Protein AF-A0A832SKD5-F1 (afdb_monomer_lite)

Foldseek 3Di:
DDPVVLLLVLLPDPDVVSLLVSLVCLQVCLLVDPCNVSSLVSLLVQCVDPDPNSVVSSLVSLLNCLLVRPQNQVSLVSLLCQLVDDDDVSNVSSLVSLLSCQLVHPPNPVSLVSLLCQCPDPDLSSVLSSLQSCLRCLVVRPPLASSLVSLLVQCPDPDLSSVLSSLLSLLSCLLPHPDNPSSLVSLLVQCPDPDLSSNLSSLLSLLSNQVRDPDNAVSLVSLLVQCPDPDPSSVLSSLQSCLSCLVVHPDNVSSVVSLLVQCVDPDPSSVLSSLLSLLSCLVVHPCLASSLVSLLVQCVDPDPSSVLSSLLSLLSCLVRHPDNQVSLVSLLVQCPDPDPSSVLSSLSSLLRCLLPRPCNVSSLVSLLVQCVDPDPSSVLSSLVSLLNCLLSRPDNAVSVVSLLVQCPDPDVSSVLSSLLSLLSCCVVHPDLASSLVSLLVQCVDPDLSSVLSSLQSCLRCLLPRPQNQSNLVSLLVQCVDPDPSSVLSSLLSLLVSLLVHPPNPVSLVSLLVQCPDPDPSSNLSSLLSLLVSQVPDPPLPVSLVSLLVQCPDPDLSSVLSSLLSLLSCLVPHPDNPVSLVSLVVQCPDPDLSSVLSSLQSQLLVLLVQLLVDPDPVSVLVSLVSSLVSLVSSPVSDPPQGLSQLVNLLSVLLSCLQPVVDQLVVSLVVSLVSQLVSLVPAPLNVVSNVLSVQSSVVSNVSNVVNPDDSNVVSVSSVVVSVSSSLSSVSSVPPPDDDPPSVVVVVQVDDPPDVLVVVLLVLLLVLLVVLLVLCVPHPLNVVSVVLNVLSVPDDDDHLVVLLVSLLVSLVSNVVPAQLAPVCVVLVVLSVVLVPDPDSSSSSVSSSVSSNCSSVRDDDVLLAQAAEEEEEADPLLLLLQVVLFAPKDQFQADDDDDPLRGWMWGWFAAPVRDIHIYIYDYQHFFAQSLLVNLLSSCSRRVNHQEYEYAFAFAFQADQDQVPLLLGAWAQAKEKEAQQEEAEQVQWDDDPPDTDRPDRQQGFDPLLNVLVVVCVVCVVVVHNQLVVQLVVSCVVVVHDADDPVPGWDADLVGRVHTDDHHDDPSDDPPHHHYHYHYEYEARDQAARSVVSVVCCVPRVHGTYGGHVSSSSVSCVVSNHGYMYMHFHQHNSHPPGDCNRRSSRSNSSSSVVSSSVNSRD

Sequence (1156 aa):
MIDQEEIHKQCFSDDPKKRVKAVEQLKDNFSLHSNKEKAWNDLIKLANSEDWHVNNNATYALISVFSQVPDKQQAWNDLVKLATGKDSPVRFRAASILSSVFPHVPDQQKAEDDLHKMTIDKDSFIRRMAASVLGSSFTQVPDKRQAWNDLHRMITDEEKDVRRMAASALGSVFSQVPDKQQTWDDLIKLTTDKDNSVRSRAVSALGSAFPHTLDKQKAWDDLHRLTTSNDSSVRSGVAHVLGSAFSHVPDKQQAWSDLHRLATDNVNSVRSKAAHTLGSAFSHVPGKQKAWNDLHRLTTDEDRFVRCNAAFALGSSFSHVPDKQKAWNEIHKLTTDEDSFVRSGATFALHFAFSQIPDKQQAWDDLIKLTTDENSNVKSRATAALSSVFSDAPDKQKAWNDLHRITTNENSSIRSSVVSALGPVFSHVPDKQKAWNDLHRLTTDEDSFVRSNAAFAFFFAFSQVPDKQQAWNDLVRLTTDENSNVKYTAVDVLGSAFSQVPDKQQAWSNLIKLSTDEDNWMRHSAVFALGSAFSQVPDKQQAWSDIRGLTINEDSVVRRITASALGSAFSHVPDKQKAWNDLHRLSIDKDEDVRIYANHSLGKVSIFKASQAEKEEDYKRELEIAIEFFKKAAQESELSNPSQFCLPFYRSFHTIVFKKQEAKEEVDKYLAEAKKAVGGSKSKELLFEAVNNLANALKEVQDLENRDLEEKKGELNYYRQYCDRAAELMRDTEGTAPFATIAMKKGLPILDRNLKELLEEIQKKAKIACQVSQGTSTQEIACSISKEVQTWEIGSQEEMAFCVERFIFTLESKIPRLPENENIFKIINESKDQKDINKLLENASELIEIIPEITIDPERMKPTIGIITALPKEYAAVNILLENKKDKYKISGYGAGRRYCLGEILSEEGNKHNLVLATSGMGNNIAATRAALLLEHFPNVKSIIMVGIAGGVPNPYKENVDDHVRLGDIVVSNENGVIQYDLIKQEIQEITCRNPPRPPSSSLIEAVRYLEAEEILGNRPWEKYIAQSLSQLKIDRPSEDKDILHNSDNQDEIISHPEDPKRVNGQPRVFTGPIASANILQKDPNARDKLRDKFKVKAIEMEASGIADATWNHEVGYLVVRGICDYCDSHKNDEWQQYAAVVAAAYTRALIESIP

pLDDT: mean 85.23, std 10.8, range [36.22, 98.62]

Structure (mmCIF, N/CA/C/O backbone):
data_AF-A0A832SKD5-F1
#
_entry.id   AF-A0A832SKD5-F1
#
loop_
_atom_site.group_PDB
_atom_site.id
_atom_site.type_symbol
_atom_site.label_atom_id
_atom_site.label_alt_id
_atom_site.label_comp_id
_atom_site.label_asym_id
_atom_site.label_entity_id
_atom_site.label_seq_id
_atom_site.pdbx_PDB_ins_code
_atom_site.Cartn_x
_atom_site.Cartn_y
_atom_site.Cartn_z
_atom_site.occupancy
_atom_site.B_iso_or_equiv
_atom_site.auth_seq_id
_atom_site.auth_comp_id
_atom_site.auth_asym_id
_atom_site.auth_atom_id
_atom_site.pdbx_PDB_model_num
ATOM 1 N N . MET A 1 1 ? 0.543 7.833 53.316 1.00 54.47 1 MET A N 1
ATOM 2 C CA . MET A 1 1 ? 1.521 8.838 53.792 1.00 54.47 1 MET A CA 1
ATOM 3 C C . MET A 1 1 ? 2.910 8.293 53.556 1.00 54.47 1 MET A C 1
ATOM 5 O O . MET A 1 1 ? 3.192 7.187 53.994 1.00 54.47 1 MET A O 1
ATOM 9 N N . ILE A 1 2 ? 3.735 9.033 52.825 1.00 70.06 2 ILE A N 1
ATOM 10 C CA . ILE A 1 2 ? 5.108 8.637 52.520 1.00 70.06 2 ILE A CA 1
ATOM 11 C C . ILE A 1 2 ? 5.989 9.107 53.667 1.00 70.06 2 ILE A C 1
ATOM 13 O O . ILE A 1 2 ? 5.984 10.294 53.996 1.00 70.06 2 ILE A O 1
ATOM 17 N N . ASP A 1 3 ? 6.720 8.182 54.279 1.00 81.19 3 ASP A N 1
ATOM 18 C CA . ASP A 1 3 ? 7.678 8.503 55.332 1.00 81.19 3 ASP A CA 1
ATOM 19 C C . ASP A 1 3 ? 8.960 9.075 54.708 1.00 81.19 3 ASP A C 1
ATOM 21 O O . ASP A 1 3 ? 9.934 8.375 54.435 1.00 81.19 3 ASP A O 1
ATOM 25 N N . GLN A 1 4 ? 8.925 10.375 54.409 1.00 82.00 4 GLN A N 1
ATOM 26 C CA . GLN A 1 4 ? 10.030 11.093 53.768 1.00 82.00 4 GLN A CA 1
ATOM 27 C C . GLN A 1 4 ? 11.295 11.121 54.639 1.00 82.00 4 GLN A C 1
ATOM 29 O O . GLN A 1 4 ? 12.404 11.248 54.118 1.00 82.00 4 GLN A O 1
ATOM 34 N N . GLU A 1 5 ? 11.151 11.022 55.963 1.00 82.94 5 GLU A N 1
ATOM 35 C CA . GLU A 1 5 ? 12.290 11.004 56.876 1.00 82.94 5 GLU A CA 1
ATOM 36 C C . GLU A 1 5 ? 12.999 9.648 56.835 1.00 82.94 5 GLU A C 1
ATOM 38 O O . GLU A 1 5 ? 14.230 9.596 56.846 1.00 82.94 5 GLU A O 1
ATOM 43 N N . GLU A 1 6 ? 12.234 8.563 56.708 1.00 85.56 6 GLU A N 1
ATOM 44 C CA . GLU A 1 6 ? 12.772 7.225 56.484 1.00 85.56 6 GLU A CA 1
ATOM 45 C C . GLU A 1 6 ? 13.441 7.094 55.108 1.00 85.56 6 GLU A C 1
ATOM 47 O O . GLU A 1 6 ? 14.556 6.583 55.029 1.00 85.56 6 GLU A O 1
ATOM 52 N N . ILE A 1 7 ? 12.844 7.630 54.034 1.00 85.69 7 ILE A N 1
ATOM 53 C CA . ILE A 1 7 ? 13.483 7.659 52.702 1.00 85.69 7 ILE A CA 1
ATOM 54 C C . ILE A 1 7 ? 14.819 8.405 52.772 1.00 85.69 7 ILE A C 1
ATOM 56 O O . ILE A 1 7 ? 15.843 7.895 52.315 1.00 85.69 7 ILE A O 1
ATOM 60 N N . HIS A 1 8 ? 14.836 9.583 53.406 1.00 87.62 8 HIS A N 1
ATOM 61 C CA . HIS A 1 8 ? 16.060 10.355 53.607 1.00 87.62 8 HIS A CA 1
ATOM 62 C C . HIS A 1 8 ? 17.116 9.547 54.372 1.00 87.62 8 HIS A C 1
ATOM 64 O O . HIS A 1 8 ? 18.257 9.471 53.929 1.00 87.62 8 HIS A O 1
ATOM 70 N N . LYS A 1 9 ? 16.752 8.879 55.476 1.00 86.31 9 LYS A N 1
ATOM 71 C CA . LYS A 1 9 ? 17.673 8.010 56.233 1.00 86.31 9 LYS A CA 1
ATOM 72 C C . LYS A 1 9 ? 18.208 6.858 55.379 1.00 86.31 9 LYS A C 1
ATOM 74 O O . LYS A 1 9 ? 19.403 6.567 55.436 1.00 86.31 9 LYS A O 1
ATOM 79 N N . GLN A 1 10 ? 17.367 6.244 54.547 1.00 87.94 10 GLN A N 1
ATOM 80 C CA . GLN A 1 10 ? 17.775 5.162 53.648 1.00 87.94 10 GLN A CA 1
ATOM 81 C C . GLN A 1 10 ? 18.766 5.623 52.573 1.00 87.94 10 GLN A C 1
ATOM 83 O O . GLN A 1 10 ? 19.640 4.839 52.205 1.00 87.94 10 GLN A O 1
ATOM 88 N N . CYS A 1 11 ? 18.714 6.888 52.137 1.00 87.44 11 CYS A N 1
ATOM 89 C CA . CYS A 1 11 ? 19.695 7.462 51.205 1.00 87.44 11 CYS A CA 1
ATOM 90 C C . CYS A 1 11 ? 21.129 7.449 51.765 1.00 87.44 11 CYS A C 1
ATOM 92 O O . CYS A 1 11 ? 22.089 7.341 51.003 1.00 87.44 11 CYS A O 1
ATOM 94 N N . PHE A 1 12 ? 21.280 7.518 53.092 1.00 87.44 12 PHE A N 1
ATOM 95 C CA . PHE A 1 12 ? 22.574 7.502 53.788 1.00 87.44 12 PHE A CA 1
ATOM 96 C C . PHE A 1 12 ? 22.895 6.152 54.434 1.00 87.44 12 PHE A C 1
ATOM 98 O O . PHE A 1 12 ? 23.813 6.066 55.244 1.00 87.44 12 PHE A O 1
ATOM 105 N N . SER A 1 13 ? 22.151 5.095 54.102 1.00 87.56 13 SER A N 1
ATOM 106 C CA . SER A 1 13 ? 22.434 3.765 54.633 1.00 87.56 13 SER A CA 1
ATOM 107 C C . SER A 1 13 ? 23.741 3.203 54.066 1.00 87.56 13 SER A C 1
ATOM 109 O O . SER A 1 13 ? 24.021 3.347 52.874 1.00 87.56 13 SER A O 1
ATOM 111 N N . ASP A 1 14 ? 24.490 2.481 54.901 1.00 84.56 14 ASP A N 1
ATOM 112 C CA . ASP A 1 14 ? 25.654 1.699 54.467 1.00 84.56 14 ASP A CA 1
ATOM 113 C C . ASP A 1 14 ? 25.268 0.514 53.557 1.00 84.56 14 ASP A C 1
ATOM 115 O O . ASP A 1 14 ? 26.127 -0.041 52.878 1.00 84.56 14 ASP A O 1
ATOM 119 N N . ASP A 1 15 ? 23.982 0.129 53.512 1.00 87.69 15 ASP A N 1
ATOM 120 C CA . ASP A 1 15 ? 23.461 -0.939 52.651 1.00 87.69 15 ASP A CA 1
ATOM 121 C C . ASP A 1 15 ? 23.059 -0.397 51.261 1.00 87.69 15 ASP A C 1
ATOM 123 O O . ASP A 1 15 ? 22.071 0.344 51.138 1.00 87.69 15 ASP A O 1
ATOM 127 N N . PRO A 1 16 ? 23.751 -0.799 50.176 1.00 85.25 16 PRO A N 1
ATOM 128 C CA . PRO A 1 16 ? 23.416 -0.375 48.822 1.00 85.25 16 PRO A CA 1
ATOM 129 C C . PRO A 1 16 ? 21.999 -0.740 48.376 1.00 85.25 16 PRO A C 1
ATOM 131 O O . PRO A 1 16 ? 21.391 0.023 47.628 1.00 85.25 16 PRO A O 1
ATOM 134 N N . LYS A 1 17 ? 21.423 -1.852 48.854 1.00 85.62 17 LYS A N 1
ATOM 135 C CA . LYS A 1 17 ? 20.053 -2.249 48.484 1.00 85.62 17 LYS A CA 1
ATOM 136 C C . LYS A 1 17 ? 19.020 -1.281 49.047 1.00 85.62 17 LYS A C 1
ATOM 138 O O . LYS A 1 17 ? 18.051 -0.953 48.364 1.00 85.62 17 LYS A O 1
ATOM 143 N N . LYS A 1 18 ? 19.245 -0.782 50.267 1.00 87.94 18 LYS A N 1
ATOM 144 C CA . LYS A 1 18 ? 18.399 0.258 50.869 1.00 87.94 18 LYS A CA 1
ATOM 145 C C . LYS A 1 18 ? 18.522 1.574 50.115 1.00 87.94 18 LYS A C 1
ATOM 147 O O . LYS A 1 18 ? 17.508 2.212 49.866 1.00 87.94 18 LYS A O 1
ATOM 152 N N . ARG A 1 19 ? 19.729 1.934 49.673 1.00 91.19 19 ARG A N 1
ATOM 153 C CA . ARG A 1 19 ? 19.941 3.124 48.836 1.00 91.19 19 ARG A CA 1
ATOM 154 C C . ARG A 1 19 ? 19.287 3.005 47.455 1.00 91.19 19 ARG A C 1
ATOM 156 O O . ARG A 1 19 ? 18.679 3.968 47.010 1.00 91.19 19 ARG A O 1
ATOM 163 N N . VAL A 1 20 ? 19.335 1.840 46.797 1.00 88.62 20 VAL A N 1
ATOM 164 C CA . VAL A 1 20 ? 18.604 1.596 45.533 1.00 88.62 20 VAL A CA 1
ATOM 165 C C . VAL A 1 20 ? 17.095 1.731 45.737 1.00 88.62 20 VAL A C 1
ATOM 167 O O . VAL A 1 20 ? 16.432 2.422 44.968 1.00 88.62 20 VAL A O 1
ATOM 170 N N . LYS A 1 21 ? 16.559 1.136 46.805 1.00 88.06 21 LYS A N 1
ATOM 171 C CA . LYS A 1 21 ? 15.143 1.273 47.154 1.00 88.06 21 LYS A CA 1
ATOM 172 C C . LYS A 1 21 ? 14.768 2.732 47.434 1.00 88.06 21 LYS A C 1
ATOM 174 O O . LYS A 1 21 ? 13.724 3.188 46.981 1.00 88.06 21 LYS A O 1
ATOM 179 N N . ALA A 1 22 ? 15.634 3.479 48.120 1.00 89.44 22 ALA A N 1
ATOM 180 C CA . ALA A 1 22 ? 15.438 4.904 48.362 1.00 89.44 22 ALA A CA 1
ATOM 181 C C . ALA A 1 22 ? 15.420 5.708 47.054 1.00 89.44 22 ALA A C 1
ATOM 183 O O . ALA A 1 22 ? 14.595 6.600 46.909 1.00 89.44 22 ALA A O 1
ATOM 184 N N . VAL A 1 23 ? 16.268 5.368 46.076 1.00 89.44 23 VAL A N 1
ATOM 185 C CA . VAL A 1 23 ? 16.238 5.974 44.735 1.00 89.44 23 VAL A CA 1
ATOM 186 C C . VAL A 1 23 ? 14.900 5.735 44.033 1.00 89.44 23 VAL A C 1
ATOM 188 O O . VAL A 1 23 ? 14.327 6.679 43.495 1.00 89.44 23 VAL A O 1
ATOM 191 N N . GLU A 1 24 ? 14.400 4.496 44.025 1.00 88.19 24 GLU A N 1
ATOM 192 C CA . GLU A 1 24 ? 13.101 4.156 43.423 1.00 88.19 24 GLU A CA 1
ATOM 193 C C . GLU A 1 24 ? 11.970 4.916 44.118 1.00 88.19 24 GLU A C 1
ATOM 195 O O . GLU A 1 24 ? 11.144 5.548 43.469 1.00 88.19 24 GLU A O 1
ATOM 200 N N . GLN A 1 25 ? 12.004 4.974 45.450 1.00 88.38 25 GLN A N 1
ATOM 201 C CA . GLN A 1 25 ? 11.024 5.716 46.236 1.00 88.38 25 GLN A CA 1
ATOM 202 C C . GLN A 1 25 ? 11.096 7.230 46.007 1.00 88.38 25 GLN A C 1
ATOM 204 O O . GLN A 1 25 ? 10.048 7.868 45.919 1.00 88.38 25 GLN A O 1
ATOM 209 N N . LEU A 1 26 ? 12.295 7.809 45.888 1.00 89.12 26 LEU A N 1
ATOM 210 C CA . LEU A 1 26 ? 12.489 9.221 45.551 1.00 89.12 26 LEU A CA 1
ATOM 211 C C . LEU A 1 26 ? 11.986 9.528 44.142 1.00 89.12 26 LEU A C 1
ATOM 213 O O . LEU A 1 26 ? 11.385 10.575 43.941 1.00 89.12 26 LEU A O 1
ATOM 217 N N . LYS A 1 27 ? 12.204 8.621 43.186 1.00 88.62 27 LYS A N 1
ATOM 218 C CA . LYS A 1 27 ? 11.744 8.748 41.801 1.00 88.62 27 LYS A CA 1
ATOM 219 C C . LYS A 1 27 ? 10.221 8.682 41.700 1.00 88.62 27 LYS A C 1
ATOM 221 O O . LYS A 1 27 ? 9.602 9.613 41.192 1.00 88.62 27 LYS A O 1
ATOM 226 N N . ASP A 1 28 ? 9.633 7.592 42.184 1.00 86.94 28 ASP A N 1
ATOM 227 C CA . ASP A 1 28 ? 8.217 7.276 41.983 1.00 86.94 28 ASP A CA 1
ATOM 228 C C . ASP A 1 28 ? 7.310 8.220 42.778 1.00 86.94 28 ASP A C 1
ATOM 230 O O . ASP A 1 28 ? 6.175 8.480 42.387 1.00 86.94 28 ASP A O 1
ATOM 234 N N . ASN A 1 29 ? 7.836 8.794 43.863 1.00 86.56 29 ASN A N 1
ATOM 235 C CA . ASN A 1 29 ? 7.082 9.674 44.745 1.00 86.56 29 ASN A CA 1
ATOM 236 C C . ASN A 1 29 ? 7.563 11.129 44.747 1.00 86.56 29 ASN A C 1
ATOM 238 O O . ASN A 1 29 ? 7.199 11.885 45.652 1.00 86.56 29 ASN A O 1
ATOM 242 N N . PHE A 1 30 ? 8.397 11.548 43.793 1.00 86.69 30 PHE A N 1
ATOM 243 C CA . PHE A 1 30 ? 9.018 12.879 43.815 1.00 86.69 30 PHE A CA 1
ATOM 244 C C . PHE A 1 30 ? 7.992 14.023 43.886 1.00 86.69 30 PHE A C 1
ATOM 246 O O . PHE A 1 30 ? 8.177 14.994 44.623 1.00 86.69 30 PHE A O 1
ATOM 253 N N . SER A 1 31 ? 6.868 13.889 43.174 1.00 81.56 31 SER A N 1
ATOM 254 C CA . SER A 1 31 ? 5.768 14.863 43.159 1.00 81.56 31 SER A CA 1
ATOM 255 C C . SER A 1 31 ? 5.114 15.045 44.531 1.00 81.56 31 SER A C 1
ATOM 257 O O . SER A 1 31 ? 4.712 16.163 44.859 1.00 81.56 31 SER A O 1
ATOM 259 N N . LEU A 1 32 ? 5.074 13.971 45.327 1.00 81.62 32 LEU A N 1
ATOM 260 C CA . LEU A 1 32 ? 4.440 13.871 46.644 1.00 81.62 32 LEU A CA 1
ATOM 261 C C . LEU A 1 32 ? 5.373 14.274 47.802 1.00 81.62 32 LEU A C 1
ATOM 263 O O . LEU A 1 32 ? 4.939 14.319 48.956 1.00 81.62 32 LEU A O 1
ATOM 267 N N . HIS A 1 33 ? 6.651 14.563 47.530 1.00 79.06 33 HIS A N 1
ATOM 268 C CA . HIS A 1 33 ? 7.573 15.069 48.547 1.00 79.06 33 HIS A CA 1
ATOM 269 C C . HIS A 1 33 ? 7.241 16.525 48.887 1.00 79.06 33 HIS A C 1
ATOM 271 O O . HIS A 1 33 ? 7.184 17.390 48.012 1.00 79.06 33 HIS A O 1
ATOM 277 N N . SER A 1 34 ? 7.072 16.815 50.179 1.00 81.75 34 SER A N 1
ATOM 278 C CA . SER A 1 34 ? 6.775 18.173 50.656 1.00 81.75 34 SER A CA 1
ATOM 279 C C . SER A 1 34 ? 7.993 19.090 50.538 1.00 81.75 34 SER A C 1
ATOM 281 O O . SER A 1 34 ? 7.838 20.296 50.368 1.00 81.75 34 SER A O 1
ATOM 283 N N . ASN A 1 35 ? 9.205 18.521 50.559 1.00 85.38 35 ASN A N 1
ATOM 284 C CA . ASN A 1 35 ? 10.453 19.226 50.284 1.00 85.38 35 ASN A CA 1
ATOM 285 C C . ASN A 1 35 ? 11.178 18.616 49.068 1.00 85.38 35 ASN A C 1
ATOM 287 O O . ASN A 1 35 ? 12.057 17.761 49.201 1.00 85.38 35 ASN A O 1
ATOM 291 N N . LYS A 1 36 ? 10.798 19.077 47.871 1.00 87.06 36 LYS A N 1
ATOM 292 C CA . LYS A 1 36 ? 11.350 18.611 46.585 1.00 87.06 36 LYS A CA 1
ATOM 293 C C . LYS A 1 36 ? 12.825 18.966 46.398 1.00 87.06 36 LYS A C 1
ATOM 295 O O . LYS A 1 36 ? 13.556 18.206 45.776 1.00 87.06 36 LYS A O 1
ATOM 300 N N . GLU A 1 37 ? 13.285 20.076 46.974 1.00 85.00 37 GLU A N 1
ATOM 301 C CA . GLU A 1 37 ? 14.706 20.448 46.955 1.00 85.00 37 GLU A CA 1
ATOM 302 C C . GLU A 1 37 ? 15.552 19.467 47.768 1.00 85.00 37 GLU A C 1
ATOM 304 O O . GLU A 1 37 ? 16.637 19.072 47.345 1.00 85.00 37 GLU A O 1
ATOM 309 N N . LYS A 1 38 ? 15.051 19.021 48.924 1.00 86.69 38 LYS A N 1
ATOM 310 C CA . LYS A 1 38 ? 15.720 17.997 49.731 1.00 86.69 38 LYS A CA 1
ATOM 311 C C . LYS A 1 38 ? 15.784 16.661 48.987 1.00 86.69 38 LYS A C 1
ATOM 313 O O . LYS A 1 38 ? 16.862 16.086 48.900 1.00 86.69 38 LYS A O 1
ATOM 318 N N . ALA A 1 39 ? 14.675 16.232 48.382 1.00 88.44 39 ALA A N 1
ATOM 319 C CA . ALA A 1 39 ? 14.625 15.018 47.564 1.00 88.44 39 ALA A CA 1
ATOM 320 C C . ALA A 1 39 ? 15.581 15.083 46.356 1.00 88.44 39 ALA A C 1
ATOM 322 O O . ALA A 1 39 ? 16.294 14.120 46.074 1.00 88.44 39 ALA A O 1
ATOM 323 N N . TRP A 1 40 ? 15.653 16.233 45.675 1.00 91.12 40 TRP A N 1
ATOM 324 C CA . TRP A 1 40 ? 16.618 16.479 44.598 1.00 91.12 40 TRP A CA 1
ATOM 325 C C . TRP A 1 40 ? 18.063 16.369 45.092 1.00 91.12 40 TRP A C 1
ATOM 327 O O . TRP A 1 40 ? 18.871 15.653 44.506 1.00 91.12 40 TRP A O 1
ATOM 337 N N . ASN A 1 41 ? 18.387 17.026 46.206 1.00 88.56 41 ASN A N 1
ATOM 338 C CA . ASN A 1 41 ? 19.723 16.987 46.793 1.00 88.56 41 ASN A CA 1
ATOM 339 C C . ASN A 1 41 ? 20.127 15.577 47.243 1.00 88.56 41 ASN A C 1
ATOM 341 O O . ASN A 1 41 ? 21.290 15.198 47.100 1.00 88.56 41 ASN A O 1
ATOM 345 N N . ASP A 1 42 ? 19.188 14.786 47.759 1.00 90.06 42 ASP A N 1
ATOM 346 C CA . ASP A 1 42 ? 19.436 13.389 48.114 1.00 90.06 42 ASP A CA 1
ATOM 347 C C . ASP A 1 42 ? 19.711 12.540 46.862 1.00 90.06 42 ASP A C 1
ATOM 349 O O . ASP A 1 42 ? 20.677 11.774 46.852 1.00 90.06 42 ASP A O 1
ATOM 353 N N . LEU A 1 43 ? 18.965 12.745 45.767 1.00 89.94 43 LEU A N 1
ATOM 354 C CA . LEU A 1 43 ? 19.258 12.116 44.473 1.00 89.94 43 LEU A CA 1
ATOM 355 C C . LEU A 1 43 ? 20.630 12.530 43.918 1.00 89.94 43 LEU A C 1
ATOM 357 O O . LEU A 1 43 ? 21.363 11.671 43.436 1.00 89.94 43 LEU A O 1
ATOM 361 N N . ILE A 1 44 ? 21.022 13.805 44.024 1.00 87.19 44 ILE A N 1
ATOM 362 C CA . ILE A 1 44 ? 22.355 14.283 43.609 1.00 87.19 44 ILE A CA 1
ATOM 363 C C . ILE A 1 44 ? 23.468 13.619 44.433 1.00 87.19 44 ILE A C 1
ATOM 365 O O . ILE A 1 44 ? 24.518 13.260 43.895 1.00 87.19 44 ILE A O 1
ATOM 369 N N . LYS A 1 45 ? 23.256 13.413 45.737 1.00 86.75 45 LYS A N 1
ATOM 370 C CA . LYS A 1 45 ? 24.212 12.688 46.589 1.00 86.75 45 LYS A CA 1
ATOM 371 C C . LYS A 1 45 ? 24.284 11.206 46.232 1.00 86.75 45 LYS A C 1
ATOM 373 O O . LYS A 1 45 ? 25.380 10.664 46.137 1.00 86.75 45 LYS A O 1
ATOM 378 N N . LEU A 1 46 ? 23.145 10.562 45.983 1.00 87.81 46 LEU A N 1
ATOM 379 C CA . LEU A 1 46 ? 23.078 9.160 45.556 1.00 87.81 46 LEU A CA 1
ATOM 380 C C . LEU A 1 46 ? 23.701 8.948 44.170 1.00 87.81 46 LEU A C 1
ATOM 382 O O . LEU A 1 46 ? 24.367 7.940 43.942 1.00 87.81 46 LEU A O 1
ATOM 386 N N . ALA A 1 47 ? 23.578 9.930 43.277 1.00 83.69 47 ALA A N 1
ATOM 387 C CA . ALA A 1 47 ? 24.264 9.958 41.989 1.00 83.69 47 ALA A CA 1
ATOM 388 C C . ALA A 1 47 ? 25.790 10.154 42.111 1.00 83.69 47 ALA A C 1
ATOM 390 O O . ALA A 1 47 ? 26.500 9.949 41.134 1.00 83.69 47 ALA A O 1
ATOM 391 N N . ASN A 1 48 ? 26.308 10.498 43.296 1.00 79.56 48 ASN A N 1
ATOM 392 C CA . ASN A 1 48 ? 27.738 10.485 43.634 1.00 79.56 48 ASN A CA 1
ATOM 393 C C . ASN A 1 48 ? 28.140 9.261 44.482 1.00 79.56 48 ASN A C 1
ATOM 395 O O . ASN A 1 48 ? 29.228 9.241 45.054 1.00 79.56 48 ASN A O 1
ATOM 399 N N . SER A 1 49 ? 27.273 8.252 44.617 1.00 81.81 49 SER A N 1
ATOM 400 C CA . SER A 1 49 ? 27.608 7.032 45.357 1.00 81.81 49 SER A CA 1
ATOM 401 C C . SER A 1 49 ? 28.670 6.210 44.620 1.00 81.81 49 SER A C 1
ATOM 403 O O . SER A 1 49 ? 28.593 6.075 43.399 1.00 81.81 49 SER A O 1
ATOM 405 N N . GLU A 1 50 ? 29.598 5.606 45.373 1.00 78.12 50 GLU A N 1
ATOM 406 C CA . GLU A 1 50 ? 30.583 4.638 44.862 1.00 78.12 50 GLU A CA 1
ATOM 407 C C . GLU A 1 50 ? 29.929 3.323 44.387 1.00 78.12 50 GLU A C 1
ATOM 409 O O . GLU A 1 50 ? 30.514 2.587 43.593 1.00 78.12 50 GLU A O 1
ATOM 414 N N . ASP A 1 51 ? 28.706 3.015 44.846 1.00 83.25 51 ASP A N 1
ATOM 415 C CA . ASP A 1 51 ? 27.976 1.822 44.410 1.00 83.25 51 ASP A CA 1
ATOM 416 C C . ASP A 1 51 ? 27.340 2.035 43.032 1.00 83.25 51 ASP A C 1
ATOM 418 O O . ASP A 1 51 ? 26.474 2.895 42.845 1.00 83.25 51 ASP A O 1
ATOM 422 N N . TRP A 1 52 ? 27.735 1.202 42.069 1.00 79.38 52 TRP A N 1
ATOM 423 C CA . TRP A 1 52 ? 27.303 1.325 40.679 1.00 79.38 52 TRP A CA 1
ATOM 424 C C . TRP A 1 52 ? 25.779 1.245 40.494 1.00 79.38 52 TRP A C 1
ATOM 426 O O . TRP A 1 52 ? 25.238 1.975 39.659 1.00 79.38 52 TRP A O 1
ATOM 436 N N . HIS A 1 53 ? 25.077 0.388 41.246 1.00 79.25 53 HIS A N 1
ATOM 437 C CA . HIS A 1 53 ? 23.630 0.197 41.103 1.00 79.25 53 HIS A CA 1
ATOM 438 C C . HIS A 1 53 ? 22.856 1.392 41.657 1.00 79.25 53 HIS A C 1
ATOM 440 O O . HIS A 1 53 ? 21.947 1.898 40.993 1.00 79.25 53 HIS A O 1
ATOM 446 N N . VAL A 1 54 ? 23.252 1.877 42.838 1.00 84.19 54 VAL A N 1
ATOM 447 C CA . VAL A 1 54 ? 22.682 3.084 43.460 1.00 84.19 54 VAL A CA 1
ATOM 448 C C . VAL A 1 54 ? 22.875 4.283 42.539 1.00 84.19 54 VAL A C 1
ATOM 450 O O . VAL A 1 54 ? 21.919 4.977 42.195 1.00 84.19 54 VAL A O 1
ATOM 453 N N . ASN A 1 55 ? 24.110 4.470 42.083 1.00 81.88 55 ASN A N 1
ATOM 454 C CA . ASN A 1 55 ? 24.507 5.551 41.200 1.00 81.88 55 ASN A CA 1
ATOM 455 C C . ASN A 1 55 ? 23.724 5.553 39.874 1.00 81.88 55 ASN A C 1
ATOM 457 O O . ASN A 1 55 ? 23.193 6.582 39.443 1.00 81.88 55 ASN A O 1
ATOM 461 N N . ASN A 1 56 ? 23.622 4.381 39.233 1.00 78.12 56 ASN A N 1
ATOM 462 C CA . ASN A 1 56 ? 22.906 4.206 37.971 1.00 78.12 56 ASN A CA 1
ATOM 463 C C . ASN A 1 56 ? 21.434 4.572 38.096 1.00 78.12 56 ASN A C 1
ATOM 465 O O . ASN A 1 56 ? 20.926 5.370 37.309 1.00 78.12 56 ASN A O 1
ATOM 469 N N . ASN A 1 57 ? 20.763 4.018 39.100 1.00 81.69 57 ASN A N 1
ATOM 470 C CA . ASN A 1 57 ? 19.342 4.253 39.286 1.00 81.69 57 ASN A CA 1
ATOM 471 C C . ASN A 1 57 ? 19.079 5.719 39.659 1.00 81.69 57 ASN A C 1
ATOM 473 O O . ASN A 1 57 ? 18.132 6.311 39.142 1.00 81.69 57 ASN A O 1
ATOM 477 N N . ALA A 1 58 ? 19.938 6.328 40.492 1.00 86.38 58 ALA A N 1
ATOM 478 C CA . ALA A 1 58 ? 19.800 7.726 40.903 1.00 86.38 58 ALA A CA 1
ATOM 479 C C . ALA A 1 58 ? 19.905 8.669 39.702 1.00 86.38 58 ALA A C 1
ATOM 481 O O . ALA A 1 58 ? 19.134 9.616 39.571 1.00 86.38 58 ALA A O 1
ATOM 482 N N . THR A 1 59 ? 20.806 8.361 38.772 1.00 78.75 59 THR A N 1
ATOM 483 C CA . THR A 1 59 ? 20.970 9.143 37.550 1.00 78.75 59 THR A CA 1
ATOM 484 C C . THR A 1 59 ? 19.729 9.086 36.646 1.00 78.75 59 THR A C 1
ATOM 486 O O . THR A 1 59 ? 19.279 10.119 36.151 1.00 78.75 59 THR A O 1
ATOM 489 N N . TYR A 1 60 ? 19.126 7.908 36.452 1.00 79.12 60 TYR A N 1
ATOM 490 C CA . TYR A 1 60 ? 17.866 7.801 35.702 1.00 79.12 60 TYR A CA 1
ATOM 491 C C . TYR A 1 60 ? 16.712 8.519 36.405 1.00 79.12 60 TYR A C 1
ATOM 493 O O . TYR A 1 60 ? 15.885 9.157 35.747 1.00 79.12 60 TYR A O 1
ATOM 501 N N . ALA A 1 61 ? 16.673 8.450 37.738 1.00 86.12 61 ALA A N 1
ATOM 502 C CA . ALA A 1 61 ? 15.695 9.173 38.534 1.00 86.12 61 ALA A CA 1
ATOM 503 C C . ALA A 1 61 ? 15.807 10.691 38.313 1.00 86.12 61 ALA A C 1
ATOM 505 O O . ALA A 1 61 ? 14.792 11.316 38.010 1.00 86.12 61 ALA A O 1
ATOM 506 N N . LEU A 1 62 ? 17.021 11.263 38.349 1.00 86.88 62 LEU A N 1
ATOM 507 C CA . LEU A 1 62 ? 17.271 12.697 38.128 1.00 86.88 62 LEU A CA 1
ATOM 508 C C . LEU A 1 62 ? 16.666 13.218 36.811 1.00 86.88 62 LEU A C 1
ATOM 510 O O . LEU A 1 62 ? 16.055 14.285 36.815 1.00 86.88 62 LEU A O 1
ATOM 514 N N . ILE A 1 63 ? 16.758 12.461 35.708 1.00 80.62 63 ILE A N 1
ATOM 515 C CA . ILE A 1 63 ? 16.116 12.828 34.428 1.00 80.62 63 ILE A CA 1
ATOM 516 C C . ILE A 1 63 ? 14.595 12.888 34.590 1.00 80.62 63 ILE A C 1
ATOM 518 O O . ILE A 1 63 ? 13.962 13.875 34.220 1.00 80.62 63 ILE A O 1
ATOM 522 N N . SER A 1 64 ? 14.004 11.827 35.148 1.00 81.25 64 SER A N 1
ATOM 523 C CA . SER A 1 64 ? 12.546 11.688 35.244 1.00 81.25 64 SER A CA 1
ATOM 524 C C . SER A 1 64 ? 11.886 12.722 36.159 1.00 81.25 64 SER A C 1
ATOM 526 O O . SER A 1 64 ? 10.730 13.085 35.943 1.00 81.25 64 SER A O 1
ATOM 528 N N . VAL A 1 65 ? 12.623 13.226 37.152 1.00 88.12 65 VAL A N 1
ATOM 529 C CA . VAL A 1 65 ? 12.096 14.177 38.136 1.00 88.12 65 VAL A CA 1
ATOM 530 C C . VAL A 1 65 ? 12.454 15.633 37.832 1.00 88.12 65 VAL A C 1
ATOM 532 O O . VAL A 1 65 ? 11.849 16.524 38.422 1.00 88.12 65 VAL A O 1
ATOM 535 N N . PHE A 1 66 ? 13.375 15.909 36.895 1.00 85.62 66 PHE A N 1
ATOM 536 C CA . PHE A 1 66 ? 13.850 17.270 36.586 1.00 85.62 66 PHE A CA 1
ATOM 537 C C . PHE A 1 66 ? 12.710 18.258 36.294 1.00 85.62 66 PHE A C 1
ATOM 539 O O . PHE A 1 66 ? 12.713 19.393 36.770 1.00 85.62 66 PHE A O 1
ATOM 546 N N . SER A 1 67 ? 11.691 17.826 35.543 1.00 81.75 67 SER A N 1
ATOM 547 C CA . SER A 1 67 ? 10.532 18.662 35.195 1.00 81.75 67 SER A CA 1
ATOM 548 C C . SER A 1 67 ? 9.726 19.126 36.415 1.00 81.75 67 SER A C 1
ATOM 550 O O . SER A 1 67 ? 9.052 20.156 36.334 1.00 81.75 67 SER A O 1
ATOM 552 N N . GLN A 1 68 ? 9.830 18.392 37.527 1.00 84.69 68 GLN A N 1
ATOM 553 C CA . GLN A 1 68 ? 9.112 18.592 38.784 1.00 84.69 68 GLN A CA 1
ATOM 554 C C . GLN A 1 68 ? 9.921 19.397 39.816 1.00 84.69 68 GLN A C 1
ATOM 556 O O . GLN A 1 68 ? 9.393 19.713 40.885 1.00 84.69 68 GLN A O 1
ATOM 561 N N . VAL A 1 69 ? 11.187 19.725 39.523 1.00 85.06 69 VAL A N 1
ATOM 562 C CA . VAL A 1 69 ? 12.040 20.525 40.412 1.00 85.06 69 VAL A CA 1
ATOM 563 C C . VAL A 1 69 ? 11.599 21.996 40.368 1.00 85.06 69 VAL A C 1
ATOM 565 O O . VAL A 1 69 ? 11.478 22.548 39.270 1.00 85.06 69 VAL A O 1
ATOM 568 N N . PRO A 1 70 ? 11.365 22.648 41.527 1.00 81.06 70 PRO A N 1
ATOM 569 C CA . PRO A 1 70 ? 10.958 24.054 41.576 1.00 81.06 70 PRO A CA 1
ATOM 570 C C . PRO A 1 70 ? 12.010 25.010 40.995 1.00 81.06 70 PRO A C 1
ATOM 572 O O . PRO A 1 70 ? 11.682 25.835 40.144 1.00 81.06 70 PRO A O 1
ATOM 575 N N . ASP A 1 71 ? 13.276 24.866 41.404 1.00 86.88 71 ASP A N 1
ATOM 576 C CA . ASP A 1 71 ? 14.396 25.664 40.896 1.00 86.88 71 ASP A CA 1
ATOM 577 C C . ASP A 1 71 ? 15.208 24.883 39.851 1.00 86.88 71 ASP A C 1
ATOM 579 O O . ASP A 1 71 ? 16.213 24.224 40.132 1.00 86.88 71 ASP A O 1
ATOM 583 N N . LYS A 1 72 ? 14.749 24.967 38.602 1.00 87.38 72 LYS A N 1
ATOM 584 C CA . LYS A 1 72 ? 15.393 24.313 37.453 1.00 87.38 72 LYS A CA 1
ATOM 585 C C . LYS A 1 72 ? 16.762 24.905 37.120 1.00 87.38 72 LYS A C 1
ATOM 587 O O . LYS A 1 72 ? 17.590 24.210 36.534 1.00 87.38 72 LYS A O 1
ATOM 592 N N . GLN A 1 73 ? 17.014 26.162 37.490 1.00 86.06 73 GLN A N 1
ATOM 593 C CA . GLN A 1 73 ? 18.310 26.791 37.253 1.00 86.06 73 GLN A CA 1
ATOM 594 C C . GLN A 1 73 ? 19.352 26.253 38.228 1.00 86.06 73 GLN A C 1
ATOM 596 O O . GLN A 1 73 ? 20.488 25.975 37.839 1.00 86.06 73 GLN A O 1
ATOM 601 N N . GLN A 1 74 ? 18.974 26.081 39.493 1.00 85.94 74 GLN A N 1
ATOM 602 C CA . GLN A 1 74 ? 19.847 25.461 40.476 1.00 85.94 74 GLN A CA 1
ATOM 603 C C . GLN A 1 74 ? 20.078 23.981 40.158 1.00 85.94 74 GLN A C 1
ATOM 605 O O . GLN A 1 74 ? 21.225 23.536 40.182 1.00 85.94 74 GLN A O 1
ATOM 610 N N . ALA A 1 75 ? 19.036 23.262 39.728 1.00 87.94 75 ALA A N 1
ATOM 611 C CA . ALA A 1 75 ? 19.158 21.888 39.243 1.00 87.94 75 ALA A CA 1
ATOM 612 C C . ALA A 1 75 ? 20.146 21.763 38.068 1.00 87.94 75 ALA A C 1
ATOM 614 O O . ALA A 1 75 ? 20.978 20.857 38.060 1.00 87.94 75 ALA A O 1
ATOM 615 N N . TRP A 1 76 ? 20.108 22.697 37.107 1.00 88.94 76 TRP A N 1
ATOM 616 C CA . TRP A 1 76 ? 21.109 22.783 36.039 1.00 88.94 76 TRP A CA 1
ATOM 617 C C . TRP A 1 76 ? 22.527 22.963 36.595 1.00 88.94 76 TRP A C 1
ATOM 619 O O . TRP A 1 76 ? 23.421 22.193 36.249 1.00 88.94 76 TRP A O 1
ATOM 629 N N . ASN A 1 77 ? 22.735 23.922 37.505 1.00 87.56 77 ASN A N 1
ATOM 630 C CA . ASN A 1 77 ? 24.054 24.172 38.101 1.00 87.56 77 ASN A CA 1
ATOM 631 C C . ASN A 1 77 ? 24.597 22.928 38.832 1.00 87.56 77 ASN A C 1
ATOM 633 O O . ASN A 1 77 ? 25.799 22.654 38.786 1.00 87.56 77 ASN A O 1
ATOM 637 N N . ASP A 1 78 ? 23.731 22.173 39.511 1.00 87.12 78 ASP A N 1
ATOM 638 C CA . ASP A 1 78 ? 24.112 20.946 40.217 1.00 87.12 78 ASP A CA 1
ATOM 639 C C . ASP A 1 78 ? 24.498 19.828 39.243 1.00 87.12 78 ASP A C 1
ATOM 641 O O . ASP A 1 78 ? 25.493 19.137 39.463 1.00 87.12 78 ASP A O 1
ATOM 645 N N . LEU A 1 79 ? 23.783 19.699 38.123 1.00 87.19 79 LEU A N 1
ATOM 646 C CA . LEU A 1 79 ? 24.124 18.757 37.056 1.00 87.19 79 LEU A CA 1
ATOM 647 C C . LEU A 1 79 ? 25.429 19.131 36.342 1.00 87.19 79 LEU A C 1
ATOM 649 O O . LEU A 1 79 ? 26.225 18.242 36.041 1.00 87.19 79 LEU A O 1
ATOM 653 N N . VAL A 1 80 ? 25.698 20.422 36.122 1.00 85.06 80 VAL A N 1
ATOM 654 C CA . VAL A 1 80 ? 26.981 20.896 35.573 1.00 85.06 80 VAL A CA 1
ATOM 655 C C . VAL A 1 80 ? 28.128 20.562 36.529 1.00 85.06 80 VAL A C 1
ATOM 657 O O . VAL A 1 80 ? 29.157 20.041 36.096 1.00 85.06 80 VAL A O 1
ATOM 660 N N . LYS A 1 81 ? 27.956 20.771 37.841 1.00 85.00 81 LYS A N 1
ATOM 661 C CA . LYS A 1 81 ? 28.943 20.352 38.856 1.00 85.00 81 LYS A CA 1
ATOM 662 C C . LYS A 1 81 ? 29.157 18.839 38.860 1.00 85.00 81 LYS A C 1
ATOM 664 O O . LYS A 1 81 ? 30.289 18.384 38.984 1.00 85.00 81 LYS A O 1
ATOM 669 N N . LEU A 1 82 ? 28.086 18.064 38.699 1.00 83.06 82 LEU A N 1
ATOM 670 C CA . LEU A 1 82 ? 28.149 16.605 38.638 1.00 83.06 82 LEU A CA 1
ATOM 671 C C . LEU A 1 82 ? 28.903 16.129 37.383 1.00 83.06 82 LEU A C 1
ATOM 673 O O . LEU A 1 82 ? 29.776 15.267 37.464 1.00 83.06 82 LEU A O 1
ATOM 677 N N . ALA A 1 83 ? 28.634 16.750 36.231 1.00 79.00 83 ALA A N 1
ATOM 678 C CA . ALA A 1 83 ? 29.309 16.475 34.962 1.00 79.00 83 ALA A CA 1
ATOM 679 C C . ALA A 1 83 ? 30.791 16.908 34.949 1.00 79.00 83 ALA A C 1
ATOM 681 O O . ALA A 1 83 ? 31.608 16.311 34.241 1.00 79.00 83 ALA A O 1
ATOM 682 N N . THR A 1 84 ? 31.150 17.913 35.754 1.00 77.06 84 THR A N 1
ATOM 683 C CA . THR A 1 84 ? 32.524 18.427 35.907 1.00 77.06 84 THR A CA 1
ATOM 684 C C . THR A 1 84 ? 33.263 17.869 37.132 1.00 77.06 84 THR A C 1
ATOM 686 O O . THR A 1 84 ? 34.390 18.273 37.416 1.00 77.06 84 THR A O 1
ATOM 689 N N . GLY A 1 85 ? 32.656 16.917 37.851 1.00 75.31 85 GLY A N 1
ATOM 690 C CA . GLY A 1 85 ? 33.228 16.279 39.037 1.00 75.31 85 GLY A CA 1
ATOM 691 C C . GLY A 1 85 ? 34.429 15.366 38.749 1.00 75.31 85 GLY A C 1
ATOM 692 O O . GLY A 1 85 ? 34.898 15.245 37.620 1.00 75.31 85 GLY A O 1
ATOM 693 N N . LYS A 1 86 ? 34.943 14.695 39.791 1.00 67.00 86 LYS A N 1
ATOM 694 C CA . LYS A 1 86 ? 36.138 13.829 39.696 1.00 67.00 86 LYS A CA 1
ATOM 695 C C . LYS A 1 86 ? 35.847 12.387 39.246 1.00 67.00 86 LYS A C 1
ATOM 697 O O . LYS A 1 86 ? 36.766 11.726 38.772 1.00 67.00 86 LYS A O 1
ATOM 702 N N . ASP A 1 87 ? 34.611 11.900 39.380 1.00 68.50 87 ASP A N 1
ATOM 703 C CA . ASP A 1 87 ? 34.265 10.484 39.170 1.00 68.50 87 ASP A CA 1
ATOM 704 C C . ASP A 1 87 ? 33.758 10.173 37.743 1.00 68.50 87 ASP A C 1
ATOM 706 O O . ASP A 1 87 ? 32.776 10.739 37.270 1.00 68.50 87 ASP A O 1
ATOM 710 N N . SER A 1 88 ? 34.425 9.263 37.028 1.00 64.75 88 SER A N 1
ATOM 711 C CA . SER A 1 88 ? 34.269 9.049 35.576 1.00 64.75 88 SER A CA 1
ATOM 712 C C . SER A 1 88 ? 32.886 8.523 35.125 1.00 64.75 88 SER A C 1
ATOM 714 O O . SER A 1 88 ? 32.308 9.102 34.197 1.00 64.75 88 SER A O 1
ATOM 716 N N . PRO A 1 89 ? 32.284 7.485 35.749 1.00 64.06 89 PRO A N 1
ATOM 717 C CA . PRO A 1 89 ? 30.976 6.960 35.337 1.00 64.06 89 PRO A CA 1
ATOM 718 C C . PRO A 1 89 ? 29.830 7.945 35.601 1.00 64.06 89 PRO A C 1
ATOM 720 O O . PRO A 1 89 ? 28.888 8.031 34.809 1.00 64.06 89 PRO A O 1
ATOM 723 N N . VAL A 1 90 ? 29.944 8.719 36.682 1.00 70.38 90 VAL A N 1
ATOM 724 C CA . VAL A 1 90 ? 28.976 9.746 37.092 1.00 70.38 90 VAL A CA 1
ATOM 725 C C . VAL A 1 90 ? 28.915 10.867 36.068 1.00 70.38 90 VAL A C 1
ATOM 727 O O . VAL A 1 90 ? 27.836 11.252 35.615 1.00 70.38 90 VAL A O 1
ATOM 730 N N . ARG A 1 91 ? 30.083 11.331 35.616 1.00 73.94 91 ARG A N 1
ATOM 731 C CA . ARG A 1 91 ? 30.185 12.412 34.631 1.00 73.94 91 ARG A CA 1
ATOM 732 C C . ARG A 1 91 ? 29.548 12.050 33.295 1.00 73.94 91 ARG A C 1
ATOM 734 O O . ARG A 1 91 ? 28.894 12.895 32.691 1.00 73.94 91 ARG A O 1
ATOM 741 N N . PHE A 1 92 ? 29.712 10.804 32.837 1.00 67.38 92 PHE A N 1
ATOM 742 C CA . PHE A 1 92 ? 29.138 10.345 31.563 1.00 67.38 92 PHE A CA 1
ATOM 743 C C . PHE A 1 92 ? 27.625 10.447 31.564 1.00 67.38 92 PHE A C 1
ATOM 745 O O . PHE A 1 92 ? 27.012 10.946 30.621 1.00 67.38 92 PHE A O 1
ATOM 752 N N . ARG A 1 93 ? 27.023 9.981 32.652 1.00 71.31 93 ARG A N 1
ATOM 753 C CA . ARG A 1 93 ? 25.579 9.947 32.759 1.00 71.31 93 ARG A CA 1
ATOM 754 C C . ARG A 1 93 ? 25.025 11.335 33.036 1.00 71.31 93 ARG A C 1
ATOM 756 O O . ARG A 1 93 ? 24.115 11.729 32.320 1.00 71.31 93 ARG A O 1
ATOM 763 N N . ALA A 1 94 ? 25.629 12.116 33.934 1.00 74.75 94 ALA A N 1
ATOM 764 C CA . ALA A 1 94 ? 25.263 13.517 34.161 1.00 74.75 94 ALA A CA 1
ATOM 765 C C . ALA A 1 94 ? 25.270 14.339 32.859 1.00 74.75 94 ALA A C 1
ATOM 767 O O . ALA A 1 94 ? 24.333 15.086 32.593 1.00 74.75 94 ALA A O 1
ATOM 768 N N . ALA A 1 95 ? 26.258 14.130 31.987 1.00 70.06 95 ALA A N 1
ATOM 769 C CA . ALA A 1 95 ? 26.300 14.768 30.674 1.00 70.06 95 ALA A CA 1
ATOM 770 C C . ALA A 1 95 ? 25.150 14.353 29.737 1.00 70.06 95 ALA A C 1
ATOM 772 O O . ALA A 1 95 ? 24.620 15.193 29.011 1.00 70.06 95 ALA A O 1
ATOM 773 N N . SER A 1 96 ? 24.721 13.085 29.766 1.00 68.75 96 SER A N 1
ATOM 774 C CA . SER A 1 96 ? 23.527 12.649 29.022 1.00 68.75 96 SER A CA 1
ATOM 775 C C . SER A 1 96 ? 22.236 13.298 29.544 1.00 68.75 96 SER A C 1
ATOM 777 O O . SER A 1 96 ? 21.335 13.587 28.755 1.00 68.75 96 SER A O 1
ATOM 779 N N . ILE A 1 97 ? 22.177 13.615 30.848 1.00 80.75 97 ILE A N 1
ATOM 780 C CA . ILE A 1 97 ? 21.079 14.392 31.441 1.00 80.75 97 ILE A CA 1
ATOM 781 C C . ILE A 1 97 ? 21.096 15.816 30.895 1.00 80.75 97 ILE A C 1
ATOM 783 O O . ILE A 1 97 ? 20.054 16.276 30.439 1.00 80.75 97 ILE A O 1
ATOM 787 N N . LEU A 1 98 ? 22.261 16.487 30.897 1.00 84.56 98 LEU A N 1
ATOM 788 C CA . LEU A 1 98 ? 22.406 17.882 30.447 1.00 84.56 98 LEU A CA 1
ATOM 789 C C . LEU A 1 98 ? 21.780 18.107 29.064 1.00 84.56 98 LEU A C 1
ATOM 791 O O . LEU A 1 98 ? 21.019 19.052 28.894 1.00 84.56 98 LEU A O 1
ATOM 795 N N . SER A 1 99 ? 22.015 17.195 28.117 1.00 77.00 99 SER A N 1
ATOM 796 C CA . SER A 1 99 ? 21.395 17.209 26.782 1.00 77.00 99 SER A CA 1
ATOM 797 C C . SER A 1 99 ? 19.858 17.220 26.818 1.00 77.00 99 SER A C 1
ATOM 799 O O . SER A 1 99 ? 19.222 17.979 26.093 1.00 77.00 99 SER A O 1
ATOM 801 N N . SER A 1 100 ? 19.252 16.410 27.688 1.00 79.50 100 SER A N 1
ATOM 802 C CA . SER A 1 100 ? 17.792 16.275 27.777 1.00 79.50 100 SER A CA 1
ATOM 803 C C . SER A 1 100 ? 17.136 17.420 28.550 1.00 79.50 100 SER A C 1
ATOM 805 O O . SER A 1 100 ? 15.980 17.751 28.301 1.00 79.50 100 SER A O 1
ATOM 807 N N . VAL A 1 101 ? 17.852 18.017 29.507 1.00 86.12 101 VAL A N 1
ATOM 808 C CA . VAL A 1 101 ? 17.299 19.060 30.382 1.00 86.12 101 VAL A CA 1
ATOM 809 C C . VAL A 1 101 ? 17.581 20.476 29.894 1.00 86.12 101 VAL A C 1
ATOM 811 O O . VAL A 1 101 ? 16.849 21.380 30.290 1.00 86.12 101 VAL A O 1
ATOM 814 N N . PHE A 1 102 ? 18.582 20.676 29.025 1.00 84.94 102 PHE A N 1
ATOM 815 C CA . PHE A 1 102 ? 18.945 21.986 28.471 1.00 84.94 102 PHE A CA 1
ATOM 816 C C . PHE A 1 102 ? 17.727 22.774 27.952 1.00 84.94 102 PHE A C 1
ATOM 818 O O . PHE A 1 102 ? 17.554 23.909 28.393 1.00 84.94 102 PHE A O 1
ATOM 825 N N . PRO A 1 103 ? 16.791 22.199 27.160 1.00 81.31 103 PRO A N 1
ATOM 826 C CA . PRO A 1 103 ? 15.605 22.925 26.678 1.00 81.31 103 PRO A CA 1
ATOM 827 C C . PRO A 1 103 ? 14.638 23.398 27.774 1.00 81.31 103 PRO A C 1
ATOM 829 O O . PRO A 1 103 ? 13.730 24.184 27.512 1.00 81.31 103 PRO A O 1
ATOM 832 N N . HIS A 1 104 ? 14.777 22.880 28.993 1.00 82.75 104 HIS A N 1
ATOM 833 C CA . HIS A 1 104 ? 13.885 23.135 30.121 1.00 82.75 104 HIS A CA 1
ATOM 834 C C . HIS A 1 104 ? 14.489 24.090 31.160 1.00 82.75 104 HIS A C 1
ATOM 836 O O . HIS A 1 104 ? 13.843 24.363 32.178 1.00 82.75 104 HIS A O 1
ATOM 842 N N . VAL A 1 105 ? 15.704 24.593 30.918 1.00 84.44 105 VAL A N 1
ATOM 843 C CA . VAL A 1 105 ? 16.377 25.566 31.783 1.00 84.44 105 VAL A CA 1
ATOM 844 C C . VAL A 1 105 ? 15.803 26.970 31.536 1.00 84.44 105 VAL A C 1
ATOM 846 O O . VAL A 1 105 ? 15.706 27.381 30.379 1.00 84.44 105 VAL A O 1
ATOM 849 N N . PRO A 1 106 ? 15.414 27.722 32.585 1.00 83.38 106 PRO A N 1
ATOM 850 C CA . PRO A 1 106 ? 14.868 29.070 32.424 1.00 83.38 106 PRO A CA 1
ATOM 851 C C . PRO A 1 106 ? 15.861 30.079 31.824 1.00 83.38 106 PRO A C 1
ATOM 853 O O . PRO A 1 106 ? 15.475 30.853 30.952 1.00 83.38 106 PRO A O 1
ATOM 856 N N . ASP A 1 107 ? 17.126 30.068 32.265 1.00 87.31 107 ASP A N 1
ATOM 857 C CA . ASP A 1 107 ? 18.184 30.950 31.755 1.00 87.31 107 ASP A CA 1
ATOM 858 C C . ASP A 1 107 ? 19.065 30.205 30.741 1.00 87.31 107 ASP A C 1
ATOM 860 O O . ASP A 1 107 ? 20.088 29.597 31.075 1.00 87.31 107 ASP A O 1
ATOM 864 N N . GLN A 1 108 ? 18.626 30.234 29.482 1.00 84.50 108 GLN A N 1
ATOM 865 C CA . GLN A 1 108 ? 19.319 29.595 28.361 1.00 84.50 108 GLN A CA 1
ATOM 866 C C . GLN A 1 108 ? 20.696 30.216 28.088 1.00 84.50 108 GLN A C 1
ATOM 868 O O . GLN A 1 108 ? 21.610 29.495 27.699 1.00 84.50 108 GLN A O 1
ATOM 873 N N . GLN A 1 109 ? 20.870 31.521 28.334 1.00 85.50 109 GLN A N 1
ATOM 874 C CA . GLN A 1 109 ? 22.139 32.208 28.080 1.00 85.50 109 GLN A CA 1
ATOM 875 C C . GLN A 1 109 ? 23.213 31.755 29.069 1.00 85.50 109 GLN A C 1
ATOM 877 O O . GLN A 1 109 ? 24.331 31.430 28.681 1.00 85.50 109 GLN A O 1
ATOM 882 N N . LYS A 1 110 ? 22.861 31.663 30.353 1.00 87.25 110 LYS A N 1
ATOM 883 C CA . LYS A 1 110 ? 23.779 31.147 31.369 1.00 87.25 110 LYS A CA 1
ATOM 884 C C . LYS A 1 110 ? 24.109 29.669 31.148 1.00 87.25 110 LYS A C 1
ATOM 886 O O . LYS A 1 110 ? 25.253 29.262 31.344 1.00 87.25 110 LYS A O 1
ATOM 891 N N . ALA A 1 111 ? 23.120 28.864 30.753 1.00 87.81 111 ALA A N 1
ATOM 892 C CA . ALA A 1 111 ? 23.344 27.457 30.427 1.00 87.81 111 ALA A CA 1
ATOM 893 C C . ALA A 1 111 ? 24.305 27.296 29.237 1.00 87.81 111 ALA A C 1
ATOM 895 O O . ALA A 1 111 ? 25.191 26.443 29.272 1.00 87.81 111 ALA A O 1
ATOM 896 N N . GLU A 1 112 ? 24.171 28.146 28.219 1.00 87.62 112 GLU A N 1
ATOM 897 C CA . GLU A 1 112 ? 25.098 28.238 27.092 1.00 87.62 112 GLU A CA 1
ATOM 898 C C . GLU A 1 112 ? 26.513 28.662 27.534 1.00 87.62 112 GLU A C 1
ATOM 900 O O . GLU A 1 112 ? 27.483 27.988 27.181 1.00 87.62 112 GLU A O 1
ATOM 905 N N . ASP A 1 113 ? 26.652 29.684 28.386 1.00 88.44 113 ASP A N 1
ATOM 906 C CA . ASP A 1 113 ? 27.951 30.124 28.921 1.00 88.44 113 ASP A CA 1
ATOM 907 C C . ASP A 1 113 ? 28.690 29.006 29.677 1.00 88.44 113 ASP A C 1
ATOM 909 O O . ASP A 1 113 ? 29.922 28.898 29.623 1.00 88.44 113 ASP A O 1
ATOM 913 N N . ASP A 1 114 ? 27.953 28.166 30.405 1.00 89.25 114 ASP A N 1
ATOM 914 C CA . ASP A 1 114 ? 28.520 27.011 31.095 1.00 89.25 114 ASP A CA 1
ATOM 915 C C . ASP A 1 114 ? 28.997 25.940 30.103 1.00 89.25 114 ASP A C 1
ATOM 917 O O . ASP A 1 114 ? 30.094 25.398 30.274 1.00 89.25 114 ASP A O 1
ATOM 921 N N . LEU A 1 115 ? 28.251 25.691 29.020 1.00 89.75 115 LEU A N 1
ATOM 922 C CA . LEU A 1 115 ? 28.697 24.802 27.943 1.00 89.75 115 LEU A CA 1
ATOM 923 C C . LEU A 1 115 ? 29.952 25.343 27.249 1.00 89.75 115 LEU A C 1
ATOM 925 O O . LEU A 1 115 ? 30.892 24.575 27.034 1.00 89.75 115 LEU A O 1
ATOM 929 N N . HIS A 1 116 ? 30.033 26.648 26.980 1.00 90.94 116 HIS A N 1
ATOM 930 C CA . HIS A 1 116 ? 31.230 27.271 26.408 1.00 90.94 116 HIS A CA 1
ATOM 931 C C . HIS A 1 116 ? 32.466 27.031 27.281 1.00 90.94 116 HIS A C 1
ATOM 933 O O . HIS A 1 116 ? 33.508 26.615 26.774 1.00 90.94 116 HIS A O 1
ATOM 939 N N . LYS A 1 117 ? 32.357 27.188 28.606 1.00 90.12 117 LYS A N 1
ATOM 940 C CA . LYS A 1 117 ? 33.466 26.879 29.530 1.00 90.12 117 LYS A CA 1
ATOM 941 C C . LYS A 1 117 ? 33.871 25.407 29.467 1.00 90.12 117 LYS A C 1
ATOM 943 O O . LYS A 1 117 ? 35.062 25.105 29.462 1.00 90.12 117 LYS A O 1
ATOM 948 N N . MET A 1 118 ? 32.903 24.494 29.369 1.00 90.06 118 MET A N 1
ATOM 949 C CA . MET A 1 118 ? 33.176 23.058 29.260 1.00 90.06 118 MET A CA 1
ATOM 950 C C . MET A 1 118 ? 33.930 22.695 27.968 1.00 90.06 118 MET A C 1
ATOM 952 O O . MET A 1 118 ? 34.746 21.776 27.970 1.00 90.06 118 MET A O 1
ATOM 956 N N . THR A 1 119 ? 33.724 23.417 26.863 1.00 91.62 119 THR A N 1
ATOM 957 C CA . THR A 1 119 ? 34.417 23.129 25.587 1.00 91.62 119 THR A CA 1
ATOM 958 C C . THR A 1 119 ? 35.924 23.424 25.611 1.00 91.62 119 THR A C 1
ATOM 960 O O . THR A 1 119 ? 36.650 22.939 24.742 1.00 91.62 119 THR A O 1
ATOM 963 N N . ILE A 1 120 ? 36.409 24.199 26.588 1.00 91.94 120 ILE A N 1
ATOM 964 C CA . ILE A 1 120 ? 37.831 24.542 26.785 1.00 91.94 120 ILE A CA 1
ATOM 965 C C . ILE A 1 120 ? 38.404 23.979 28.092 1.00 91.94 120 ILE A C 1
ATOM 967 O O . ILE A 1 120 ? 39.490 24.378 28.518 1.00 91.94 120 ILE A O 1
ATOM 971 N N . ASP A 1 121 ? 37.680 23.068 28.744 1.00 90.56 121 ASP A N 1
ATOM 972 C CA . ASP A 1 121 ? 38.120 22.463 29.997 1.00 90.56 121 ASP A CA 1
ATOM 973 C C . ASP A 1 121 ? 39.432 21.682 29.811 1.00 90.56 121 ASP A C 1
ATOM 975 O O . ASP A 1 121 ? 39.703 21.134 28.740 1.00 90.56 121 ASP A O 1
ATOM 979 N N . LYS A 1 122 ? 40.262 21.605 30.856 1.00 86.94 122 LYS A N 1
ATOM 980 C CA . LYS A 1 122 ? 41.523 20.847 30.812 1.00 86.94 122 LYS A CA 1
ATOM 981 C C . LYS A 1 122 ? 41.282 19.349 30.640 1.00 86.94 122 LYS A C 1
ATOM 983 O O . LYS A 1 122 ? 42.113 18.668 30.045 1.00 86.94 122 LYS A O 1
ATOM 988 N N . ASP A 1 123 ? 40.159 18.840 31.136 1.00 85.62 123 ASP A N 1
ATOM 989 C CA . ASP A 1 123 ? 39.791 17.440 31.018 1.00 85.62 123 ASP A CA 1
ATOM 990 C C . ASP A 1 123 ? 39.053 17.167 29.700 1.00 85.62 123 ASP A C 1
ATOM 992 O O . ASP A 1 123 ? 37.956 17.668 29.429 1.00 85.62 123 ASP A O 1
ATOM 996 N N . SER A 1 124 ? 39.651 16.307 28.883 1.00 88.38 124 SER A N 1
ATOM 997 C CA . SER A 1 124 ? 39.119 15.915 27.583 1.00 88.38 124 SER A CA 1
ATOM 998 C C . SER A 1 124 ? 37.771 15.210 27.654 1.00 88.38 124 SER A C 1
ATOM 1000 O O . SER A 1 124 ? 36.987 15.274 26.706 1.00 88.38 124 SER A O 1
ATOM 1002 N N . PHE A 1 125 ? 37.449 14.579 28.780 1.00 84.56 125 PHE A N 1
ATOM 1003 C CA . PHE A 1 125 ? 36.138 13.999 28.997 1.00 84.56 125 PHE A CA 1
ATOM 1004 C C . PHE A 1 125 ? 35.053 15.081 29.022 1.00 84.56 125 PHE A C 1
ATOM 1006 O O . PHE A 1 125 ? 34.036 14.924 28.345 1.00 84.56 125 PHE A O 1
ATOM 1013 N N . ILE A 1 126 ? 35.269 16.185 29.754 1.00 85.31 126 ILE A N 1
ATOM 1014 C CA . ILE A 1 126 ? 34.319 17.311 29.810 1.00 85.31 126 ILE A CA 1
ATOM 1015 C C . ILE A 1 126 ? 34.170 17.930 28.426 1.00 85.31 126 ILE A C 1
ATOM 1017 O O . ILE A 1 126 ? 33.039 18.105 27.970 1.00 85.31 126 ILE A O 1
ATOM 1021 N N . ARG A 1 127 ? 35.282 18.157 27.715 1.00 92.25 127 ARG A N 1
ATOM 1022 C CA . ARG A 1 127 ? 35.239 18.663 26.336 1.00 92.25 127 ARG A CA 1
ATOM 1023 C C . ARG A 1 127 ? 34.402 17.749 25.441 1.00 92.25 127 ARG A C 1
ATOM 1025 O O . ARG A 1 127 ? 33.462 18.199 24.796 1.00 92.25 127 ARG A O 1
ATOM 1032 N N . ARG A 1 128 ? 34.648 16.435 25.459 1.00 89.38 128 ARG A N 1
ATOM 1033 C CA . ARG A 1 128 ? 33.865 15.447 24.693 1.00 89.38 128 ARG A CA 1
ATOM 1034 C C . ARG A 1 128 ? 32.369 15.520 25.002 1.00 89.38 128 ARG A C 1
ATOM 1036 O O . ARG A 1 128 ? 31.553 15.421 24.090 1.00 89.38 128 ARG A O 1
ATOM 1043 N N . MET A 1 129 ? 32.005 15.665 26.274 1.00 86.38 129 MET A N 1
ATOM 1044 C CA . MET A 1 129 ? 30.607 15.792 26.687 1.00 86.38 129 MET A CA 1
ATOM 1045 C C . MET A 1 129 ? 29.982 17.096 26.199 1.00 86.38 129 MET A C 1
ATOM 1047 O O . MET A 1 129 ? 28.869 17.059 25.680 1.00 86.38 129 MET A O 1
ATOM 1051 N N . ALA A 1 130 ? 30.709 18.211 26.269 1.00 89.62 130 ALA A N 1
ATOM 1052 C CA . ALA A 1 130 ? 30.247 19.493 25.749 1.00 89.62 130 ALA A CA 1
ATOM 1053 C C . ALA A 1 130 ? 29.892 19.406 24.255 1.00 89.62 130 ALA A C 1
ATOM 1055 O O . ALA A 1 130 ? 28.805 19.826 23.868 1.00 89.62 130 ALA A O 1
ATOM 1056 N N . ALA A 1 131 ? 30.728 18.755 23.432 1.00 91.81 131 ALA A N 1
ATOM 1057 C CA . ALA A 1 131 ? 30.405 18.515 22.018 1.00 91.81 131 ALA A CA 1
ATOM 1058 C C . ALA A 1 131 ? 29.112 17.704 21.833 1.00 91.81 131 ALA A C 1
ATOM 1060 O O . ALA A 1 131 ? 28.315 18.011 20.950 1.00 91.81 131 ALA A O 1
ATOM 1061 N N . SER A 1 132 ? 28.884 16.683 22.666 1.00 88.06 132 SER A N 1
ATOM 1062 C CA . SER A 1 132 ? 27.658 15.876 22.611 1.00 88.06 132 SER A CA 1
ATOM 1063 C C . SER A 1 132 ? 26.416 16.700 22.960 1.00 88.06 132 SER A C 1
ATOM 1065 O O . SER A 1 132 ? 25.401 16.605 22.270 1.00 88.06 132 SER A O 1
ATOM 1067 N N . VAL A 1 133 ? 26.486 17.510 24.023 1.00 87.88 133 VAL A N 1
ATOM 1068 C CA . VAL A 1 133 ? 25.367 18.357 24.458 1.00 87.88 133 VAL A CA 1
ATOM 1069 C C . VAL A 1 133 ? 25.067 19.412 23.397 1.00 87.88 133 VAL A C 1
ATOM 1071 O O . VAL A 1 133 ? 23.926 19.484 22.941 1.00 87.88 133 VAL A O 1
ATOM 1074 N N . LEU A 1 134 ? 26.088 20.126 22.907 1.00 90.50 134 LEU A N 1
ATOM 1075 C CA . LEU A 1 134 ? 25.944 21.095 21.817 1.00 90.50 134 LEU A CA 1
ATOM 1076 C C . LEU A 1 134 ? 25.337 20.457 20.563 1.00 90.50 134 LEU A C 1
ATOM 1078 O O . LEU A 1 134 ? 24.414 21.022 19.992 1.00 90.50 134 LEU A O 1
ATOM 1082 N N . GLY A 1 135 ? 25.776 19.256 20.170 1.00 89.31 135 GLY A N 1
ATOM 1083 C CA . GLY A 1 135 ? 25.230 18.545 19.008 1.00 89.31 135 GLY A CA 1
ATOM 1084 C C . GLY A 1 135 ? 23.744 18.183 19.126 1.00 89.31 135 GLY A C 1
ATOM 1085 O O . GLY A 1 135 ? 23.024 18.189 18.130 1.00 89.31 135 GLY A O 1
ATOM 1086 N N . SER A 1 136 ? 23.279 17.879 20.340 1.00 86.06 136 SER A N 1
ATOM 1087 C CA . SER A 1 136 ? 21.881 17.509 20.619 1.00 86.06 136 SER A CA 1
ATOM 1088 C C . SER A 1 136 ? 20.949 18.698 20.871 1.00 86.06 136 SER A C 1
ATOM 1090 O O . SER A 1 136 ? 19.761 18.606 20.579 1.00 86.06 136 SER A O 1
ATOM 1092 N N . SER A 1 137 ? 21.483 19.803 21.402 1.00 87.25 137 SER A N 1
ATOM 1093 C CA . SER A 1 137 ? 20.703 20.966 21.853 1.00 87.25 137 SER A CA 1
ATOM 1094 C C . SER A 1 137 ? 20.859 22.190 20.944 1.00 87.25 137 SER A C 1
ATOM 1096 O O . SER A 1 137 ? 20.311 23.248 21.234 1.00 87.25 137 SER A O 1
ATOM 1098 N N . PHE A 1 138 ? 21.593 22.069 19.831 1.00 89.88 138 PHE A N 1
ATOM 1099 C CA . PHE A 1 138 ? 21.967 23.174 18.934 1.00 89.88 138 PHE A CA 1
ATOM 1100 C C . PHE A 1 138 ? 20.790 24.038 18.464 1.00 89.88 138 PHE A C 1
ATOM 1102 O O . PHE A 1 138 ? 20.919 25.247 18.284 1.00 89.88 138 PHE A O 1
ATOM 1109 N N . THR A 1 139 ? 19.621 23.423 18.272 1.00 85.25 139 THR A N 1
ATOM 1110 C CA . THR A 1 139 ? 18.369 24.103 17.915 1.00 85.25 139 THR A CA 1
ATOM 1111 C C . THR A 1 139 ? 17.934 25.138 18.948 1.00 85.25 139 THR A C 1
ATOM 1113 O O . THR A 1 139 ? 17.373 26.162 18.560 1.00 85.25 139 THR A O 1
ATOM 1116 N N . GLN A 1 140 ? 18.162 24.849 20.232 1.00 85.88 140 GLN A N 1
ATOM 1117 C CA . GLN A 1 140 ? 17.712 25.632 21.382 1.00 85.88 140 GLN A CA 1
ATOM 1118 C C . GLN A 1 140 ? 18.778 26.610 21.890 1.00 85.88 140 GLN A C 1
ATOM 1120 O O . GLN A 1 140 ? 18.449 27.478 22.691 1.00 85.88 140 GLN A O 1
ATOM 1125 N N . VAL A 1 141 ? 20.029 26.481 21.436 1.00 87.00 141 VAL A N 1
ATOM 1126 C CA . VAL A 1 141 ? 21.114 27.376 21.846 1.00 87.00 141 VAL A CA 1
ATOM 1127 C C . VAL A 1 141 ? 20.858 28.806 21.328 1.00 87.00 141 VAL A C 1
ATOM 1129 O O . VAL A 1 141 ? 20.616 28.963 20.122 1.00 87.00 141 VAL A O 1
ATOM 1132 N N . PRO A 1 142 ? 20.913 29.837 22.198 1.00 86.19 142 PRO A N 1
ATOM 1133 C CA . PRO A 1 142 ? 20.749 31.237 21.804 1.00 86.19 142 PRO A CA 1
ATOM 1134 C C . PRO A 1 142 ? 21.782 31.727 20.773 1.00 86.19 142 PRO A C 1
ATOM 1136 O O . PRO A 1 142 ? 21.374 32.227 19.719 1.00 86.19 142 PRO A O 1
ATOM 1139 N N . ASP A 1 143 ? 23.092 31.551 21.009 1.00 90.81 143 ASP A N 1
ATOM 1140 C CA . ASP A 1 143 ? 24.156 31.932 20.065 1.00 90.81 143 ASP A CA 1
ATOM 1141 C C . ASP A 1 143 ? 24.706 30.731 19.272 1.00 90.81 143 ASP A C 1
ATOM 1143 O O . ASP A 1 143 ? 25.783 30.167 19.497 1.00 90.81 143 ASP A O 1
ATOM 1147 N N . LYS A 1 144 ? 23.981 30.388 18.204 1.00 92.25 144 LYS A N 1
ATOM 1148 C CA . LYS A 1 144 ? 24.386 29.334 17.256 1.00 92.25 144 LYS A CA 1
ATOM 1149 C C . LYS A 1 144 ? 25.752 29.574 16.612 1.00 92.25 144 LYS A C 1
ATOM 1151 O O . LYS A 1 144 ? 26.379 28.614 16.161 1.00 92.25 144 LYS A O 1
ATOM 1156 N N . ARG A 1 145 ? 26.213 30.828 16.514 1.00 93.31 145 ARG A N 1
ATOM 1157 C CA . ARG A 1 145 ? 27.524 31.139 15.933 1.00 93.31 145 ARG A CA 1
ATOM 1158 C C . ARG A 1 145 ? 28.632 30.795 16.905 1.00 93.31 145 ARG A C 1
ATOM 1160 O O . ARG A 1 145 ? 29.606 30.170 16.489 1.00 93.31 145 ARG A O 1
ATOM 1167 N N . GLN A 1 146 ? 28.463 31.125 18.177 1.00 92.38 146 GLN A N 1
ATOM 1168 C CA . GLN A 1 146 ? 29.436 30.761 19.191 1.00 92.38 146 GLN A CA 1
ATOM 1169 C C . GLN A 1 146 ? 29.468 29.247 19.445 1.00 92.38 146 GLN A C 1
ATOM 1171 O O . GLN A 1 146 ? 30.550 28.658 19.463 1.00 92.38 146 GLN A O 1
ATOM 1176 N N . ALA A 1 147 ? 28.310 28.584 19.521 1.00 93.12 147 ALA A N 1
ATOM 1177 C CA . ALA A 1 147 ? 28.242 27.123 19.621 1.00 93.12 147 ALA A CA 1
ATOM 1178 C C . ALA A 1 147 ? 28.922 26.407 18.440 1.00 93.12 147 ALA A C 1
ATOM 1180 O O . ALA A 1 147 ? 29.620 25.407 18.621 1.00 93.12 147 ALA A O 1
ATOM 1181 N N . TRP A 1 148 ? 28.752 26.932 17.222 1.00 96.00 148 TRP A N 1
ATOM 1182 C CA . TRP A 1 148 ? 29.459 26.435 16.044 1.00 96.00 148 TRP A CA 1
ATOM 1183 C C . TRP A 1 148 ? 30.975 26.671 16.126 1.00 96.00 148 TRP A C 1
ATOM 1185 O O . TRP A 1 148 ? 31.734 25.737 15.871 1.00 96.00 148 TRP A O 1
ATOM 1195 N N . ASN A 1 149 ? 31.426 27.864 16.536 1.00 94.94 149 ASN A N 1
ATOM 1196 C CA . ASN A 1 149 ? 32.852 28.176 16.719 1.00 94.94 149 ASN A CA 1
ATOM 1197 C C . ASN A 1 149 ? 33.534 27.213 17.706 1.00 94.94 149 ASN A C 1
ATOM 1199 O O . ASN A 1 149 ? 34.682 26.811 17.498 1.00 94.94 149 ASN A O 1
ATOM 1203 N N . ASP A 1 150 ? 32.837 26.829 18.776 1.00 95.31 150 ASP A N 1
ATOM 1204 C CA . ASP A 1 150 ? 33.355 25.867 19.745 1.00 95.31 150 ASP A CA 1
ATOM 1205 C C . ASP A 1 150 ? 33.501 24.470 19.145 1.00 95.31 150 ASP A C 1
ATOM 1207 O O . ASP A 1 150 ? 34.573 23.871 19.251 1.00 95.31 150 ASP A O 1
ATOM 1211 N N . LEU A 1 151 ? 32.470 23.969 18.455 1.00 95.94 151 LEU A N 1
ATOM 1212 C CA . LEU A 1 151 ? 32.549 22.683 17.757 1.00 95.94 151 LEU A CA 1
ATOM 1213 C C . LEU A 1 151 ? 33.654 22.685 16.690 1.00 95.94 151 LEU A C 1
ATOM 1215 O O . LEU A 1 151 ? 34.413 21.718 16.608 1.00 95.94 151 LEU A O 1
ATOM 1219 N N . HIS A 1 152 ? 33.788 23.779 15.933 1.00 95.00 152 HIS A N 1
ATOM 1220 C CA . HIS A 1 152 ? 34.859 23.994 14.960 1.00 95.00 152 HIS A CA 1
ATOM 1221 C C . HIS A 1 152 ? 36.241 23.911 15.619 1.00 95.00 152 HIS A C 1
ATOM 1223 O O . HIS A 1 152 ? 37.102 23.177 15.150 1.00 95.00 152 HIS A O 1
ATOM 1229 N N . ARG A 1 153 ? 36.469 24.577 16.758 1.00 95.81 153 ARG A N 1
ATOM 1230 C CA . ARG A 1 153 ? 37.749 24.487 17.486 1.00 95.81 153 ARG A CA 1
ATOM 1231 C C . ARG A 1 153 ? 38.058 23.047 17.915 1.00 95.81 153 ARG A C 1
ATOM 1233 O O . ARG A 1 153 ? 39.189 22.576 17.765 1.00 95.81 153 ARG A O 1
ATOM 1240 N N . MET A 1 154 ? 37.052 22.333 18.415 1.00 96.19 154 MET A N 1
ATOM 1241 C CA . MET A 1 154 ? 37.191 20.985 18.979 1.00 96.19 154 MET A CA 1
ATOM 1242 C C . MET A 1 154 ? 37.544 19.901 17.951 1.00 96.19 154 MET A C 1
ATOM 1244 O O . MET A 1 154 ? 38.021 18.833 18.336 1.00 96.19 154 MET A O 1
ATOM 1248 N N . ILE A 1 155 ? 37.399 20.151 16.646 1.00 95.06 155 ILE A N 1
ATOM 1249 C CA . ILE A 1 155 ? 37.897 19.218 15.618 1.00 95.06 155 ILE A CA 1
ATOM 1250 C C . ILE A 1 155 ? 39.430 19.137 15.600 1.00 95.06 155 ILE A C 1
ATOM 1252 O O . ILE A 1 155 ? 39.986 18.204 15.035 1.00 95.06 155 ILE A O 1
ATOM 1256 N N . THR A 1 156 ? 40.125 20.117 16.184 1.00 94.00 156 THR A N 1
ATOM 1257 C CA . THR A 1 156 ? 41.595 20.151 16.269 1.00 94.00 156 THR A CA 1
ATOM 1258 C C . THR A 1 156 ? 42.127 19.761 17.646 1.00 94.00 156 THR A C 1
ATOM 1260 O O . THR A 1 156 ? 43.321 19.893 17.901 1.00 94.00 156 THR A O 1
ATOM 1263 N N . ASP A 1 157 ? 41.255 19.253 18.521 1.00 96.75 157 ASP A N 1
ATOM 1264 C CA . ASP A 1 157 ? 41.606 18.846 19.880 1.00 96.75 157 ASP A CA 1
ATOM 1265 C C . ASP A 1 157 ? 42.709 17.776 19.900 1.00 96.75 157 ASP A C 1
ATOM 1267 O O . ASP A 1 157 ? 42.785 16.923 19.012 1.00 96.75 157 ASP A O 1
ATOM 1271 N N . GLU A 1 158 ? 43.556 17.777 20.927 1.00 93.62 158 GLU A N 1
ATOM 1272 C CA . GLU A 1 158 ? 44.621 16.780 21.085 1.00 93.62 158 GLU A CA 1
ATOM 1273 C C . GLU A 1 158 ? 44.057 15.353 21.248 1.00 93.62 158 GLU A C 1
ATOM 1275 O O . GLU A 1 158 ? 44.618 14.384 20.707 1.00 93.62 158 GLU A O 1
ATOM 1280 N N . GLU A 1 159 ? 42.883 15.235 21.881 1.00 95.69 159 GLU A N 1
ATOM 1281 C CA . GLU A 1 159 ? 42.240 13.972 22.222 1.00 95.69 159 GLU A CA 1
ATOM 1282 C C . GLU A 1 159 ? 41.283 13.468 21.142 1.00 95.69 159 GLU A C 1
ATOM 1284 O O . GLU A 1 159 ? 40.346 14.138 20.698 1.00 95.69 159 GLU A O 1
ATOM 1289 N N . LYS A 1 160 ? 41.488 12.211 20.736 1.00 94.38 160 LYS A N 1
ATOM 1290 C CA . LYS A 1 160 ? 40.742 11.583 19.633 1.00 94.38 160 LYS A CA 1
ATOM 1291 C C . LYS A 1 160 ? 39.239 11.496 19.885 1.00 94.38 160 LYS A C 1
ATOM 1293 O O . LYS A 1 160 ? 38.445 11.671 18.966 1.00 94.38 160 LYS A O 1
ATOM 1298 N N . ASP A 1 161 ? 38.841 11.245 21.127 1.00 91.94 161 ASP A N 1
ATOM 1299 C CA . ASP A 1 161 ? 37.438 11.071 21.482 1.00 91.94 161 ASP A CA 1
ATOM 1300 C C . ASP A 1 161 ? 36.665 12.394 21.402 1.00 91.94 161 ASP A C 1
ATOM 1302 O O . ASP A 1 161 ? 35.482 12.384 21.049 1.00 91.94 161 ASP A O 1
ATOM 1306 N N . VAL A 1 162 ? 37.336 13.518 21.689 1.00 94.75 162 VAL A N 1
ATOM 1307 C CA . VAL A 1 162 ? 36.783 14.869 21.541 1.00 94.75 162 VAL A CA 1
ATOM 1308 C C . VAL A 1 162 ? 36.584 15.172 20.062 1.00 94.75 162 VAL A C 1
ATOM 1310 O O . VAL A 1 162 ? 35.460 15.470 19.660 1.00 94.75 162 VAL A O 1
ATOM 1313 N N . ARG A 1 163 ? 37.624 14.978 19.234 1.00 97.44 163 ARG A N 1
ATOM 1314 C CA . ARG A 1 163 ? 37.535 15.173 17.775 1.00 97.44 163 ARG A CA 1
ATOM 1315 C C . ARG A 1 163 ? 36.431 14.323 17.146 1.00 97.44 163 ARG A C 1
ATOM 1317 O O . ARG A 1 163 ? 35.637 14.821 16.351 1.00 97.44 163 ARG A O 1
ATOM 1324 N N . ARG A 1 164 ? 36.327 13.047 17.539 1.00 95.62 164 ARG A N 1
ATOM 1325 C CA . ARG A 1 164 ? 35.276 12.129 17.067 1.00 95.62 164 ARG A CA 1
ATOM 1326 C C . ARG A 1 164 ? 33.877 12.633 17.423 1.00 95.62 164 ARG A C 1
ATOM 1328 O O . ARG A 1 164 ? 32.979 12.568 16.586 1.00 95.62 164 ARG A O 1
ATOM 1335 N N . MET A 1 165 ? 33.673 13.098 18.657 1.00 94.12 165 MET A N 1
ATOM 1336 C CA . MET A 1 165 ? 32.368 13.602 19.089 1.00 94.12 165 MET A CA 1
ATOM 1337 C C . MET A 1 165 ? 32.019 14.924 18.402 1.00 94.12 165 MET A C 1
ATOM 1339 O O . MET A 1 165 ? 30.896 15.069 17.929 1.00 94.12 165 MET A O 1
ATOM 1343 N N . ALA A 1 166 ? 32.985 15.837 18.266 1.00 96.19 166 ALA A N 1
ATOM 1344 C CA . ALA A 1 166 ? 32.815 17.089 17.533 1.00 96.19 166 ALA A CA 1
ATOM 1345 C C . ALA A 1 166 ? 32.412 16.836 16.070 1.00 96.19 166 ALA A C 1
ATOM 1347 O O . ALA A 1 166 ? 31.449 17.430 15.596 1.00 96.19 166 ALA A O 1
ATOM 1348 N N . ALA A 1 167 ? 33.050 15.876 15.388 1.00 96.38 167 ALA A N 1
ATOM 1349 C CA . ALA A 1 167 ? 32.660 15.461 14.038 1.00 96.38 167 ALA A CA 1
ATOM 1350 C C . ALA A 1 167 ? 31.205 14.967 13.973 1.00 96.38 167 ALA A C 1
ATOM 1352 O O . ALA A 1 167 ? 30.453 15.330 13.072 1.00 96.38 167 ALA A O 1
ATOM 1353 N N . SER A 1 168 ? 30.795 14.149 14.951 1.00 94.56 168 SER A N 1
ATOM 1354 C CA . SER A 1 168 ? 29.421 13.647 15.041 1.00 94.56 168 SER A CA 1
ATOM 1355 C C . SER A 1 168 ? 28.412 14.775 15.258 1.00 94.56 168 SER A C 1
ATOM 1357 O O . SER A 1 168 ? 27.360 14.765 14.624 1.00 94.56 168 SER A O 1
ATOM 1359 N N . ALA A 1 169 ? 28.736 15.723 16.141 1.00 94.62 169 ALA A N 1
ATOM 1360 C CA . ALA A 1 169 ? 27.903 16.877 16.446 1.00 94.62 169 ALA A CA 1
ATOM 1361 C C . ALA A 1 169 ? 27.765 17.797 15.228 1.00 94.62 169 ALA A C 1
ATOM 1363 O O . ALA A 1 169 ? 26.650 18.125 14.845 1.00 94.62 169 ALA A O 1
ATOM 1364 N N . LEU A 1 170 ? 28.870 18.140 14.554 1.00 95.94 170 LEU A N 1
ATOM 1365 C CA . LEU A 1 170 ? 28.845 18.941 13.324 1.00 95.94 170 LEU A CA 1
ATOM 1366 C C . LEU A 1 170 ? 27.996 18.286 12.228 1.00 95.94 170 LEU A C 1
ATOM 1368 O O . LEU A 1 170 ? 27.225 18.974 11.565 1.00 95.94 170 LEU A O 1
ATOM 1372 N N . GLY A 1 171 ? 28.077 16.959 12.080 1.00 93.12 171 GLY A N 1
ATOM 1373 C CA . GLY A 1 171 ? 27.217 16.211 11.162 1.00 93.12 171 GLY A CA 1
ATOM 1374 C C . GLY A 1 171 ? 25.727 16.299 11.507 1.00 93.12 171 GLY A C 1
ATOM 1375 O O . GLY A 1 171 ? 24.911 16.481 10.606 1.00 93.12 171 GLY A O 1
ATOM 1376 N N . SER A 1 172 ? 25.353 16.197 12.790 1.00 91.06 172 SER A N 1
ATOM 1377 C CA . SER A 1 172 ? 23.944 16.258 13.214 1.00 91.06 172 SER A CA 1
ATOM 1378 C C . SER A 1 172 ? 23.348 17.663 13.130 1.00 91.06 172 SER A C 1
ATOM 1380 O O . SER A 1 172 ? 22.155 17.805 12.872 1.00 91.06 172 SER A O 1
ATOM 1382 N N . VAL A 1 173 ? 24.164 18.703 13.321 1.00 93.62 173 VAL A N 1
ATOM 1383 C CA . VAL A 1 173 ? 23.709 20.106 13.334 1.00 93.62 173 VAL A CA 1
ATOM 1384 C C . VAL A 1 173 ? 23.937 20.831 12.006 1.00 93.62 173 VAL A C 1
ATOM 1386 O O . VAL A 1 173 ? 23.584 22.002 11.881 1.00 93.62 173 VAL A O 1
ATOM 1389 N N . PHE A 1 174 ? 24.483 20.152 10.991 1.00 94.88 174 PHE A N 1
ATOM 1390 C CA . PHE A 1 174 ? 24.927 20.745 9.723 1.00 94.88 174 PHE A CA 1
ATOM 1391 C C . PHE A 1 174 ? 23.863 21.599 9.013 1.00 94.88 174 PHE A C 1
ATOM 1393 O O . PHE A 1 174 ? 24.169 22.616 8.394 1.00 94.88 174 PHE A O 1
ATOM 1400 N N . SER A 1 175 ? 22.583 21.231 9.085 1.00 91.50 175 SER A N 1
ATOM 1401 C CA . SER A 1 175 ? 21.515 22.015 8.448 1.00 91.50 175 SER A CA 1
ATOM 1402 C C . SER A 1 175 ? 21.336 23.410 9.066 1.00 91.50 175 SER A C 1
ATOM 1404 O O . SER A 1 175 ? 20.821 24.305 8.389 1.00 91.50 175 SER A O 1
ATOM 1406 N N . GLN A 1 176 ? 21.804 23.599 10.303 1.00 91.88 176 GLN A N 1
ATOM 1407 C CA . GLN A 1 176 ? 21.575 24.767 11.154 1.00 91.88 176 GLN A CA 1
ATOM 1408 C C . GLN A 1 176 ? 22.835 25.588 11.438 1.00 91.88 176 GLN A C 1
ATOM 1410 O O . GLN A 1 176 ? 22.722 26.658 12.040 1.00 91.88 176 GLN A O 1
ATOM 1415 N N . VAL A 1 177 ? 24.021 25.108 11.047 1.00 93.75 177 VAL A N 1
ATOM 1416 C CA . VAL A 1 177 ? 25.259 25.860 11.278 1.00 93.75 177 VAL A CA 1
ATOM 1417 C C . VAL A 1 177 ? 25.258 27.171 10.482 1.00 93.75 177 VAL A C 1
ATOM 1419 O O . VAL A 1 177 ? 24.750 27.203 9.355 1.00 93.75 177 VAL A O 1
ATOM 1422 N N . PRO A 1 178 ? 25.851 28.249 11.027 1.00 91.75 178 PRO A N 1
ATOM 1423 C CA . PRO A 1 178 ? 25.974 29.516 10.312 1.00 91.75 178 PRO A CA 1
ATOM 1424 C C . PRO A 1 178 ? 26.852 29.421 9.059 1.00 91.75 178 PRO A C 1
ATOM 1426 O O . PRO A 1 178 ? 26.546 30.071 8.063 1.00 91.75 178 PRO A O 1
ATOM 1429 N N . ASP A 1 179 ? 27.922 28.619 9.101 1.00 93.12 179 ASP A N 1
ATOM 1430 C CA . ASP A 1 179 ? 28.848 28.426 7.981 1.00 93.12 179 ASP A CA 1
ATOM 1431 C C . ASP A 1 179 ? 28.933 26.946 7.584 1.00 93.12 179 ASP A C 1
ATOM 1433 O O . ASP A 1 179 ? 29.688 26.138 8.135 1.00 93.12 179 ASP A O 1
ATOM 1437 N N . LYS A 1 180 ? 28.106 26.584 6.602 1.00 94.31 180 LYS A N 1
ATOM 1438 C CA . LYS A 1 180 ? 28.026 25.220 6.064 1.00 94.31 180 LYS A CA 1
ATOM 1439 C C . LYS A 1 180 ? 29.260 24.839 5.256 1.00 94.31 180 LYS A C 1
ATOM 1441 O O . LYS A 1 180 ? 29.610 23.662 5.228 1.00 94.31 180 LYS A O 1
ATOM 1446 N N . GLN A 1 181 ? 29.904 25.806 4.601 1.00 92.50 181 GLN A N 1
ATOM 1447 C CA . GLN A 1 181 ? 31.062 25.533 3.756 1.00 92.50 181 GLN A CA 1
ATOM 1448 C C . GLN A 1 181 ? 32.274 25.200 4.622 1.00 92.50 181 GLN A C 1
ATOM 1450 O O . GLN A 1 181 ? 32.889 24.156 4.422 1.00 92.50 181 GLN A O 1
ATOM 1455 N N . GLN A 1 182 ? 32.547 26.019 5.637 1.00 94.06 182 GLN A N 1
ATOM 1456 C CA . GLN A 1 182 ? 33.632 25.746 6.573 1.00 94.06 182 GLN A CA 1
ATOM 1457 C C . GLN A 1 182 ? 33.396 24.432 7.330 1.00 94.06 182 GLN A C 1
ATOM 1459 O O . GLN A 1 182 ? 34.307 23.617 7.432 1.00 94.06 182 GLN A O 1
ATOM 1464 N N . THR A 1 183 ? 32.161 24.169 7.775 1.00 95.62 183 THR A N 1
ATOM 1465 C CA . THR A 1 183 ? 31.818 22.901 8.449 1.00 95.62 183 THR A CA 1
ATOM 1466 C C . THR A 1 183 ? 32.041 21.682 7.550 1.00 95.62 183 THR A C 1
ATOM 1468 O O . THR A 1 183 ? 32.463 20.626 8.021 1.00 95.62 183 THR A O 1
ATOM 1471 N N . TRP A 1 184 ? 31.759 21.801 6.251 1.00 95.38 184 TRP A N 1
ATOM 1472 C CA . TRP A 1 184 ? 32.048 20.741 5.287 1.00 95.38 184 TRP A CA 1
ATOM 1473 C C . TRP A 1 184 ? 33.556 20.500 5.165 1.00 95.38 184 TRP A C 1
ATOM 1475 O O . TRP A 1 184 ? 34.014 19.365 5.299 1.00 95.38 184 TRP A O 1
ATOM 1485 N N . ASP A 1 185 ? 34.330 21.572 4.987 1.00 94.06 185 ASP A N 1
ATOM 1486 C CA . ASP A 1 185 ? 35.787 21.511 4.840 1.00 94.06 185 ASP A CA 1
ATOM 1487 C C . ASP A 1 185 ? 36.465 20.937 6.107 1.00 94.06 185 ASP A C 1
ATOM 1489 O O . ASP A 1 185 ? 37.415 20.151 6.020 1.00 94.06 185 ASP A O 1
ATOM 1493 N N . ASP A 1 186 ? 35.921 21.239 7.287 1.00 95.06 186 ASP A N 1
ATOM 1494 C CA . ASP A 1 186 ? 36.326 20.668 8.574 1.00 95.06 186 ASP A CA 1
ATOM 1495 C C . ASP A 1 186 ? 36.130 19.148 8.633 1.00 95.06 186 ASP A C 1
ATOM 1497 O O . ASP A 1 186 ? 37.037 18.404 9.023 1.00 95.06 186 ASP A O 1
ATOM 1501 N N . LEU A 1 187 ? 34.953 18.666 8.220 1.00 96.19 187 LEU A N 1
ATOM 1502 C CA . LEU A 1 187 ? 34.654 17.236 8.174 1.00 96.19 187 LEU A CA 1
ATOM 1503 C C . LEU A 1 187 ? 35.547 16.514 7.155 1.00 96.19 187 LEU A C 1
ATOM 1505 O O . LEU A 1 187 ? 36.038 15.422 7.450 1.00 96.19 187 LEU A O 1
ATOM 1509 N N . ILE A 1 188 ? 35.829 17.134 6.003 1.00 95.19 188 ILE A N 1
ATOM 1510 C CA . ILE A 1 188 ? 36.778 16.611 5.011 1.00 95.19 188 ILE A CA 1
ATOM 1511 C C . ILE A 1 188 ? 38.181 16.492 5.604 1.00 95.19 188 ILE A C 1
ATOM 1513 O O . ILE A 1 188 ? 38.809 15.439 5.477 1.00 95.19 188 ILE A O 1
ATOM 1517 N N . LYS A 1 189 ? 38.668 17.508 6.321 1.00 94.50 189 LYS A N 1
ATOM 1518 C CA . LYS A 1 189 ? 39.981 17.466 6.985 1.00 94.50 189 LYS A CA 1
ATOM 1519 C C . LYS A 1 189 ? 40.095 16.286 7.958 1.00 94.50 189 LYS A C 1
ATOM 1521 O O . LYS A 1 189 ? 41.112 15.586 7.964 1.00 94.50 189 LYS A O 1
ATOM 1526 N N . LEU A 1 190 ? 39.037 16.003 8.721 1.00 95.75 190 LEU A N 1
ATOM 1527 C CA . LEU A 1 190 ? 39.000 14.887 9.675 1.00 95.75 190 LEU A CA 1
ATOM 1528 C C . LEU A 1 190 ? 39.031 13.496 9.022 1.00 95.75 190 LEU A C 1
ATOM 1530 O O . LEU A 1 190 ? 39.362 12.515 9.690 1.00 95.75 190 LEU A O 1
ATOM 1534 N N . THR A 1 191 ? 38.768 13.375 7.719 1.00 94.31 191 THR A N 1
ATOM 1535 C CA . THR A 1 191 ? 38.933 12.094 7.002 1.00 94.31 191 THR A CA 1
ATOM 1536 C C . THR A 1 191 ? 40.395 11.654 6.888 1.00 94.31 191 THR A C 1
ATOM 1538 O O . THR A 1 191 ? 40.665 10.482 6.630 1.00 94.31 191 THR A O 1
ATOM 1541 N N . THR A 1 192 ? 41.339 12.563 7.151 1.00 93.19 192 THR A N 1
ATOM 1542 C CA . THR A 1 192 ? 42.785 12.289 7.230 1.00 93.19 192 THR A CA 1
ATOM 1543 C C . THR A 1 192 ? 43.331 12.278 8.661 1.00 93.19 192 THR A C 1
ATOM 1545 O O . THR A 1 192 ? 44.545 12.292 8.857 1.00 93.19 192 THR A O 1
ATOM 1548 N N . ASP A 1 193 ? 42.458 12.239 9.677 1.00 95.38 193 ASP A N 1
ATOM 1549 C CA . ASP A 1 193 ? 42.876 12.195 11.082 1.00 95.38 193 ASP A CA 1
ATOM 1550 C C . ASP A 1 193 ? 43.788 10.993 11.373 1.00 95.38 193 ASP A C 1
ATOM 1552 O O . ASP A 1 193 ? 43.661 9.943 10.745 1.00 95.38 193 ASP A O 1
ATOM 1556 N N . LYS A 1 194 ? 44.674 11.112 12.369 1.00 91.94 194 LYS A N 1
ATOM 1557 C CA . LYS A 1 194 ? 45.549 10.016 12.817 1.00 91.94 194 LYS A CA 1
ATOM 1558 C C . LYS A 1 194 ? 44.770 8.799 13.340 1.00 91.94 194 LYS A C 1
ATOM 1560 O O . LYS A 1 194 ? 45.221 7.668 13.161 1.00 91.94 194 LYS A O 1
ATOM 1565 N N . ASP A 1 195 ? 43.595 8.996 13.940 1.00 93.12 195 ASP A N 1
ATOM 1566 C CA . ASP A 1 195 ? 42.783 7.929 14.537 1.00 93.12 195 ASP A CA 1
ATOM 1567 C C . ASP A 1 195 ? 41.676 7.420 13.595 1.00 93.12 195 ASP A C 1
ATOM 1569 O O . ASP A 1 195 ? 40.914 8.189 13.008 1.00 93.12 195 ASP A O 1
ATOM 1573 N N . ASN A 1 196 ? 41.557 6.094 13.470 1.00 89.00 196 ASN A N 1
ATOM 1574 C CA . ASN A 1 196 ? 40.605 5.452 12.555 1.00 89.00 196 ASN A CA 1
ATOM 1575 C C . ASN A 1 196 ? 39.132 5.712 12.914 1.00 89.00 196 ASN A C 1
ATOM 1577 O O . ASN A 1 196 ? 38.283 5.794 12.024 1.00 89.00 196 ASN A O 1
ATOM 1581 N N . SER A 1 197 ? 38.821 5.875 14.200 1.00 88.44 197 SER A N 1
ATOM 1582 C CA . SER A 1 197 ? 37.460 6.080 14.679 1.00 88.44 197 SER A CA 1
ATOM 1583 C C . SER A 1 197 ? 36.988 7.507 14.413 1.00 88.44 197 SER A C 1
ATOM 1585 O O . SER A 1 197 ? 35.808 7.713 14.121 1.00 88.44 197 SER A O 1
ATOM 1587 N N . VAL A 1 198 ? 37.915 8.475 14.434 1.00 93.75 198 VAL A N 1
ATOM 1588 C CA . VAL A 1 198 ? 37.666 9.859 14.008 1.00 93.75 198 VAL A CA 1
ATOM 1589 C C . VAL A 1 198 ? 37.400 9.894 12.506 1.00 93.75 198 VAL A C 1
ATOM 1591 O O . VAL A 1 198 ? 36.358 10.407 12.103 1.00 93.75 198 VAL A O 1
ATOM 1594 N N . ARG A 1 199 ? 38.264 9.263 11.693 1.00 94.25 199 ARG A N 1
ATOM 1595 C CA . ARG A 1 199 ? 38.081 9.179 10.231 1.00 94.25 199 ARG A CA 1
ATOM 1596 C C . ARG A 1 199 ? 36.720 8.591 9.854 1.00 94.25 199 ARG A C 1
ATOM 1598 O O . ARG A 1 199 ? 35.974 9.189 9.085 1.00 94.25 199 ARG A O 1
ATOM 1605 N N . SER A 1 200 ? 36.369 7.444 10.437 1.00 88.62 200 SER A N 1
ATOM 1606 C CA . SER A 1 200 ? 35.088 6.767 10.190 1.00 88.62 200 SER A CA 1
ATOM 1607 C C . SER A 1 200 ? 33.886 7.636 10.583 1.00 88.62 200 SER A C 1
ATOM 1609 O O . SER A 1 200 ? 32.927 7.766 9.817 1.00 88.62 200 SER A O 1
ATOM 1611 N N . ARG A 1 201 ? 33.947 8.301 11.747 1.00 92.88 201 ARG A N 1
ATOM 1612 C CA . ARG A 1 201 ? 32.872 9.193 12.196 1.00 92.88 201 ARG A CA 1
ATOM 1613 C C . ARG A 1 201 ? 32.738 10.434 11.315 1.00 92.88 201 ARG A C 1
ATOM 1615 O O . ARG A 1 201 ? 31.610 10.825 11.035 1.00 92.88 201 ARG A O 1
ATOM 1622 N N . ALA A 1 202 ? 33.847 11.013 10.863 1.00 95.12 202 ALA A N 1
ATOM 1623 C CA . ALA A 1 202 ? 33.845 12.146 9.943 1.00 95.12 202 ALA A CA 1
ATOM 1624 C C . ALA A 1 202 ? 33.166 11.786 8.616 1.00 95.12 202 ALA A C 1
ATOM 1626 O O . ALA A 1 202 ? 32.295 12.517 8.158 1.00 95.12 202 ALA A O 1
ATOM 1627 N N . VAL A 1 203 ? 33.467 10.611 8.052 1.00 94.38 203 VAL A N 1
ATOM 1628 C CA . VAL A 1 203 ? 32.796 10.130 6.835 1.00 94.38 203 VAL A CA 1
ATOM 1629 C C . VAL A 1 203 ? 31.295 9.926 7.052 1.00 94.38 203 VAL A C 1
ATOM 1631 O O . VAL A 1 203 ? 30.495 10.357 6.227 1.00 94.38 203 VAL A O 1
ATOM 1634 N N . SER A 1 204 ? 30.891 9.339 8.182 1.00 91.00 204 SER A N 1
ATOM 1635 C CA . SER A 1 204 ? 29.468 9.222 8.529 1.00 91.00 204 SER A CA 1
ATOM 1636 C C . SER A 1 204 ? 28.784 10.590 8.642 1.00 91.00 204 SER A C 1
ATOM 1638 O O . SER A 1 204 ? 27.658 10.742 8.175 1.00 91.00 204 SER A O 1
ATOM 1640 N N . ALA A 1 205 ? 29.455 11.576 9.242 1.00 93.25 205 ALA A N 1
ATOM 1641 C CA . ALA A 1 205 ? 28.953 12.940 9.371 1.00 93.25 205 ALA A CA 1
ATOM 1642 C C . ALA A 1 205 ? 28.823 13.641 8.009 1.00 93.25 205 ALA A C 1
ATOM 1644 O O . ALA A 1 205 ? 27.818 14.308 7.779 1.00 93.25 205 ALA A O 1
ATOM 1645 N N . LEU A 1 206 ? 29.771 13.430 7.085 1.00 94.00 206 LEU A N 1
ATOM 1646 C CA . LEU A 1 206 ? 29.671 13.906 5.698 1.00 94.00 206 LEU A CA 1
ATOM 1647 C C . LEU A 1 206 ? 28.432 13.338 4.999 1.00 94.00 206 LEU A C 1
ATOM 1649 O O . LEU A 1 206 ? 27.732 14.075 4.312 1.00 94.00 206 LEU A O 1
ATOM 1653 N N . GLY A 1 207 ? 28.119 12.057 5.217 1.00 89.25 207 GLY A N 1
ATOM 1654 C CA . GLY A 1 207 ? 26.903 11.429 4.694 1.00 89.25 207 GLY A CA 1
ATOM 1655 C C . GLY A 1 207 ? 25.617 12.118 5.159 1.00 89.25 207 GLY A C 1
ATOM 1656 O O . GLY A 1 207 ? 24.748 12.403 4.338 1.00 89.25 207 GLY A O 1
ATOM 1657 N N . SER A 1 208 ? 25.511 12.430 6.455 1.00 88.12 208 SER A N 1
ATOM 1658 C CA . SER A 1 208 ? 24.366 13.164 7.021 1.00 88.12 208 SER A CA 1
ATOM 1659 C C . SER A 1 208 ? 24.320 14.633 6.588 1.00 88.12 208 SER A C 1
ATOM 1661 O O . SER A 1 208 ? 23.241 15.201 6.439 1.00 88.12 208 SER A O 1
ATOM 1663 N N . ALA A 1 209 ? 25.481 15.253 6.369 1.00 91.44 209 ALA A N 1
ATOM 1664 C CA . ALA A 1 209 ? 25.603 16.633 5.913 1.00 91.44 209 ALA A CA 1
ATOM 1665 C C . ALA A 1 209 ? 25.290 16.799 4.416 1.00 91.44 209 ALA A C 1
ATOM 1667 O O . ALA A 1 209 ? 24.781 17.846 4.011 1.00 91.44 209 ALA A O 1
ATOM 1668 N N . PHE A 1 210 ? 25.559 15.776 3.595 1.00 91.44 210 PHE A N 1
ATOM 1669 C CA . PHE A 1 210 ? 25.470 15.837 2.133 1.00 91.44 210 PHE A CA 1
ATOM 1670 C C . PHE A 1 210 ? 24.121 16.364 1.614 1.00 91.44 210 PHE A C 1
ATOM 1672 O O . PHE A 1 210 ? 24.137 17.243 0.753 1.00 91.44 210 PHE A O 1
ATOM 1679 N N . PRO A 1 211 ? 22.941 15.953 2.130 1.00 88.94 211 PRO A N 1
ATOM 1680 C CA . PRO A 1 211 ? 21.651 16.507 1.704 1.00 88.94 211 PRO A CA 1
ATOM 1681 C C . PRO A 1 211 ? 21.492 18.014 1.957 1.00 88.94 211 PRO A C 1
ATOM 1683 O O . PRO A 1 211 ? 20.721 18.669 1.258 1.00 88.94 211 PRO A O 1
ATOM 1686 N N . HIS A 1 212 ? 22.270 18.597 2.866 1.00 90.12 212 HIS A N 1
ATOM 1687 C CA . HIS A 1 212 ? 22.142 19.986 3.310 1.00 90.12 212 HIS A CA 1
ATOM 1688 C C . HIS A 1 212 ? 23.237 20.929 2.779 1.00 90.12 212 HIS A C 1
ATOM 1690 O O . HIS A 1 212 ? 23.240 22.111 3.138 1.00 90.12 212 HIS A O 1
ATOM 1696 N N . THR A 1 213 ? 24.154 20.438 1.938 1.00 88.00 213 THR A N 1
ATOM 1697 C CA . THR A 1 213 ? 25.187 21.254 1.277 1.00 88.00 213 THR A CA 1
ATOM 1698 C C . THR A 1 213 ? 24.598 22.187 0.215 1.00 88.00 213 THR A C 1
ATOM 1700 O O . THR A 1 213 ? 23.613 21.847 -0.444 1.00 88.00 213 THR A O 1
ATOM 1703 N N . LEU A 1 214 ? 25.207 23.370 0.053 1.00 83.38 214 LEU A N 1
ATOM 1704 C CA . LEU A 1 214 ? 24.814 24.360 -0.961 1.00 83.38 214 LEU A CA 1
ATOM 1705 C C . LEU A 1 214 ? 25.350 23.989 -2.352 1.00 83.38 214 LEU A C 1
ATOM 1707 O O . LEU A 1 214 ? 24.605 24.028 -3.325 1.00 83.38 214 LEU A O 1
ATOM 1711 N N . ASP A 1 215 ? 26.621 23.587 -2.432 1.00 87.94 215 ASP A N 1
ATOM 1712 C CA . ASP A 1 215 ? 27.259 23.116 -3.662 1.00 87.94 215 ASP A CA 1
ATOM 1713 C C . ASP A 1 215 ? 27.334 21.584 -3.664 1.00 87.94 215 ASP A C 1
ATOM 1715 O O . ASP A 1 215 ? 28.209 20.964 -3.051 1.00 87.94 215 ASP A O 1
ATOM 1719 N N . LYS A 1 216 ? 26.366 20.965 -4.344 1.00 88.00 216 LYS A N 1
ATOM 1720 C CA . LYS A 1 216 ? 26.265 19.506 -4.466 1.00 88.00 216 LYS A CA 1
ATOM 1721 C C . LYS A 1 216 ? 27.386 18.906 -5.300 1.00 88.00 216 LYS A C 1
ATOM 1723 O O . LYS A 1 216 ? 27.759 17.766 -5.040 1.00 88.00 216 LYS A O 1
ATOM 1728 N N . GLN A 1 217 ? 27.902 19.646 -6.282 1.00 89.31 217 GLN A N 1
ATOM 1729 C CA . GLN A 1 217 ? 28.951 19.146 -7.163 1.00 89.31 217 GLN A CA 1
ATOM 1730 C C . GLN A 1 217 ? 30.276 19.097 -6.416 1.00 89.31 217 GLN A C 1
ATOM 1732 O O . GLN A 1 217 ? 30.895 18.043 -6.362 1.00 89.31 217 GLN A O 1
ATOM 1737 N N . LYS A 1 218 ? 30.655 20.184 -5.737 1.00 89.31 218 LYS A N 1
ATOM 1738 C CA . LYS A 1 218 ? 31.875 20.206 -4.925 1.00 89.31 218 LYS A CA 1
ATOM 1739 C C . LYS A 1 218 ? 31.840 19.153 -3.812 1.00 89.31 218 LYS A C 1
ATOM 1741 O O . LYS A 1 218 ? 32.800 18.411 -3.626 1.00 89.31 218 LYS A O 1
ATOM 1746 N N . ALA A 1 219 ? 30.715 19.052 -3.097 1.00 91.12 219 ALA A N 1
ATOM 1747 C CA . ALA A 1 219 ? 30.531 18.033 -2.063 1.00 91.12 219 ALA A CA 1
ATOM 1748 C C . ALA A 1 219 ? 30.637 16.606 -2.630 1.00 91.12 219 ALA A C 1
ATOM 1750 O O . ALA A 1 219 ? 31.165 15.705 -1.975 1.00 91.12 219 ALA A O 1
ATOM 1751 N N . TRP A 1 220 ? 30.140 16.394 -3.852 1.00 91.62 220 TRP A N 1
ATOM 1752 C CA . TRP A 1 220 ? 30.284 15.128 -4.558 1.00 91.62 220 TRP A CA 1
ATOM 1753 C C . TRP A 1 220 ? 31.737 14.847 -4.948 1.00 91.62 220 TRP A C 1
ATOM 1755 O O . TRP A 1 220 ? 32.227 13.760 -4.651 1.00 91.62 220 TRP A O 1
ATOM 1765 N N . ASP A 1 221 ? 32.444 15.818 -5.523 1.00 90.62 221 ASP A N 1
ATOM 1766 C CA . ASP A 1 221 ? 33.851 15.683 -5.915 1.00 90.62 221 ASP A CA 1
ATOM 1767 C C . ASP A 1 221 ? 34.733 15.299 -4.711 1.00 90.62 221 ASP A C 1
ATOM 1769 O O . ASP A 1 221 ? 35.634 14.461 -4.816 1.00 90.62 221 ASP A O 1
ATOM 1773 N N . ASP A 1 222 ? 34.437 15.856 -3.536 1.00 92.62 222 ASP A N 1
ATOM 1774 C CA . ASP A 1 222 ? 35.100 15.496 -2.286 1.00 92.62 222 ASP A CA 1
ATOM 1775 C C . ASP A 1 222 ? 34.809 14.053 -1.847 1.00 92.62 222 ASP A C 1
ATOM 1777 O O . ASP A 1 222 ? 35.745 13.308 -1.544 1.00 92.62 222 ASP A O 1
ATOM 1781 N N . LEU A 1 223 ? 33.541 13.619 -1.841 1.00 92.75 223 LEU A N 1
ATOM 1782 C CA . LEU A 1 223 ? 33.196 12.228 -1.515 1.00 92.75 223 LEU A CA 1
ATOM 1783 C C . LEU A 1 223 ? 33.801 11.243 -2.521 1.00 92.75 223 LEU A C 1
ATOM 1785 O O . LEU A 1 223 ? 34.350 10.220 -2.106 1.00 92.75 223 LEU A O 1
ATOM 1789 N N . HIS A 1 224 ? 33.764 11.574 -3.815 1.00 92.50 224 HIS A N 1
ATOM 1790 C CA . HIS A 1 224 ? 34.387 10.811 -4.891 1.00 92.50 224 HIS A CA 1
ATOM 1791 C C . HIS A 1 224 ? 35.872 10.573 -4.600 1.00 92.50 224 HIS A C 1
ATOM 1793 O O . HIS A 1 224 ? 36.321 9.429 -4.604 1.00 92.50 224 HIS A O 1
ATOM 1799 N N . ARG A 1 225 ? 36.636 11.605 -4.226 1.00 93.56 225 ARG A N 1
ATOM 1800 C CA . ARG A 1 225 ? 38.063 11.457 -3.871 1.00 93.56 225 ARG A CA 1
ATOM 1801 C C . ARG A 1 225 ? 38.301 10.479 -2.716 1.00 93.56 225 ARG A C 1
ATOM 1803 O O . ARG A 1 225 ? 39.292 9.742 -2.717 1.00 93.56 225 ARG A O 1
ATOM 1810 N N . LEU A 1 226 ? 37.402 10.436 -1.731 1.00 94.44 226 LEU A N 1
ATOM 1811 C CA . LEU A 1 226 ? 37.538 9.553 -0.568 1.00 94.44 226 LEU A CA 1
ATOM 1812 C C . LEU A 1 226 ? 37.297 8.073 -0.902 1.00 94.44 226 LEU A C 1
ATOM 1814 O O . LEU A 1 226 ? 37.823 7.198 -0.210 1.00 94.44 226 LEU A O 1
ATOM 1818 N N . THR A 1 227 ? 36.575 7.769 -1.985 1.00 92.25 227 THR A N 1
ATOM 1819 C CA . THR A 1 227 ? 36.370 6.386 -2.456 1.00 92.25 227 THR A CA 1
ATOM 1820 C C . THR A 1 227 ? 37.686 5.701 -2.862 1.00 92.25 227 THR A C 1
ATOM 1822 O O . THR A 1 227 ? 37.758 4.473 -2.895 1.00 92.25 227 THR A O 1
ATOM 1825 N N . THR A 1 228 ? 38.734 6.472 -3.173 1.00 92.19 228 THR A N 1
ATOM 1826 C CA . THR A 1 228 ? 40.088 5.995 -3.517 1.00 92.19 228 THR A CA 1
ATOM 1827 C C . THR A 1 228 ? 41.100 6.175 -2.383 1.00 92.19 228 THR A C 1
ATOM 1829 O O . THR A 1 228 ? 42.302 6.070 -2.611 1.00 92.19 228 THR A O 1
ATOM 1832 N N . SER A 1 229 ? 40.649 6.460 -1.157 1.00 92.75 229 SER A N 1
ATOM 1833 C CA . SER A 1 229 ? 41.548 6.649 -0.012 1.00 92.75 229 SER A CA 1
ATOM 1834 C C . SER A 1 229 ? 42.432 5.420 0.237 1.00 92.75 229 SER A C 1
ATOM 1836 O O . SER A 1 229 ? 41.965 4.281 0.178 1.00 92.75 229 SER A O 1
ATOM 1838 N N . ASN A 1 230 ? 43.699 5.637 0.602 1.00 88.81 230 ASN A N 1
ATOM 1839 C CA . ASN A 1 230 ? 44.595 4.555 1.034 1.00 88.81 230 ASN A CA 1
ATOM 1840 C C . ASN A 1 230 ? 44.094 3.868 2.318 1.00 88.81 230 ASN A C 1
ATOM 1842 O O . ASN A 1 230 ? 44.426 2.712 2.577 1.00 88.81 230 ASN A O 1
ATOM 1846 N N . ASP A 1 231 ? 43.260 4.554 3.101 1.00 90.38 231 ASP A N 1
ATOM 1847 C CA . ASP A 1 231 ? 42.686 4.031 4.332 1.00 90.38 231 ASP A CA 1
ATOM 1848 C C . ASP A 1 231 ? 41.397 3.234 4.077 1.00 90.38 231 ASP A C 1
ATOM 1850 O O . ASP A 1 231 ? 40.389 3.769 3.610 1.00 90.38 231 ASP A O 1
ATOM 1854 N N . SER A 1 232 ? 41.403 1.948 4.433 1.00 90.50 232 SER A N 1
ATOM 1855 C CA . SER A 1 232 ? 40.253 1.060 4.231 1.00 90.50 232 SER A CA 1
ATOM 1856 C C . SER A 1 232 ? 39.039 1.410 5.097 1.00 90.50 232 SER A C 1
ATOM 1858 O O . SER A 1 232 ? 37.912 1.144 4.686 1.00 90.50 232 SER A O 1
ATOM 1860 N N . SER A 1 233 ? 39.228 2.044 6.261 1.00 87.38 233 SER A N 1
ATOM 1861 C CA . SER A 1 233 ? 38.116 2.501 7.109 1.00 87.38 233 SER A CA 1
ATOM 1862 C C . SER A 1 233 ? 37.405 3.694 6.476 1.00 87.38 233 SER A C 1
ATOM 1864 O O . SER A 1 233 ? 36.177 3.756 6.507 1.00 87.38 233 SER A O 1
ATOM 1866 N N . VAL A 1 234 ? 38.159 4.604 5.847 1.00 92.31 234 VAL A N 1
ATOM 1867 C CA . VAL A 1 234 ? 37.596 5.703 5.047 1.00 92.31 234 VAL A CA 1
ATOM 1868 C C . VAL A 1 234 ? 36.842 5.141 3.848 1.00 92.31 234 VAL A C 1
ATOM 1870 O O . VAL A 1 234 ? 35.666 5.458 3.693 1.00 92.31 234 VAL A O 1
ATOM 1873 N N . ARG A 1 235 ? 37.450 4.243 3.056 1.00 94.50 235 ARG A N 1
ATOM 1874 C CA . ARG A 1 235 ? 36.761 3.620 1.908 1.00 94.50 235 ARG A CA 1
ATOM 1875 C C . ARG A 1 235 ? 35.486 2.885 2.324 1.00 94.50 235 ARG A C 1
ATOM 1877 O O . ARG A 1 235 ? 34.451 3.053 1.687 1.00 94.50 235 ARG A O 1
ATOM 1884 N N . SER A 1 236 ? 35.530 2.124 3.420 1.00 91.06 236 SER A N 1
ATOM 1885 C CA . SER A 1 236 ? 34.362 1.420 3.963 1.00 91.06 236 SER A CA 1
ATOM 1886 C C . SER A 1 236 ? 33.272 2.386 4.431 1.00 91.06 236 SER A C 1
ATOM 1888 O O . SER A 1 236 ? 32.090 2.119 4.208 1.00 91.06 236 SER A O 1
ATOM 1890 N N . GLY A 1 237 ? 33.653 3.497 5.067 1.00 89.88 237 GLY A N 1
ATOM 1891 C CA . GLY A 1 237 ? 32.723 4.545 5.474 1.00 89.88 237 GLY A CA 1
ATOM 1892 C C . GLY A 1 237 ? 32.055 5.198 4.268 1.00 89.88 237 GLY A C 1
ATOM 1893 O O . GLY A 1 237 ? 30.836 5.348 4.257 1.00 89.88 237 GLY A O 1
ATOM 1894 N N . VAL A 1 238 ? 32.836 5.521 3.230 1.00 92.25 238 VAL A N 1
ATOM 1895 C CA . VAL A 1 238 ? 32.332 6.158 2.007 1.00 92.25 238 VAL A CA 1
ATOM 1896 C C . VAL A 1 238 ? 31.377 5.215 1.286 1.00 92.25 238 VAL A C 1
ATOM 1898 O O . VAL A 1 238 ? 30.273 5.621 0.943 1.00 92.25 238 VAL A O 1
ATOM 1901 N N . ALA A 1 239 ? 31.740 3.933 1.157 1.00 92.38 239 ALA A N 1
ATOM 1902 C CA . ALA A 1 239 ? 30.870 2.902 0.595 1.00 92.38 239 ALA A CA 1
ATOM 1903 C C . ALA A 1 239 ? 29.497 2.861 1.282 1.00 92.38 239 ALA A C 1
ATOM 1905 O O . ALA A 1 239 ? 28.485 2.699 0.609 1.00 92.38 239 ALA A O 1
ATOM 1906 N N . HIS A 1 240 ? 29.447 3.038 2.606 1.00 89.00 240 HIS A N 1
ATOM 1907 C CA . HIS A 1 240 ? 28.195 3.077 3.358 1.00 89.00 240 HIS A CA 1
ATOM 1908 C C . HIS A 1 240 ? 27.386 4.357 3.098 1.00 89.00 240 HIS A C 1
ATOM 1910 O O . HIS A 1 240 ? 26.198 4.272 2.791 1.00 89.00 240 HIS A O 1
ATOM 1916 N N . VAL A 1 241 ? 28.013 5.538 3.187 1.00 88.88 241 VAL A N 1
ATOM 1917 C CA . VAL A 1 241 ? 27.295 6.818 3.025 1.00 88.88 241 VAL A CA 1
ATOM 1918 C C . VAL A 1 241 ? 26.884 7.105 1.585 1.00 88.88 241 VAL A C 1
ATOM 1920 O O . VAL A 1 241 ? 25.933 7.853 1.371 1.00 88.88 241 VAL A O 1
ATOM 1923 N N . LEU A 1 242 ? 27.527 6.471 0.597 1.00 87.19 242 LEU A N 1
ATOM 1924 C CA . LEU A 1 242 ? 27.061 6.509 -0.789 1.00 87.19 242 LEU A CA 1
ATOM 1925 C C . LEU A 1 242 ? 25.609 6.038 -0.905 1.00 87.19 242 LEU A C 1
ATOM 1927 O O . LEU A 1 242 ? 24.898 6.576 -1.738 1.00 87.19 242 LEU A O 1
ATOM 1931 N N . GLY A 1 243 ? 25.136 5.118 -0.055 1.00 79.19 243 GLY A N 1
ATOM 1932 C CA . GLY A 1 243 ? 23.746 4.654 -0.084 1.00 79.19 243 GLY A CA 1
ATOM 1933 C C . GLY A 1 243 ? 22.725 5.732 0.276 1.00 79.19 243 GLY A C 1
ATOM 1934 O O . GLY A 1 243 ? 21.717 5.864 -0.410 1.00 79.19 243 GLY A O 1
ATOM 1935 N N . SER A 1 244 ? 22.986 6.535 1.312 1.00 75.62 244 SER A N 1
ATOM 1936 C CA . SER A 1 244 ? 22.101 7.643 1.702 1.00 75.62 244 SER A CA 1
ATOM 1937 C C . SER A 1 244 ? 22.309 8.900 0.850 1.00 75.62 244 SER A C 1
ATOM 1939 O O . SER A 1 244 ? 21.382 9.692 0.676 1.00 75.62 244 SER A O 1
ATOM 1941 N N . ALA A 1 245 ? 23.509 9.090 0.293 1.00 81.69 245 ALA A N 1
ATOM 1942 C CA . ALA A 1 245 ? 23.822 10.218 -0.578 1.00 81.69 245 ALA A CA 1
ATOM 1943 C C . ALA A 1 245 ? 23.360 10.008 -2.031 1.00 81.69 245 ALA A C 1
ATOM 1945 O O . ALA A 1 245 ? 23.096 11.002 -2.704 1.00 81.69 245 ALA A O 1
ATOM 1946 N N . PHE A 1 246 ? 23.223 8.760 -2.510 1.00 83.62 246 PHE A N 1
ATOM 1947 C CA . PHE A 1 246 ? 23.070 8.414 -3.935 1.00 83.62 246 PHE A CA 1
ATOM 1948 C C . PHE A 1 246 ? 21.981 9.210 -4.663 1.00 83.62 246 PHE A C 1
ATOM 1950 O O . PHE A 1 246 ? 22.188 9.679 -5.783 1.00 83.62 246 PHE A O 1
ATOM 1957 N N . SER A 1 247 ? 20.817 9.387 -4.032 1.00 79.56 247 SER A N 1
ATOM 1958 C CA . SER A 1 247 ? 19.683 10.111 -4.621 1.00 79.56 247 SER A CA 1
ATOM 1959 C C . SER A 1 247 ? 19.970 11.599 -4.855 1.00 79.56 247 SER A C 1
ATOM 1961 O O . SER A 1 247 ? 19.387 12.194 -5.760 1.00 79.56 247 SER A O 1
ATOM 1963 N N . HIS A 1 248 ? 20.893 12.175 -4.083 1.00 81.94 248 HIS A N 1
ATOM 1964 C CA . HIS A 1 248 ? 21.281 13.583 -4.108 1.00 81.94 248 HIS A CA 1
ATOM 1965 C C . HIS A 1 248 ? 22.553 13.846 -4.929 1.00 81.94 248 HIS A C 1
ATOM 1967 O O . HIS A 1 248 ? 22.952 15.005 -5.057 1.00 81.94 248 HIS A O 1
ATOM 1973 N N . VAL A 1 249 ? 23.221 12.804 -5.439 1.00 83.56 249 VAL A N 1
ATOM 1974 C CA . VAL A 1 249 ? 24.462 12.955 -6.208 1.00 83.56 249 VAL A CA 1
ATOM 1975 C C . VAL A 1 249 ? 24.163 13.529 -7.603 1.00 83.56 249 VAL A C 1
ATOM 1977 O O . VAL A 1 249 ? 23.310 12.971 -8.303 1.00 83.56 249 VAL A O 1
ATOM 1980 N N . PRO A 1 250 ? 24.870 14.593 -8.044 1.00 83.81 250 PRO A N 1
ATOM 1981 C CA . PRO A 1 250 ? 24.725 15.143 -9.394 1.00 83.81 250 PRO A CA 1
ATOM 1982 C C . PRO A 1 250 ? 25.121 14.154 -10.502 1.00 83.81 250 PRO A C 1
ATOM 1984 O O . PRO A 1 250 ? 24.353 13.946 -11.440 1.00 83.81 250 PRO A O 1
ATOM 1987 N N . ASP A 1 251 ? 26.281 13.496 -10.370 1.00 85.25 251 ASP A N 1
ATOM 1988 C CA . ASP A 1 251 ? 26.770 12.485 -11.316 1.00 85.25 251 ASP A CA 1
ATOM 1989 C C . ASP A 1 251 ? 26.569 11.055 -10.783 1.00 85.25 251 ASP A C 1
ATOM 1991 O O . ASP A 1 251 ? 27.444 10.425 -10.177 1.00 85.25 251 ASP A O 1
ATOM 1995 N N . LYS A 1 252 ? 25.378 10.511 -11.042 1.00 85.50 252 LYS A N 1
ATOM 1996 C CA . LYS A 1 252 ? 25.017 9.136 -10.659 1.00 85.50 252 LYS A CA 1
ATOM 1997 C C . LYS A 1 252 ? 25.850 8.070 -11.380 1.00 85.50 252 LYS A C 1
ATOM 1999 O O . LYS A 1 252 ? 25.954 6.955 -10.874 1.00 85.50 252 LYS A O 1
ATOM 2004 N N . GLN A 1 253 ? 26.432 8.375 -12.544 1.00 84.44 253 GLN A N 1
ATOM 2005 C CA . GLN A 1 253 ? 27.275 7.430 -13.288 1.00 84.44 253 GLN A CA 1
ATOM 2006 C C . GLN A 1 253 ? 28.653 7.290 -12.641 1.00 84.44 253 GLN A C 1
ATOM 2008 O O . GLN A 1 253 ? 29.181 6.178 -12.532 1.00 84.44 253 GLN A O 1
ATOM 2013 N N . GLN A 1 254 ? 29.222 8.398 -12.168 1.00 87.00 254 GLN A N 1
ATOM 2014 C CA . GLN A 1 254 ? 30.468 8.386 -11.412 1.00 87.00 254 GLN A CA 1
ATOM 2015 C C . GLN A 1 254 ? 30.281 7.703 -10.054 1.00 87.00 254 GLN A C 1
ATOM 2017 O O . GLN A 1 254 ? 31.045 6.796 -9.729 1.00 87.00 254 GLN A O 1
ATOM 2022 N N . ALA A 1 255 ? 29.210 8.030 -9.319 1.00 87.88 255 ALA A N 1
ATOM 2023 C CA . ALA A 1 255 ? 28.895 7.372 -8.046 1.00 87.88 255 ALA A CA 1
ATOM 2024 C C . ALA A 1 255 ? 28.704 5.864 -8.192 1.00 87.88 255 ALA A C 1
ATOM 2026 O O . ALA A 1 255 ? 29.170 5.073 -7.369 1.00 87.88 255 ALA A O 1
ATOM 2027 N N . TRP A 1 256 ? 28.049 5.461 -9.280 1.00 86.62 256 TRP A N 1
ATOM 2028 C CA . TRP A 1 256 ? 27.927 4.065 -9.656 1.00 86.62 256 TRP A CA 1
ATOM 2029 C C . TRP A 1 256 ? 29.293 3.418 -9.929 1.00 86.62 256 TRP A C 1
ATOM 2031 O O . TRP A 1 256 ? 29.582 2.334 -9.424 1.00 86.62 256 TRP A O 1
ATOM 2041 N N . SER A 1 257 ? 30.149 4.081 -10.705 1.00 87.94 257 SER A N 1
ATOM 2042 C CA . SER A 1 257 ? 31.486 3.574 -11.034 1.00 87.94 257 SER A CA 1
ATOM 2043 C C . SER A 1 257 ? 32.363 3.401 -9.792 1.00 87.94 257 SER A C 1
ATOM 2045 O O . SER A 1 257 ? 33.102 2.419 -9.694 1.00 87.94 257 SER A O 1
ATOM 2047 N N . ASP A 1 258 ? 32.236 4.296 -8.814 1.00 90.69 258 ASP A N 1
ATOM 2048 C CA . ASP A 1 258 ? 32.910 4.161 -7.526 1.00 90.69 258 ASP A CA 1
ATOM 2049 C C . ASP A 1 258 ? 32.369 3.001 -6.702 1.00 90.69 258 ASP A C 1
ATOM 2051 O O . ASP A 1 258 ? 33.155 2.224 -6.159 1.00 90.69 258 ASP A O 1
ATOM 2055 N N . LEU A 1 259 ? 31.045 2.842 -6.629 1.00 90.69 259 LEU A N 1
ATOM 2056 C CA . LEU A 1 259 ? 30.429 1.735 -5.903 1.00 90.69 259 LEU A CA 1
ATOM 2057 C C . LEU A 1 259 ? 30.816 0.378 -6.509 1.00 90.69 259 LEU A C 1
ATOM 2059 O O . LEU A 1 259 ? 31.159 -0.541 -5.768 1.00 90.69 259 LEU A O 1
ATOM 2063 N N . HIS A 1 260 ? 30.847 0.278 -7.840 1.00 90.44 260 HIS A N 1
ATOM 2064 C CA . HIS A 1 260 ? 31.351 -0.892 -8.563 1.00 90.44 260 HIS A CA 1
ATOM 2065 C C . HIS A 1 260 ? 32.795 -1.225 -8.162 1.00 90.44 260 HIS A C 1
ATOM 2067 O O . HIS A 1 260 ? 33.110 -2.365 -7.822 1.00 90.44 260 HIS A O 1
ATOM 2073 N N . ARG A 1 261 ? 33.678 -0.220 -8.127 1.00 92.44 261 ARG A N 1
ATOM 2074 C CA . ARG A 1 261 ? 35.070 -0.410 -7.701 1.00 92.44 261 ARG A CA 1
ATOM 2075 C C . ARG A 1 261 ? 35.166 -0.841 -6.234 1.00 92.44 261 ARG A C 1
ATOM 2077 O O . ARG A 1 261 ? 35.917 -1.765 -5.926 1.00 92.44 261 ARG A O 1
ATOM 2084 N N . LEU A 1 262 ? 34.390 -0.228 -5.339 1.00 94.38 262 LEU A N 1
ATOM 2085 C CA . LEU A 1 262 ? 34.340 -0.581 -3.912 1.00 94.38 262 LEU A CA 1
ATOM 2086 C C . LEU A 1 262 ? 33.781 -1.998 -3.681 1.00 94.38 262 LEU A C 1
ATOM 2088 O O . LEU A 1 262 ? 34.223 -2.697 -2.772 1.00 94.38 262 LEU A O 1
ATOM 2092 N N . ALA A 1 263 ? 32.871 -2.472 -4.534 1.00 92.38 263 ALA A N 1
ATOM 2093 C CA . ALA A 1 263 ? 32.389 -3.853 -4.520 1.00 92.38 263 ALA A CA 1
ATOM 2094 C C . ALA A 1 263 ? 33.477 -4.875 -4.908 1.00 92.38 263 ALA A C 1
ATOM 2096 O O . ALA A 1 263 ? 33.325 -6.070 -4.647 1.00 92.38 263 ALA A O 1
ATOM 2097 N N . THR A 1 264 ? 34.566 -4.438 -5.544 1.00 92.94 264 THR A N 1
ATOM 2098 C CA . THR A 1 264 ? 35.739 -5.262 -5.896 1.00 92.94 264 THR A CA 1
ATOM 2099 C C . THR A 1 264 ? 36.952 -5.005 -4.993 1.00 92.94 264 THR A C 1
ATOM 2101 O O . THR A 1 264 ? 38.051 -5.457 -5.302 1.00 92.94 264 THR A O 1
ATOM 2104 N N . ASP A 1 265 ? 36.781 -4.271 -3.888 1.00 95.75 265 ASP A N 1
ATOM 2105 C CA . ASP A 1 265 ? 37.879 -3.906 -2.987 1.00 95.75 265 ASP A CA 1
ATOM 2106 C C . ASP A 1 265 ? 38.538 -5.142 -2.348 1.00 95.75 265 ASP A C 1
ATOM 2108 O O . ASP A 1 265 ? 37.892 -6.156 -2.066 1.00 95.75 265 ASP A O 1
ATOM 2112 N N . ASN A 1 266 ? 39.840 -5.059 -2.075 1.00 93.00 266 ASN A N 1
ATOM 2113 C CA . ASN A 1 266 ? 40.577 -6.156 -1.452 1.00 93.00 266 ASN A CA 1
ATOM 2114 C C . ASN A 1 266 ? 40.190 -6.374 0.022 1.00 93.00 266 ASN A C 1
ATOM 2116 O O . ASN A 1 266 ? 40.433 -7.452 0.559 1.00 93.00 266 ASN A O 1
ATOM 2120 N N . VAL A 1 267 ? 39.563 -5.390 0.672 1.00 94.75 267 VAL A N 1
ATOM 2121 C CA . VAL A 1 267 ? 39.120 -5.485 2.065 1.00 94.75 267 VAL A CA 1
ATOM 2122 C C . VAL A 1 267 ? 37.647 -5.902 2.149 1.00 94.75 267 VAL A C 1
ATOM 2124 O O . VAL A 1 267 ? 36.759 -5.225 1.628 1.00 94.75 267 VAL A O 1
ATOM 2127 N N . ASN A 1 268 ? 37.371 -6.983 2.886 1.00 93.44 268 ASN A N 1
ATOM 2128 C CA . ASN A 1 268 ? 36.021 -7.531 3.070 1.00 93.44 268 ASN A CA 1
ATOM 2129 C C . ASN A 1 268 ? 35.012 -6.521 3.653 1.00 93.44 268 ASN A C 1
ATOM 2131 O O . ASN A 1 268 ? 33.868 -6.474 3.210 1.00 93.44 268 ASN A O 1
ATOM 2135 N N . SER A 1 269 ? 35.421 -5.664 4.594 1.00 90.94 269 SER A N 1
ATOM 2136 C CA . SER A 1 269 ? 34.548 -4.658 5.209 1.00 90.94 269 SER A CA 1
ATOM 2137 C C . SER A 1 269 ? 34.069 -3.614 4.199 1.00 90.94 269 SER A C 1
ATOM 2139 O O . SER A 1 269 ? 32.907 -3.206 4.242 1.00 90.94 269 SER A O 1
ATOM 2141 N N . VAL A 1 270 ? 34.927 -3.238 3.244 1.00 94.44 270 VAL A N 1
ATOM 2142 C CA . VAL A 1 270 ? 34.579 -2.335 2.141 1.00 94.44 270 VAL A CA 1
ATOM 2143 C C . VAL A 1 270 ? 33.590 -3.022 1.202 1.00 94.44 270 VAL A C 1
ATOM 2145 O O . VAL A 1 270 ? 32.518 -2.466 0.957 1.00 94.44 270 VAL A O 1
ATOM 2148 N N . ARG A 1 271 ? 33.883 -4.259 0.764 1.00 96.44 271 ARG A N 1
ATOM 2149 C CA . ARG A 1 271 ? 32.972 -5.044 -0.090 1.00 96.44 271 ARG A CA 1
ATOM 2150 C C . ARG A 1 271 ? 31.612 -5.267 0.564 1.00 96.44 271 ARG A C 1
ATOM 2152 O O . ARG A 1 271 ? 30.588 -5.141 -0.094 1.00 96.44 271 ARG A O 1
ATOM 2159 N N . SER A 1 272 ? 31.584 -5.542 1.866 1.00 93.50 272 SER A N 1
ATOM 2160 C CA . SER A 1 272 ? 30.356 -5.800 2.623 1.00 93.50 272 SER A CA 1
ATOM 2161 C C . SER A 1 272 ? 29.471 -4.552 2.713 1.00 93.50 272 SER A C 1
ATOM 2163 O O . SER A 1 272 ? 28.259 -4.633 2.508 1.00 93.50 272 SER A O 1
ATOM 2165 N N . LYS A 1 273 ? 30.066 -3.372 2.950 1.00 93.38 273 LYS A N 1
ATOM 2166 C CA . LYS A 1 273 ? 29.329 -2.099 2.908 1.00 93.38 273 LYS A CA 1
ATOM 2167 C C . LYS A 1 273 ? 28.879 -1.741 1.497 1.00 93.38 273 LYS A C 1
ATOM 2169 O O . LYS A 1 273 ? 27.747 -1.300 1.345 1.00 93.38 273 LYS A O 1
ATOM 2174 N N . ALA A 1 274 ? 29.705 -1.993 0.482 1.00 93.56 274 ALA A N 1
ATOM 2175 C CA . ALA A 1 274 ? 29.305 -1.828 -0.911 1.00 93.56 274 ALA A CA 1
ATOM 2176 C C . ALA A 1 274 ? 28.122 -2.747 -1.273 1.00 93.56 274 ALA A C 1
ATOM 2178 O O . ALA A 1 274 ? 27.162 -2.266 -1.860 1.00 93.56 274 ALA A O 1
ATOM 2179 N N . ALA A 1 275 ? 28.131 -4.018 -0.849 1.00 93.75 275 ALA A N 1
ATOM 2180 C CA . ALA A 1 275 ? 27.028 -4.967 -1.043 1.00 93.75 275 ALA A CA 1
ATOM 2181 C C . ALA A 1 275 ? 25.713 -4.452 -0.445 1.00 93.75 275 ALA A C 1
ATOM 2183 O O . ALA A 1 275 ? 24.686 -4.440 -1.115 1.00 93.75 275 ALA A O 1
ATOM 2184 N N . HIS A 1 276 ? 25.756 -3.964 0.796 1.00 90.88 276 HIS A N 1
ATOM 2185 C CA . HIS A 1 276 ? 24.590 -3.372 1.447 1.00 90.88 276 HIS A CA 1
ATOM 2186 C C . HIS A 1 276 ? 24.077 -2.136 0.689 1.00 90.88 276 HIS A C 1
ATOM 2188 O O . HIS A 1 276 ? 22.884 -2.019 0.412 1.00 90.88 276 HIS A O 1
ATOM 2194 N N . THR A 1 277 ? 24.989 -1.237 0.314 1.00 91.06 277 THR A N 1
ATOM 2195 C CA . THR A 1 277 ? 24.678 -0.011 -0.429 1.00 91.06 277 THR A CA 1
ATOM 2196 C C . THR A 1 277 ? 24.124 -0.292 -1.824 1.00 91.06 277 THR A C 1
ATOM 2198 O O . THR A 1 277 ? 23.253 0.440 -2.286 1.00 91.06 277 THR A O 1
ATOM 2201 N N . LEU A 1 278 ? 24.565 -1.365 -2.488 1.00 89.38 278 LEU A N 1
ATOM 2202 C CA . LEU A 1 278 ? 24.005 -1.790 -3.771 1.00 89.38 278 LEU A CA 1
ATOM 2203 C C . LEU A 1 278 ? 22.500 -2.034 -3.674 1.00 89.38 278 LEU A C 1
ATOM 2205 O O . LEU A 1 278 ? 21.795 -1.672 -4.606 1.00 89.38 278 LEU A O 1
ATOM 2209 N N . GLY A 1 279 ? 22.004 -2.574 -2.556 1.00 85.44 279 GLY A N 1
ATOM 2210 C CA . GLY A 1 279 ? 20.575 -2.808 -2.347 1.00 85.44 279 GLY A CA 1
ATOM 2211 C C . GLY A 1 279 ? 19.745 -1.521 -2.336 1.00 85.44 279 GLY A C 1
ATOM 2212 O O . GLY A 1 279 ? 18.741 -1.435 -3.037 1.00 85.44 279 GLY A O 1
ATOM 2213 N N . SER A 1 280 ? 20.172 -0.501 -1.582 1.00 83.62 280 SER A N 1
ATOM 2214 C CA . SER A 1 280 ? 19.443 0.775 -1.483 1.00 83.62 280 SER A CA 1
ATOM 2215 C C . SER A 1 280 ? 19.654 1.694 -2.688 1.00 83.62 280 SER A C 1
ATOM 2217 O O . SER A 1 280 ? 18.743 2.427 -3.065 1.00 83.62 280 SER A O 1
ATOM 2219 N N . ALA A 1 281 ? 20.826 1.643 -3.325 1.00 84.50 281 ALA A N 1
ATOM 2220 C CA . ALA A 1 281 ? 21.127 2.441 -4.510 1.00 84.50 281 ALA A CA 1
ATOM 2221 C C . ALA A 1 281 ? 20.563 1.833 -5.806 1.00 84.50 281 ALA A C 1
ATOM 2223 O O . ALA A 1 281 ? 20.455 2.551 -6.799 1.00 84.50 281 ALA A O 1
ATOM 2224 N N . PHE A 1 282 ? 20.194 0.542 -5.817 1.00 86.00 282 PHE A N 1
ATOM 2225 C CA . PHE A 1 282 ? 19.865 -0.220 -7.031 1.00 86.00 282 PHE A CA 1
ATOM 2226 C C . PHE A 1 282 ? 18.827 0.465 -7.928 1.00 86.00 282 PHE A C 1
ATOM 2228 O O . PHE A 1 282 ? 18.985 0.511 -9.149 1.00 86.00 282 PHE A O 1
ATOM 2235 N N . SER A 1 283 ? 17.773 1.023 -7.324 1.00 81.06 283 SER A N 1
ATOM 2236 C CA . SER A 1 283 ? 16.676 1.707 -8.025 1.00 81.06 283 SER A CA 1
ATOM 2237 C C . SER A 1 283 ? 17.136 2.954 -8.790 1.00 81.06 283 SER A C 1
ATOM 2239 O O . SER A 1 283 ? 16.511 3.348 -9.774 1.00 81.06 283 SER A O 1
ATOM 2241 N N . HIS A 1 284 ? 18.249 3.556 -8.370 1.00 80.31 284 HIS A N 1
ATOM 2242 C CA . HIS A 1 284 ? 18.807 4.783 -8.925 1.00 80.31 284 HIS A CA 1
ATOM 2243 C C . HIS A 1 284 ? 19.948 4.536 -9.922 1.00 80.31 284 HIS A C 1
ATOM 2245 O O . HIS A 1 284 ? 20.434 5.496 -10.527 1.00 80.31 284 HIS A O 1
ATOM 2251 N N . VAL A 1 285 ? 20.385 3.283 -10.109 1.00 74.44 285 VAL A N 1
ATOM 2252 C CA . VAL A 1 285 ? 21.508 2.958 -10.995 1.00 74.44 285 VAL A CA 1
ATOM 2253 C C . VAL A 1 285 ? 21.056 2.946 -12.465 1.00 74.44 285 VAL A C 1
ATOM 2255 O O . VAL A 1 285 ? 20.195 2.146 -12.840 1.00 74.44 285 VAL A O 1
ATOM 2258 N N . PRO A 1 286 ? 21.669 3.760 -13.345 1.00 68.19 286 PRO A N 1
ATOM 2259 C CA . PRO A 1 286 ? 21.333 3.789 -14.773 1.00 68.19 286 PRO A CA 1
ATOM 2260 C C . PRO A 1 286 ? 21.721 2.496 -15.521 1.00 68.19 286 PRO A C 1
ATOM 2262 O O . PRO A 1 286 ? 21.082 2.133 -16.504 1.00 68.19 286 PRO A O 1
ATOM 2265 N N . GLY A 1 287 ? 22.743 1.770 -15.049 1.00 71.62 287 GLY A N 1
ATOM 2266 C CA . GLY A 1 287 ? 23.216 0.493 -15.601 1.00 71.62 287 GLY A CA 1
ATOM 2267 C C . GLY A 1 287 ? 22.854 -0.726 -14.744 1.00 71.62 287 GLY A C 1
ATOM 2268 O O . GLY A 1 287 ? 23.753 -1.390 -14.227 1.00 71.62 287 GLY A O 1
ATOM 2269 N N . LYS A 1 288 ? 21.558 -1.045 -14.615 1.00 80.94 288 LYS A N 1
ATOM 2270 C CA . LYS A 1 288 ? 21.038 -2.131 -13.749 1.00 80.94 288 LYS A CA 1
ATOM 2271 C C . LYS A 1 288 ? 21.719 -3.492 -13.949 1.00 80.94 288 LYS A C 1
ATOM 2273 O O . LYS A 1 288 ? 21.899 -4.228 -12.987 1.00 80.94 288 LYS A O 1
ATOM 2278 N N . GLN A 1 289 ? 22.154 -3.816 -15.171 1.00 84.06 289 GLN A N 1
ATOM 2279 C CA . GLN A 1 289 ? 22.870 -5.068 -15.454 1.00 84.06 289 GLN A CA 1
ATOM 2280 C C . GLN A 1 289 ? 24.230 -5.145 -14.752 1.00 84.06 289 GLN A C 1
ATOM 2282 O O . GLN A 1 289 ? 24.620 -6.203 -14.273 1.00 84.06 289 GLN A O 1
ATOM 2287 N N . LYS A 1 290 ? 24.968 -4.032 -14.692 1.00 82.00 290 LYS A N 1
ATOM 2288 C CA . LYS A 1 290 ? 26.284 -4.006 -14.050 1.00 82.00 290 LYS A CA 1
ATOM 2289 C C . LYS A 1 290 ? 26.137 -4.111 -12.528 1.00 82.00 290 LYS A C 1
ATOM 2291 O O . LYS A 1 290 ? 26.865 -4.881 -11.917 1.00 82.00 290 LYS A O 1
ATOM 2296 N N . ALA A 1 291 ? 25.137 -3.433 -11.957 1.00 85.38 291 ALA A N 1
ATOM 2297 C CA . ALA A 1 291 ? 24.785 -3.557 -10.540 1.00 85.38 291 ALA A CA 1
ATOM 2298 C C . ALA A 1 291 ? 24.336 -4.962 -10.158 1.00 85.38 291 ALA A C 1
ATOM 2300 O O . ALA A 1 291 ? 24.769 -5.495 -9.140 1.00 85.38 291 ALA A O 1
ATOM 2301 N N . TRP A 1 292 ? 23.535 -5.587 -11.017 1.00 89.12 292 TRP A N 1
ATOM 2302 C CA . TRP A 1 292 ? 23.196 -6.993 -10.885 1.00 89.12 292 TRP A CA 1
ATOM 2303 C C . TRP A 1 292 ? 24.439 -7.890 -10.917 1.00 89.12 292 TRP A C 1
ATOM 2305 O O . TRP A 1 292 ? 24.585 -8.737 -10.046 1.00 89.12 292 TRP A O 1
ATOM 2315 N N . ASN A 1 293 ? 25.360 -7.692 -11.866 1.00 88.88 293 ASN A N 1
ATOM 2316 C CA . ASN A 1 293 ? 26.581 -8.497 -11.954 1.00 88.88 293 ASN A CA 1
ATOM 2317 C C . ASN A 1 293 ? 27.460 -8.362 -10.699 1.00 88.88 293 ASN A C 1
ATOM 2319 O O . ASN A 1 293 ? 28.020 -9.357 -10.242 1.00 88.88 293 ASN A O 1
ATOM 2323 N N . ASP A 1 294 ? 27.573 -7.157 -10.132 1.00 89.62 294 ASP A N 1
ATOM 2324 C CA . ASP A 1 294 ? 28.282 -6.954 -8.867 1.00 89.62 294 ASP A CA 1
ATOM 2325 C C . ASP A 1 294 ? 27.593 -7.677 -7.718 1.00 89.62 294 ASP A C 1
ATOM 2327 O O . ASP A 1 294 ? 28.244 -8.421 -6.990 1.00 89.62 294 ASP A O 1
ATOM 2331 N N . LEU A 1 295 ? 26.278 -7.504 -7.579 1.00 91.31 295 LEU A N 1
ATOM 2332 C CA . LEU A 1 295 ? 25.515 -8.136 -6.512 1.00 91.31 295 LEU A CA 1
ATOM 2333 C C . LEU A 1 295 ? 25.573 -9.667 -6.611 1.00 91.31 295 LEU A C 1
ATOM 2335 O O . LEU A 1 295 ? 25.868 -10.324 -5.619 1.00 91.31 295 LEU A O 1
ATOM 2339 N N . HIS A 1 296 ? 25.400 -10.216 -7.814 1.00 91.56 296 HIS A N 1
ATOM 2340 C CA . HIS A 1 296 ? 25.540 -11.641 -8.120 1.00 91.56 296 HIS A CA 1
ATOM 2341 C C . HIS A 1 296 ? 26.946 -12.177 -7.828 1.00 91.56 296 HIS A C 1
ATOM 2343 O O . HIS A 1 296 ? 27.093 -13.290 -7.347 1.00 91.56 296 HIS A O 1
ATOM 2349 N N . ARG A 1 297 ? 28.008 -11.405 -8.071 1.00 93.88 297 ARG A N 1
ATOM 2350 C CA . ARG A 1 297 ? 29.357 -11.822 -7.665 1.00 93.88 297 ARG A CA 1
ATOM 2351 C C . ARG A 1 297 ? 29.471 -11.896 -6.138 1.00 93.88 297 ARG A C 1
ATOM 2353 O O . ARG A 1 297 ? 30.054 -12.843 -5.613 1.00 93.88 297 ARG A O 1
ATOM 2360 N N . LEU A 1 298 ? 28.904 -10.916 -5.432 1.00 94.94 298 LEU A N 1
ATOM 2361 C CA . LEU A 1 298 ? 28.978 -10.806 -3.970 1.00 94.94 298 LEU A CA 1
ATOM 2362 C C . LEU A 1 298 ? 28.160 -11.882 -3.233 1.00 94.94 298 LEU A C 1
ATOM 2364 O O . LEU A 1 298 ? 28.492 -12.190 -2.090 1.00 94.94 298 LEU A O 1
ATOM 2368 N N . THR A 1 299 ? 27.150 -12.504 -3.859 1.00 93.25 299 THR A N 1
ATOM 2369 C CA . THR A 1 299 ? 26.450 -13.674 -3.276 1.00 93.25 299 THR A CA 1
ATOM 2370 C C . THR A 1 299 ? 27.363 -14.886 -3.126 1.00 93.25 299 THR A C 1
ATOM 2372 O O . THR A 1 299 ? 27.093 -15.764 -2.315 1.00 93.25 299 THR A O 1
ATOM 2375 N N . THR A 1 300 ? 28.463 -14.927 -3.879 1.00 93.19 300 THR A N 1
ATOM 2376 C CA . THR A 1 300 ? 29.461 -16.004 -3.854 1.00 93.19 300 THR A CA 1
ATOM 2377 C C . THR A 1 300 ? 30.797 -15.587 -3.234 1.00 93.19 300 THR A C 1
ATOM 2379 O O . THR A 1 300 ? 31.790 -16.289 -3.404 1.00 93.19 300 THR A O 1
ATOM 2382 N N . ASP A 1 301 ? 30.846 -14.450 -2.531 1.00 96.25 301 ASP A N 1
ATOM 2383 C CA . ASP A 1 301 ? 32.072 -13.961 -1.883 1.00 96.25 301 ASP A CA 1
ATOM 2384 C C . ASP A 1 301 ? 32.572 -14.939 -0.802 1.00 96.25 301 ASP A C 1
ATOM 2386 O O . ASP A 1 301 ? 31.787 -15.616 -0.133 1.00 96.25 301 ASP A O 1
ATOM 2390 N N . GLU A 1 302 ? 33.889 -14.996 -0.604 1.00 93.56 302 GLU A N 1
ATOM 2391 C CA . GLU A 1 302 ? 34.516 -15.826 0.433 1.00 93.56 302 GLU A CA 1
ATOM 2392 C C . GLU A 1 302 ? 34.080 -15.407 1.848 1.00 93.56 302 GLU A C 1
ATOM 2394 O O . GLU A 1 302 ? 33.950 -16.246 2.742 1.00 93.56 302 GLU A O 1
ATOM 2399 N N . ASP A 1 303 ? 33.800 -14.116 2.051 1.00 95.81 303 ASP A N 1
ATOM 2400 C CA . ASP A 1 303 ? 33.453 -13.566 3.353 1.00 95.81 303 ASP A CA 1
ATOM 2401 C C . ASP A 1 303 ? 31.942 -13.646 3.623 1.00 95.81 303 ASP A C 1
ATOM 2403 O O . ASP A 1 303 ? 31.104 -13.106 2.893 1.00 95.81 303 ASP A O 1
ATOM 2407 N N . ARG A 1 304 ? 31.584 -14.270 4.749 1.00 93.81 304 ARG A N 1
ATOM 2408 C CA . ARG A 1 304 ? 30.189 -14.443 5.179 1.00 93.81 304 ARG A CA 1
ATOM 2409 C C . ARG A 1 304 ? 29.410 -13.133 5.338 1.00 93.81 304 ARG A C 1
ATOM 2411 O O . ARG A 1 304 ? 28.208 -13.106 5.086 1.00 93.81 304 ARG A O 1
ATOM 2418 N N . PHE A 1 305 ? 30.050 -12.037 5.763 1.00 91.75 305 PHE A N 1
ATOM 2419 C CA . PHE A 1 305 ? 29.368 -10.755 5.959 1.00 91.75 305 PHE A CA 1
ATOM 2420 C C . PHE A 1 305 ? 29.112 -10.061 4.625 1.00 91.75 305 PHE A C 1
ATOM 2422 O O . PHE A 1 305 ? 28.166 -9.278 4.514 1.00 91.75 305 PHE A O 1
ATOM 2429 N N . VAL A 1 306 ? 29.936 -10.329 3.610 1.00 95.56 306 VAL A N 1
ATOM 2430 C CA . VAL A 1 306 ? 29.676 -9.891 2.237 1.00 95.56 306 VAL A CA 1
ATOM 2431 C C . VAL A 1 306 ? 28.485 -10.660 1.664 1.00 95.56 306 VAL A C 1
ATOM 2433 O O . VAL A 1 306 ? 27.519 -10.014 1.256 1.00 95.56 306 VAL A O 1
ATOM 2436 N N . ARG A 1 307 ? 28.485 -12.002 1.740 1.00 96.75 307 ARG A N 1
ATOM 2437 C CA . ARG A 1 307 ? 27.355 -12.832 1.270 1.00 96.75 307 ARG A CA 1
ATOM 2438 C C . ARG A 1 307 ? 26.041 -12.482 1.964 1.00 96.75 307 ARG A C 1
ATOM 2440 O O . ARG A 1 307 ? 25.013 -12.335 1.312 1.00 96.75 307 ARG A O 1
ATOM 2447 N N . CYS A 1 308 ? 26.076 -12.281 3.281 1.00 93.00 308 CYS A N 1
ATOM 2448 C CA . CYS A 1 308 ? 24.910 -11.884 4.067 1.00 93.00 308 CYS A CA 1
ATOM 2449 C C . CYS A 1 308 ? 24.328 -10.546 3.582 1.00 93.00 308 CYS A C 1
ATOM 2451 O O . CYS A 1 308 ? 23.145 -10.475 3.253 1.00 93.00 308 CYS A O 1
ATOM 2453 N N . ASN A 1 309 ? 25.152 -9.496 3.459 1.00 93.62 309 ASN A N 1
ATOM 2454 C CA . ASN A 1 309 ? 24.680 -8.200 2.961 1.00 93.62 309 ASN A CA 1
ATOM 2455 C C . ASN A 1 309 ? 24.240 -8.251 1.491 1.00 93.62 309 ASN A C 1
ATOM 2457 O O . ASN A 1 309 ? 23.301 -7.545 1.132 1.00 93.62 309 ASN A O 1
ATOM 2461 N N . ALA A 1 310 ? 24.856 -9.101 0.665 1.00 95.12 310 ALA A N 1
ATOM 2462 C CA . ALA A 1 310 ? 24.394 -9.358 -0.695 1.00 95.12 310 ALA A CA 1
ATOM 2463 C C . ALA A 1 310 ? 22.999 -10.006 -0.704 1.00 95.12 310 ALA A C 1
ATOM 2465 O O . ALA A 1 310 ? 22.136 -9.563 -1.454 1.00 95.12 310 ALA A O 1
ATOM 2466 N N . ALA A 1 311 ? 22.730 -10.976 0.179 1.00 94.88 311 ALA A N 1
ATOM 2467 C CA . ALA A 1 311 ? 21.403 -11.577 0.335 1.00 94.88 311 ALA A CA 1
ATOM 2468 C C . ALA A 1 311 ? 20.344 -10.531 0.733 1.00 94.88 311 ALA A C 1
ATOM 2470 O O . ALA A 1 311 ? 19.293 -10.435 0.102 1.00 94.88 311 ALA A O 1
ATOM 2471 N N . PHE A 1 312 ? 20.645 -9.683 1.723 1.00 92.00 312 PHE A N 1
ATOM 2472 C CA . PHE A 1 312 ? 19.767 -8.569 2.104 1.00 92.00 312 PHE A CA 1
ATOM 2473 C C . PHE A 1 312 ? 19.498 -7.617 0.934 1.00 92.00 312 PHE A C 1
ATOM 2475 O O . PHE A 1 312 ? 18.349 -7.251 0.683 1.00 92.00 312 PHE A O 1
ATOM 2482 N N . ALA A 1 313 ? 20.553 -7.233 0.212 1.00 92.69 313 ALA A N 1
ATOM 2483 C CA . ALA A 1 313 ? 20.456 -6.348 -0.938 1.00 92.69 313 ALA A CA 1
ATOM 2484 C C . ALA A 1 313 ? 19.662 -6.974 -2.092 1.00 92.69 313 ALA A C 1
ATOM 2486 O O . ALA A 1 313 ? 18.910 -6.260 -2.749 1.00 92.69 313 ALA A O 1
ATOM 2487 N N . LEU A 1 314 ? 19.758 -8.289 -2.317 1.00 92.88 314 LEU A N 1
ATOM 2488 C CA . LEU A 1 314 ? 18.919 -8.999 -3.288 1.00 92.88 314 LEU A CA 1
ATOM 2489 C C . LEU A 1 314 ? 17.438 -8.893 -2.944 1.00 92.88 314 LEU A C 1
ATOM 2491 O O . LEU A 1 314 ? 16.636 -8.629 -3.831 1.00 92.88 314 LEU A O 1
ATOM 2495 N N . GLY A 1 315 ? 17.087 -9.053 -1.667 1.00 90.38 315 GLY A N 1
ATOM 2496 C CA . GLY A 1 315 ? 15.715 -8.897 -1.193 1.00 90.38 315 GLY A CA 1
ATOM 2497 C C . GLY A 1 315 ? 15.146 -7.507 -1.457 1.00 90.38 315 GLY A C 1
ATOM 2498 O O . GLY A 1 315 ? 14.086 -7.371 -2.061 1.00 90.38 315 GLY A O 1
ATOM 2499 N N . SER A 1 316 ? 15.866 -6.465 -1.033 1.00 88.50 316 SER A N 1
ATOM 2500 C CA . SER A 1 316 ? 15.397 -5.078 -1.152 1.00 88.50 316 SER A CA 1
ATOM 2501 C C . SER A 1 316 ? 15.419 -4.539 -2.584 1.00 88.50 316 SER A C 1
ATOM 2503 O O . SER A 1 316 ? 14.620 -3.667 -2.917 1.00 88.50 316 SER A O 1
ATOM 2505 N N . SER A 1 317 ? 16.302 -5.059 -3.441 1.00 90.25 317 SER A N 1
ATOM 2506 C CA . SER A 1 317 ? 16.418 -4.637 -4.841 1.00 90.25 317 SER A CA 1
ATOM 2507 C C . SER A 1 317 ? 15.690 -5.542 -5.836 1.00 90.25 317 SER A C 1
ATOM 2509 O O . SER A 1 317 ? 15.685 -5.223 -7.025 1.00 90.25 317 SER A O 1
ATOM 2511 N N . PHE A 1 318 ? 15.051 -6.631 -5.386 1.00 91.88 318 PHE A N 1
ATOM 2512 C CA . PHE A 1 318 ? 14.498 -7.686 -6.248 1.00 91.88 318 PHE A CA 1
ATOM 2513 C C . PHE A 1 318 ? 13.582 -7.158 -7.362 1.00 91.88 318 PHE A C 1
ATOM 2515 O O . PHE A 1 318 ? 13.651 -7.608 -8.506 1.00 91.88 318 PHE A O 1
ATOM 2522 N N . SER A 1 319 ? 12.760 -6.151 -7.054 1.00 87.62 319 SER A N 1
ATOM 2523 C CA . SER A 1 319 ? 11.852 -5.501 -8.010 1.00 87.62 319 SER A CA 1
ATOM 2524 C C . SER A 1 319 ? 12.563 -4.781 -9.157 1.00 87.62 319 SER A C 1
ATOM 2526 O O . SER A 1 319 ? 11.974 -4.568 -10.218 1.00 87.62 319 SER A O 1
ATOM 2528 N N . HIS A 1 320 ? 13.822 -4.402 -8.956 1.00 87.38 320 HIS A N 1
ATOM 2529 C CA . HIS A 1 320 ? 14.625 -3.625 -9.888 1.00 87.38 320 HIS A CA 1
ATOM 2530 C C . HIS A 1 320 ? 15.688 -4.455 -10.612 1.00 87.38 320 HIS A C 1
ATOM 2532 O O . HIS A 1 320 ? 16.285 -3.939 -11.563 1.00 87.38 320 HIS A O 1
ATOM 2538 N N . VAL A 1 321 ? 15.924 -5.706 -10.201 1.00 87.44 321 VAL A N 1
ATOM 2539 C CA . VAL A 1 321 ? 16.892 -6.592 -10.855 1.00 87.44 321 VAL A CA 1
ATOM 2540 C C . VAL A 1 321 ? 16.424 -6.924 -12.284 1.00 87.44 321 VAL A C 1
ATOM 2542 O O . VAL A 1 321 ? 15.259 -7.277 -12.467 1.00 87.44 321 VAL A O 1
ATOM 2545 N N . PRO A 1 322 ? 17.299 -6.827 -13.309 1.00 84.88 322 PRO A N 1
ATOM 2546 C CA . PRO A 1 322 ? 16.930 -7.121 -14.699 1.00 84.88 322 PRO A CA 1
ATOM 2547 C C . PRO A 1 322 ? 16.465 -8.562 -14.932 1.00 84.88 322 PRO A C 1
ATOM 2549 O O . PRO A 1 322 ? 15.572 -8.795 -15.738 1.00 84.88 322 PRO A O 1
ATOM 2552 N N . ASP A 1 323 ? 17.073 -9.515 -14.225 1.00 87.50 323 ASP A N 1
ATOM 2553 C CA . ASP A 1 323 ? 16.803 -10.945 -14.348 1.00 87.50 323 ASP A CA 1
ATOM 2554 C C . ASP A 1 323 ? 16.287 -11.497 -13.013 1.00 87.50 323 ASP A C 1
ATOM 2556 O O . ASP A 1 323 ? 17.056 -11.905 -12.136 1.00 87.50 323 ASP A O 1
ATOM 2560 N N . LYS A 1 324 ? 14.959 -11.480 -12.852 1.00 89.56 324 LYS A N 1
ATOM 2561 C CA . LYS A 1 324 ? 14.286 -11.984 -11.646 1.00 89.56 324 LYS A CA 1
ATOM 2562 C C . LYS A 1 324 ? 14.479 -13.485 -11.453 1.00 89.56 324 LYS A C 1
ATOM 2564 O O . LYS A 1 324 ? 14.513 -13.933 -10.312 1.00 89.56 324 LYS A O 1
ATOM 2569 N N . GLN A 1 325 ? 14.629 -14.253 -12.535 1.00 91.50 325 GLN A N 1
ATOM 2570 C CA . GLN A 1 325 ? 14.850 -15.695 -12.446 1.00 91.50 325 GLN A CA 1
ATOM 2571 C C . GLN A 1 325 ? 16.236 -15.986 -11.876 1.00 91.50 325 GLN A C 1
ATOM 2573 O O . GLN A 1 325 ? 16.379 -16.807 -10.975 1.00 91.50 325 GLN A O 1
ATOM 2578 N N . LYS A 1 326 ? 17.265 -15.282 -12.351 1.00 89.62 326 LYS A N 1
ATOM 2579 C CA . LYS A 1 326 ? 18.621 -15.450 -11.831 1.00 89.62 326 LYS A CA 1
ATOM 2580 C C . LYS A 1 326 ? 18.756 -14.905 -10.407 1.00 89.62 326 LYS A C 1
ATOM 2582 O O . LYS A 1 326 ? 19.390 -15.553 -9.583 1.00 89.62 326 LYS A O 1
ATOM 2587 N N . ALA A 1 327 ? 18.109 -13.781 -10.086 1.00 91.75 327 ALA A N 1
ATOM 2588 C CA . ALA A 1 327 ? 18.011 -13.277 -8.711 1.00 91.75 327 ALA A CA 1
ATOM 2589 C C . ALA A 1 327 ? 17.350 -14.284 -7.768 1.00 91.75 327 ALA A C 1
ATOM 2591 O O . ALA A 1 327 ? 17.852 -14.531 -6.674 1.00 91.75 327 ALA A O 1
ATOM 2592 N N . TRP A 1 328 ? 16.253 -14.895 -8.217 1.00 94.44 328 TRP A N 1
ATOM 2593 C CA . TRP A 1 328 ? 15.582 -15.969 -7.501 1.00 94.44 328 TRP A CA 1
ATOM 2594 C C . TRP A 1 328 ? 16.514 -17.165 -7.274 1.00 94.44 328 TRP A C 1
ATOM 2596 O O . TRP A 1 328 ? 16.674 -17.589 -6.134 1.00 94.44 328 TRP A O 1
ATOM 2606 N N . ASN A 1 329 ? 17.198 -17.646 -8.315 1.00 93.62 329 ASN A N 1
ATOM 2607 C CA . ASN A 1 329 ? 18.136 -18.766 -8.200 1.00 93.62 329 ASN A CA 1
ATOM 2608 C C . ASN A 1 329 ? 19.255 -18.488 -7.174 1.00 93.62 329 ASN A C 1
ATOM 2610 O O . ASN A 1 329 ? 19.655 -19.392 -6.440 1.00 93.62 329 ASN A O 1
ATOM 2614 N N . GLU A 1 330 ? 19.743 -17.245 -7.089 1.00 94.12 330 GLU A N 1
ATOM 2615 C CA . GLU A 1 330 ? 20.722 -16.847 -6.071 1.00 94.12 330 GLU A CA 1
ATOM 2616 C C . GLU A 1 330 ? 20.131 -16.851 -4.658 1.00 94.12 330 GLU A C 1
ATOM 2618 O O . GLU A 1 330 ? 20.750 -17.401 -3.748 1.00 94.12 330 GLU A O 1
ATOM 2623 N N . ILE A 1 331 ? 18.929 -16.293 -4.459 1.00 95.38 331 ILE A N 1
ATOM 2624 C CA . ILE A 1 331 ? 18.244 -16.342 -3.156 1.00 95.38 331 ILE A CA 1
ATOM 2625 C C . ILE A 1 331 ? 18.030 -17.797 -2.732 1.00 95.38 331 ILE A C 1
ATOM 2627 O O . ILE A 1 331 ? 18.410 -18.154 -1.618 1.00 95.38 331 ILE A O 1
ATOM 2631 N N . HIS A 1 332 ? 17.496 -18.633 -3.629 1.00 95.81 332 HIS A N 1
ATOM 2632 C CA . HIS A 1 332 ? 17.280 -20.063 -3.413 1.00 95.81 332 HIS A CA 1
ATOM 2633 C C . HIS A 1 332 ? 18.569 -20.759 -2.962 1.00 95.81 332 HIS A C 1
ATOM 2635 O O . HIS A 1 332 ? 18.591 -21.423 -1.927 1.00 95.81 332 HIS A O 1
ATOM 2641 N N . LYS A 1 333 ? 19.686 -20.537 -3.665 1.00 95.25 333 LYS A N 1
ATOM 2642 C CA . LYS A 1 333 ? 20.993 -21.098 -3.294 1.00 95.25 333 LYS A CA 1
ATOM 2643 C C . LYS A 1 333 ? 21.428 -20.666 -1.889 1.00 95.25 333 LYS A C 1
ATOM 2645 O O . LYS A 1 333 ? 21.858 -21.506 -1.094 1.00 95.25 333 LYS A O 1
ATOM 2650 N N . LEU A 1 334 ? 21.277 -19.381 -1.560 1.00 95.94 334 LEU A N 1
ATOM 2651 C CA . LEU A 1 334 ? 21.667 -18.813 -0.264 1.00 95.94 334 LEU A CA 1
ATOM 2652 C C . LEU A 1 334 ? 20.829 -19.343 0.913 1.00 95.94 334 LEU A C 1
ATOM 2654 O O . LEU A 1 334 ? 21.295 -19.289 2.051 1.00 95.94 334 LEU A O 1
ATOM 2658 N N . THR A 1 335 ? 19.641 -19.915 0.674 1.00 95.12 335 THR A N 1
ATOM 2659 C CA . THR A 1 335 ? 18.868 -20.613 1.727 1.00 95.12 335 THR A CA 1
ATOM 2660 C C . THR A 1 335 ? 19.600 -21.833 2.290 1.00 95.12 335 THR A C 1
ATOM 2662 O O . THR A 1 335 ? 19.306 -22.276 3.396 1.00 95.12 335 THR A O 1
ATOM 2665 N N . THR A 1 336 ? 20.585 -22.359 1.558 1.00 94.81 336 THR A N 1
ATOM 2666 C CA . THR A 1 336 ? 21.381 -23.533 1.943 1.00 94.81 336 THR A CA 1
ATOM 2667 C C . THR A 1 336 ? 22.848 -23.209 2.241 1.00 94.81 336 THR A C 1
ATOM 2669 O O . THR A 1 336 ? 23.663 -24.124 2.318 1.00 94.81 336 THR A O 1
ATOM 2672 N N . ASP A 1 337 ? 23.198 -21.927 2.415 1.00 96.62 337 ASP A N 1
ATOM 2673 C CA . ASP A 1 337 ? 24.568 -21.503 2.753 1.00 96.62 337 ASP A CA 1
ATOM 2674 C C . ASP A 1 337 ? 25.048 -22.132 4.073 1.00 96.62 337 ASP A C 1
ATOM 2676 O O . ASP A 1 337 ? 24.250 -22.373 4.980 1.00 96.62 337 ASP A O 1
ATOM 2680 N N . GLU A 1 338 ? 26.351 -22.375 4.212 1.00 93.25 338 GLU A N 1
ATOM 2681 C CA . GLU A 1 338 ? 26.948 -22.944 5.428 1.00 93.25 338 GLU A CA 1
ATOM 2682 C C . GLU A 1 338 ? 26.781 -22.028 6.654 1.00 93.25 338 GLU A C 1
ATOM 2684 O O . GLU A 1 338 ? 26.569 -22.508 7.772 1.00 93.25 338 GLU A O 1
ATOM 2689 N N . ASP A 1 339 ? 26.810 -20.704 6.457 1.00 95.25 339 ASP A N 1
ATOM 2690 C CA . ASP A 1 339 ? 26.772 -19.735 7.546 1.00 95.25 339 ASP A CA 1
ATOM 2691 C C . ASP A 1 339 ? 25.337 -19.270 7.838 1.00 95.25 339 ASP A C 1
ATOM 2693 O O . ASP A 1 339 ? 24.587 -18.793 6.981 1.00 95.25 339 ASP A O 1
ATOM 2697 N N . SER A 1 340 ? 24.958 -19.370 9.111 1.00 92.19 340 SER A N 1
ATOM 2698 C CA . SER A 1 340 ? 23.614 -19.016 9.571 1.00 92.19 340 SER A CA 1
ATOM 2699 C C . SER A 1 340 ? 23.231 -17.546 9.348 1.00 92.19 340 SER A C 1
ATOM 2701 O O . SER A 1 340 ? 22.050 -17.259 9.152 1.00 92.19 340 SER A O 1
ATOM 2703 N N . PHE A 1 341 ? 24.185 -16.603 9.337 1.00 90.25 341 PHE A N 1
ATOM 2704 C CA . PHE A 1 341 ? 23.889 -15.199 9.037 1.00 90.25 341 PHE A CA 1
ATOM 2705 C C . PHE A 1 341 ? 23.476 -15.025 7.576 1.00 90.25 341 PHE A C 1
ATOM 2707 O O . PHE A 1 341 ? 22.578 -14.232 7.293 1.00 90.25 341 PHE A O 1
ATOM 2714 N N . VAL A 1 342 ? 24.080 -15.786 6.661 1.00 94.94 342 VAL A N 1
ATOM 2715 C CA . VAL A 1 342 ? 23.744 -15.746 5.234 1.00 94.94 342 VAL A CA 1
ATOM 2716 C C . VAL A 1 342 ? 22.358 -16.336 4.997 1.00 94.94 342 VAL A C 1
ATOM 2718 O O . VAL A 1 342 ? 21.521 -15.665 4.393 1.00 94.94 342 VAL A O 1
ATOM 2721 N N . ARG A 1 343 ? 22.054 -17.512 5.568 1.00 96.38 343 ARG A N 1
ATOM 2722 C CA . ARG A 1 343 ? 20.700 -18.101 5.507 1.00 96.38 343 ARG A CA 1
ATOM 2723 C C . ARG A 1 343 ? 19.641 -17.175 6.108 1.00 96.38 343 ARG A C 1
ATOM 2725 O O . ARG A 1 343 ? 18.532 -17.048 5.588 1.00 96.38 343 ARG A O 1
ATOM 2732 N N . SER A 1 344 ? 19.999 -16.452 7.169 1.00 90.56 344 SER A N 1
ATOM 2733 C CA . SER A 1 344 ? 19.147 -15.424 7.769 1.00 90.56 344 SER A CA 1
ATOM 2734 C C . SER A 1 344 ? 18.890 -14.237 6.827 1.00 90.56 344 SER A C 1
ATOM 2736 O O . SER A 1 344 ? 17.767 -13.733 6.771 1.00 90.56 344 SER A O 1
ATOM 2738 N N . GLY A 1 345 ? 19.904 -13.804 6.070 1.00 91.62 345 GLY A N 1
ATOM 2739 C CA . GLY A 1 345 ? 19.766 -12.803 5.009 1.00 91.62 345 GLY A CA 1
ATOM 2740 C C . GLY A 1 345 ? 18.927 -13.304 3.828 1.00 91.62 345 GLY A C 1
ATOM 2741 O O . GLY A 1 345 ? 18.085 -12.567 3.326 1.00 91.62 345 GLY A O 1
ATOM 2742 N N . ALA A 1 346 ? 19.073 -14.573 3.435 1.00 95.50 346 ALA A N 1
ATOM 2743 C CA . ALA A 1 346 ? 18.245 -15.201 2.402 1.00 95.50 346 ALA A CA 1
ATOM 2744 C C . ALA A 1 346 ? 16.772 -15.297 2.828 1.00 95.50 346 ALA A C 1
ATOM 2746 O O . ALA A 1 346 ? 15.881 -15.009 2.039 1.00 95.50 346 ALA A O 1
ATOM 2747 N N . THR A 1 347 ? 16.511 -15.608 4.101 1.00 94.06 347 THR A N 1
ATOM 2748 C CA . THR A 1 347 ? 15.155 -15.611 4.677 1.00 94.06 347 THR A CA 1
ATOM 2749 C C . THR A 1 347 ? 14.508 -14.225 4.600 1.00 94.06 347 THR A C 1
ATOM 2751 O O . THR A 1 347 ? 13.338 -14.097 4.245 1.00 94.06 347 THR A O 1
ATOM 2754 N N . PHE A 1 348 ? 15.278 -13.171 4.894 1.00 91.06 348 PHE A N 1
ATOM 2755 C CA . PHE A 1 348 ? 14.830 -11.793 4.695 1.00 91.06 348 PHE A CA 1
ATOM 2756 C C . PHE A 1 348 ? 14.544 -11.524 3.213 1.00 91.06 348 PHE A C 1
ATOM 2758 O O . PHE A 1 348 ? 13.502 -10.969 2.880 1.00 91.06 348 PHE A O 1
ATOM 2765 N N . ALA A 1 349 ? 15.426 -11.964 2.314 1.00 94.00 349 ALA A N 1
ATOM 2766 C CA . ALA A 1 349 ? 15.230 -11.791 0.882 1.00 94.00 349 ALA A CA 1
ATOM 2767 C C . ALA A 1 349 ? 13.950 -12.469 0.377 1.00 94.00 349 ALA A C 1
ATOM 2769 O O . ALA A 1 349 ? 13.174 -11.830 -0.328 1.00 94.00 349 ALA A O 1
ATOM 2770 N N . LEU A 1 350 ? 13.688 -13.709 0.805 1.00 94.88 350 LEU A N 1
ATOM 2771 C CA . LEU A 1 350 ? 12.448 -14.435 0.526 1.00 94.88 350 LEU A CA 1
ATOM 2772 C C . LEU A 1 350 ? 11.223 -13.657 0.997 1.00 94.88 350 LEU A C 1
ATOM 2774 O O . LEU A 1 350 ? 10.290 -13.496 0.224 1.00 94.88 350 LEU A O 1
ATOM 2778 N N . HIS A 1 351 ? 11.241 -13.135 2.225 1.00 90.69 351 HIS A N 1
ATOM 2779 C CA . HIS A 1 351 ? 10.124 -12.370 2.782 1.00 90.69 351 HIS A CA 1
ATOM 2780 C C . HIS A 1 351 ? 9.773 -11.128 1.943 1.00 90.69 351 HIS A C 1
ATOM 2782 O O . HIS A 1 351 ? 8.607 -10.934 1.614 1.00 90.69 351 HIS A O 1
ATOM 2788 N N . PHE A 1 352 ? 10.761 -10.310 1.556 1.00 89.44 352 PHE A N 1
ATOM 2789 C CA . PHE A 1 352 ? 10.510 -9.071 0.798 1.00 89.44 352 PHE A CA 1
ATOM 2790 C C . PHE A 1 352 ? 10.277 -9.297 -0.701 1.00 89.44 352 PHE A C 1
ATOM 2792 O O . PHE A 1 352 ? 9.566 -8.519 -1.337 1.00 89.44 352 PHE A O 1
ATOM 2799 N N . ALA A 1 353 ? 10.867 -10.345 -1.278 1.00 92.88 353 ALA A N 1
ATOM 2800 C CA . ALA A 1 353 ? 10.740 -10.644 -2.700 1.00 92.88 353 ALA A CA 1
ATOM 2801 C C . ALA A 1 353 ? 9.543 -11.550 -3.032 1.00 92.88 353 ALA A C 1
ATOM 2803 O O . ALA A 1 353 ? 9.190 -11.636 -4.207 1.00 92.88 353 ALA A O 1
ATOM 2804 N N . PHE A 1 354 ? 8.917 -12.204 -2.040 1.00 93.69 354 PHE A N 1
ATOM 2805 C CA . PHE A 1 354 ? 7.995 -13.337 -2.224 1.00 93.69 354 PHE A CA 1
ATOM 2806 C C . PHE A 1 354 ? 6.958 -13.140 -3.334 1.00 93.69 354 PHE A C 1
ATOM 2808 O O . PHE A 1 354 ? 6.823 -13.969 -4.234 1.00 93.69 354 PHE A O 1
ATOM 2815 N N . SER A 1 355 ? 6.258 -12.004 -3.321 1.00 89.12 355 SER A N 1
ATOM 2816 C CA . SER A 1 355 ? 5.186 -11.699 -4.275 1.00 89.12 355 SER A CA 1
ATOM 2817 C C . SER A 1 355 ? 5.664 -11.564 -5.728 1.00 89.12 355 SER A C 1
ATOM 2819 O O . SER A 1 355 ? 4.858 -11.716 -6.649 1.00 89.12 355 SER A O 1
ATOM 2821 N N . GLN A 1 356 ? 6.962 -11.327 -5.939 1.00 90.25 356 GLN A N 1
ATOM 2822 C CA . GLN A 1 356 ? 7.606 -11.100 -7.233 1.00 90.25 356 GLN A CA 1
ATOM 2823 C C . GLN A 1 356 ? 8.482 -12.269 -7.698 1.00 90.25 356 GLN A C 1
ATOM 2825 O O . GLN A 1 356 ? 8.973 -12.228 -8.830 1.00 90.25 356 GLN A O 1
ATOM 2830 N N . ILE A 1 357 ? 8.709 -13.273 -6.846 1.00 92.12 357 ILE A N 1
ATOM 2831 C CA . ILE A 1 357 ? 9.490 -14.460 -7.197 1.00 92.12 357 ILE A CA 1
ATOM 2832 C C . ILE A 1 357 ? 8.744 -15.246 -8.293 1.00 92.12 357 ILE A C 1
ATOM 2834 O O . ILE A 1 357 ? 7.547 -15.501 -8.132 1.00 92.12 357 ILE A O 1
ATOM 2838 N N . PRO A 1 358 ? 9.419 -15.642 -9.393 1.00 88.69 358 PRO A N 1
ATOM 2839 C CA . PRO A 1 358 ? 8.797 -16.429 -10.460 1.00 88.69 358 PRO A CA 1
ATOM 2840 C C . PRO A 1 358 ? 8.241 -17.776 -9.978 1.00 88.69 358 PRO A C 1
ATOM 2842 O O . PRO A 1 358 ? 7.115 -18.131 -10.316 1.00 88.69 358 PRO A O 1
ATOM 2845 N N . ASP A 1 359 ? 9.001 -18.499 -9.149 1.00 91.88 359 ASP A N 1
ATOM 2846 C CA . ASP A 1 359 ? 8.595 -19.778 -8.559 1.00 91.88 359 ASP A CA 1
ATOM 2847 C C . ASP A 1 359 ? 8.219 -19.615 -7.079 1.00 91.88 359 ASP A C 1
ATOM 2849 O O . ASP A 1 359 ? 8.981 -19.921 -6.157 1.00 91.88 359 ASP A O 1
ATOM 2853 N N . LYS A 1 360 ? 7.015 -19.086 -6.842 1.00 92.44 360 LYS A N 1
ATOM 2854 C CA . LYS A 1 360 ? 6.488 -18.887 -5.482 1.00 92.44 360 LYS A CA 1
ATOM 2855 C C . LYS A 1 360 ? 6.317 -20.196 -4.719 1.00 92.44 360 LYS A C 1
ATOM 2857 O O . LYS A 1 360 ? 6.324 -20.184 -3.491 1.00 92.44 360 LYS A O 1
ATOM 2862 N N . GLN A 1 361 ? 6.135 -21.313 -5.425 1.00 90.94 361 GLN A N 1
ATOM 2863 C CA . GLN A 1 361 ? 5.937 -22.599 -4.776 1.00 90.94 361 GLN A CA 1
ATOM 2864 C C . GLN A 1 361 ? 7.250 -23.116 -4.197 1.00 90.94 361 GLN A C 1
ATOM 2866 O O . GLN A 1 361 ? 7.265 -23.553 -3.048 1.00 90.94 361 GLN A O 1
ATOM 2871 N N . GLN A 1 362 ? 8.351 -22.999 -4.939 1.00 93.25 362 GLN A N 1
ATOM 2872 C CA . GLN A 1 362 ? 9.668 -23.333 -4.413 1.00 93.25 362 GLN A CA 1
ATOM 2873 C C . GLN A 1 362 ? 10.107 -22.351 -3.316 1.00 93.25 362 GLN A C 1
ATOM 2875 O O . GLN A 1 362 ? 10.654 -22.783 -2.308 1.00 93.25 362 GLN A O 1
ATOM 2880 N N . ALA A 1 363 ? 9.804 -21.052 -3.439 1.00 94.12 363 ALA A N 1
ATOM 2881 C CA . ALA A 1 363 ? 10.058 -20.079 -2.367 1.00 94.12 363 ALA A CA 1
ATOM 2882 C C . ALA A 1 363 ? 9.298 -20.402 -1.072 1.00 94.12 363 ALA A C 1
ATOM 2884 O O . ALA A 1 363 ? 9.844 -20.258 0.024 1.00 94.12 363 ALA A O 1
ATOM 2885 N N . TRP A 1 364 ? 8.049 -20.859 -1.193 1.00 92.44 364 TRP A N 1
ATOM 2886 C CA . TRP A 1 364 ? 7.273 -21.372 -0.067 1.00 92.44 364 TRP A CA 1
ATOM 2887 C C . TRP A 1 364 ? 7.947 -22.597 0.561 1.00 92.44 364 TRP A C 1
ATOM 2889 O O . TRP A 1 364 ? 8.158 -22.637 1.773 1.00 92.44 364 TRP A O 1
ATOM 2899 N N . ASP A 1 365 ? 8.334 -23.571 -0.263 1.00 90.50 365 ASP A N 1
ATOM 2900 C CA . ASP A 1 365 ? 8.949 -24.819 0.193 1.00 90.50 365 ASP A CA 1
ATOM 2901 C C . ASP A 1 365 ? 10.324 -24.567 0.859 1.00 90.50 365 ASP A C 1
ATOM 2903 O O . ASP A 1 365 ? 10.655 -25.200 1.867 1.00 90.50 365 ASP A O 1
ATOM 2907 N N . ASP A 1 366 ? 11.092 -23.585 0.378 1.00 94.00 366 ASP A N 1
ATOM 2908 C CA . ASP A 1 366 ? 12.345 -23.135 0.995 1.00 94.00 366 ASP A CA 1
ATOM 2909 C C . ASP A 1 366 ? 12.119 -22.496 2.370 1.00 94.00 366 ASP A C 1
ATOM 2911 O O . ASP A 1 366 ? 12.837 -22.808 3.324 1.00 94.00 366 ASP A O 1
ATOM 2915 N N . LEU A 1 367 ? 11.108 -21.628 2.506 1.00 91.88 367 LEU A N 1
ATOM 2916 C CA . LEU A 1 367 ? 10.735 -21.055 3.802 1.00 91.88 367 LEU A CA 1
ATOM 2917 C C . LEU A 1 367 ? 10.323 -22.151 4.791 1.00 91.88 367 LEU A C 1
ATOM 2919 O O . LEU A 1 367 ? 10.768 -22.128 5.939 1.00 91.88 367 LEU A O 1
ATOM 2923 N N . ILE A 1 368 ? 9.539 -23.138 4.343 1.00 87.94 368 ILE A N 1
ATOM 2924 C CA . ILE A 1 368 ? 9.173 -24.311 5.148 1.00 87.94 368 ILE A CA 1
ATOM 2925 C C . ILE A 1 368 ? 10.425 -25.066 5.597 1.00 87.94 368 ILE A C 1
ATOM 2927 O O . ILE A 1 368 ? 10.563 -25.356 6.785 1.00 87.94 368 ILE A O 1
ATOM 2931 N N . LYS A 1 369 ? 11.379 -25.329 4.700 1.00 88.50 369 LYS A N 1
ATOM 2932 C CA . LYS A 1 369 ? 12.646 -25.988 5.051 1.00 88.50 369 LYS A CA 1
ATOM 2933 C C . LYS A 1 369 ? 13.425 -25.198 6.111 1.00 88.50 369 LYS A C 1
ATOM 2935 O O . LYS A 1 369 ? 13.877 -25.783 7.098 1.00 88.50 369 LYS A O 1
ATOM 2940 N N . LEU A 1 370 ? 13.520 -23.876 5.963 1.00 90.25 370 LEU A N 1
ATOM 2941 C CA . LEU A 1 370 ? 14.221 -22.986 6.897 1.00 90.25 370 LEU A CA 1
ATOM 2942 C C . LEU A 1 370 ? 13.580 -22.931 8.296 1.00 90.25 370 LEU A C 1
ATOM 2944 O O . LEU A 1 370 ? 14.272 -22.618 9.265 1.00 90.25 370 LEU A O 1
ATOM 2948 N N . THR A 1 371 ? 12.303 -23.303 8.461 1.00 81.56 371 THR A N 1
ATOM 2949 C CA . THR A 1 371 ? 11.701 -23.449 9.808 1.00 81.56 371 THR A CA 1
ATOM 2950 C C . THR A 1 371 ? 12.348 -24.559 10.642 1.00 81.56 371 THR A C 1
ATOM 2952 O O . THR A 1 371 ? 12.259 -24.549 11.871 1.00 81.56 371 THR A O 1
ATOM 2955 N N . THR A 1 372 ? 13.045 -25.491 9.986 1.00 80.88 372 THR A N 1
ATOM 2956 C CA . THR A 1 372 ? 13.754 -26.612 10.619 1.00 80.88 372 THR A CA 1
ATOM 2957 C C . THR A 1 372 ? 15.274 -26.418 10.692 1.00 80.88 372 THR A C 1
ATOM 2959 O O . THR A 1 372 ? 15.974 -27.323 11.136 1.00 80.88 372 THR A O 1
ATOM 2962 N N . ASP A 1 373 ? 15.786 -25.241 10.309 1.00 87.44 373 ASP A N 1
ATOM 2963 C CA . ASP A 1 373 ? 17.221 -24.901 10.296 1.00 87.44 373 ASP A CA 1
ATOM 2964 C C . ASP A 1 373 ? 17.901 -25.096 11.656 1.00 87.44 373 ASP A C 1
ATOM 2966 O O . ASP A 1 373 ? 17.290 -24.810 12.663 1.00 87.44 373 ASP A O 1
ATOM 2970 N N . GLU A 1 374 ? 19.171 -25.481 11.759 1.00 84.75 374 GLU A N 1
ATOM 2971 C CA . GLU A 1 374 ? 19.826 -25.653 13.071 1.00 84.75 374 GLU A CA 1
ATOM 2972 C C . GLU A 1 374 ? 19.876 -24.364 13.922 1.00 84.75 374 GLU A C 1
ATOM 2974 O O . GLU A 1 374 ? 19.842 -24.423 15.155 1.00 84.75 374 GLU A O 1
ATOM 2979 N N . ASN A 1 375 ? 19.916 -23.186 13.287 1.00 85.88 375 ASN A N 1
ATOM 2980 C CA . ASN A 1 375 ? 20.029 -21.901 13.968 1.00 85.88 375 ASN A CA 1
ATOM 2981 C C . ASN A 1 375 ? 18.658 -21.310 14.344 1.00 85.88 375 ASN A C 1
ATOM 2983 O O . ASN A 1 375 ? 17.812 -21.046 13.488 1.00 85.88 375 ASN A O 1
ATOM 2987 N N . SER A 1 376 ? 18.464 -20.991 15.626 1.00 76.62 376 SER A N 1
ATOM 2988 C CA . SER A 1 376 ? 17.201 -20.446 16.150 1.00 76.62 376 SER A CA 1
ATOM 2989 C C . SER A 1 376 ? 16.760 -19.126 15.500 1.00 76.62 376 SER A C 1
ATOM 2991 O O . SER A 1 376 ? 15.561 -18.920 15.303 1.00 76.62 376 SER A O 1
ATOM 2993 N N . ASN A 1 377 ? 17.693 -18.248 15.113 1.00 77.19 377 ASN A N 1
ATOM 2994 C CA . ASN A 1 377 ? 17.360 -16.976 14.463 1.00 77.19 377 ASN A CA 1
ATOM 2995 C C . ASN A 1 377 ? 16.840 -17.180 13.036 1.00 77.19 377 ASN A C 1
ATOM 2997 O O . ASN A 1 377 ? 15.969 -16.430 12.592 1.00 77.19 377 ASN A O 1
ATOM 3001 N N . VAL A 1 378 ? 17.362 -18.179 12.317 1.00 85.81 378 VAL A N 1
ATOM 3002 C CA . VAL A 1 378 ? 16.881 -18.539 10.974 1.00 85.81 378 VAL A CA 1
ATOM 3003 C C . VAL A 1 378 ? 15.473 -19.122 11.078 1.00 85.81 378 VAL A C 1
ATOM 3005 O O . VAL A 1 378 ? 14.568 -18.598 10.429 1.00 85.81 378 VAL A O 1
ATOM 3008 N N . LYS A 1 379 ? 15.254 -20.090 11.986 1.00 81.81 379 LYS A N 1
ATOM 3009 C CA . LYS A 1 379 ? 13.924 -20.678 12.247 1.00 81.81 379 LYS A CA 1
ATOM 3010 C C . LYS A 1 379 ? 12.861 -19.614 12.519 1.00 81.81 379 LYS A C 1
ATOM 3012 O O . LYS A 1 379 ? 11.785 -19.622 11.918 1.00 81.81 379 LYS A O 1
ATOM 3017 N N . SER A 1 380 ? 13.170 -18.690 13.431 1.00 73.56 380 SER A N 1
ATOM 3018 C CA . SER A 1 380 ? 12.240 -17.644 13.860 1.00 73.56 380 SER A CA 1
ATOM 3019 C C . SER A 1 380 ? 11.882 -16.701 12.708 1.00 73.56 380 SER A C 1
ATOM 3021 O O . SER A 1 380 ? 10.702 -16.450 12.464 1.00 73.56 380 SER A O 1
ATOM 3023 N N . ARG A 1 381 ? 12.879 -16.240 11.938 1.00 82.56 381 ARG A N 1
ATOM 3024 C CA . ARG A 1 381 ? 12.641 -15.378 10.770 1.00 82.56 381 ARG A CA 1
ATOM 3025 C C . ARG A 1 381 ? 11.866 -16.088 9.667 1.00 82.56 381 ARG A C 1
ATOM 3027 O O . ARG A 1 381 ? 10.997 -15.464 9.069 1.00 82.56 381 ARG A O 1
ATOM 3034 N N . ALA A 1 382 ? 12.143 -17.367 9.417 1.00 87.88 382 ALA A N 1
ATOM 3035 C CA . ALA A 1 382 ? 11.449 -18.139 8.390 1.00 87.88 382 ALA A CA 1
ATOM 3036 C C . ALA A 1 382 ? 9.974 -18.330 8.750 1.00 87.88 382 ALA A C 1
ATOM 3038 O O . ALA A 1 382 ? 9.097 -18.145 7.910 1.00 87.88 382 ALA A O 1
ATOM 3039 N N . THR A 1 383 ? 9.690 -18.597 10.026 1.00 77.38 383 THR A N 1
ATOM 3040 C CA . THR A 1 383 ? 8.311 -18.739 10.506 1.00 77.38 383 THR A CA 1
ATOM 3041 C C . THR A 1 383 ? 7.543 -17.417 10.432 1.00 77.38 383 THR A C 1
ATOM 3043 O O . THR A 1 383 ? 6.411 -17.384 9.952 1.00 77.38 383 THR A O 1
ATOM 3046 N N . ALA A 1 384 ? 8.174 -16.305 10.827 1.00 76.69 384 ALA A N 1
ATOM 3047 C CA . ALA A 1 384 ? 7.584 -14.975 10.670 1.00 76.69 384 ALA A CA 1
ATOM 3048 C C . ALA A 1 384 ? 7.335 -14.627 9.190 1.00 76.69 384 ALA A C 1
ATOM 3050 O O . ALA A 1 384 ? 6.288 -14.075 8.849 1.00 76.69 384 ALA A O 1
ATOM 3051 N N . ALA A 1 385 ? 8.264 -14.996 8.303 1.00 86.69 385 ALA A N 1
ATOM 3052 C CA . ALA A 1 385 ? 8.110 -14.803 6.868 1.00 86.69 385 ALA A CA 1
ATOM 3053 C C . ALA A 1 385 ? 6.908 -15.583 6.318 1.00 86.69 385 ALA A C 1
ATOM 3055 O O . ALA A 1 385 ? 6.076 -14.969 5.657 1.00 86.69 385 ALA A O 1
ATOM 3056 N N . LEU A 1 386 ? 6.758 -16.873 6.659 1.00 85.38 386 LEU A N 1
ATOM 3057 C CA . LEU A 1 386 ? 5.608 -17.703 6.262 1.00 85.38 386 LEU A CA 1
ATOM 3058 C C . LEU A 1 386 ? 4.272 -17.089 6.683 1.00 85.38 386 LEU A C 1
ATOM 3060 O O . LEU A 1 386 ? 3.341 -17.048 5.883 1.00 85.38 386 LEU A O 1
ATOM 3064 N N . SER A 1 387 ? 4.188 -16.576 7.915 1.00 75.94 387 SER A N 1
ATOM 3065 C CA . SER A 1 387 ? 2.982 -15.896 8.398 1.00 75.94 387 SER A CA 1
ATOM 3066 C C . SER A 1 387 ? 2.618 -14.692 7.536 1.00 75.94 387 SER A C 1
ATOM 3068 O O . SER A 1 387 ? 1.445 -14.477 7.246 1.00 75.94 387 SER A O 1
ATOM 3070 N N . SER A 1 388 ? 3.615 -13.888 7.164 1.00 80.88 388 SER A N 1
ATOM 3071 C CA . SER A 1 388 ? 3.394 -12.646 6.427 1.00 80.88 388 SER A CA 1
ATOM 3072 C C . SER A 1 388 ? 3.068 -12.876 4.957 1.00 80.88 388 SER A C 1
ATOM 3074 O O . SER A 1 388 ? 2.339 -12.078 4.382 1.00 80.88 388 SER A O 1
ATOM 3076 N N . VAL A 1 389 ? 3.624 -13.924 4.344 1.00 87.19 389 VAL A N 1
ATOM 3077 C CA . VAL A 1 389 ? 3.463 -14.196 2.905 1.00 87.19 389 VAL A CA 1
ATOM 3078 C C . VAL A 1 389 ? 2.365 -15.223 2.615 1.00 87.19 389 VAL A C 1
ATOM 3080 O O . VAL A 1 389 ? 2.119 -15.542 1.456 1.00 87.19 389 VAL A O 1
ATOM 3083 N N . PHE A 1 390 ? 1.671 -15.733 3.643 1.00 85.00 390 PHE A N 1
ATOM 3084 C CA . PHE A 1 390 ? 0.603 -16.732 3.500 1.00 85.00 390 PHE A CA 1
ATOM 3085 C C . PHE A 1 390 ? -0.490 -16.299 2.512 1.00 85.00 390 PHE A C 1
ATOM 3087 O O . PHE A 1 390 ? -0.981 -17.115 1.734 1.00 85.00 390 PHE A O 1
ATOM 3094 N N . SER A 1 391 ? -0.868 -15.016 2.509 1.00 80.94 391 SER A N 1
ATOM 3095 C CA . SER A 1 391 ? -1.868 -14.481 1.574 1.00 80.94 391 SER A CA 1
ATOM 3096 C C . SER A 1 391 ? -1.433 -14.578 0.111 1.00 80.94 391 SER A C 1
ATOM 3098 O O . SER A 1 391 ? -2.293 -14.748 -0.756 1.00 80.94 391 SER A O 1
ATOM 3100 N N . ASP A 1 392 ? -0.121 -14.515 -0.132 1.00 84.19 392 ASP A N 1
ATOM 3101 C CA . ASP A 1 392 ? 0.523 -14.539 -1.448 1.00 84.19 392 ASP A CA 1
ATOM 3102 C C . ASP A 1 392 ? 0.942 -15.952 -1.879 1.00 84.19 392 ASP A C 1
ATOM 3104 O O . ASP A 1 392 ? 1.513 -16.126 -2.963 1.00 84.19 392 ASP A O 1
ATOM 3108 N N . ALA A 1 393 ? 0.680 -16.964 -1.044 1.00 84.06 393 ALA A N 1
ATOM 3109 C CA . ALA A 1 393 ? 0.981 -18.350 -1.358 1.00 84.06 393 ALA A CA 1
ATOM 3110 C C . ALA A 1 393 ? 0.212 -18.798 -2.619 1.00 84.06 393 ALA A C 1
ATOM 3112 O O . ALA A 1 393 ? -0.993 -18.544 -2.726 1.00 84.06 393 ALA A O 1
ATOM 3113 N N . PRO A 1 394 ? 0.876 -19.484 -3.570 1.00 81.62 394 PRO A N 1
ATOM 3114 C CA . PRO A 1 394 ? 0.263 -19.873 -4.841 1.00 81.62 394 PRO A CA 1
ATOM 3115 C C . PRO A 1 394 ? -0.870 -20.893 -4.658 1.00 81.62 394 PRO A C 1
ATOM 3117 O O . PRO A 1 394 ? -1.876 -20.828 -5.359 1.00 81.62 394 PRO A O 1
ATOM 3120 N N . ASP A 1 395 ? -0.733 -21.795 -3.682 1.00 85.62 395 ASP A N 1
ATOM 3121 C CA . ASP A 1 395 ? -1.768 -22.738 -3.266 1.00 85.62 395 ASP A CA 1
ATOM 3122 C C . ASP A 1 395 ? -2.024 -22.579 -1.762 1.00 85.62 395 ASP A C 1
ATOM 3124 O O . ASP A 1 395 ? -1.273 -23.074 -0.918 1.00 85.62 395 ASP A O 1
ATOM 3128 N N . LYS A 1 396 ? -3.116 -21.886 -1.422 1.00 82.81 396 LYS A N 1
ATOM 3129 C CA . LYS A 1 396 ? -3.524 -21.639 -0.030 1.00 82.81 396 LYS A CA 1
ATOM 3130 C C . LYS A 1 396 ? -3.894 -22.922 0.714 1.00 82.81 396 LYS A C 1
ATOM 3132 O O . LYS A 1 396 ? -3.743 -22.977 1.933 1.00 82.81 396 LYS A O 1
ATOM 3137 N N . GLN A 1 397 ? -4.365 -23.952 0.010 1.00 83.12 397 GLN A N 1
ATOM 3138 C CA . GLN A 1 397 ? -4.711 -25.232 0.622 1.00 83.12 397 GLN A CA 1
ATOM 3139 C C . GLN A 1 397 ? -3.448 -26.029 0.956 1.00 83.12 397 GLN A C 1
ATOM 3141 O O . GLN A 1 397 ? -3.353 -26.581 2.055 1.00 83.12 397 GLN A O 1
ATOM 3146 N N . LYS A 1 398 ? -2.465 -26.066 0.048 1.00 84.81 398 LYS A N 1
ATOM 3147 C CA . LYS A 1 398 ? -1.146 -26.655 0.324 1.00 84.81 398 LYS A CA 1
ATOM 3148 C C . LYS A 1 398 ? -0.440 -25.896 1.445 1.00 84.81 398 LYS A C 1
ATOM 3150 O O . LYS A 1 398 ? -0.033 -26.522 2.418 1.00 84.81 398 LYS A O 1
ATOM 3155 N N . ALA A 1 399 ? -0.384 -24.567 1.361 1.00 85.75 399 ALA A N 1
ATOM 3156 C CA . ALA A 1 399 ? 0.203 -23.705 2.385 1.00 85.75 399 ALA A CA 1
ATOM 3157 C C . ALA A 1 399 ? -0.417 -23.950 3.767 1.00 85.75 399 ALA A C 1
ATOM 3159 O O . ALA A 1 399 ? 0.293 -24.090 4.764 1.00 85.75 399 ALA A O 1
ATOM 3160 N N . TRP A 1 400 ? -1.746 -24.078 3.821 1.00 83.12 400 TRP A N 1
ATOM 3161 C CA . TRP A 1 400 ? -2.448 -24.472 5.035 1.00 83.12 400 TRP A CA 1
ATOM 3162 C C . TRP A 1 400 ? -2.039 -25.868 5.522 1.00 83.12 400 TRP A C 1
ATOM 3164 O O . TRP A 1 400 ? -1.720 -26.038 6.696 1.00 83.12 400 TRP A O 1
ATOM 3174 N N . ASN A 1 401 ? -2.013 -26.869 4.639 1.00 83.12 401 ASN A N 1
ATOM 3175 C CA . ASN A 1 401 ? -1.607 -28.230 4.996 1.00 83.12 401 ASN A CA 1
ATOM 3176 C C . ASN A 1 401 ? -0.159 -28.297 5.520 1.00 83.12 401 ASN A C 1
ATOM 3178 O O . ASN A 1 401 ? 0.126 -29.085 6.425 1.00 83.12 401 ASN A O 1
ATOM 3182 N N . ASP A 1 402 ? 0.735 -27.465 4.990 1.00 83.81 402 ASP A N 1
ATOM 3183 C CA . ASP A 1 402 ? 2.109 -27.345 5.467 1.00 83.81 402 ASP A CA 1
ATOM 3184 C C . ASP A 1 402 ? 2.180 -26.734 6.869 1.00 83.81 402 ASP A C 1
ATOM 3186 O O . ASP A 1 402 ? 2.823 -27.318 7.743 1.00 83.81 402 ASP A O 1
ATOM 3190 N N . LEU A 1 403 ? 1.473 -25.625 7.125 1.00 83.31 403 LEU A N 1
ATOM 3191 C CA . LEU A 1 403 ? 1.390 -25.047 8.473 1.00 83.31 403 LEU A CA 1
ATOM 3192 C C . LEU A 1 403 ? 0.769 -26.035 9.467 1.00 83.31 403 LEU A C 1
ATOM 3194 O O . LEU A 1 403 ? 1.330 -26.246 10.542 1.00 83.31 403 LEU A O 1
ATOM 3198 N N . HIS A 1 404 ? -0.325 -26.698 9.082 1.00 83.50 404 HIS A N 1
ATOM 3199 C CA . HIS A 1 404 ? -0.986 -27.745 9.862 1.00 83.50 404 HIS A CA 1
ATOM 3200 C C . HIS A 1 404 ? 0.003 -28.835 10.297 1.00 83.50 404 HIS A C 1
ATOM 3202 O O . HIS A 1 404 ? 0.088 -29.151 11.481 1.00 83.50 404 HIS A O 1
ATOM 3208 N N . ARG A 1 405 ? 0.824 -29.357 9.376 1.00 82.81 405 ARG A N 1
ATOM 3209 C CA . ARG A 1 405 ? 1.850 -30.367 9.689 1.00 82.81 405 ARG A CA 1
ATOM 3210 C C . ARG A 1 405 ? 2.880 -29.869 10.711 1.00 82.81 405 ARG A C 1
ATOM 3212 O O . ARG A 1 405 ? 3.387 -30.656 11.506 1.00 82.81 405 ARG A O 1
ATOM 3219 N N . ILE A 1 406 ? 3.197 -28.576 10.711 1.00 80.00 406 ILE A N 1
ATOM 3220 C CA . ILE A 1 406 ? 4.155 -27.994 11.659 1.00 80.00 406 ILE A CA 1
ATOM 3221 C C . ILE A 1 406 ? 3.528 -27.805 13.053 1.00 80.00 406 ILE A C 1
ATOM 3223 O O . ILE A 1 406 ? 4.235 -27.881 14.058 1.00 80.00 406 ILE A O 1
ATOM 3227 N N . THR A 1 407 ? 2.201 -27.666 13.162 1.00 81.25 407 THR A N 1
ATOM 3228 C CA . THR A 1 407 ? 1.519 -27.597 14.471 1.00 81.25 407 THR A CA 1
ATOM 3229 C C . THR A 1 407 ? 1.651 -28.872 15.315 1.00 81.25 407 THR A C 1
ATOM 3231 O O . THR A 1 407 ? 1.324 -28.866 16.502 1.00 81.25 407 THR A O 1
ATOM 3234 N N . THR A 1 408 ? 2.104 -29.979 14.724 1.00 82.69 408 THR A N 1
ATOM 3235 C CA . THR A 1 408 ? 2.385 -31.251 15.410 1.00 82.69 408 THR A CA 1
ATOM 3236 C C . THR A 1 408 ? 3.886 -31.535 15.531 1.00 82.69 408 THR A C 1
ATOM 3238 O O . THR A 1 408 ? 4.268 -32.662 15.823 1.00 82.69 408 THR A O 1
ATOM 3241 N N . ASN A 1 409 ? 4.754 -30.551 15.267 1.00 81.38 409 ASN A N 1
ATOM 3242 C CA . ASN A 1 409 ? 6.206 -30.721 15.348 1.00 81.38 409 ASN A CA 1
ATOM 3243 C C . ASN A 1 409 ? 6.648 -31.053 16.784 1.00 81.38 409 ASN A C 1
ATOM 3245 O O . ASN A 1 409 ? 6.118 -30.474 17.725 1.00 81.38 409 ASN A O 1
ATOM 3249 N N . GLU A 1 410 ? 7.642 -31.923 16.970 1.00 79.75 410 GLU A N 1
ATOM 3250 C CA . GLU A 1 410 ? 8.157 -32.285 18.304 1.00 79.75 410 GLU A CA 1
ATOM 3251 C C . GLU A 1 410 ? 8.778 -31.091 19.052 1.00 79.75 410 GLU A C 1
ATOM 3253 O O . GLU A 1 410 ? 8.732 -31.024 20.278 1.00 79.75 410 GLU A O 1
ATOM 3258 N N . ASN A 1 411 ? 9.316 -30.104 18.331 1.00 78.50 411 ASN A N 1
ATOM 3259 C CA . ASN A 1 411 ? 9.934 -28.921 18.915 1.00 78.50 411 ASN A CA 1
ATOM 3260 C C . ASN A 1 411 ? 8.883 -27.861 19.288 1.00 78.50 411 ASN A C 1
ATOM 3262 O O . ASN A 1 411 ? 8.268 -27.238 18.415 1.00 78.50 411 ASN A O 1
ATOM 3266 N N . SER A 1 412 ? 8.739 -27.588 20.585 1.00 82.62 412 SER A N 1
ATOM 3267 C CA . SER A 1 412 ? 7.751 -26.632 21.091 1.00 82.62 412 SER A CA 1
ATOM 3268 C C . SER A 1 412 ? 7.967 -25.190 20.616 1.00 82.62 412 SER A C 1
ATOM 3270 O O . SER A 1 412 ? 6.996 -24.470 20.390 1.00 82.62 412 SER A O 1
ATOM 3272 N N . SER A 1 413 ? 9.211 -24.766 20.365 1.00 72.81 413 SER A N 1
ATOM 3273 C CA . SER A 1 413 ? 9.510 -23.432 19.824 1.00 72.81 413 SER A CA 1
ATOM 3274 C C . SER A 1 413 ? 8.990 -23.267 18.392 1.00 72.81 413 SER A C 1
ATOM 3276 O O . SER A 1 413 ? 8.469 -22.204 18.039 1.00 72.81 413 SER A O 1
ATOM 3278 N N . ILE A 1 414 ? 9.071 -24.330 17.585 1.00 74.94 414 ILE A N 1
ATOM 3279 C CA . ILE A 1 414 ? 8.519 -24.354 16.226 1.00 74.94 414 ILE A CA 1
ATOM 3280 C C . ILE A 1 414 ? 6.990 -24.328 16.287 1.00 74.94 414 ILE A C 1
ATOM 3282 O O . ILE A 1 414 ? 6.378 -23.489 15.624 1.00 74.94 414 ILE A O 1
ATOM 3286 N N . ARG A 1 415 ? 6.375 -25.179 17.127 1.00 85.50 415 ARG A N 1
ATOM 3287 C CA . ARG A 1 415 ? 4.917 -25.162 17.335 1.00 85.50 415 ARG A CA 1
ATOM 3288 C C . ARG A 1 415 ? 4.454 -23.761 17.721 1.00 85.50 415 ARG A C 1
ATOM 3290 O O . ARG A 1 415 ? 3.614 -23.191 17.036 1.00 85.50 415 ARG A O 1
ATOM 3297 N N . SER A 1 416 ? 5.068 -23.179 18.750 1.00 80.25 416 SER A N 1
ATOM 3298 C CA . SER A 1 416 ? 4.742 -21.857 19.297 1.00 80.25 416 SER A CA 1
ATOM 3299 C C . SER A 1 416 ? 4.799 -20.756 18.235 1.00 80.25 416 SER A C 1
ATOM 3301 O O . SER A 1 416 ? 3.891 -19.927 18.159 1.00 80.25 416 SER A O 1
ATOM 3303 N N . SER A 1 417 ? 5.819 -20.792 17.373 1.00 72.62 417 SER A N 1
ATOM 3304 C CA . SER A 1 417 ? 5.995 -19.824 16.286 1.00 72.62 417 SER A CA 1
ATOM 3305 C C . SER A 1 417 ? 4.948 -19.982 15.176 1.00 72.62 417 SER A C 1
ATOM 3307 O O . SER A 1 417 ? 4.532 -18.993 14.583 1.00 72.62 417 SER A O 1
ATOM 3309 N N . VAL A 1 418 ? 4.490 -21.204 14.886 1.00 78.81 418 VAL A N 1
ATOM 3310 C CA . VAL A 1 418 ? 3.386 -21.408 13.934 1.00 78.81 418 VAL A CA 1
ATOM 3311 C C . VAL A 1 418 ? 2.051 -21.007 14.549 1.00 78.81 418 VAL A C 1
ATOM 3313 O O . VAL A 1 418 ? 1.253 -20.371 13.871 1.00 78.81 418 VAL A O 1
ATOM 3316 N N . VAL A 1 419 ? 1.807 -21.291 15.833 1.00 84.19 419 VAL A N 1
ATOM 3317 C CA . VAL A 1 419 ? 0.558 -20.882 16.499 1.00 84.19 419 VAL A CA 1
ATOM 3318 C C . VAL A 1 419 ? 0.391 -19.363 16.502 1.00 84.19 419 VAL A C 1
ATOM 3320 O O . VAL A 1 419 ? -0.709 -18.871 16.255 1.00 84.19 419 VAL A O 1
ATOM 3323 N N . SER A 1 420 ? 1.473 -18.605 16.710 1.00 75.94 420 SER A N 1
ATOM 3324 C CA . SER A 1 420 ? 1.408 -17.141 16.628 1.00 75.94 420 SER A CA 1
ATOM 3325 C C . SER A 1 420 ? 1.060 -16.638 15.220 1.00 75.94 420 SER A C 1
ATOM 3327 O O . SER A 1 420 ? 0.423 -15.593 15.091 1.00 75.94 420 SER A O 1
ATOM 3329 N N . ALA A 1 421 ? 1.396 -17.403 14.176 1.00 73.00 421 ALA A N 1
ATOM 3330 C CA . ALA A 1 421 ? 1.000 -17.138 12.794 1.00 73.00 421 ALA A CA 1
ATOM 3331 C C . ALA A 1 421 ? -0.451 -17.553 12.486 1.00 73.00 421 ALA A C 1
ATOM 3333 O O . ALA A 1 421 ? -1.110 -16.897 11.680 1.00 73.00 421 ALA A O 1
ATOM 3334 N N . LEU A 1 422 ? -0.969 -18.611 13.132 1.00 78.00 422 LEU A N 1
ATOM 3335 C CA . LEU A 1 422 ? -2.310 -19.162 12.881 1.00 78.00 422 LEU A CA 1
ATOM 3336 C C . LEU A 1 422 ? -3.426 -18.135 13.078 1.00 78.00 422 LEU A C 1
ATOM 3338 O O . LEU A 1 422 ? -4.372 -18.121 12.297 1.00 78.00 422 LEU A O 1
ATOM 3342 N N . GLY A 1 423 ? -3.321 -17.278 14.098 1.00 75.06 423 GLY A N 1
ATOM 3343 C CA . GLY A 1 423 ? -4.335 -16.263 14.400 1.00 75.06 423 GLY A CA 1
ATOM 3344 C C . GLY A 1 423 ? -4.572 -15.295 13.229 1.00 75.06 423 GLY A C 1
ATOM 3345 O O . GLY A 1 423 ? -5.678 -15.274 12.685 1.00 75.06 423 GLY A O 1
ATOM 3346 N N . PRO A 1 424 ? -3.556 -14.522 12.796 1.00 72.00 424 PRO A N 1
ATOM 3347 C CA . PRO A 1 424 ? -3.684 -13.586 11.676 1.00 72.00 424 PRO A CA 1
ATOM 3348 C C . PRO A 1 424 ? -4.067 -14.237 10.341 1.00 72.00 424 PRO A C 1
ATOM 3350 O O . PRO A 1 424 ? -4.824 -13.650 9.566 1.00 72.00 424 PRO A O 1
ATOM 3353 N N . VAL A 1 425 ? -3.578 -15.451 10.059 1.00 78.31 425 VAL A N 1
ATOM 3354 C CA . VAL A 1 425 ? -3.897 -16.142 8.797 1.00 78.31 425 VAL A CA 1
ATOM 3355 C C . VAL A 1 425 ? -5.244 -16.859 8.836 1.00 78.31 425 VAL A C 1
ATOM 3357 O O . VAL A 1 425 ? -5.741 -17.217 7.770 1.00 78.31 425 VAL A O 1
ATOM 3360 N N . PHE A 1 426 ? -5.867 -17.029 10.015 1.00 83.19 426 PHE A N 1
ATOM 3361 C CA . PHE A 1 426 ? -7.103 -17.800 10.193 1.00 83.19 426 PHE A CA 1
ATOM 3362 C C . PHE A 1 426 ? -8.184 -17.369 9.205 1.00 83.19 426 PHE A C 1
ATOM 3364 O O . PHE A 1 426 ? -8.876 -18.223 8.656 1.00 83.19 426 PHE A O 1
ATOM 3371 N N . SER A 1 427 ? -8.297 -16.065 8.907 1.00 79.25 427 SER A N 1
ATOM 3372 C CA . SER A 1 427 ? -9.253 -15.514 7.934 1.00 79.25 427 SER A CA 1
ATOM 3373 C C . SER A 1 427 ? -9.061 -16.004 6.500 1.00 79.25 427 SER A C 1
ATOM 3375 O O . SER A 1 427 ? -10.047 -16.172 5.784 1.00 79.25 427 SER A O 1
ATOM 3377 N N . HIS A 1 428 ? -7.834 -16.338 6.121 1.00 79.44 428 HIS A N 1
ATOM 3378 C CA . HIS A 1 428 ? -7.452 -16.769 4.780 1.00 79.44 428 HIS A CA 1
ATOM 3379 C C . HIS A 1 428 ? -7.404 -18.295 4.621 1.00 79.44 428 HIS A C 1
ATOM 3381 O O . HIS A 1 428 ? -7.204 -18.778 3.506 1.00 79.44 428 HIS A O 1
ATOM 3387 N N . VAL A 1 429 ? -7.577 -19.055 5.710 1.00 80.69 429 VAL A N 1
ATOM 3388 C CA . VAL A 1 429 ? -7.563 -20.521 5.666 1.00 80.69 429 VAL A CA 1
ATOM 3389 C C . VAL A 1 429 ? -8.821 -21.052 4.960 1.00 80.69 429 VAL A C 1
ATOM 3391 O O . VAL A 1 429 ? -9.927 -20.675 5.364 1.00 80.69 429 VAL A O 1
ATOM 3394 N N . PRO A 1 430 ? -8.690 -21.950 3.961 1.00 79.94 430 PRO A N 1
ATOM 3395 C CA . PRO A 1 430 ? -9.846 -22.521 3.265 1.00 79.94 430 PRO A CA 1
ATOM 3396 C C . PRO A 1 430 ? -10.707 -23.437 4.153 1.00 79.94 430 PRO A C 1
ATOM 3398 O O . PRO A 1 430 ? -11.932 -23.360 4.113 1.00 79.94 430 PRO A O 1
ATOM 3401 N N . ASP A 1 431 ? -10.079 -24.277 4.985 1.00 85.44 431 ASP A N 1
ATOM 3402 C CA . ASP A 1 431 ? -10.757 -25.201 5.905 1.00 85.44 431 ASP A CA 1
ATOM 3403 C C . ASP A 1 431 ? -10.698 -24.688 7.353 1.00 85.44 431 ASP A C 1
ATOM 3405 O O . ASP A 1 431 ? -9.780 -24.989 8.126 1.00 85.44 431 ASP A O 1
ATOM 3409 N N . LYS A 1 432 ? -11.710 -23.896 7.721 1.00 86.75 432 LYS A N 1
ATOM 3410 C CA . LYS A 1 432 ? -11.857 -23.320 9.067 1.00 86.75 432 LYS A CA 1
ATOM 3411 C C . LYS A 1 432 ? -12.032 -24.383 10.147 1.00 86.75 432 LYS A C 1
ATOM 3413 O O . LYS A 1 432 ? -11.623 -24.151 11.281 1.00 86.75 432 LYS A O 1
ATOM 3418 N N . GLN A 1 433 ? -12.628 -25.531 9.815 1.00 89.19 433 GLN A N 1
ATOM 3419 C CA . GLN A 1 433 ? -12.859 -26.611 10.773 1.00 89.19 433 GLN A CA 1
ATOM 3420 C C . GLN A 1 433 ? -11.544 -27.275 11.158 1.00 89.19 433 GLN A C 1
ATOM 3422 O O . GLN A 1 433 ? -11.284 -27.485 12.340 1.00 89.19 433 GLN A O 1
ATOM 3427 N N . LYS A 1 434 ? -10.686 -27.556 10.176 1.00 86.25 434 LYS A N 1
ATOM 3428 C CA . LYS A 1 434 ? -9.361 -28.122 10.429 1.00 86.25 434 LYS A CA 1
ATOM 3429 C C . LYS A 1 434 ? -8.469 -27.158 11.218 1.00 86.25 434 LYS A C 1
ATOM 3431 O O . LYS A 1 434 ? -7.851 -27.587 12.187 1.00 86.25 434 LYS A O 1
ATOM 3436 N N . ALA A 1 435 ? -8.466 -25.867 10.875 1.00 87.50 435 ALA A N 1
ATOM 3437 C CA . ALA A 1 435 ? -7.723 -24.851 11.630 1.00 87.50 435 ALA A CA 1
ATOM 3438 C C . ALA A 1 435 ? -8.215 -24.693 13.069 1.00 87.50 435 ALA A C 1
ATOM 3440 O O . ALA A 1 435 ? -7.414 -24.564 13.994 1.00 87.50 435 ALA A O 1
ATOM 3441 N N . TRP A 1 436 ? -9.531 -24.738 13.266 1.00 90.81 436 TRP A N 1
ATOM 3442 C CA . TRP A 1 436 ? -10.124 -24.768 14.595 1.00 90.81 436 TRP A CA 1
ATOM 3443 C C . TRP A 1 436 ? -9.694 -26.013 15.383 1.00 90.81 436 TRP A C 1
ATOM 3445 O O . TRP A 1 436 ? -9.279 -25.872 16.528 1.00 90.81 436 TRP A O 1
ATOM 3455 N N . ASN A 1 437 ? -9.712 -27.204 14.776 1.00 90.38 437 ASN A N 1
ATOM 3456 C CA . ASN A 1 437 ? -9.291 -28.438 15.446 1.00 90.38 437 ASN A CA 1
ATOM 3457 C C . ASN A 1 437 ? -7.821 -28.379 15.904 1.00 90.38 437 ASN A C 1
ATOM 3459 O O . ASN A 1 437 ? -7.502 -28.845 16.999 1.00 90.38 437 ASN A O 1
ATOM 3463 N N . ASP A 1 438 ? -6.929 -27.788 15.100 1.00 88.94 438 ASP A N 1
ATOM 3464 C CA . ASP A 1 438 ? -5.536 -27.569 15.504 1.00 88.94 438 ASP A CA 1
ATOM 3465 C C . ASP A 1 438 ? -5.437 -26.610 16.676 1.00 88.94 438 ASP A C 1
ATOM 3467 O O . ASP A 1 438 ? -4.779 -26.919 17.667 1.00 88.94 438 ASP A O 1
ATOM 3471 N N . LEU A 1 439 ? -6.097 -25.455 16.568 1.00 91.12 439 LEU A N 1
ATOM 3472 C CA . LEU A 1 439 ? -6.044 -24.432 17.599 1.00 91.12 439 LEU A CA 1
ATOM 3473 C C . LEU A 1 439 ? -6.593 -24.972 18.924 1.00 91.12 439 LEU A C 1
ATOM 3475 O O . LEU A 1 439 ? -5.926 -24.847 19.948 1.00 91.12 439 LEU A O 1
ATOM 3479 N N . HIS A 1 440 ? -7.733 -25.666 18.877 1.00 93.56 440 HIS A N 1
ATOM 3480 C CA . HIS A 1 440 ? -8.318 -26.396 19.998 1.00 93.56 440 HIS A CA 1
ATOM 3481 C C . HIS A 1 440 ? -7.309 -27.369 20.623 1.00 93.56 440 HIS A C 1
ATOM 3483 O O . HIS A 1 440 ? -7.042 -27.288 21.818 1.00 93.56 440 HIS A O 1
ATOM 3489 N N . ARG A 1 441 ? -6.658 -28.233 19.836 1.00 93.81 441 ARG A N 1
ATOM 3490 C CA . ARG A 1 441 ? -5.632 -29.159 20.350 1.00 93.81 441 ARG A CA 1
ATOM 3491 C C . ARG A 1 441 ? -4.466 -28.419 21.020 1.00 93.81 441 ARG A C 1
ATOM 3493 O O . ARG A 1 441 ? -4.025 -28.817 22.098 1.00 93.81 441 ARG A O 1
ATOM 3500 N N . LEU A 1 442 ? -3.980 -27.336 20.415 1.00 93.56 442 LEU A N 1
ATOM 3501 C CA . LEU A 1 442 ? -2.832 -26.558 20.901 1.00 93.56 442 LEU A CA 1
ATOM 3502 C C . LEU A 1 442 ? -3.116 -25.826 22.223 1.00 93.56 442 LEU A C 1
ATOM 3504 O O . LEU A 1 442 ? -2.186 -25.546 22.975 1.00 93.56 442 LEU A O 1
ATOM 3508 N N . THR A 1 443 ? -4.387 -25.601 22.577 1.00 94.12 443 THR A N 1
ATOM 3509 C CA . THR A 1 443 ? -4.762 -25.128 23.926 1.00 94.12 443 THR A CA 1
ATOM 3510 C C . THR A 1 443 ? -4.486 -26.145 25.042 1.00 94.12 443 THR A C 1
ATOM 3512 O O . THR A 1 443 ? -4.657 -25.831 26.218 1.00 94.12 443 THR A O 1
ATOM 3515 N N . THR A 1 444 ? -4.089 -27.372 24.705 1.00 93.88 444 THR A N 1
ATOM 3516 C CA . THR A 1 444 ? -3.699 -28.426 25.659 1.00 93.88 444 THR A CA 1
ATOM 3517 C C . THR A 1 444 ? -2.253 -28.885 25.477 1.00 93.88 444 THR A C 1
ATOM 3519 O O . THR A 1 444 ? -1.869 -29.923 26.007 1.00 93.88 444 THR A O 1
ATOM 3522 N N . ASP A 1 445 ? -1.448 -28.135 24.718 1.00 95.25 445 ASP A N 1
ATOM 3523 C CA . ASP A 1 445 ? -0.047 -28.477 24.458 1.00 95.25 445 ASP A CA 1
ATOM 3524 C C . ASP A 1 445 ? 0.770 -28.562 25.759 1.00 95.25 445 ASP A C 1
ATOM 3526 O O . ASP A 1 445 ? 0.480 -27.857 26.721 1.00 95.25 445 ASP A O 1
ATOM 3530 N N . GLU A 1 446 ? 1.807 -29.396 25.804 1.00 92.81 446 GLU A N 1
ATOM 3531 C CA . GLU A 1 446 ? 2.689 -29.529 26.974 1.00 92.81 446 GLU A CA 1
ATOM 3532 C C . GLU A 1 446 ? 3.459 -28.230 27.284 1.00 92.81 446 GLU A C 1
ATOM 3534 O O . GLU A 1 446 ? 3.715 -27.911 28.449 1.00 92.81 446 GLU A O 1
ATOM 3539 N N . ASP A 1 447 ? 3.777 -27.435 26.256 1.00 93.12 447 ASP A N 1
ATOM 3540 C CA . ASP A 1 447 ? 4.593 -26.232 26.377 1.00 93.12 447 ASP A CA 1
ATOM 3541 C C . ASP A 1 447 ? 3.740 -24.979 26.615 1.00 93.12 447 ASP A C 1
ATOM 3543 O O . ASP A 1 447 ? 2.808 -24.652 25.873 1.00 93.12 447 ASP A O 1
ATOM 3547 N N . SER A 1 448 ? 4.095 -24.224 27.654 1.00 91.94 448 SER A N 1
ATOM 3548 C CA . SER A 1 448 ? 3.348 -23.028 28.050 1.00 91.94 448 SER A CA 1
ATOM 3549 C C . SER A 1 448 ? 3.366 -21.897 27.014 1.00 91.94 448 SER A C 1
ATOM 3551 O O . SER A 1 448 ? 2.391 -21.155 26.920 1.00 91.94 448 SER A O 1
ATOM 3553 N N . PHE A 1 449 ? 4.425 -21.750 26.209 1.00 86.44 449 PHE A N 1
ATOM 3554 C CA . PHE A 1 449 ? 4.460 -20.732 25.155 1.00 86.44 449 PHE A CA 1
ATOM 3555 C C . PHE A 1 449 ? 3.504 -21.090 24.021 1.00 86.44 449 PHE A C 1
ATOM 3557 O O . PHE A 1 449 ? 2.855 -20.201 23.473 1.00 86.44 449 PHE A O 1
ATOM 3564 N N . VAL A 1 450 ? 3.386 -22.380 23.690 1.00 90.69 450 VAL A N 1
ATOM 3565 C CA . VAL A 1 450 ? 2.421 -22.862 22.693 1.00 90.69 450 VAL A CA 1
ATOM 3566 C C . VAL A 1 450 ? 0.995 -22.587 23.163 1.00 90.69 450 VAL A C 1
ATOM 3568 O O . VAL A 1 450 ? 0.225 -21.978 22.422 1.00 90.69 450 VAL A O 1
ATOM 3571 N N . ARG A 1 451 ? 0.662 -22.951 24.411 1.00 95.62 451 ARG A N 1
ATOM 3572 C CA . ARG A 1 451 ? -0.670 -22.691 24.986 1.00 95.62 451 ARG A CA 1
ATOM 3573 C C . ARG A 1 451 ? -0.994 -21.200 25.060 1.00 95.62 451 ARG A C 1
ATOM 3575 O O . ARG A 1 451 ? -2.103 -20.804 24.712 1.00 95.62 451 ARG A O 1
ATOM 3582 N N . SER A 1 452 ? -0.025 -20.373 25.454 1.00 90.19 452 SER A N 1
ATOM 3583 C CA . SER A 1 452 ? -0.184 -18.915 25.505 1.00 90.19 452 SER A CA 1
ATOM 3584 C C . SER A 1 452 ? -0.471 -18.334 24.116 1.00 90.19 452 SER A C 1
ATOM 3586 O O . SER A 1 452 ? -1.440 -17.597 23.933 1.00 90.19 452 SER A O 1
ATOM 3588 N N . ASN A 1 453 ? 0.297 -18.739 23.098 1.00 88.31 453 ASN A N 1
ATOM 3589 C CA . ASN A 1 453 ? 0.056 -18.307 21.720 1.00 88.31 453 ASN A CA 1
ATOM 3590 C C . ASN A 1 453 ? -1.269 -18.845 21.162 1.00 88.31 453 ASN A C 1
ATOM 3592 O O . ASN A 1 453 ? -1.908 -18.153 20.373 1.00 88.31 453 ASN A O 1
ATOM 3596 N N . ALA A 1 454 ? -1.713 -20.036 21.577 1.00 93.06 454 ALA A N 1
ATOM 3597 C CA . ALA A 1 454 ? -3.016 -20.581 21.194 1.00 93.06 454 ALA A CA 1
ATOM 3598 C C . ALA A 1 454 ? -4.163 -19.759 21.798 1.00 93.06 454 ALA A C 1
ATOM 3600 O O . ALA A 1 454 ? -5.095 -19.392 21.083 1.00 93.06 454 ALA A O 1
ATOM 3601 N N . ALA A 1 455 ? -4.061 -19.392 23.081 1.00 93.00 455 ALA A N 1
ATOM 3602 C CA . ALA A 1 455 ? -4.998 -18.468 23.717 1.00 93.00 455 ALA A CA 1
ATOM 3603 C C . ALA A 1 455 ? -5.048 -17.133 22.960 1.00 93.00 455 ALA A C 1
ATOM 3605 O O . ALA A 1 455 ? -6.123 -16.667 22.590 1.00 93.00 455 ALA A O 1
ATOM 3606 N N . PHE A 1 456 ? -3.880 -16.559 22.659 1.00 86.75 456 PHE A N 1
ATOM 3607 C CA . PHE A 1 456 ? -3.769 -15.300 21.927 1.00 86.75 456 PHE A CA 1
ATOM 3608 C C . PHE A 1 456 ? -4.327 -15.389 20.500 1.00 86.75 456 PHE A C 1
ATOM 3610 O O . PHE A 1 456 ? -4.967 -14.453 20.034 1.00 86.75 456 PHE A O 1
ATOM 3617 N N . ALA A 1 457 ? -4.150 -16.509 19.796 1.00 88.31 457 ALA A N 1
ATOM 3618 C CA . ALA A 1 457 ? -4.665 -16.677 18.438 1.00 88.31 457 ALA A CA 1
ATOM 3619 C C . ALA A 1 457 ? -6.201 -16.581 18.366 1.00 88.31 457 ALA A C 1
ATOM 3621 O O . ALA A 1 457 ? -6.730 -16.106 17.354 1.00 88.31 457 ALA A O 1
ATOM 3622 N N . PHE A 1 458 ? -6.927 -16.924 19.442 1.00 88.38 458 PHE A N 1
ATOM 3623 C CA . PHE A 1 458 ? -8.372 -16.687 19.508 1.00 88.38 458 PHE A CA 1
ATOM 3624 C C . PHE A 1 458 ? -8.742 -15.216 19.414 1.00 88.38 458 PHE A C 1
ATOM 3626 O O . PHE A 1 458 ? -9.789 -14.917 18.854 1.00 88.38 458 PHE A O 1
ATOM 3633 N N . PHE A 1 459 ? -7.886 -14.291 19.840 1.00 82.38 459 PHE A N 1
ATOM 3634 C CA . PHE A 1 459 ? -8.149 -12.864 19.666 1.00 82.38 459 PHE A CA 1
ATOM 3635 C C . PHE A 1 459 ? -8.499 -12.505 18.207 1.00 82.38 459 PHE A C 1
ATOM 3637 O O . PHE A 1 459 ? -9.431 -11.742 17.954 1.00 82.38 459 PHE A O 1
ATOM 3644 N N . PHE A 1 460 ? -7.802 -13.107 17.236 1.00 80.12 460 PHE A N 1
ATOM 3645 C CA . PHE A 1 460 ? -8.070 -12.909 15.806 1.00 80.12 460 PHE A CA 1
ATOM 3646 C C . PHE A 1 460 ? -9.126 -13.877 15.259 1.00 80.12 460 PHE A C 1
ATOM 3648 O O . PHE A 1 460 ? -9.930 -13.508 14.399 1.00 80.12 460 PHE A O 1
ATOM 3655 N N . ALA A 1 461 ? -9.120 -15.120 15.743 1.00 85.56 461 ALA A N 1
ATOM 3656 C CA . ALA A 1 461 ? -9.888 -16.208 15.151 1.00 85.56 461 ALA A CA 1
ATOM 3657 C C . ALA A 1 461 ? -11.312 -16.370 15.714 1.00 85.56 461 ALA A C 1
ATOM 3659 O O . ALA A 1 461 ? -12.156 -16.918 15.008 1.00 85.56 461 ALA A O 1
ATOM 3660 N N . PHE A 1 462 ? -11.621 -15.900 16.935 1.00 88.19 462 PHE A N 1
ATOM 3661 C CA . PHE A 1 462 ? -12.847 -16.261 17.679 1.00 88.19 462 PHE A CA 1
ATOM 3662 C C . PHE A 1 462 ? -14.149 -16.003 16.902 1.00 88.19 462 PHE A C 1
ATOM 3664 O O . PHE A 1 462 ? -15.088 -16.790 16.967 1.00 88.19 462 PHE A O 1
ATOM 3671 N N . SER A 1 463 ? -14.213 -14.939 16.100 1.00 85.00 463 SER A N 1
ATOM 3672 C CA . SER A 1 463 ? -15.397 -14.633 15.273 1.00 85.00 463 SER A CA 1
ATOM 3673 C C . SER A 1 463 ? -15.680 -15.669 14.187 1.00 85.00 463 SER A C 1
ATOM 3675 O O . SER A 1 463 ? -16.833 -15.830 13.771 1.00 85.00 463 SER A O 1
ATOM 3677 N N . GLN A 1 464 ? -14.638 -16.373 13.755 1.00 85.88 464 GLN A N 1
ATOM 3678 C CA . GLN A 1 464 ? -14.617 -17.261 12.600 1.00 85.88 464 GLN A CA 1
ATOM 3679 C C . GLN A 1 464 ? -14.472 -18.736 12.978 1.00 85.88 464 GLN A C 1
ATOM 3681 O O . GLN A 1 464 ? -14.545 -19.585 12.088 1.00 85.88 464 GLN A O 1
ATOM 3686 N N . VAL A 1 465 ? -14.253 -19.061 14.258 1.00 90.19 465 VAL A N 1
ATOM 3687 C CA . VAL A 1 465 ? -14.221 -20.464 14.681 1.00 90.19 465 VAL A CA 1
ATOM 3688 C C . VAL A 1 465 ? -15.618 -21.081 14.527 1.00 90.19 465 VAL A C 1
ATOM 3690 O O . VAL A 1 465 ? -16.613 -20.423 14.857 1.00 90.19 465 VAL A O 1
ATOM 3693 N N . PRO A 1 466 ? -15.723 -22.329 14.038 1.00 90.00 466 PRO A N 1
ATOM 3694 C CA . PRO A 1 466 ? -17.010 -23.006 13.881 1.00 90.00 466 PRO A CA 1
ATOM 3695 C C . PRO A 1 466 ? -17.742 -23.234 15.208 1.00 90.00 466 PRO A C 1
ATOM 3697 O O . PRO A 1 466 ? -18.957 -23.067 15.266 1.00 90.00 466 PRO A O 1
ATOM 3700 N N . ASP A 1 467 ? -17.008 -23.565 16.277 1.00 93.38 467 ASP A N 1
ATOM 3701 C CA . ASP A 1 467 ? -17.568 -23.806 17.610 1.00 93.38 467 ASP A CA 1
ATOM 3702 C C . ASP A 1 467 ? -17.080 -22.762 18.625 1.00 93.38 467 ASP A C 1
ATOM 3704 O O . ASP A 1 467 ? -16.087 -22.929 19.337 1.00 93.38 467 ASP A O 1
ATOM 3708 N N . LYS A 1 468 ? -17.807 -21.646 18.682 1.00 94.06 468 LYS A N 1
ATOM 3709 C CA . LYS A 1 468 ? -17.513 -20.524 19.587 1.00 94.06 468 LYS A CA 1
ATOM 3710 C C . LYS A 1 468 ? -17.724 -20.880 21.055 1.00 94.06 468 LYS A C 1
ATOM 3712 O O . LYS A 1 468 ? -17.073 -20.293 21.916 1.00 94.06 468 LYS A O 1
ATOM 3717 N N . GLN A 1 469 ? -18.625 -21.820 21.347 1.00 94.06 469 GLN A N 1
ATOM 3718 C CA . GLN A 1 469 ? -18.879 -22.237 22.722 1.00 94.06 469 GLN A CA 1
ATOM 3719 C C . GLN A 1 469 ? -17.718 -23.083 23.238 1.00 94.06 469 GLN A C 1
ATOM 3721 O O . GLN A 1 469 ? -17.248 -22.871 24.353 1.00 94.06 469 GLN A O 1
ATOM 3726 N N . GLN A 1 470 ? -17.203 -23.994 22.414 1.00 95.12 470 GLN A N 1
ATOM 3727 C CA . GLN A 1 470 ? -16.026 -24.765 22.783 1.00 95.12 470 GLN A CA 1
ATOM 3728 C C . GLN A 1 470 ? -14.771 -23.888 22.873 1.00 95.12 470 GLN A C 1
ATOM 3730 O O . GLN A 1 470 ? -14.016 -24.037 23.830 1.00 95.12 470 GLN A O 1
ATOM 3735 N N . ALA A 1 471 ? -14.587 -22.917 21.970 1.00 94.44 471 ALA A N 1
ATOM 3736 C CA . ALA A 1 471 ? -13.484 -21.951 22.059 1.00 94.44 471 ALA A CA 1
ATOM 3737 C C . ALA A 1 471 ? -13.521 -21.142 23.365 1.00 94.44 471 ALA A C 1
ATOM 3739 O O . ALA A 1 471 ? -12.491 -20.934 24.007 1.00 94.44 471 ALA A O 1
ATOM 3740 N N . TRP A 1 472 ? -14.719 -20.727 23.792 1.00 95.19 472 TRP A N 1
ATOM 3741 C CA . TRP A 1 472 ? -14.924 -20.105 25.098 1.00 95.19 472 TRP A CA 1
ATOM 3742 C C . TRP A 1 472 ? -14.529 -21.046 26.242 1.00 95.19 472 TRP A C 1
ATOM 3744 O O . TRP A 1 472 ? -13.775 -20.656 27.131 1.00 95.19 472 TRP A O 1
ATOM 3754 N N . ASN A 1 473 ? -14.991 -22.299 26.206 1.00 95.25 473 ASN A N 1
ATOM 3755 C CA . ASN A 1 473 ? -14.674 -23.293 27.231 1.00 95.25 473 ASN A CA 1
ATOM 3756 C C . ASN A 1 473 ? -13.164 -23.576 27.324 1.00 95.25 473 ASN A C 1
ATOM 3758 O O . ASN A 1 473 ? -12.647 -23.752 28.427 1.00 95.25 473 ASN A O 1
ATOM 3762 N N . ASP A 1 474 ? -12.447 -23.591 26.197 1.00 95.88 474 ASP A N 1
ATOM 3763 C CA . ASP A 1 474 ? -10.992 -23.755 26.188 1.00 95.88 474 ASP A CA 1
ATOM 3764 C C . ASP A 1 474 ? -10.285 -22.568 26.844 1.00 95.88 474 ASP A C 1
ATOM 3766 O O . ASP A 1 474 ? -9.405 -22.773 27.678 1.00 95.88 474 ASP A O 1
ATOM 3770 N N . LEU A 1 475 ? -10.700 -21.334 26.536 1.00 95.44 475 LEU A N 1
ATOM 3771 C CA . LEU A 1 475 ? -10.175 -20.136 27.195 1.00 95.44 475 LEU A CA 1
ATOM 3772 C C . LEU A 1 475 ? -10.444 -20.162 28.708 1.00 95.44 475 LEU A C 1
ATOM 3774 O O . LEU A 1 475 ? -9.528 -19.912 29.487 1.00 95.44 475 LEU A O 1
ATOM 3778 N N . VAL A 1 476 ? -11.654 -20.541 29.141 1.00 94.88 476 VAL A N 1
ATOM 3779 C CA . VAL A 1 476 ? -11.991 -20.706 30.571 1.00 94.88 476 VAL A CA 1
ATOM 3780 C C . VAL A 1 476 ? -11.146 -21.799 31.232 1.00 94.88 476 VAL A C 1
ATOM 3782 O O . VAL A 1 476 ? -10.764 -21.666 32.390 1.00 94.88 476 VAL A O 1
ATOM 3785 N N . ARG A 1 477 ? -10.810 -22.885 30.530 1.00 95.81 477 ARG A N 1
ATOM 3786 C CA . ARG A 1 477 ? -9.882 -23.895 31.063 1.00 95.81 477 ARG A CA 1
ATOM 3787 C C . ARG A 1 477 ? -8.483 -23.300 31.251 1.00 95.81 477 ARG A C 1
ATOM 3789 O O . ARG A 1 477 ? -7.867 -23.507 32.296 1.00 95.81 477 ARG A O 1
ATOM 3796 N N . LEU A 1 478 ? -8.001 -22.537 30.270 1.00 95.62 478 LEU A N 1
ATOM 3797 C CA . LEU A 1 478 ? -6.677 -21.911 30.293 1.00 95.62 478 LEU A CA 1
ATOM 3798 C C . LEU A 1 478 ? -6.513 -20.843 31.388 1.00 95.62 478 LEU A C 1
ATOM 3800 O O . LEU A 1 478 ? -5.388 -20.599 31.815 1.00 95.62 478 LEU A O 1
ATOM 3804 N N . THR A 1 479 ? -7.589 -20.259 31.930 1.00 92.12 479 THR A N 1
ATOM 3805 C CA . THR A 1 479 ? -7.470 -19.363 33.102 1.00 92.12 479 THR A CA 1
ATOM 3806 C C . THR A 1 479 ? -7.022 -20.097 34.370 1.00 92.12 479 THR A C 1
ATOM 3808 O O . THR A 1 479 ? -6.590 -19.464 35.328 1.00 92.12 479 THR A O 1
ATOM 3811 N N . THR A 1 480 ? -7.103 -21.430 34.387 1.00 91.31 480 THR A N 1
ATOM 3812 C CA . THR A 1 480 ? -6.632 -22.281 35.494 1.00 91.31 480 THR A CA 1
ATOM 3813 C C . THR A 1 480 ? -5.284 -22.959 35.216 1.00 91.31 480 THR A C 1
ATOM 3815 O O . THR A 1 480 ? -4.855 -23.798 36.003 1.00 91.31 480 THR A O 1
ATOM 3818 N N . ASP A 1 481 ? -4.607 -22.599 34.118 1.00 94.50 481 ASP A N 1
ATOM 3819 C CA . ASP A 1 481 ? -3.323 -23.181 33.697 1.00 94.50 481 ASP A CA 1
ATOM 3820 C C . ASP A 1 481 ? -2.210 -22.988 34.734 1.00 94.50 481 ASP A C 1
ATOM 3822 O O . ASP A 1 481 ? -2.175 -21.968 35.394 1.00 94.50 481 ASP A O 1
ATOM 3826 N N . GLU A 1 482 ? -1.241 -23.889 34.872 1.00 91.06 482 GLU A N 1
ATOM 3827 C CA . GLU A 1 482 ? -0.155 -23.709 35.853 1.00 91.06 482 GLU A CA 1
ATOM 3828 C C . GLU A 1 482 ? 0.745 -22.491 35.558 1.00 91.06 482 GLU A C 1
ATOM 3830 O O . GLU A 1 482 ? 1.324 -21.907 36.476 1.00 91.06 482 GLU A O 1
ATOM 3835 N N . ASN A 1 483 ? 0.858 -22.076 34.290 1.00 92.31 483 ASN A N 1
ATOM 3836 C CA . ASN A 1 483 ? 1.712 -20.967 33.878 1.00 92.31 483 ASN A CA 1
ATOM 3837 C C . ASN A 1 483 ? 0.965 -19.622 33.889 1.00 92.31 483 ASN A C 1
ATOM 3839 O O . ASN A 1 483 ? -0.013 -19.431 33.165 1.00 92.31 483 ASN A O 1
ATOM 3843 N N . SER A 1 484 ? 1.488 -18.642 34.632 1.00 87.25 484 SER A N 1
ATOM 3844 C CA . SER A 1 484 ? 0.887 -17.306 34.750 1.00 87.25 484 SER A CA 1
ATOM 3845 C C . SER A 1 484 ? 0.679 -16.597 33.406 1.00 87.25 484 SER A C 1
ATOM 3847 O O . SER A 1 484 ? -0.365 -15.987 33.213 1.00 87.25 484 SER A O 1
ATOM 3849 N N . ASN A 1 485 ? 1.603 -16.714 32.442 1.00 83.94 485 ASN A N 1
ATOM 3850 C CA . ASN A 1 485 ? 1.448 -16.056 31.136 1.00 83.94 485 ASN A CA 1
ATOM 3851 C C . ASN A 1 485 ? 0.245 -16.609 30.360 1.00 83.94 485 ASN A C 1
ATOM 3853 O O . ASN A 1 485 ? -0.456 -15.851 29.689 1.00 83.94 485 ASN A O 1
ATOM 3857 N N . VAL A 1 486 ? -0.009 -17.917 30.469 1.00 91.25 486 VAL A N 1
ATOM 3858 C CA . VAL A 1 486 ? -1.156 -18.570 29.826 1.00 91.25 486 VAL A CA 1
ATOM 3859 C C . VAL A 1 486 ? -2.455 -18.106 30.480 1.00 91.25 486 VAL A C 1
ATOM 3861 O O . VAL A 1 486 ? -3.358 -17.666 29.767 1.00 91.25 486 VAL A O 1
ATOM 3864 N N . LYS A 1 487 ? -2.519 -18.114 31.822 1.00 91.75 487 LYS A N 1
ATOM 3865 C CA . LYS A 1 487 ? -3.683 -17.618 32.577 1.00 91.75 487 LYS A CA 1
ATOM 3866 C C . LYS A 1 487 ? -4.045 -16.186 32.183 1.00 91.75 487 LYS A C 1
ATOM 3868 O O . LYS A 1 487 ? -5.206 -15.887 31.911 1.00 91.75 487 LYS A O 1
ATOM 3873 N N . TYR A 1 488 ? -3.035 -15.313 32.153 1.00 86.12 488 TYR A N 1
ATOM 3874 C CA . TYR A 1 488 ? -3.195 -13.876 31.924 1.00 86.12 488 TYR A CA 1
ATOM 3875 C C . TYR A 1 488 ? -3.668 -13.615 30.494 1.00 86.12 488 TYR A C 1
ATOM 3877 O O . TYR A 1 488 ? -4.651 -12.912 30.285 1.00 86.12 488 TYR A O 1
ATOM 3885 N N . THR A 1 489 ? -3.064 -14.294 29.517 1.00 84.94 489 THR A N 1
ATOM 3886 C CA . THR A 1 489 ? -3.493 -14.200 28.117 1.00 84.94 489 THR A CA 1
ATOM 3887 C C . THR A 1 489 ? -4.928 -14.702 27.928 1.00 84.94 489 THR A C 1
ATOM 3889 O O . THR A 1 489 ? -5.711 -14.086 27.210 1.00 84.94 489 THR A O 1
ATOM 3892 N N . ALA A 1 490 ? -5.307 -15.805 28.580 1.00 91.75 490 ALA A N 1
ATOM 3893 C CA . ALA A 1 490 ? -6.643 -16.375 28.443 1.00 91.75 490 ALA A CA 1
ATOM 3894 C C . ALA A 1 490 ? -7.743 -15.454 28.998 1.00 91.75 490 ALA A C 1
ATOM 3896 O O . ALA A 1 490 ? -8.752 -15.246 28.320 1.00 91.75 490 ALA A O 1
ATOM 3897 N N . VAL A 1 491 ? -7.550 -14.870 30.190 1.00 85.94 491 VAL A N 1
ATOM 3898 C CA . VAL A 1 491 ? -8.552 -13.967 30.785 1.00 85.94 491 VAL A CA 1
ATOM 3899 C C . VAL A 1 491 ? -8.727 -12.682 29.970 1.00 85.94 491 VAL A C 1
ATOM 3901 O O . VAL A 1 491 ? -9.857 -12.220 29.800 1.00 85.94 491 VAL A O 1
ATOM 3904 N N . ASP A 1 492 ? -7.645 -12.158 29.385 1.00 78.19 492 ASP A N 1
ATOM 3905 C CA . ASP A 1 492 ? -7.698 -10.975 28.521 1.00 78.19 492 ASP A CA 1
ATOM 3906 C C . ASP A 1 492 ? -8.528 -11.248 27.259 1.00 78.19 492 ASP A C 1
ATOM 3908 O O . ASP A 1 492 ? -9.378 -10.444 26.857 1.00 78.19 492 ASP A O 1
ATOM 3912 N N . VAL A 1 493 ? -8.341 -12.424 26.651 1.00 84.88 493 VAL A N 1
ATOM 3913 C CA . VAL A 1 493 ? -9.084 -12.820 25.449 1.00 84.88 493 VAL A CA 1
ATOM 3914 C C . VAL A 1 493 ? -10.564 -13.062 25.763 1.00 84.88 493 VAL A C 1
ATOM 3916 O O . VAL A 1 493 ? -11.408 -12.626 24.974 1.00 84.88 493 VAL A O 1
ATOM 3919 N N . LEU A 1 494 ? -10.910 -13.655 26.918 1.00 86.50 494 LEU A N 1
ATOM 3920 C CA . LEU A 1 494 ? -12.308 -13.852 27.348 1.00 86.50 494 LEU A CA 1
ATOM 3921 C C . LEU A 1 494 ? -13.105 -12.539 27.350 1.00 86.50 494 LEU A C 1
ATOM 3923 O O . LEU A 1 494 ? -14.242 -12.510 26.876 1.00 86.50 494 LEU A O 1
ATOM 3927 N N . GLY A 1 495 ? -12.505 -11.438 27.816 1.00 76.12 495 GLY A N 1
ATOM 3928 C CA . GLY A 1 495 ? -13.156 -10.125 27.809 1.00 76.12 495 GLY A CA 1
ATOM 3929 C C . GLY A 1 495 ? -13.569 -9.669 26.404 1.00 76.12 495 GLY A C 1
ATOM 3930 O O . GLY A 1 495 ? -14.692 -9.205 26.204 1.00 76.12 495 GLY A O 1
ATOM 3931 N N . SER A 1 496 ? -12.695 -9.861 25.410 1.00 74.38 496 SER A N 1
ATOM 3932 C CA . SER A 1 496 ? -12.960 -9.503 24.005 1.00 74.38 496 SER A CA 1
ATOM 3933 C C . SER A 1 496 ? -13.889 -10.484 23.272 1.00 74.38 496 SER A C 1
ATOM 3935 O O . SER A 1 496 ? -14.601 -10.102 22.340 1.00 74.38 496 SER A O 1
ATOM 3937 N N . ALA A 1 497 ? -13.908 -11.745 23.706 1.00 82.88 497 ALA A N 1
ATOM 3938 C CA . ALA A 1 497 ? -14.680 -12.820 23.095 1.00 82.88 497 ALA A CA 1
ATOM 3939 C C . ALA A 1 497 ? -16.142 -12.873 23.576 1.00 82.88 497 ALA A C 1
ATOM 3941 O O . ALA A 1 497 ? -16.990 -13.436 22.880 1.00 82.88 497 ALA A O 1
ATOM 3942 N N . PHE A 1 498 ? -16.463 -12.265 24.730 1.00 85.94 498 PHE A N 1
ATOM 3943 C CA . PHE A 1 498 ? -17.780 -12.375 25.376 1.00 85.94 498 PHE A CA 1
ATOM 3944 C C . PHE A 1 498 ? -18.947 -12.028 24.446 1.00 85.94 498 PHE A C 1
ATOM 3946 O O . PHE A 1 498 ? -19.982 -12.688 24.468 1.00 85.94 498 PHE A O 1
ATOM 3953 N N . SER A 1 499 ? -18.805 -11.011 23.593 1.00 80.44 499 SER A N 1
ATOM 3954 C CA . SER A 1 499 ? -19.897 -10.591 22.704 1.00 80.44 499 SER A CA 1
ATOM 3955 C C . SER A 1 499 ? -20.283 -11.630 21.654 1.00 80.44 499 SER A C 1
ATOM 3957 O O . SER A 1 499 ? -21.390 -11.594 21.112 1.00 80.44 499 SER A O 1
ATOM 3959 N N . GLN A 1 500 ? -19.380 -12.568 21.386 1.00 85.44 500 GLN A N 1
ATOM 3960 C CA . GLN A 1 500 ? -19.468 -13.529 20.298 1.00 85.44 500 GLN A CA 1
ATOM 3961 C C . GLN A 1 500 ? -19.829 -14.935 20.791 1.00 85.44 500 GLN A C 1
ATOM 3963 O O . GLN A 1 500 ? -20.126 -15.801 19.966 1.00 85.44 500 GLN A O 1
ATOM 3968 N N . VAL A 1 501 ? -19.816 -15.174 22.109 1.00 88.56 501 VAL A N 1
ATOM 3969 C CA . VAL A 1 501 ? -20.185 -16.470 22.688 1.00 88.56 501 VAL A CA 1
ATOM 3970 C C . VAL A 1 501 ? -21.708 -16.682 22.613 1.00 88.56 501 VAL A C 1
ATOM 3972 O O . VAL A 1 501 ? -22.473 -15.761 22.932 1.00 88.56 501 VAL A O 1
ATOM 3975 N N . PRO A 1 502 ? -22.181 -17.868 22.184 1.00 88.06 502 PRO A N 1
ATOM 3976 C CA . PRO A 1 502 ? -23.610 -18.166 22.137 1.00 88.06 502 PRO A CA 1
ATOM 3977 C C . PRO A 1 502 ? -24.268 -18.170 23.525 1.00 88.06 502 PRO A C 1
ATOM 3979 O O . PRO A 1 502 ? -25.262 -17.470 23.730 1.00 88.06 502 PRO A O 1
ATOM 3982 N N . ASP A 1 503 ? -23.708 -18.909 24.492 1.00 91.56 503 ASP A N 1
ATOM 3983 C CA . ASP A 1 503 ? -24.235 -18.976 25.858 1.00 91.56 503 ASP A CA 1
ATOM 3984 C C . ASP A 1 503 ? -23.648 -17.868 26.743 1.00 91.56 503 ASP A C 1
ATOM 3986 O O . ASP A 1 503 ? -22.689 -18.043 27.502 1.00 91.56 503 ASP A O 1
ATOM 3990 N N . LYS A 1 504 ? -24.270 -16.691 26.654 1.00 89.75 504 LYS A N 1
ATOM 3991 C CA . LYS A 1 504 ? -23.886 -15.519 27.450 1.00 89.75 504 LYS A CA 1
ATOM 3992 C C . LYS A 1 504 ? -24.122 -15.694 28.954 1.00 89.75 504 LYS A C 1
ATOM 3994 O O . LYS A 1 504 ? -23.506 -14.973 29.733 1.00 89.75 504 LYS A O 1
ATOM 3999 N N . GLN A 1 505 ? -24.994 -16.614 29.376 1.00 88.56 505 GLN A N 1
ATOM 4000 C CA . GLN A 1 505 ? -25.274 -16.856 30.798 1.00 88.56 505 GLN A CA 1
ATOM 4001 C C . GLN A 1 505 ? -24.191 -17.710 31.445 1.00 88.56 505 GLN A C 1
ATOM 4003 O O . GLN A 1 505 ? -23.694 -17.388 32.529 1.00 88.56 505 GLN A O 1
ATOM 4008 N N . GLN A 1 506 ? -23.778 -18.772 30.754 1.00 91.62 506 GLN A N 1
ATOM 4009 C CA . GLN A 1 506 ? -22.633 -19.570 31.168 1.00 91.62 506 GLN A CA 1
ATOM 4010 C C . GLN A 1 506 ? -21.367 -18.710 31.195 1.00 91.62 506 GLN A C 1
ATOM 4012 O O . GLN A 1 506 ? -20.661 -18.693 32.204 1.00 91.62 506 GLN A O 1
ATOM 4017 N N . ALA A 1 507 ? -21.126 -17.940 30.129 1.00 92.00 507 ALA A N 1
ATOM 4018 C CA . ALA A 1 507 ? -19.992 -17.028 30.039 1.00 92.00 507 ALA A CA 1
ATOM 4019 C C . ALA A 1 507 ? -19.967 -16.010 31.188 1.00 92.00 507 ALA A C 1
ATOM 4021 O O . ALA A 1 507 ? -18.926 -15.800 31.811 1.00 92.00 507 ALA A O 1
ATOM 4022 N N . TRP A 1 508 ? -21.126 -15.430 31.521 1.00 90.81 508 TRP A N 1
ATOM 4023 C CA . TRP A 1 508 ? -21.267 -14.531 32.665 1.00 90.81 508 TRP A CA 1
ATOM 4024 C C . TRP A 1 508 ? -20.902 -15.223 33.978 1.00 90.81 508 TRP A C 1
ATOM 4026 O O . TRP A 1 508 ? -20.074 -14.726 34.738 1.00 90.81 508 TRP A O 1
ATOM 4036 N N . SER A 1 509 ? -21.451 -16.416 34.209 1.00 90.00 509 SER A N 1
ATOM 4037 C CA . SER A 1 509 ? -21.176 -17.215 35.408 1.00 90.00 509 SER A CA 1
ATOM 4038 C C . SER A 1 509 ? -19.692 -17.581 35.534 1.00 90.00 509 SER A C 1
ATOM 4040 O O . SER A 1 509 ? -19.147 -17.593 36.639 1.00 90.00 509 SER A O 1
ATOM 4042 N N . ASN A 1 510 ? -19.008 -17.848 34.414 1.00 92.44 510 ASN A N 1
ATOM 4043 C CA . ASN A 1 510 ? -17.564 -18.089 34.406 1.00 92.44 510 ASN A CA 1
ATOM 4044 C C . ASN A 1 510 ? -16.782 -16.845 34.847 1.00 92.44 510 ASN A C 1
ATOM 4046 O O . ASN A 1 510 ? -15.908 -16.961 35.705 1.00 92.44 510 ASN A O 1
ATOM 4050 N N . LEU A 1 511 ? -17.120 -15.664 34.322 1.00 90.06 511 LEU A N 1
ATOM 4051 C CA . LEU A 1 511 ? -16.478 -14.409 34.722 1.00 90.06 511 LEU A CA 1
ATOM 4052 C C . LEU A 1 511 ? -16.766 -14.045 36.188 1.00 90.06 511 LEU A C 1
ATOM 4054 O O . LEU A 1 511 ? -15.860 -13.601 36.888 1.00 90.06 511 LEU A O 1
ATOM 4058 N N . ILE A 1 512 ? -17.984 -14.291 36.689 1.00 89.50 512 ILE A N 1
ATOM 4059 C CA . ILE A 1 512 ? -18.311 -14.119 38.115 1.00 89.50 512 ILE A CA 1
ATOM 4060 C C . ILE A 1 512 ? -17.428 -15.011 38.987 1.00 89.50 512 ILE A C 1
ATOM 4062 O O . ILE A 1 512 ? -16.862 -14.532 39.967 1.00 89.50 512 ILE A O 1
ATOM 4066 N N . LYS A 1 513 ? -17.233 -16.279 38.617 1.00 89.31 513 LYS A N 1
ATOM 4067 C CA . LYS A 1 513 ? -16.333 -17.174 39.356 1.00 89.31 513 LYS A CA 1
ATOM 4068 C C . LYS A 1 513 ? -14.887 -16.654 39.378 1.00 89.31 513 LYS A C 1
ATOM 4070 O O . LYS A 1 513 ? -14.238 -16.716 40.417 1.00 89.31 513 LYS A O 1
ATOM 4075 N N . LEU A 1 514 ? -14.399 -16.118 38.257 1.00 89.06 514 LEU A N 1
ATOM 4076 C CA . LEU A 1 514 ? -13.054 -15.533 38.158 1.00 89.06 514 LEU A CA 1
ATOM 4077 C C . LEU A 1 514 ? -12.923 -14.201 38.916 1.00 89.06 514 LEU A C 1
ATOM 4079 O O . LEU A 1 514 ? -11.838 -13.856 39.372 1.00 89.06 514 LEU A O 1
ATOM 4083 N N . SER A 1 515 ? -14.021 -13.467 39.127 1.00 83.25 515 SER A N 1
ATOM 4084 C CA . SER A 1 515 ? -14.017 -12.221 39.913 1.00 83.25 515 SER A CA 1
ATOM 4085 C C . SER A 1 515 ? -13.672 -12.424 41.395 1.00 83.25 515 SER A C 1
ATOM 4087 O O . SER A 1 515 ? -13.327 -11.467 42.089 1.00 83.25 515 SER A O 1
ATOM 4089 N N . THR A 1 516 ? -13.731 -13.670 41.872 1.00 83.44 516 THR A N 1
ATOM 4090 C CA . THR A 1 516 ? -13.389 -14.079 43.241 1.00 83.44 516 THR A CA 1
ATOM 4091 C C . THR A 1 516 ? -12.131 -14.952 43.314 1.00 83.44 516 THR A C 1
ATOM 4093 O O . THR A 1 516 ? -11.925 -15.621 44.320 1.00 83.44 516 THR A O 1
ATOM 4096 N N . ASP A 1 517 ? -11.320 -14.991 42.253 1.00 86.69 517 ASP A N 1
ATOM 4097 C CA . ASP A 1 517 ? -10.066 -15.757 42.212 1.00 86.69 517 ASP A CA 1
ATOM 4098 C C . ASP A 1 517 ? -9.050 -15.289 43.280 1.00 86.69 517 ASP A C 1
ATOM 4100 O O . ASP A 1 517 ? -9.100 -14.154 43.749 1.00 86.69 517 ASP A O 1
ATOM 4104 N N . GLU A 1 518 ? -8.109 -16.136 43.695 1.00 82.75 518 GLU A N 1
ATOM 4105 C CA . GLU A 1 518 ? -7.065 -15.727 44.650 1.00 82.75 518 GLU A CA 1
ATOM 4106 C C . GLU A 1 518 ? -6.046 -14.771 44.008 1.00 82.75 518 GLU A C 1
ATOM 4108 O O . GLU A 1 518 ? -5.515 -13.880 44.678 1.00 82.75 518 GLU A O 1
ATOM 4113 N N . ASP A 1 519 ? -5.816 -14.900 42.699 1.00 82.00 519 ASP A N 1
ATOM 4114 C CA . ASP A 1 519 ? -4.899 -14.053 41.946 1.00 82.00 519 ASP A CA 1
ATOM 4115 C C . ASP A 1 519 ? -5.524 -12.676 41.660 1.00 82.00 519 ASP A C 1
ATOM 4117 O O . ASP A 1 519 ? -6.581 -12.549 41.032 1.00 82.00 519 ASP A O 1
ATOM 4121 N N . ASN A 1 520 ? -4.845 -11.617 42.112 1.00 79.94 520 ASN A N 1
ATOM 4122 C CA . ASN A 1 520 ? -5.297 -10.237 41.934 1.00 79.94 520 ASN A CA 1
ATOM 4123 C C . ASN A 1 520 ? -5.505 -9.887 40.449 1.00 79.94 520 ASN A C 1
ATOM 4125 O O . ASN A 1 520 ? -6.482 -9.223 40.111 1.00 79.94 520 ASN A O 1
ATOM 4129 N N . TRP A 1 521 ? -4.623 -10.343 39.551 1.00 78.06 521 TRP A N 1
ATOM 4130 C CA . TRP A 1 521 ? -4.723 -10.060 38.117 1.00 78.06 521 TRP A CA 1
ATOM 4131 C C . TRP A 1 521 ? -5.952 -10.728 37.496 1.00 78.06 521 TRP A C 1
ATOM 4133 O O . TRP A 1 521 ? -6.686 -10.087 36.737 1.00 78.06 521 TRP A O 1
ATOM 4143 N N . MET A 1 522 ? -6.214 -11.991 37.860 1.00 82.12 522 MET A N 1
ATOM 4144 C CA . MET A 1 522 ? -7.412 -12.727 37.431 1.00 82.12 522 MET A CA 1
ATOM 4145 C C . MET A 1 522 ? -8.684 -12.021 37.877 1.00 82.12 522 MET A C 1
ATOM 4147 O O . MET A 1 522 ? -9.545 -11.735 37.039 1.00 82.12 522 MET A O 1
ATOM 4151 N N . ARG A 1 523 ? -8.776 -11.671 39.169 1.00 85.25 523 ARG A N 1
ATOM 4152 C CA . ARG A 1 523 ? -9.935 -10.944 39.700 1.00 85.25 523 ARG A CA 1
ATOM 4153 C C . ARG A 1 523 ? -10.169 -9.647 38.949 1.00 85.25 523 ARG A C 1
ATOM 4155 O O . ARG A 1 523 ? -11.280 -9.399 38.491 1.00 85.25 523 ARG A O 1
ATOM 4162 N N . HIS A 1 524 ? -9.138 -8.817 38.811 1.00 80.25 524 HIS A N 1
ATOM 4163 C CA . HIS A 1 524 ? -9.285 -7.495 38.206 1.00 80.25 524 HIS A CA 1
ATOM 4164 C C . HIS A 1 524 ? -9.724 -7.588 36.741 1.00 80.25 524 HIS A C 1
ATOM 4166 O O . HIS A 1 524 ? -10.668 -6.903 36.341 1.00 80.25 524 HIS A O 1
ATOM 4172 N N . SER A 1 525 ? -9.102 -8.482 35.970 1.00 78.31 525 SER A N 1
ATOM 4173 C CA . SER A 1 525 ? -9.414 -8.684 34.550 1.00 78.31 525 SER A CA 1
ATOM 4174 C C . SER A 1 525 ? -10.836 -9.222 34.352 1.00 78.31 525 SER A C 1
ATOM 4176 O O . SER A 1 525 ? -11.578 -8.736 33.497 1.00 78.31 525 SER A O 1
ATOM 4178 N N . ALA A 1 526 ? -11.272 -10.158 35.201 1.00 83.38 526 ALA A N 1
ATOM 4179 C CA . ALA A 1 526 ? -12.630 -10.692 35.166 1.00 83.38 526 ALA A CA 1
ATOM 4180 C C . ALA A 1 526 ? -13.691 -9.640 35.531 1.00 83.38 526 ALA A C 1
ATOM 4182 O O . ALA A 1 526 ? -14.698 -9.515 34.832 1.00 83.38 526 ALA A O 1
ATOM 4183 N N . VAL A 1 527 ? -13.464 -8.835 36.578 1.00 79.25 527 VAL A N 1
ATOM 4184 C CA . VAL A 1 527 ? -14.378 -7.741 36.970 1.00 79.25 527 VAL A CA 1
ATOM 4185 C C . VAL A 1 527 ? -14.475 -6.683 35.870 1.00 79.25 527 VAL A C 1
ATOM 4187 O O . VAL A 1 527 ? -15.561 -6.166 35.597 1.00 79.25 527 VAL A O 1
ATOM 4190 N N . PHE A 1 528 ? -13.370 -6.399 35.180 1.00 75.44 528 PHE A N 1
ATOM 4191 C CA . PHE A 1 528 ? -13.371 -5.494 34.035 1.00 75.44 528 PHE A CA 1
ATOM 4192 C C . PHE A 1 528 ? -14.205 -6.044 32.865 1.00 75.44 528 PHE A C 1
ATOM 4194 O O . PHE A 1 528 ? -15.049 -5.332 32.308 1.00 75.44 528 PHE A O 1
ATOM 4201 N N . ALA A 1 529 ? -14.036 -7.330 32.536 1.00 77.62 529 ALA A N 1
ATOM 4202 C CA . ALA A 1 529 ? -14.824 -8.007 31.509 1.00 77.62 529 ALA A CA 1
ATOM 4203 C C . ALA A 1 529 ? -16.331 -8.005 31.833 1.00 77.62 529 ALA A C 1
ATOM 4205 O O . ALA A 1 529 ? -17.142 -7.716 30.951 1.00 77.62 529 ALA A O 1
ATOM 4206 N N . LEU A 1 530 ? -16.715 -8.232 33.098 1.00 81.19 530 LEU A N 1
ATOM 4207 C CA . LEU A 1 530 ? -18.112 -8.184 33.559 1.00 81.19 530 LEU A CA 1
ATOM 4208 C C . LEU A 1 530 ? -18.775 -6.827 33.285 1.00 81.19 530 LEU A C 1
ATOM 4210 O O . LEU A 1 530 ? -19.918 -6.776 32.828 1.00 81.19 530 LEU A O 1
ATOM 4214 N N . GLY A 1 531 ? -18.055 -5.723 33.505 1.00 72.44 531 GLY A N 1
ATOM 4215 C CA . GLY A 1 531 ? -18.567 -4.380 33.222 1.00 72.44 531 GLY A CA 1
ATOM 4216 C C . GLY A 1 531 ? -18.919 -4.171 31.746 1.00 72.44 531 GLY A C 1
ATOM 4217 O O . GLY A 1 531 ? -19.993 -3.653 31.437 1.00 72.44 531 GLY A O 1
ATOM 4218 N N . SER A 1 532 ? -18.058 -4.635 30.838 1.00 70.12 532 SER A N 1
ATOM 4219 C CA . SER A 1 532 ? -18.264 -4.529 29.381 1.00 70.12 532 SER A CA 1
ATOM 4220 C C . SER A 1 532 ? -19.308 -5.525 28.850 1.00 70.12 532 SER A C 1
ATOM 4222 O O . SER A 1 532 ? -19.999 -5.266 27.862 1.00 70.12 532 SER A O 1
ATOM 4224 N N . ALA A 1 533 ? -19.446 -6.671 29.517 1.00 77.69 533 ALA A N 1
ATOM 4225 C CA . ALA A 1 533 ? -20.372 -7.741 29.166 1.00 77.69 533 ALA A CA 1
ATOM 4226 C C . ALA A 1 533 ? -21.822 -7.475 29.611 1.00 77.69 533 ALA A C 1
ATOM 4228 O O . ALA A 1 533 ? -22.756 -8.022 29.017 1.00 77.69 533 ALA A O 1
ATOM 4229 N N . PHE A 1 534 ? -22.039 -6.629 30.628 1.00 81.00 534 PHE A N 1
ATOM 4230 C CA . PHE A 1 534 ? -23.340 -6.466 31.288 1.00 81.00 534 PHE A CA 1
ATOM 4231 C C . PHE A 1 534 ? -24.487 -6.151 30.322 1.00 81.00 534 PHE A C 1
ATOM 4233 O O . PHE A 1 534 ? -25.572 -6.720 30.445 1.00 81.00 534 PHE A O 1
ATOM 4240 N N . SER A 1 535 ? -24.274 -5.281 29.326 1.00 74.94 535 SER A N 1
ATOM 4241 C CA . SER A 1 535 ? -25.300 -4.897 28.339 1.00 74.94 535 SER A CA 1
ATOM 4242 C C . SER A 1 535 ? -25.745 -6.058 27.441 1.00 74.94 535 SER A C 1
ATOM 4244 O O . SER A 1 535 ? -26.841 -6.009 26.882 1.00 74.94 535 SER A O 1
ATOM 4246 N N . GLN A 1 536 ? -25.001 -7.162 27.413 1.00 78.94 536 GLN A N 1
ATOM 4247 C CA . GLN A 1 536 ? -25.210 -8.282 26.496 1.00 78.94 536 GLN A CA 1
ATOM 4248 C C . GLN A 1 536 ? -25.834 -9.518 27.168 1.00 78.94 536 GLN A C 1
ATOM 4250 O O . GLN A 1 536 ? -26.353 -10.387 26.471 1.00 78.94 536 GLN A O 1
ATOM 4255 N N . VAL A 1 537 ? -25.842 -9.591 28.506 1.00 81.88 537 VAL A N 1
ATOM 4256 C CA . VAL A 1 537 ? -26.431 -10.718 29.261 1.00 81.88 537 VAL A CA 1
ATOM 4257 C C . VAL A 1 537 ? -27.966 -10.697 29.195 1.00 81.88 537 VAL A C 1
ATOM 4259 O O . VAL A 1 537 ? -28.545 -9.635 29.431 1.00 81.88 537 VAL A O 1
ATOM 4262 N N . PRO A 1 538 ? -28.652 -11.822 28.924 1.00 77.31 538 PRO A N 1
ATOM 4263 C CA . PRO A 1 538 ? -30.117 -11.864 28.895 1.00 77.31 538 PRO A CA 1
ATOM 4264 C C . PRO A 1 538 ? -30.788 -11.562 30.250 1.00 77.31 538 PRO A C 1
ATOM 4266 O O . PRO A 1 538 ? -31.741 -10.789 30.307 1.00 77.31 538 PRO A O 1
ATOM 4269 N N . ASP A 1 539 ? -30.279 -12.131 31.347 1.00 86.00 539 ASP A N 1
ATOM 4270 C CA . ASP A 1 539 ? -30.810 -11.934 32.705 1.00 86.00 539 ASP A CA 1
ATOM 4271 C C . ASP A 1 539 ? -30.113 -10.755 33.389 1.00 86.00 539 ASP A C 1
ATOM 4273 O O . ASP A 1 539 ? -29.105 -10.892 34.086 1.00 86.00 539 ASP A O 1
ATOM 4277 N N . LYS A 1 540 ? -30.671 -9.563 33.170 1.00 83.56 540 LYS A N 1
ATOM 4278 C CA . LYS A 1 540 ? -30.180 -8.327 33.788 1.00 83.56 540 LYS A CA 1
ATOM 4279 C C . LYS A 1 540 ? -30.364 -8.294 35.302 1.00 83.56 540 LYS A C 1
ATOM 4281 O O . LYS A 1 540 ? -29.656 -7.536 35.956 1.00 83.56 540 LYS A O 1
ATOM 4286 N N . GLN A 1 541 ? -31.317 -9.046 35.857 1.00 84.38 541 GLN A N 1
ATOM 4287 C CA . GLN A 1 541 ? -31.593 -9.041 37.295 1.00 84.38 541 GLN A CA 1
ATOM 4288 C C . GLN A 1 541 ? -30.517 -9.814 38.046 1.00 84.38 541 GLN A C 1
ATOM 4290 O O . GLN A 1 541 ? -29.929 -9.272 38.983 1.00 84.38 541 GLN A O 1
ATOM 4295 N N . GLN A 1 542 ? -30.206 -11.029 37.588 1.00 85.12 542 GLN A N 1
ATOM 4296 C CA . GLN A 1 542 ? -29.137 -11.830 38.177 1.00 85.12 542 GLN A CA 1
ATOM 4297 C C . GLN A 1 542 ? -27.778 -11.144 38.006 1.00 85.12 542 GLN A C 1
ATOM 4299 O O . GLN A 1 542 ? -27.090 -10.907 38.996 1.00 85.12 542 GLN A O 1
ATOM 4304 N N . ALA A 1 543 ? -27.448 -10.702 36.786 1.00 85.19 543 ALA A N 1
ATOM 4305 C CA . ALA A 1 543 ? -26.200 -9.989 36.510 1.00 85.19 543 ALA A CA 1
ATOM 4306 C C . ALA A 1 543 ? -26.024 -8.740 37.391 1.00 85.19 543 ALA A C 1
ATOM 4308 O O . ALA A 1 543 ? -24.927 -8.436 37.864 1.00 85.19 543 ALA A O 1
ATOM 4309 N N . TRP A 1 544 ? -27.112 -8.006 37.637 1.00 83.56 544 TRP A N 1
ATOM 4310 C CA . TRP A 1 544 ? -27.090 -6.839 38.512 1.00 83.56 544 TRP A CA 1
ATOM 4311 C C . TRP A 1 544 ? -26.908 -7.227 39.981 1.00 83.56 544 TRP A C 1
ATOM 4313 O O . TRP A 1 544 ? -26.127 -6.580 40.677 1.00 83.56 544 TRP A O 1
ATOM 4323 N N . SER A 1 545 ? -27.563 -8.294 40.446 1.00 85.25 545 SER A N 1
ATOM 4324 C CA . SER A 1 545 ? -27.351 -8.838 41.791 1.00 85.25 545 SER A CA 1
ATOM 4325 C C . SER A 1 545 ? -25.889 -9.239 42.016 1.00 85.25 545 SER A C 1
ATOM 4327 O O . SER A 1 545 ? -25.314 -8.890 43.049 1.00 85.25 545 SER A O 1
ATOM 4329 N N . ASP A 1 546 ? -25.271 -9.897 41.034 1.00 86.19 546 ASP A N 1
ATOM 4330 C CA . ASP A 1 546 ? -23.882 -10.348 41.115 1.00 86.19 546 ASP A CA 1
ATOM 4331 C C . ASP A 1 546 ? -22.902 -9.164 41.210 1.00 86.19 546 ASP A C 1
ATOM 4333 O O . ASP A 1 546 ? -22.094 -9.100 42.139 1.00 86.19 546 ASP A O 1
ATOM 4337 N N . ILE A 1 547 ? -23.022 -8.166 40.318 1.00 84.56 547 ILE A N 1
ATOM 4338 C CA . ILE A 1 547 ? -22.196 -6.943 40.365 1.00 84.56 547 ILE A CA 1
ATOM 4339 C C . ILE A 1 547 ? -22.395 -6.195 41.687 1.00 84.56 547 ILE A C 1
ATOM 4341 O O . ILE A 1 547 ? -21.434 -5.688 42.269 1.00 84.56 547 ILE A O 1
ATOM 4345 N N . ARG A 1 548 ? -23.630 -6.116 42.200 1.00 85.12 548 ARG A N 1
ATOM 4346 C CA . ARG A 1 548 ? -23.891 -5.463 43.490 1.00 85.12 548 ARG A CA 1
ATOM 4347 C C . ARG A 1 548 ? -23.172 -6.153 44.639 1.00 85.12 548 ARG A C 1
ATOM 4349 O O . ARG A 1 548 ? -22.676 -5.450 45.520 1.00 85.12 548 ARG A O 1
ATOM 4356 N N . GLY A 1 549 ? -23.063 -7.480 44.625 1.00 84.81 549 GLY A N 1
ATOM 4357 C CA . GLY A 1 549 ? -22.267 -8.225 45.603 1.00 84.81 549 GLY A CA 1
ATOM 4358 C C . GLY A 1 549 ? -20.807 -7.756 45.658 1.00 84.81 549 GLY A C 1
ATOM 4359 O O . GLY A 1 549 ? -20.236 -7.638 46.740 1.00 84.81 549 GLY A O 1
ATOM 4360 N N . LEU A 1 550 ? -20.231 -7.371 44.515 1.00 86.12 550 LEU A N 1
ATOM 4361 C CA . LEU A 1 550 ? -18.846 -6.897 44.418 1.00 86.12 550 LEU A CA 1
ATOM 4362 C C . LEU A 1 550 ? -18.635 -5.480 44.984 1.00 86.12 550 LEU A C 1
ATOM 4364 O O . LEU A 1 550 ? -17.515 -5.114 45.335 1.00 86.12 550 LEU A O 1
ATOM 4368 N N . THR A 1 551 ? -19.699 -4.687 45.164 1.00 84.31 551 THR A N 1
ATOM 4369 C CA . THR A 1 551 ? -19.599 -3.318 45.720 1.00 84.31 551 THR A CA 1
ATOM 4370 C C . THR A 1 551 ? -19.202 -3.275 47.196 1.00 84.31 551 THR A C 1
ATOM 4372 O O . THR A 1 551 ? -18.816 -2.221 47.694 1.00 84.31 551 THR A O 1
ATOM 4375 N N . ILE A 1 552 ? -19.319 -4.396 47.909 1.00 86.31 552 ILE A N 1
ATOM 4376 C CA . ILE A 1 552 ? -18.938 -4.537 49.322 1.00 86.31 552 ILE A CA 1
ATOM 4377 C C . ILE A 1 552 ? -17.713 -5.440 49.506 1.00 86.31 552 ILE A C 1
ATOM 4379 O O . ILE A 1 552 ? -17.418 -5.832 50.631 1.00 86.31 552 ILE A O 1
ATOM 4383 N N . ASN A 1 553 ? -17.015 -5.781 48.417 1.00 85.81 553 ASN A N 1
ATOM 4384 C CA . ASN A 1 553 ? -15.819 -6.619 48.464 1.00 85.81 553 ASN A CA 1
ATOM 4385 C C . ASN A 1 553 ? -14.732 -5.966 49.338 1.00 85.81 553 ASN A C 1
ATOM 4387 O O . ASN A 1 553 ? -14.619 -4.740 49.360 1.00 85.81 553 ASN A O 1
ATOM 4391 N N . GLU A 1 554 ? -13.936 -6.757 50.058 1.00 83.81 554 GLU A N 1
ATOM 4392 C CA . GLU A 1 554 ? -12.853 -6.241 50.908 1.00 83.81 554 GLU A CA 1
ATOM 4393 C C . GLU A 1 554 ? -11.740 -5.568 50.086 1.00 83.81 554 GLU A C 1
ATOM 4395 O O . GLU A 1 554 ? -11.188 -4.546 50.512 1.00 83.81 554 GLU A O 1
ATOM 4400 N N . ASP A 1 555 ? -11.484 -6.075 48.877 1.00 83.62 555 ASP A N 1
ATOM 4401 C CA . ASP A 1 555 ? -10.499 -5.559 47.929 1.00 83.62 555 ASP A CA 1
ATOM 4402 C C . ASP A 1 555 ? -10.967 -4.226 47.318 1.00 83.62 555 ASP A C 1
ATOM 4404 O O . ASP A 1 555 ? -12.020 -4.140 46.672 1.00 83.62 555 ASP A O 1
ATOM 4408 N N . SER A 1 556 ? -10.194 -3.156 47.535 1.00 84.12 556 SER A N 1
ATOM 4409 C CA . SER A 1 556 ? -10.532 -1.833 47.008 1.00 84.12 556 SER A CA 1
ATOM 4410 C C . SER A 1 556 ? -10.442 -1.753 45.488 1.00 84.12 556 SER A C 1
ATOM 4412 O O . SER A 1 556 ? -11.230 -1.022 44.890 1.00 84.12 556 SER A O 1
ATOM 4414 N N . VAL A 1 557 ? -9.591 -2.547 44.836 1.00 79.62 557 VAL A N 1
ATOM 4415 C CA . VAL A 1 557 ? -9.494 -2.570 43.373 1.00 79.62 557 VAL A CA 1
ATOM 4416 C C . VAL A 1 557 ? -10.738 -3.217 42.764 1.00 79.62 557 VAL A C 1
ATOM 4418 O O . VAL A 1 557 ? -11.286 -2.703 41.786 1.00 79.62 557 VAL A O 1
ATOM 4421 N N . VAL A 1 558 ? -11.268 -4.276 43.384 1.00 82.62 558 VAL A N 1
ATOM 4422 C CA . VAL A 1 558 ? -12.553 -4.866 42.974 1.00 82.62 558 VAL A CA 1
ATOM 4423 C C . VAL A 1 558 ? -13.681 -3.846 43.126 1.00 82.62 558 VAL A C 1
ATOM 4425 O O . VAL A 1 558 ? -14.454 -3.654 42.183 1.00 82.62 558 VAL A O 1
ATOM 4428 N N . ARG A 1 559 ? -13.755 -3.119 44.253 1.00 89.81 559 ARG A N 1
ATOM 4429 C CA . ARG A 1 559 ? -14.759 -2.050 44.439 1.00 89.81 559 ARG A CA 1
ATOM 4430 C C . ARG A 1 559 ? -14.603 -0.922 43.411 1.00 89.81 559 ARG A C 1
ATOM 4432 O O . ARG A 1 559 ? -15.607 -0.466 42.865 1.00 89.81 559 ARG A O 1
ATOM 4439 N N . ARG A 1 560 ? -13.368 -0.519 43.093 1.00 84.00 560 ARG A N 1
ATOM 4440 C CA . ARG A 1 560 ? -13.023 0.494 42.077 1.00 84.00 560 ARG A CA 1
ATOM 4441 C C . ARG A 1 560 ? -13.541 0.104 40.693 1.00 84.00 560 ARG A C 1
ATOM 4443 O O . ARG A 1 560 ? -14.271 0.873 40.065 1.00 84.00 560 ARG A O 1
ATOM 4450 N N . ILE A 1 561 ? -13.203 -1.100 40.224 1.00 75.00 561 ILE A N 1
ATOM 4451 C CA . ILE A 1 561 ? -13.633 -1.597 38.907 1.00 75.00 561 ILE A CA 1
ATOM 4452 C C . ILE A 1 561 ? -15.157 -1.792 38.892 1.00 75.00 561 ILE A C 1
ATOM 4454 O O . ILE A 1 561 ? -15.810 -1.428 37.916 1.00 75.00 561 ILE A O 1
ATOM 4458 N N . THR A 1 562 ? -15.747 -2.253 40.000 1.00 83.81 562 THR A N 1
ATOM 4459 C CA . THR A 1 562 ? -17.206 -2.386 40.152 1.00 83.81 562 THR A CA 1
ATOM 4460 C C . THR A 1 562 ? -17.923 -1.036 40.056 1.00 83.81 562 THR A C 1
ATOM 4462 O O . THR A 1 562 ? -18.955 -0.941 39.393 1.00 83.81 562 THR A O 1
ATOM 4465 N N . ALA A 1 563 ? -17.380 0.030 40.657 1.00 86.88 563 ALA A N 1
ATOM 4466 C CA . ALA A 1 563 ? -17.929 1.382 40.532 1.00 86.88 563 ALA A CA 1
ATOM 4467 C C . ALA A 1 563 ? -17.967 1.833 39.060 1.00 86.88 563 ALA A C 1
ATOM 4469 O O . ALA A 1 563 ? -19.001 2.295 38.578 1.00 86.88 563 ALA A O 1
ATOM 4470 N N . SER A 1 564 ? -16.868 1.613 38.331 1.00 79.12 564 SER A N 1
ATOM 4471 C CA . SER A 1 564 ? -16.760 1.896 36.891 1.00 79.12 564 SER A CA 1
ATOM 4472 C C . SER A 1 564 ? -17.750 1.073 36.049 1.00 79.12 564 SER A C 1
ATOM 4474 O O . SER A 1 564 ? -18.423 1.602 35.154 1.00 79.12 564 SER A O 1
ATOM 4476 N N . ALA A 1 565 ? -17.882 -0.220 36.361 1.00 77.62 565 ALA A N 1
ATOM 4477 C CA . ALA A 1 565 ? -18.818 -1.131 35.709 1.00 77.62 565 ALA A CA 1
ATOM 4478 C C . ALA A 1 565 ? -20.273 -0.684 35.912 1.00 77.62 565 ALA A C 1
ATOM 4480 O O . ALA A 1 565 ? -21.025 -0.600 34.943 1.00 77.62 565 ALA A O 1
ATOM 4481 N N . LEU A 1 566 ? -20.661 -0.316 37.139 1.00 83.12 566 LEU A N 1
ATOM 4482 C CA . LEU A 1 566 ? -22.000 0.198 37.449 1.00 83.12 566 LEU A CA 1
ATOM 4483 C C . LEU A 1 566 ? -22.321 1.492 36.695 1.00 83.12 566 LEU A C 1
ATOM 4485 O O . LEU A 1 566 ? -23.438 1.638 36.199 1.00 83.12 566 LEU A O 1
ATOM 4489 N N . GLY A 1 567 ? -21.357 2.409 36.574 1.00 79.62 567 GLY A N 1
ATOM 4490 C CA . GLY A 1 567 ? -21.524 3.633 35.788 1.00 79.62 567 GLY A CA 1
ATOM 4491 C C . GLY A 1 567 ? -21.805 3.359 34.310 1.00 79.62 567 GLY A C 1
ATOM 4492 O O . GLY A 1 567 ? -22.673 3.994 33.716 1.00 79.62 567 GLY A O 1
ATOM 4493 N N . SER A 1 568 ? -21.105 2.386 33.725 1.00 74.25 568 SER A N 1
ATOM 4494 C CA . SER A 1 568 ? -21.244 2.025 32.305 1.00 74.25 568 SER A CA 1
ATOM 4495 C C . SER A 1 568 ? -22.492 1.172 32.034 1.00 74.25 568 SER A C 1
ATOM 4497 O O . SER A 1 568 ? -23.136 1.315 30.999 1.00 74.25 568 SER A O 1
ATOM 4499 N N . ALA A 1 569 ? -22.892 0.339 32.995 1.00 75.75 569 ALA A N 1
ATOM 4500 C CA . ALA A 1 569 ? -24.083 -0.503 32.928 1.00 75.75 569 ALA A CA 1
ATOM 4501 C C . ALA A 1 569 ? -25.394 0.230 33.278 1.00 75.75 569 ALA A C 1
ATOM 4503 O O . ALA A 1 569 ? -26.472 -0.334 33.081 1.00 75.75 569 ALA A O 1
ATOM 4504 N N . PHE A 1 570 ? -25.338 1.464 33.794 1.00 83.25 570 PHE A N 1
ATOM 4505 C CA . PHE A 1 570 ? -26.474 2.147 34.428 1.00 83.25 570 PHE A CA 1
ATOM 4506 C C . PHE A 1 570 ? -27.733 2.272 33.553 1.00 83.25 570 PHE A C 1
ATOM 4508 O O . PHE A 1 570 ? -28.852 2.201 34.057 1.00 83.25 570 PHE A O 1
ATOM 4515 N N . SER A 1 571 ? -27.601 2.440 32.235 1.00 78.75 571 SER A N 1
ATOM 4516 C CA . SER A 1 571 ? -28.764 2.485 31.331 1.00 78.75 571 SER A CA 1
ATOM 4517 C C . SER A 1 571 ? -29.540 1.164 31.295 1.00 78.75 571 SER A C 1
ATOM 4519 O O . SER A 1 571 ? -30.745 1.176 31.039 1.00 78.75 571 SER A O 1
ATOM 4521 N N . HIS A 1 572 ? -28.863 0.048 31.576 1.00 79.12 572 HIS A N 1
ATOM 4522 C CA . HIS A 1 572 ? -29.376 -1.317 31.474 1.00 79.12 572 HIS A CA 1
ATOM 4523 C C . HIS A 1 572 ? -29.700 -1.958 32.829 1.00 79.12 572 HIS A C 1
ATOM 4525 O O . HIS A 1 572 ? -30.243 -3.064 32.846 1.00 79.12 572 HIS A O 1
ATOM 4531 N N . VAL A 1 573 ? -29.363 -1.317 33.956 1.00 82.69 573 VAL A N 1
ATOM 4532 C CA . VAL A 1 573 ? -29.681 -1.879 35.277 1.00 82.69 573 VAL A CA 1
ATOM 4533 C C . VAL A 1 573 ? -31.195 -1.837 35.530 1.00 82.69 573 VAL A C 1
ATOM 4535 O O . VAL A 1 573 ? -31.837 -0.828 35.216 1.00 82.69 573 VAL A O 1
ATOM 4538 N N . PRO A 1 574 ? -31.785 -2.888 36.128 1.00 83.12 574 PRO A N 1
ATOM 4539 C CA . PRO A 1 574 ? -33.226 -2.922 36.374 1.00 83.12 574 PRO A CA 1
ATOM 4540 C C . PRO A 1 574 ? -33.717 -1.890 37.400 1.00 83.12 574 PRO A C 1
ATOM 4542 O O . PRO A 1 574 ? -34.802 -1.337 37.246 1.00 83.12 574 PRO A O 1
ATOM 4545 N N . ASP A 1 575 ? -32.921 -1.610 38.438 1.00 85.81 575 ASP A N 1
ATOM 4546 C CA . ASP A 1 575 ? -33.236 -0.636 39.491 1.00 85.81 575 ASP A CA 1
ATOM 4547 C C . ASP A 1 575 ? -32.170 0.471 39.519 1.00 85.81 575 ASP A C 1
ATOM 4549 O O . ASP A 1 575 ? -31.157 0.411 40.226 1.00 85.81 575 ASP A O 1
ATOM 4553 N N . LYS A 1 576 ? -32.412 1.500 38.701 1.00 86.81 576 LYS A N 1
ATOM 4554 C CA . LYS A 1 576 ? -31.536 2.671 38.546 1.00 86.81 576 LYS A CA 1
ATOM 4555 C C . LYS A 1 576 ? -31.362 3.448 39.851 1.00 86.81 576 LYS A C 1
ATOM 4557 O O . LYS A 1 576 ? -30.289 3.998 40.091 1.00 86.81 576 LYS A O 1
ATOM 4562 N N . GLN A 1 577 ? -32.380 3.478 40.714 1.00 86.44 577 GLN A N 1
ATOM 4563 C CA . GLN A 1 577 ? -32.301 4.205 41.980 1.00 86.44 577 GLN A CA 1
ATOM 4564 C C . GLN A 1 577 ? -31.378 3.496 42.971 1.00 86.44 577 GLN A C 1
ATOM 4566 O O . GLN A 1 577 ? -30.565 4.146 43.626 1.00 86.44 577 GLN A O 1
ATOM 4571 N N . LYS A 1 578 ? -31.451 2.165 43.068 1.00 87.12 578 LYS A N 1
ATOM 4572 C CA . LYS A 1 578 ? -30.504 1.412 43.898 1.00 87.12 578 LYS A CA 1
ATOM 4573 C C . LYS A 1 578 ? -29.080 1.486 43.359 1.00 87.12 578 LYS A C 1
ATOM 4575 O O . LYS A 1 578 ? -28.181 1.732 44.153 1.00 87.12 578 LYS A O 1
ATOM 4580 N N . ALA A 1 579 ? -28.874 1.372 42.045 1.00 87.19 579 ALA A N 1
ATOM 4581 C CA . ALA A 1 579 ? -27.544 1.543 41.450 1.00 87.19 579 ALA A CA 1
ATOM 4582 C C . ALA A 1 579 ? -26.952 2.936 41.744 1.00 87.19 579 ALA A C 1
ATOM 4584 O O . ALA A 1 579 ? -25.778 3.057 42.089 1.00 87.19 579 ALA A O 1
ATOM 4585 N N . TRP A 1 580 ? -27.782 3.983 41.681 1.00 88.56 580 TRP A N 1
ATOM 4586 C CA . TRP A 1 580 ? -27.402 5.341 42.076 1.00 88.56 580 TRP A CA 1
ATOM 4587 C C . TRP A 1 580 ? -27.008 5.427 43.557 1.00 88.56 580 TRP A C 1
ATOM 4589 O O . TRP A 1 580 ? -25.981 6.014 43.891 1.00 88.56 580 TRP A O 1
ATOM 4599 N N . ASN A 1 581 ? -27.786 4.805 44.448 1.00 89.88 581 ASN A N 1
ATOM 4600 C CA . ASN A 1 581 ? -27.488 4.774 45.881 1.00 89.88 581 ASN A CA 1
ATOM 4601 C C . ASN A 1 581 ? -26.192 4.001 46.191 1.00 89.88 581 ASN A C 1
ATOM 4603 O O . ASN A 1 581 ? -25.415 4.432 47.042 1.00 89.88 581 ASN A O 1
ATOM 4607 N N . ASP A 1 582 ? -25.935 2.888 45.499 1.00 89.81 582 ASP A N 1
ATOM 4608 C CA . ASP A 1 582 ? -24.705 2.109 45.670 1.00 89.81 582 ASP A CA 1
ATOM 4609 C C . ASP A 1 582 ? -23.474 2.899 45.200 1.00 89.81 582 ASP A C 1
ATOM 4611 O O . ASP A 1 582 ? -22.471 2.938 45.912 1.00 89.81 582 ASP A O 1
ATOM 4615 N N . LEU A 1 583 ? -23.561 3.586 44.053 1.00 91.69 583 LEU A N 1
ATOM 4616 C CA . LEU A 1 583 ? -22.510 4.493 43.578 1.00 91.69 583 LEU A CA 1
ATOM 4617 C C . LEU A 1 583 ? -22.267 5.645 44.564 1.00 91.69 583 LEU A C 1
ATOM 4619 O O . LEU A 1 583 ? -21.121 5.969 44.863 1.00 91.69 583 LEU A O 1
ATOM 4623 N N . HIS A 1 584 ? -23.323 6.224 45.139 1.00 91.06 584 HIS A N 1
ATOM 4624 C CA . HIS A 1 584 ? -23.193 7.236 46.189 1.00 91.06 584 HIS A CA 1
ATOM 4625 C C . HIS A 1 584 ? -22.496 6.711 47.440 1.00 91.06 584 HIS A C 1
ATOM 4627 O O . HIS A 1 584 ? -21.647 7.402 48.002 1.00 91.06 584 HIS A O 1
ATOM 4633 N N . ARG A 1 585 ? -22.804 5.487 47.870 1.00 93.00 585 ARG A N 1
ATOM 4634 C CA . ARG A 1 585 ? -22.096 4.853 48.986 1.00 93.00 585 ARG A CA 1
ATOM 4635 C C . ARG A 1 585 ? -20.607 4.675 48.670 1.00 93.00 585 ARG A C 1
ATOM 4637 O O . ARG A 1 585 ? -19.783 4.938 49.536 1.00 93.00 585 ARG A O 1
ATOM 4644 N N . LEU A 1 586 ? -20.264 4.288 47.440 1.00 91.81 586 LEU A N 1
ATOM 4645 C CA . LEU A 1 586 ? -18.869 4.175 46.992 1.00 91.81 586 LEU A CA 1
ATOM 4646 C C . LEU A 1 586 ? -18.178 5.544 46.844 1.00 91.81 586 LEU A C 1
ATOM 4648 O O . LEU A 1 586 ? -16.969 5.637 47.016 1.00 91.81 586 LEU A O 1
ATOM 4652 N N . SER A 1 587 ? -18.922 6.631 46.604 1.00 90.12 587 SER A N 1
ATOM 4653 C CA . SER A 1 587 ? -18.349 7.987 46.504 1.00 90.12 587 SER A CA 1
ATOM 4654 C C . SER A 1 587 ? -17.781 8.528 47.822 1.00 90.12 587 SER A C 1
ATOM 4656 O O . SER A 1 587 ? -17.071 9.531 47.813 1.00 90.12 587 SER A O 1
ATOM 4658 N N . ILE A 1 588 ? -18.078 7.859 48.941 1.00 91.06 588 ILE A N 1
ATOM 4659 C CA . ILE A 1 588 ? -17.543 8.144 50.279 1.00 91.06 588 ILE A CA 1
ATOM 4660 C C . ILE A 1 588 ? -16.730 6.963 50.840 1.00 91.06 588 ILE A C 1
ATOM 4662 O O . ILE A 1 588 ? -16.564 6.851 52.054 1.00 91.06 588 ILE A O 1
ATOM 4666 N N . ASP A 1 589 ? -16.254 6.056 49.977 1.00 92.69 589 ASP A N 1
ATOM 4667 C CA . ASP A 1 589 ? -15.408 4.927 50.382 1.00 92.69 589 ASP A CA 1
ATOM 4668 C C . ASP A 1 589 ? -14.106 5.413 51.049 1.00 92.69 589 ASP A C 1
ATOM 4670 O O . ASP A 1 589 ? -13.610 6.516 50.795 1.00 92.69 589 ASP A O 1
ATOM 4674 N N . LYS A 1 590 ? -13.532 4.572 51.915 1.00 88.62 590 LYS A N 1
ATOM 4675 C CA . LYS A 1 590 ? -12.253 4.850 52.585 1.00 88.62 590 LYS A CA 1
ATOM 4676 C C . LYS A 1 590 ? -11.092 4.958 51.589 1.00 88.62 590 LYS A C 1
ATOM 4678 O O . LYS A 1 590 ? -10.139 5.688 51.849 1.00 88.62 590 LYS A O 1
ATOM 4683 N N . ASP A 1 591 ? -11.178 4.241 50.472 1.00 88.75 591 ASP A N 1
ATOM 4684 C CA . ASP A 1 591 ? -10.156 4.187 49.433 1.00 88.75 591 ASP A CA 1
ATOM 4685 C C . ASP A 1 591 ? -10.339 5.312 48.398 1.00 88.75 591 ASP A C 1
ATOM 4687 O O . ASP A 1 591 ? -11.447 5.558 47.919 1.00 88.75 591 ASP A O 1
ATOM 4691 N N . GLU A 1 592 ? -9.253 6.024 48.090 1.00 86.00 592 GLU A N 1
ATOM 4692 C CA . GLU A 1 592 ? -9.250 7.183 47.185 1.00 86.00 592 GLU A CA 1
ATOM 4693 C C . GLU A 1 592 ? -9.636 6.807 45.752 1.00 86.00 592 GLU A C 1
ATOM 4695 O O . GLU A 1 592 ? -10.490 7.469 45.157 1.00 86.00 592 GLU A O 1
ATOM 4700 N N . ASP A 1 593 ? -9.102 5.702 45.227 1.00 81.81 593 ASP A N 1
ATOM 4701 C CA . ASP A 1 593 ? -9.412 5.241 43.877 1.00 81.81 593 ASP A CA 1
ATOM 4702 C C . ASP A 1 593 ? -10.899 4.890 43.757 1.00 81.81 593 ASP A C 1
ATOM 4704 O O . ASP A 1 593 ? -11.567 5.265 42.791 1.00 81.81 593 ASP A O 1
ATOM 4708 N N . VAL A 1 594 ? -11.466 4.214 44.759 1.00 86.12 594 VAL A N 1
ATOM 4709 C CA . VAL A 1 594 ? -12.899 3.885 44.759 1.00 86.12 594 VAL A CA 1
ATOM 4710 C C . VAL A 1 594 ? -13.750 5.158 44.703 1.00 86.12 594 VAL A C 1
ATOM 4712 O O . VAL A 1 594 ? -14.689 5.223 43.902 1.00 86.12 594 VAL A O 1
ATOM 4715 N N . ARG A 1 595 ? -13.397 6.200 45.473 1.00 91.25 595 ARG A N 1
ATOM 4716 C CA . ARG A 1 595 ? -14.096 7.496 45.429 1.00 91.25 595 ARG A CA 1
ATOM 4717 C C . ARG A 1 595 ? -13.977 8.169 44.066 1.00 91.25 595 ARG A C 1
ATOM 4719 O O . ARG A 1 595 ? -14.984 8.680 43.571 1.00 91.25 595 ARG A O 1
ATOM 4726 N N . ILE A 1 596 ? -12.797 8.162 43.443 1.00 85.94 596 ILE A N 1
ATOM 4727 C CA . ILE A 1 596 ? -12.572 8.750 42.112 1.00 85.94 596 ILE A CA 1
ATOM 4728 C C . ILE A 1 596 ? -13.508 8.116 41.082 1.00 85.94 596 ILE A C 1
ATOM 4730 O O . ILE A 1 596 ? -14.251 8.823 40.398 1.00 85.94 596 ILE A O 1
ATOM 4734 N N . TYR A 1 597 ? -13.515 6.785 40.996 1.00 85.38 597 TYR A N 1
ATOM 4735 C CA . TYR A 1 597 ? -14.292 6.058 39.991 1.00 85.38 597 TYR A CA 1
ATOM 4736 C C . TYR A 1 597 ? -15.797 6.075 40.273 1.00 85.38 597 TYR A C 1
ATOM 4738 O O . TYR A 1 597 ? -16.597 6.122 39.333 1.00 85.38 597 TYR A O 1
ATOM 4746 N N . ALA A 1 598 ? -16.202 6.096 41.544 1.00 90.38 598 ALA A N 1
ATOM 4747 C CA . ALA A 1 598 ? -17.598 6.262 41.928 1.00 90.38 598 ALA A CA 1
ATOM 4748 C C . ALA A 1 598 ? -18.123 7.662 41.581 1.00 90.38 598 ALA A C 1
ATOM 4750 O O . ALA A 1 598 ? -19.179 7.774 40.961 1.00 90.38 598 ALA A O 1
ATOM 4751 N N . ASN A 1 599 ? -17.373 8.725 41.899 1.00 91.12 599 ASN A N 1
ATOM 4752 C CA . ASN A 1 599 ? -17.740 10.093 41.524 1.00 91.12 599 ASN A CA 1
ATOM 4753 C C . ASN A 1 599 ? -17.723 10.283 39.998 1.00 91.12 599 ASN A C 1
ATOM 4755 O O . ASN A 1 599 ? -18.665 10.848 39.451 1.00 91.12 599 ASN A O 1
ATOM 4759 N N . HIS A 1 600 ? -16.734 9.739 39.282 1.00 88.50 600 HIS A N 1
ATOM 4760 C CA . HIS A 1 600 ? -16.729 9.751 37.815 1.00 88.50 600 HIS A CA 1
ATOM 4761 C C . HIS A 1 600 ? -17.987 9.076 37.240 1.00 88.50 600 HIS A C 1
ATOM 4763 O O . HIS A 1 600 ? -18.667 9.632 36.377 1.00 88.50 600 HIS A O 1
ATOM 4769 N N . SER A 1 601 ? -18.348 7.906 37.774 1.00 88.44 601 SER A N 1
ATOM 4770 C CA . SER A 1 601 ? -19.541 7.160 37.364 1.00 88.44 601 SER A CA 1
ATOM 4771 C C . SER A 1 601 ? -20.840 7.901 37.693 1.00 88.44 601 SER A C 1
ATOM 4773 O O . SER A 1 601 ? -21.743 7.930 36.863 1.00 88.44 601 SER A O 1
ATOM 4775 N N . LEU A 1 602 ? -20.940 8.564 38.850 1.00 91.69 602 LEU A N 1
ATOM 4776 C CA . LEU A 1 602 ? -22.079 9.431 39.187 1.00 91.69 602 LEU A CA 1
ATOM 4777 C C . LEU A 1 602 ? -22.195 10.617 38.222 1.00 91.69 602 LEU A C 1
ATOM 4779 O O . LEU A 1 602 ? -23.304 10.952 37.803 1.00 91.69 602 LEU A O 1
ATOM 4783 N N . GLY A 1 603 ? -21.065 11.197 37.807 1.00 90.19 603 GLY A N 1
ATOM 4784 C CA . GLY A 1 603 ? -21.010 12.205 36.747 1.00 90.19 603 GLY A CA 1
ATOM 4785 C C . GLY A 1 603 ? -21.614 11.685 35.442 1.00 90.19 603 GLY A C 1
ATOM 4786 O O . GLY A 1 603 ? -22.572 12.265 34.931 1.00 90.19 603 GLY A O 1
ATOM 4787 N N . LYS A 1 604 ? -21.150 10.524 34.961 1.00 86.75 604 LYS A N 1
ATOM 4788 C CA . LYS A 1 604 ? -21.687 9.853 33.759 1.00 86.75 604 LYS A CA 1
ATOM 4789 C C . LYS A 1 604 ? -23.188 9.585 33.843 1.00 86.75 604 LYS A C 1
ATOM 4791 O O . LYS A 1 604 ? -23.927 9.823 32.886 1.00 86.75 604 LYS A O 1
ATOM 4796 N N . VAL A 1 605 ? -23.649 9.086 34.988 1.00 88.62 605 VAL A N 1
ATOM 4797 C CA . VAL A 1 605 ? -25.068 8.799 35.209 1.00 88.62 605 VAL A CA 1
ATOM 4798 C C . VAL A 1 605 ? -25.903 10.080 35.206 1.00 88.62 605 VAL A C 1
ATOM 4800 O O . VAL A 1 605 ? -27.017 10.074 34.693 1.00 88.62 605 VAL A O 1
ATOM 4803 N N . SER A 1 606 ? -25.369 11.183 35.722 1.00 91.00 606 SER A N 1
ATOM 4804 C CA . SER A 1 606 ? -26.045 12.486 35.703 1.00 91.00 606 SER A CA 1
ATOM 4805 C C . SER A 1 606 ? -26.141 13.048 34.276 1.00 91.00 606 SER A C 1
ATOM 4807 O O . SER A 1 606 ? -27.205 13.506 33.877 1.00 91.00 606 SER A O 1
ATOM 4809 N N . ILE A 1 607 ? -25.102 12.891 33.440 1.00 88.12 607 ILE A N 1
ATOM 4810 C CA . ILE A 1 607 ? -25.189 13.208 31.998 1.00 88.12 607 ILE A CA 1
ATOM 4811 C C . ILE A 1 607 ? -26.257 12.350 31.304 1.00 88.12 607 ILE A C 1
ATOM 4813 O O . ILE A 1 607 ? -27.039 12.852 30.497 1.00 88.12 607 ILE A O 1
ATOM 4817 N N . PHE A 1 608 ? -26.341 11.057 31.638 1.00 85.12 608 PHE A N 1
ATOM 4818 C CA . PHE A 1 608 ? -27.413 10.204 31.126 1.00 85.12 608 PHE A CA 1
ATOM 4819 C C . PHE A 1 608 ? -28.795 10.703 31.560 1.00 85.12 608 PHE A C 1
ATOM 4821 O O . PHE A 1 608 ? -29.682 10.807 30.720 1.00 85.12 608 PHE A O 1
ATOM 4828 N N . LYS A 1 609 ? -28.986 11.055 32.835 1.00 87.62 609 LYS A N 1
ATOM 4829 C CA . LYS A 1 609 ? -30.251 11.620 33.330 1.00 87.62 609 LYS A CA 1
ATOM 4830 C C . LYS A 1 609 ? -30.606 12.931 32.628 1.00 87.62 609 LYS A C 1
ATOM 4832 O O . LYS A 1 609 ? -31.752 13.077 32.217 1.00 87.62 609 LYS A O 1
ATOM 4837 N N . ALA A 1 610 ? -29.632 13.814 32.395 1.00 86.56 610 ALA A N 1
ATOM 4838 C CA . ALA A 1 610 ? -29.820 15.028 31.604 1.00 86.56 610 ALA A CA 1
ATOM 4839 C C . ALA A 1 610 ? -30.316 14.698 30.186 1.00 86.56 610 ALA A C 1
ATOM 4841 O O . ALA A 1 610 ? -31.314 15.255 29.741 1.00 86.56 610 ALA A O 1
ATOM 4842 N N . SER A 1 611 ? -29.719 13.703 29.515 1.00 82.75 611 SER A N 1
ATOM 4843 C CA . SER A 1 611 ? -30.173 13.248 28.187 1.00 82.75 611 SER A CA 1
ATOM 4844 C C . SER A 1 611 ? -31.584 12.640 28.164 1.00 82.75 611 SER A C 1
ATOM 4846 O O . SER A 1 611 ? -32.145 12.445 27.092 1.00 82.75 611 SER A O 1
ATOM 4848 N N . GLN A 1 612 ? -32.158 12.311 29.325 1.00 83.19 612 GLN A N 1
ATOM 4849 C CA . GLN A 1 612 ? -33.511 11.761 29.469 1.00 83.19 612 GLN A CA 1
ATOM 4850 C C . GLN A 1 612 ? -34.503 12.780 30.047 1.00 83.19 612 GLN A C 1
ATOM 4852 O O . GLN A 1 612 ? -35.654 12.430 30.292 1.00 83.19 612 GLN A O 1
ATOM 4857 N N . ALA A 1 613 ? -34.081 14.024 30.283 1.00 87.12 613 ALA A N 1
ATOM 4858 C CA . ALA A 1 613 ? -34.937 15.044 30.865 1.00 87.12 613 ALA A CA 1
ATOM 4859 C C . ALA A 1 613 ? -36.126 15.380 29.946 1.00 87.12 613 ALA A C 1
ATOM 4861 O O . ALA A 1 613 ? -35.993 15.454 28.722 1.00 87.12 613 ALA A O 1
ATOM 4862 N N . GLU A 1 614 ? -37.294 15.598 30.550 1.00 84.81 614 GLU A N 1
ATOM 4863 C CA . GLU A 1 614 ? -38.508 16.045 29.849 1.00 84.81 614 GLU A CA 1
ATOM 4864 C C . GLU A 1 614 ? -38.587 17.576 29.750 1.00 84.81 614 GLU A C 1
ATOM 4866 O O . GLU A 1 614 ? -39.337 18.111 28.937 1.00 84.81 614 GLU A O 1
ATOM 4871 N N . LYS A 1 615 ? -37.822 18.284 30.590 1.00 87.81 615 LYS A N 1
ATOM 4872 C CA . LYS A 1 615 ? -37.808 19.745 30.699 1.00 87.81 615 LYS A CA 1
ATOM 4873 C C . LYS A 1 615 ? -36.386 20.282 30.649 1.00 87.81 615 LYS A C 1
ATOM 4875 O O . LYS A 1 615 ? -35.449 19.635 31.119 1.00 87.81 615 LYS A O 1
ATOM 4880 N N . GLU A 1 616 ? -36.235 21.491 30.122 1.00 83.88 616 GLU A N 1
ATOM 4881 C CA . GLU A 1 616 ? -34.931 22.142 29.979 1.00 83.88 616 GLU A CA 1
ATOM 4882 C C . GLU A 1 616 ? -34.304 22.483 31.344 1.00 83.88 616 GLU A C 1
ATOM 4884 O O . GLU A 1 616 ? -33.085 22.398 31.507 1.00 83.88 616 GLU A O 1
ATOM 4889 N N . GLU A 1 617 ? -35.120 22.767 32.365 1.00 86.31 617 GLU A N 1
ATOM 4890 C CA . GLU A 1 617 ? -34.645 22.974 33.737 1.00 86.31 617 GLU A CA 1
ATOM 4891 C C . GLU A 1 617 ? -34.030 21.704 34.336 1.00 86.31 617 GLU A C 1
ATOM 4893 O O . GLU A 1 617 ? -32.987 21.775 34.990 1.00 86.31 617 GLU A O 1
ATOM 4898 N N . ASP A 1 618 ? -34.644 20.543 34.089 1.00 86.88 618 ASP A N 1
ATOM 4899 C CA . ASP A 1 618 ? -34.152 19.250 34.570 1.00 86.88 618 ASP A CA 1
ATOM 4900 C C . ASP A 1 618 ? -32.883 18.830 33.808 1.00 86.88 618 ASP A C 1
ATOM 4902 O O . ASP A 1 618 ? -31.923 18.362 34.423 1.00 86.88 618 ASP A O 1
ATOM 4906 N N . TYR A 1 619 ? -32.827 19.086 32.493 1.00 87.31 619 TYR A N 1
ATOM 4907 C CA . TYR A 1 619 ? -31.631 18.890 31.662 1.00 87.31 619 TYR A CA 1
ATOM 4908 C C . TYR A 1 619 ? -30.438 19.682 32.210 1.00 87.31 619 TYR A C 1
ATOM 4910 O O . TYR A 1 619 ? -29.361 19.127 32.447 1.00 87.31 619 TYR A O 1
ATOM 4918 N N . LYS A 1 620 ? -30.642 20.981 32.464 1.00 89.50 620 LYS A N 1
ATOM 4919 C CA . LYS A 1 620 ? -29.605 21.863 33.004 1.00 89.50 620 LYS A CA 1
ATOM 4920 C C . LYS A 1 620 ? -29.171 21.423 34.401 1.00 89.50 620 LYS A C 1
ATOM 4922 O O . LYS A 1 620 ? -27.974 21.332 34.666 1.00 89.50 620 LYS A O 1
ATOM 4927 N N . ARG A 1 621 ? -30.127 21.120 35.282 1.00 91.31 621 ARG A N 1
ATOM 4928 C CA . ARG A 1 621 ? -29.853 20.694 36.660 1.00 91.31 621 ARG A CA 1
ATOM 4929 C C . ARG A 1 621 ? -29.008 19.422 36.711 1.00 91.31 621 ARG A C 1
ATOM 4931 O O . ARG A 1 621 ? -28.041 19.365 37.465 1.00 91.31 621 ARG A O 1
ATOM 4938 N N . GLU A 1 622 ? -29.353 18.404 35.928 1.00 91.06 622 GLU A N 1
ATOM 4939 C CA . GLU A 1 622 ? -28.602 17.143 35.897 1.00 91.06 622 GLU A CA 1
ATOM 4940 C C . GLU A 1 622 ? -27.204 17.319 35.273 1.00 91.06 622 GLU A C 1
ATOM 4942 O O . GLU A 1 622 ? -26.241 16.707 35.740 1.00 91.06 622 GLU A O 1
ATOM 4947 N N . LEU A 1 623 ? -27.047 18.218 34.292 1.00 90.12 623 LEU A N 1
ATOM 4948 C CA . LEU A 1 623 ? -25.736 18.595 33.748 1.00 90.12 623 LEU A CA 1
ATOM 4949 C C . LEU A 1 623 ? -24.856 19.312 34.793 1.00 90.12 623 LEU A C 1
ATOM 4951 O O . LEU A 1 623 ? -23.669 19.009 34.911 1.00 90.12 623 LEU A O 1
ATOM 4955 N N . GLU A 1 624 ? -25.422 20.220 35.592 1.00 91.81 624 GLU A N 1
ATOM 4956 C CA . GLU A 1 624 ? -24.715 20.875 36.705 1.00 91.81 624 GLU A CA 1
ATOM 4957 C C . GLU A 1 624 ? -24.292 19.861 37.784 1.00 91.81 624 GLU A C 1
ATOM 4959 O O . GLU A 1 624 ? -23.150 19.887 38.252 1.00 91.81 624 GLU A O 1
ATOM 4964 N N . ILE A 1 625 ? -25.174 18.914 38.130 1.00 92.06 625 ILE A N 1
ATOM 4965 C CA . ILE A 1 625 ? -24.865 17.807 39.050 1.00 92.06 625 ILE A CA 1
ATOM 4966 C C . ILE A 1 625 ? -23.713 16.952 38.501 1.00 92.06 625 ILE A C 1
ATOM 4968 O O . ILE A 1 625 ? -22.795 16.603 39.250 1.00 92.06 625 ILE A O 1
ATOM 4972 N N . ALA A 1 626 ? -23.718 16.649 37.199 1.00 91.75 626 ALA A N 1
ATOM 4973 C CA . ALA A 1 626 ? -22.649 15.891 36.558 1.00 91.75 626 ALA A CA 1
ATOM 4974 C C . ALA A 1 626 ? -21.286 16.582 36.693 1.00 91.75 626 ALA A C 1
ATOM 4976 O O . ALA A 1 626 ? -20.298 15.943 37.062 1.00 91.75 626 ALA A O 1
ATOM 4977 N N . ILE A 1 627 ? -21.242 17.893 36.431 1.00 91.75 627 ILE A N 1
ATOM 4978 C CA . ILE A 1 627 ? -20.028 18.711 36.538 1.00 91.75 627 ILE A CA 1
ATOM 4979 C C . ILE A 1 627 ? -19.480 18.684 37.967 1.00 91.75 627 ILE A C 1
ATOM 4981 O O . ILE A 1 627 ? -18.273 18.529 38.147 1.00 91.75 627 ILE A O 1
ATOM 4985 N N . GLU A 1 628 ? -20.336 18.779 38.986 1.00 92.31 628 GLU A N 1
ATOM 4986 C CA . GLU A 1 628 ? -19.902 18.702 40.386 1.00 92.31 628 GLU A CA 1
ATOM 4987 C C . GLU A 1 628 ? -19.312 17.330 40.742 1.00 92.31 628 GLU A C 1
ATOM 4989 O O . GLU A 1 628 ? -18.293 17.258 41.431 1.00 92.31 628 GLU A O 1
ATOM 4994 N N . PHE A 1 629 ? -19.879 16.232 40.238 1.00 93.44 629 PHE A N 1
ATOM 4995 C CA . PHE A 1 629 ? -19.297 14.902 40.437 1.00 93.44 629 PHE A CA 1
ATOM 4996 C C . PHE A 1 629 ? -17.963 14.717 39.710 1.0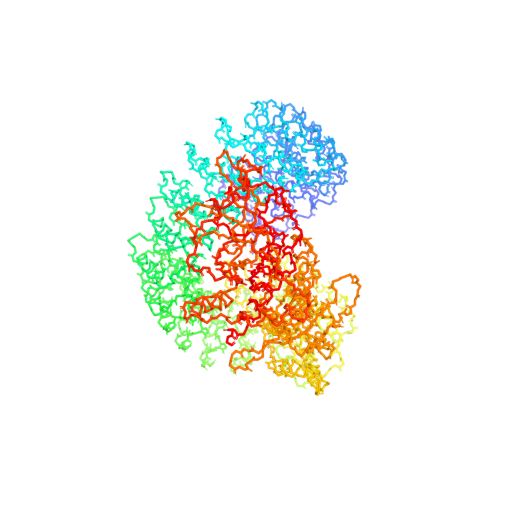0 93.44 629 PHE A C 1
ATOM 4998 O O . PHE A 1 629 ? -17.005 14.233 40.315 1.00 93.44 629 PHE A O 1
ATOM 5005 N N . PHE A 1 630 ? -17.855 15.151 38.450 1.00 90.75 630 PHE A N 1
ATOM 5006 C CA . PHE A 1 630 ? -16.583 15.115 37.725 1.00 90.75 630 PHE A CA 1
ATOM 5007 C C . PHE A 1 630 ? -15.522 15.998 38.388 1.00 90.75 630 PHE A C 1
ATOM 5009 O O . PHE A 1 630 ? -14.352 15.626 38.430 1.00 90.75 630 PHE A O 1
ATOM 5016 N N . LYS A 1 631 ? -15.923 17.139 38.955 1.00 89.75 631 LYS A N 1
ATOM 5017 C CA . LYS A 1 631 ? -15.049 18.028 39.722 1.00 89.75 631 LYS A CA 1
ATOM 5018 C C . LYS A 1 631 ? -14.555 17.372 41.003 1.00 89.75 631 LYS A C 1
ATOM 5020 O O . LYS A 1 631 ? -13.352 17.385 41.233 1.00 89.75 631 LYS A O 1
ATOM 5025 N N . LYS A 1 632 ? -15.446 16.759 41.790 1.00 89.56 632 LYS A N 1
ATOM 5026 C CA . LYS A 1 632 ? -15.059 15.980 42.976 1.00 89.56 632 LYS A CA 1
ATOM 5027 C C . LYS A 1 632 ? -14.061 14.894 42.605 1.00 89.56 632 LYS A C 1
ATOM 5029 O O . LYS A 1 632 ? -12.985 14.852 43.181 1.00 89.56 632 LYS A O 1
ATOM 5034 N N . ALA A 1 633 ? -14.366 14.093 41.583 1.00 87.25 633 ALA A N 1
ATOM 5035 C CA . ALA A 1 633 ? -13.451 13.066 41.104 1.00 87.25 633 ALA A CA 1
ATOM 5036 C C . ALA A 1 633 ? -12.091 13.660 40.707 1.00 87.25 633 ALA A C 1
ATOM 5038 O O . ALA A 1 633 ? -11.073 13.171 41.177 1.00 87.25 633 ALA A O 1
ATOM 5039 N N . ALA A 1 634 ? -12.057 14.721 39.892 1.00 83.38 634 ALA A N 1
ATOM 5040 C CA . ALA A 1 634 ? -10.822 15.342 39.403 1.00 83.38 634 ALA A CA 1
ATOM 5041 C C . ALA A 1 634 ? -9.967 16.008 40.499 1.00 83.38 634 ALA A C 1
ATOM 5043 O O . ALA A 1 634 ? -8.772 16.197 40.285 1.00 83.38 634 ALA A O 1
ATOM 5044 N N . GLN A 1 635 ? -10.566 16.379 41.635 1.00 84.75 635 GLN A N 1
ATOM 5045 C CA . GLN A 1 635 ? -9.885 17.004 42.775 1.00 84.75 635 GLN A CA 1
ATOM 5046 C C . GLN A 1 635 ? -9.302 15.997 43.773 1.00 84.75 635 GLN A C 1
ATOM 5048 O O . GLN A 1 635 ? -8.469 16.388 44.584 1.00 84.75 635 GLN A O 1
ATOM 5053 N N . GLU A 1 636 ? -9.729 14.732 43.732 1.00 79.44 636 GLU A N 1
ATOM 5054 C CA . GLU A 1 636 ? -9.276 13.707 44.683 1.00 79.44 636 GLU A CA 1
ATOM 5055 C C . GLU A 1 636 ? -7.820 13.267 44.437 1.00 79.44 636 GLU A C 1
ATOM 5057 O O . GLU A 1 636 ? -7.171 12.881 45.398 1.00 79.44 636 GLU A O 1
ATOM 5062 N N . SER A 1 637 ? -7.277 13.386 43.211 1.00 67.06 637 SER A N 1
ATOM 5063 C CA . SER A 1 637 ? -5.887 12.997 42.896 1.00 67.06 637 SER A CA 1
ATOM 5064 C C . SER A 1 637 ? -5.227 13.862 41.813 1.00 67.06 637 SER A C 1
ATOM 5066 O O . SER A 1 637 ? -5.886 14.309 40.871 1.00 67.06 637 SER A O 1
ATOM 5068 N N . GLU A 1 638 ? -3.903 14.049 41.910 1.00 55.88 638 GLU A N 1
ATOM 5069 C CA . GLU A 1 638 ? -3.067 14.699 40.881 1.00 55.88 638 GLU A CA 1
ATOM 5070 C C . GLU A 1 638 ? -2.598 13.733 39.765 1.00 55.88 638 GLU A C 1
ATOM 5072 O O . GLU A 1 638 ? -2.041 14.183 38.762 1.00 55.88 638 GLU A O 1
ATOM 5077 N N . LEU A 1 639 ? -2.821 12.417 39.912 1.00 56.00 639 LEU A N 1
ATOM 5078 C CA . LEU A 1 639 ? -2.526 11.392 38.896 1.00 56.00 639 LEU A CA 1
ATOM 5079 C C . LEU A 1 639 ? -3.599 11.352 37.787 1.00 56.00 639 LEU A C 1
ATOM 5081 O O . LEU A 1 639 ? -4.656 11.973 37.908 1.00 56.00 639 LEU A O 1
ATOM 5085 N N . SER A 1 640 ? -3.321 10.635 36.685 1.00 58.84 640 SER A N 1
ATOM 5086 C CA . SER A 1 640 ? -4.214 10.562 35.515 1.00 58.84 640 SER A CA 1
ATOM 5087 C C . SER A 1 640 ? -5.606 10.060 35.906 1.00 58.84 640 SER A C 1
ATOM 5089 O O . SER A 1 640 ? -5.792 8.900 36.266 1.00 58.84 640 SER A O 1
ATOM 5091 N N . ASN A 1 641 ? -6.586 10.958 35.840 1.00 71.38 641 ASN A N 1
ATOM 5092 C CA . ASN A 1 641 ? -7.960 10.704 36.244 1.00 71.38 641 ASN A CA 1
ATOM 5093 C C . ASN A 1 641 ? -8.891 10.898 35.042 1.00 71.38 641 ASN A C 1
ATOM 5095 O O . ASN A 1 641 ? -8.871 11.979 34.445 1.00 71.38 641 ASN A O 1
ATOM 5099 N N . PRO A 1 642 ? -9.764 9.930 34.711 1.00 69.75 642 PRO A N 1
ATOM 5100 C CA . PRO A 1 642 ? -10.694 10.059 33.587 1.00 69.75 642 PRO A CA 1
ATOM 5101 C C . PRO A 1 642 ? -11.569 11.327 33.627 1.00 69.75 642 PRO A C 1
ATOM 5103 O O . PRO A 1 642 ? -11.959 11.879 32.595 1.00 69.75 642 PRO A O 1
ATOM 5106 N N . SER A 1 643 ? -11.851 11.843 34.827 1.00 82.69 643 SER A N 1
ATOM 5107 C CA . SER A 1 643 ? -12.614 13.079 35.024 1.00 82.69 643 SER A CA 1
ATOM 5108 C C . SER A 1 643 ? -11.827 14.344 34.693 1.00 82.69 643 SER A C 1
ATOM 5110 O O . SER A 1 643 ? -12.454 15.331 34.336 1.00 82.69 643 SER A O 1
ATOM 5112 N N . GLN A 1 644 ? -10.488 14.345 34.741 1.00 76.50 644 GLN A N 1
ATOM 5113 C CA . GLN A 1 644 ? -9.676 15.507 34.336 1.00 76.50 644 GLN A CA 1
ATOM 5114 C C . GLN A 1 644 ? -9.797 15.809 32.834 1.00 76.50 644 GLN A C 1
ATOM 5116 O O . GLN A 1 644 ? -9.559 16.940 32.421 1.00 76.50 644 GLN A O 1
ATOM 5121 N N . PHE A 1 645 ? -10.203 14.826 32.026 1.00 77.69 645 PHE A N 1
ATOM 5122 C CA . PHE A 1 645 ? -10.499 15.002 30.603 1.00 77.69 645 PHE A CA 1
ATOM 5123 C C . PHE A 1 645 ? -11.966 15.360 30.340 1.00 77.69 645 PHE A C 1
ATOM 5125 O O . PHE A 1 645 ? -12.251 16.265 29.558 1.00 77.69 645 PHE A O 1
ATOM 5132 N N . CYS A 1 646 ? -12.903 14.678 31.008 1.00 80.88 646 CYS A N 1
ATOM 5133 C CA . CYS A 1 646 ? -14.337 14.899 30.793 1.00 80.88 646 CYS A CA 1
ATOM 5134 C C . CYS A 1 646 ? -14.827 16.223 31.404 1.00 80.88 646 CYS A C 1
ATOM 5136 O O . CYS A 1 646 ? -15.689 16.889 30.834 1.00 80.88 646 CYS A O 1
ATOM 5138 N N . LEU A 1 647 ? -14.278 16.624 32.558 1.00 87.50 647 LEU A N 1
ATOM 5139 C CA . LEU A 1 647 ? -14.696 17.826 33.283 1.00 87.50 647 LEU A CA 1
ATOM 5140 C C . LEU A 1 647 ? -14.521 19.109 32.455 1.00 87.50 647 LEU A C 1
ATOM 5142 O O . LEU A 1 647 ? -15.496 19.860 32.370 1.00 87.50 647 LEU A O 1
ATOM 5146 N N . PRO A 1 648 ? -13.350 19.392 31.843 1.00 87.00 648 PRO A N 1
ATOM 5147 C CA . PRO A 1 648 ? -13.189 20.580 31.013 1.00 87.00 648 PRO A CA 1
ATOM 5148 C C . PRO A 1 648 ? -14.205 20.633 29.871 1.00 87.00 648 PRO A C 1
ATOM 5150 O O . PRO A 1 648 ? -14.804 21.683 29.667 1.00 87.00 648 PRO A O 1
ATOM 5153 N N . PHE A 1 649 ? -14.469 19.502 29.201 1.00 88.06 649 PHE A N 1
ATOM 5154 C CA . PHE A 1 649 ? -15.442 19.435 28.108 1.00 88.06 649 PHE A CA 1
ATOM 5155 C C . PHE A 1 649 ? -16.855 19.797 28.577 1.00 88.06 649 PHE A C 1
ATOM 5157 O O . PHE A 1 649 ? -17.426 20.762 28.080 1.00 88.06 649 PHE A O 1
ATOM 5164 N N . TYR A 1 650 ? -17.410 19.092 29.572 1.00 89.06 650 TYR A N 1
ATOM 5165 C CA . TYR A 1 650 ? -18.781 19.359 30.032 1.00 89.06 650 TYR A CA 1
ATOM 5166 C C . TYR A 1 650 ? -18.937 20.747 30.654 1.00 89.06 650 TYR A C 1
ATOM 5168 O O . TYR A 1 650 ? -19.992 21.368 30.531 1.00 89.06 650 TYR A O 1
ATOM 5176 N N . ARG A 1 651 ? -17.882 21.269 31.290 1.00 90.31 651 ARG A N 1
ATOM 5177 C CA . ARG A 1 651 ? -17.868 22.635 31.818 1.00 90.31 651 ARG A CA 1
ATOM 5178 C C . ARG A 1 651 ? -17.901 23.669 30.692 1.00 90.31 651 ARG A C 1
ATOM 5180 O O . ARG A 1 651 ? -18.648 24.642 30.807 1.00 90.31 651 ARG A O 1
ATOM 5187 N N . SER A 1 652 ? -17.124 23.471 29.630 1.00 87.69 652 SER A N 1
ATOM 5188 C CA . SER A 1 652 ? -17.121 24.347 28.455 1.00 87.69 652 SER A CA 1
ATOM 5189 C C . SER A 1 652 ? -18.431 24.232 27.672 1.00 87.69 652 SER A C 1
ATOM 5191 O O . SER A 1 652 ? -19.048 25.257 27.406 1.00 87.69 652 SER A O 1
ATOM 5193 N N . PHE A 1 653 ? -18.952 23.018 27.459 1.00 86.56 653 PHE A N 1
ATOM 5194 C CA . PHE A 1 653 ? -20.279 22.765 26.882 1.00 86.56 653 PHE A CA 1
ATOM 5195 C C . PHE A 1 653 ? -21.381 23.514 27.648 1.00 86.56 653 PHE A C 1
ATOM 5197 O O . PHE A 1 653 ? -22.126 24.298 27.068 1.00 86.56 653 PHE A O 1
ATOM 5204 N N . HIS A 1 654 ? -21.448 23.357 28.976 1.00 88.94 654 HIS A N 1
ATOM 5205 C CA . HIS A 1 654 ? -22.419 24.074 29.806 1.00 88.94 654 HIS A CA 1
ATOM 5206 C C . HIS A 1 654 ? -22.248 25.601 29.709 1.00 88.94 654 HIS A C 1
ATOM 5208 O O . HIS A 1 654 ? -23.227 26.346 29.721 1.00 88.94 654 HIS A O 1
ATOM 5214 N N . THR A 1 655 ? -21.008 26.089 29.651 1.00 85.38 655 THR A N 1
ATOM 5215 C CA . THR A 1 655 ? -20.714 27.529 29.590 1.00 85.38 655 THR A CA 1
ATOM 5216 C C . THR A 1 655 ? -21.136 28.136 28.250 1.00 85.38 655 THR A C 1
ATOM 5218 O O . THR A 1 655 ? -21.754 29.199 28.246 1.00 85.38 655 THR A O 1
ATOM 5221 N N . ILE A 1 656 ? -20.902 27.435 27.141 1.00 82.69 656 ILE A N 1
ATOM 5222 C CA . ILE A 1 656 ? -21.345 27.846 25.804 1.00 82.69 656 ILE A CA 1
ATOM 5223 C C . ILE A 1 656 ? -22.880 27.854 25.743 1.00 82.69 656 ILE A C 1
ATOM 5225 O O . ILE A 1 656 ? -23.471 28.893 25.464 1.00 82.69 656 ILE A O 1
ATOM 5229 N N . VAL A 1 657 ? -23.531 26.745 26.116 1.00 81.88 657 VAL A N 1
ATOM 5230 C CA . VAL A 1 657 ? -24.991 26.581 25.972 1.00 81.88 657 VAL A CA 1
ATOM 5231 C C . VAL A 1 657 ? -25.794 27.466 26.936 1.00 81.88 657 VAL A C 1
ATOM 5233 O O . VAL A 1 657 ? -26.809 28.032 26.544 1.00 81.88 657 VAL A O 1
ATOM 5236 N N . PHE A 1 658 ? -25.371 27.607 28.201 1.00 81.56 658 PHE A N 1
ATOM 5237 C CA . PHE A 1 658 ? -26.191 28.255 29.242 1.00 81.56 658 PHE A CA 1
ATOM 5238 C C . PHE A 1 658 ? -25.628 29.561 29.805 1.00 81.56 658 PHE A C 1
ATOM 5240 O O . PHE A 1 658 ? -26.373 30.303 30.449 1.00 81.56 658 PHE A O 1
ATOM 5247 N N . LYS A 1 659 ? -24.333 29.852 29.619 1.00 77.62 659 LYS A N 1
ATOM 5248 C CA . LYS A 1 659 ? -23.700 31.096 30.105 1.00 77.62 659 LYS A CA 1
ATOM 5249 C C . LYS A 1 659 ? -23.332 32.075 28.985 1.00 77.62 659 LYS A C 1
ATOM 5251 O O . LYS A 1 659 ? -22.889 33.174 29.305 1.00 77.62 659 LYS A O 1
ATOM 5256 N N . LYS A 1 660 ? -23.584 31.715 27.719 1.00 69.06 660 LYS A N 1
ATOM 5257 C CA . LYS A 1 660 ? -23.454 32.579 26.530 1.00 69.06 660 LYS A CA 1
ATOM 5258 C C . LYS A 1 660 ? -22.052 33.166 26.335 1.00 69.06 660 LYS A C 1
ATOM 5260 O O . LYS A 1 660 ? -21.907 34.335 25.981 1.00 69.06 660 LYS A O 1
ATOM 5265 N N . GLN A 1 661 ? -21.021 32.370 26.607 1.00 75.12 661 GLN A N 1
ATOM 5266 C CA . GLN A 1 661 ? -19.634 32.750 26.334 1.00 75.12 661 GLN A CA 1
ATOM 5267 C C . GLN A 1 661 ? -19.228 32.334 24.913 1.00 75.12 661 GLN A C 1
ATOM 5269 O O . GLN A 1 661 ? -19.762 31.365 24.376 1.00 75.12 661 GLN A O 1
ATOM 5274 N N . GLU A 1 662 ? -18.295 33.064 24.300 1.00 75.31 662 GLU A N 1
ATOM 5275 C CA . GLU A 1 662 ? -17.839 32.791 22.936 1.00 75.31 662 GLU A CA 1
ATOM 5276 C C . GLU A 1 662 ? -17.156 31.414 22.856 1.00 75.31 662 GLU A C 1
ATOM 5278 O O . GLU A 1 662 ? -16.214 31.129 23.602 1.00 75.31 662 GLU A O 1
ATOM 5283 N N . ALA A 1 663 ? -17.622 30.551 21.944 1.00 74.31 663 ALA A N 1
ATOM 5284 C CA . ALA A 1 663 ? -17.160 29.164 21.853 1.00 74.31 663 ALA A CA 1
ATOM 5285 C C . ALA A 1 663 ? -15.654 29.067 21.603 1.00 74.31 663 ALA A C 1
ATOM 5287 O O . ALA A 1 663 ? -14.995 28.182 22.138 1.00 74.31 663 ALA A O 1
ATOM 5288 N N . LYS A 1 664 ? -15.085 30.024 20.863 1.00 77.00 664 LYS A N 1
ATOM 5289 C CA . LYS A 1 664 ? -13.647 30.094 20.596 1.00 77.00 664 LYS A CA 1
ATOM 5290 C C . LYS A 1 664 ? -12.809 30.135 21.881 1.00 77.00 664 LYS A C 1
ATOM 5292 O O . LYS A 1 664 ? -11.852 29.373 21.997 1.00 77.00 664 LYS A O 1
ATOM 5297 N N . GLU A 1 665 ? -13.188 30.963 22.856 1.00 81.62 665 GLU A N 1
ATOM 5298 C CA . GLU A 1 665 ? -12.455 31.089 24.125 1.00 81.62 665 GLU A CA 1
ATOM 5299 C C . GLU A 1 665 ? -12.524 29.799 24.954 1.00 81.62 665 GLU A C 1
ATOM 5301 O O . GLU A 1 665 ? -11.521 29.341 25.506 1.00 81.62 665 GLU A O 1
ATOM 5306 N N . GLU A 1 666 ? -13.708 29.186 25.031 1.00 84.31 666 GLU A N 1
ATOM 5307 C CA . GLU A 1 666 ? -13.909 27.954 25.797 1.00 84.31 666 GLU A CA 1
ATOM 5308 C C . GLU A 1 666 ? -13.299 26.724 25.104 1.00 84.31 666 GLU A C 1
ATOM 5310 O O . GLU A 1 666 ? -12.817 25.824 25.790 1.00 84.31 666 GLU A O 1
ATOM 5315 N N . VAL A 1 667 ? -13.225 26.704 23.770 1.00 82.25 667 VAL A N 1
ATOM 5316 C CA . VAL A 1 667 ? -12.512 25.678 22.993 1.00 82.25 667 VAL A CA 1
ATOM 5317 C C . VAL A 1 667 ? -11.009 25.748 23.246 1.00 82.25 667 VAL A C 1
ATOM 5319 O O . VAL A 1 667 ? -10.396 24.719 23.524 1.00 82.25 667 VAL A O 1
ATOM 5322 N N . ASP A 1 668 ? -10.408 26.940 23.202 1.00 82.88 668 ASP A N 1
ATOM 5323 C CA . ASP A 1 668 ? -8.974 27.113 23.470 1.00 82.88 668 ASP A CA 1
ATOM 5324 C C . ASP A 1 668 ? -8.625 26.710 24.912 1.00 82.88 668 ASP A C 1
ATOM 5326 O O . ASP A 1 668 ? -7.619 26.038 25.168 1.00 82.88 668 ASP A O 1
ATOM 5330 N N . LYS A 1 669 ? -9.506 27.044 25.859 1.00 85.50 669 LYS A N 1
ATOM 5331 C CA . LYS A 1 669 ? -9.405 26.634 27.262 1.00 85.50 669 LYS A CA 1
ATOM 5332 C C . LYS A 1 669 ? -9.541 25.121 27.439 1.00 85.50 669 LYS A C 1
ATOM 5334 O O . LYS A 1 669 ? -8.721 24.518 28.133 1.00 85.50 669 LYS A O 1
ATOM 5339 N N . TYR A 1 670 ? -10.526 24.498 26.790 1.00 86.19 670 TYR A N 1
ATOM 5340 C CA . TYR A 1 670 ? -10.680 23.044 26.764 1.00 86.19 670 TYR A CA 1
ATOM 5341 C C . TYR A 1 670 ? -9.431 22.373 26.184 1.00 86.19 670 TYR A C 1
ATOM 5343 O O . TYR A 1 670 ? -8.882 21.472 26.813 1.00 86.19 670 TYR A O 1
ATOM 5351 N N . LEU A 1 671 ? -8.929 22.844 25.039 1.00 81.88 671 LEU A N 1
ATOM 5352 C CA . LEU A 1 671 ? -7.721 22.321 24.400 1.00 81.88 671 LEU A CA 1
ATOM 5353 C C . LEU A 1 671 ? -6.508 22.405 25.329 1.00 81.88 671 LEU A C 1
ATOM 5355 O O . LEU A 1 671 ? -5.747 21.442 25.419 1.00 81.88 671 LEU A O 1
ATOM 5359 N N . ALA A 1 672 ? -6.324 23.525 26.030 1.00 83.56 672 ALA A N 1
ATOM 5360 C CA . ALA A 1 672 ? -5.226 23.698 26.974 1.00 83.56 672 ALA A CA 1
ATOM 5361 C C . ALA A 1 672 ? -5.333 22.732 28.168 1.00 83.56 672 ALA A C 1
ATOM 5363 O O . ALA A 1 672 ? -4.358 22.055 28.506 1.00 83.56 672 ALA A O 1
ATOM 5364 N N . GLU A 1 673 ? -6.513 22.630 28.787 1.00 83.25 673 GLU A N 1
ATOM 5365 C CA . GLU A 1 673 ? -6.749 21.758 29.945 1.00 83.25 673 GLU A CA 1
ATOM 5366 C C . GLU A 1 673 ? -6.692 20.269 29.571 1.00 83.25 673 GLU A C 1
ATOM 5368 O O . GLU A 1 673 ? -6.021 19.488 30.249 1.00 83.25 673 GLU A O 1
ATOM 5373 N N . ALA A 1 674 ? -7.309 19.875 28.456 1.00 77.94 674 ALA A N 1
ATOM 5374 C CA . ALA A 1 674 ? -7.356 18.492 27.999 1.00 77.94 674 ALA A CA 1
ATOM 5375 C C . ALA A 1 674 ? -5.994 18.008 27.478 1.00 77.94 674 ALA A C 1
ATOM 5377 O O . ALA A 1 674 ? -5.562 16.913 27.834 1.00 77.94 674 ALA A O 1
ATOM 5378 N N . LYS A 1 675 ? -5.241 18.827 26.722 1.00 78.56 675 LYS A N 1
ATOM 5379 C CA . LYS A 1 675 ? -3.865 18.468 26.311 1.00 78.56 675 LYS A CA 1
ATOM 5380 C C . LYS A 1 675 ? -2.926 18.346 27.507 1.00 78.56 675 LYS A C 1
ATOM 5382 O O . LYS A 1 675 ? -2.052 17.478 27.500 1.00 78.56 675 LYS A O 1
ATOM 5387 N N . LYS A 1 676 ? -3.116 19.173 28.542 1.00 78.25 676 LYS A N 1
ATOM 5388 C CA . LYS A 1 676 ? -2.382 19.053 29.807 1.00 78.25 676 LYS A CA 1
ATOM 5389 C C . LYS A 1 676 ? -2.708 17.733 30.513 1.00 78.25 676 LYS A C 1
ATOM 5391 O O . LYS A 1 676 ? -1.779 17.044 30.920 1.00 78.25 676 LYS A O 1
ATOM 5396 N N . ALA A 1 677 ? -3.986 17.356 30.596 1.00 71.25 677 ALA A N 1
ATOM 5397 C CA . ALA A 1 677 ? -4.420 16.091 31.196 1.00 71.25 677 ALA A CA 1
ATOM 5398 C C . ALA A 1 677 ? -3.909 14.852 30.425 1.00 71.25 677 ALA A C 1
ATOM 5400 O O . ALA A 1 677 ? -3.542 13.848 31.030 1.00 71.25 677 ALA A O 1
ATOM 5401 N N . VAL A 1 678 ? -3.821 14.934 29.091 1.00 68.19 678 VAL A N 1
ATOM 5402 C CA . VAL A 1 678 ? -3.325 13.851 28.216 1.00 68.19 678 VAL A CA 1
ATOM 5403 C C . VAL A 1 678 ? -1.793 13.728 28.219 1.00 68.19 678 VAL A C 1
ATOM 5405 O O . VAL A 1 678 ? -1.254 12.681 27.861 1.00 68.19 678 VAL A O 1
ATOM 5408 N N . GLY A 1 679 ? -1.067 14.763 28.655 1.00 60.78 679 GLY A N 1
ATOM 5409 C CA . GLY A 1 679 ? 0.390 14.874 28.527 1.00 60.78 679 GLY A CA 1
ATOM 5410 C C . GLY A 1 679 ? 1.213 13.711 29.102 1.00 60.78 679 GLY A C 1
ATOM 5411 O O . GLY A 1 679 ? 2.318 13.479 28.607 1.00 60.78 679 GLY A O 1
ATOM 5412 N N . GLY A 1 680 ? 0.679 12.980 30.088 1.00 57.03 680 GLY A N 1
ATOM 5413 C CA . GLY A 1 680 ? 1.317 11.821 30.730 1.00 57.03 680 GLY A CA 1
ATOM 5414 C C . GLY A 1 680 ? 0.818 10.437 30.284 1.00 57.03 680 GLY A C 1
ATOM 5415 O O . GLY A 1 680 ? 1.301 9.441 30.815 1.00 57.03 680 GLY A O 1
ATOM 5416 N N . SER A 1 681 ? -0.137 10.340 29.349 1.00 58.97 681 SER A N 1
ATOM 5417 C CA . SER A 1 681 ? -0.702 9.046 28.929 1.00 58.97 681 SER A CA 1
ATOM 5418 C C . SER A 1 681 ? 0.199 8.295 27.940 1.00 58.97 681 SER A C 1
ATOM 5420 O O . SER A 1 681 ? 0.836 8.899 27.077 1.00 58.97 681 SER A O 1
ATOM 5422 N N . LYS A 1 682 ? 0.204 6.956 28.018 1.00 58.22 682 LYS A N 1
ATOM 5423 C CA . LYS A 1 682 ? 0.859 6.069 27.037 1.00 58.22 682 LYS A CA 1
ATOM 5424 C C . LYS A 1 682 ? 0.126 6.036 25.687 1.00 58.22 682 LYS A C 1
ATOM 5426 O O . LYS A 1 682 ? 0.762 5.793 24.668 1.00 58.22 682 LYS A O 1
ATOM 5431 N N . SER A 1 683 ? -1.170 6.360 25.669 1.00 57.00 683 SER A N 1
ATOM 5432 C CA . SER A 1 683 ? -2.035 6.420 24.475 1.00 57.00 683 SER A CA 1
ATOM 5433 C C . SER A 1 683 ? -2.170 7.849 23.928 1.00 57.00 683 SER A C 1
ATOM 5435 O O . SER A 1 683 ? -3.220 8.243 23.420 1.00 57.00 683 SER A O 1
ATOM 5437 N N . LYS A 1 684 ? -1.108 8.655 24.072 1.00 67.94 684 LYS A N 1
ATOM 5438 C CA . LYS A 1 684 ? -1.095 10.108 23.828 1.00 67.94 684 LYS A CA 1
ATOM 5439 C C . LYS A 1 684 ? -1.588 10.512 22.439 1.00 67.94 684 LYS A C 1
ATOM 5441 O O . LYS A 1 684 ? -2.314 11.491 22.327 1.00 67.94 684 LYS A O 1
ATOM 5446 N N . GLU A 1 685 ? -1.203 9.775 21.399 1.00 64.12 685 GLU A N 1
ATOM 5447 C CA . GLU A 1 685 ? -1.583 10.080 20.012 1.00 64.12 685 GLU A CA 1
ATOM 5448 C C . GLU A 1 685 ? -3.099 9.958 19.801 1.00 64.12 685 GLU A C 1
ATOM 5450 O O . GLU A 1 685 ? -3.736 10.920 19.379 1.00 64.12 685 GLU A O 1
ATOM 5455 N N . LEU A 1 686 ? -3.690 8.829 20.207 1.00 61.66 686 LEU A N 1
ATOM 5456 C CA . LEU A 1 686 ? -5.136 8.582 20.112 1.00 61.66 686 LEU A CA 1
ATOM 5457 C C . LEU A 1 686 ? -5.943 9.519 21.014 1.00 61.66 686 LEU A C 1
ATOM 5459 O O . LEU A 1 686 ? -7.015 9.990 20.646 1.00 61.66 686 LEU A O 1
ATOM 5463 N N . LEU A 1 687 ? -5.425 9.826 22.204 1.00 66.19 687 LEU A N 1
ATOM 5464 C CA . LEU A 1 687 ? -6.068 10.780 23.100 1.00 66.19 687 LEU A CA 1
ATOM 5465 C C . LEU A 1 687 ? -5.993 12.213 22.566 1.00 66.19 687 LEU A C 1
ATOM 5467 O O . LEU A 1 687 ? -6.935 12.969 22.767 1.00 66.19 687 LEU A O 1
ATOM 5471 N N . PHE A 1 688 ? -4.925 12.605 21.865 1.00 70.62 688 PHE A N 1
ATOM 5472 C CA . PHE A 1 688 ? -4.868 13.911 21.207 1.00 70.62 688 PHE A CA 1
ATOM 5473 C C . PHE A 1 688 ? -5.839 14.027 20.041 1.00 70.62 688 PHE A C 1
ATOM 5475 O O . PHE A 1 688 ? -6.462 15.076 19.890 1.00 70.62 688 PHE A O 1
ATOM 5482 N N . GLU A 1 689 ? -6.002 12.964 19.259 1.00 64.38 689 GLU A N 1
ATOM 5483 C CA . GLU A 1 689 ? -7.066 12.881 18.261 1.00 64.38 689 GLU A CA 1
ATOM 5484 C C . GLU A 1 689 ? -8.438 13.051 18.928 1.00 64.38 689 GLU A C 1
ATOM 5486 O O . GLU A 1 689 ? -9.231 13.901 18.520 1.00 64.38 689 GLU A O 1
ATOM 5491 N N . ALA A 1 690 ? -8.663 12.365 20.056 1.00 65.69 690 ALA A N 1
ATOM 5492 C CA . ALA A 1 690 ? -9.902 12.495 20.807 1.00 65.69 690 ALA A CA 1
ATOM 5493 C C . ALA A 1 690 ? -10.163 13.917 21.335 1.00 65.69 690 ALA A C 1
ATOM 5495 O O . ALA A 1 690 ? -11.286 14.413 21.224 1.00 65.69 690 ALA A O 1
ATOM 5496 N N . VAL A 1 691 ? -9.126 14.584 21.857 1.00 73.69 691 VAL A N 1
ATOM 5497 C CA . VAL A 1 691 ? -9.176 15.992 22.282 1.00 73.69 691 VAL A CA 1
ATOM 5498 C C . VAL A 1 691 ? -9.526 16.910 21.112 1.00 73.69 691 VAL A C 1
ATOM 5500 O O . VAL A 1 691 ? -10.367 17.792 21.259 1.00 73.69 691 VAL A O 1
ATOM 5503 N N . ASN A 1 692 ? -8.891 16.734 19.953 1.00 70.38 692 ASN A N 1
ATOM 5504 C CA . ASN A 1 692 ? -9.128 17.612 18.809 1.00 70.38 692 ASN A CA 1
ATOM 5505 C C . ASN A 1 692 ? -10.566 17.474 18.280 1.00 70.38 692 ASN A C 1
ATOM 5507 O O . ASN A 1 692 ? -11.187 18.487 17.963 1.00 70.38 692 ASN A O 1
ATOM 5511 N N . ASN A 1 693 ? -11.126 16.261 18.267 1.00 67.12 693 ASN A N 1
ATOM 5512 C CA . ASN A 1 693 ? -12.506 16.047 17.824 1.00 67.12 693 ASN A CA 1
ATOM 5513 C C . ASN A 1 693 ? -13.531 16.680 18.783 1.00 67.12 693 ASN A C 1
ATOM 5515 O O . ASN A 1 693 ? -14.431 17.382 18.332 1.00 67.12 693 ASN A O 1
ATOM 5519 N N . LEU A 1 694 ? -13.370 16.524 20.105 1.00 74.12 694 LEU A N 1
ATOM 5520 C CA . LEU A 1 694 ? -14.245 17.193 21.085 1.00 74.12 694 LEU A CA 1
ATOM 5521 C C . LEU A 1 694 ? -14.097 18.721 21.062 1.00 74.12 694 LEU A C 1
ATOM 5523 O O . LEU A 1 694 ? -15.060 19.440 21.317 1.00 74.12 694 LEU A O 1
ATOM 5527 N N . ALA A 1 695 ? -12.907 19.229 20.742 1.00 77.12 695 ALA A N 1
ATOM 5528 C CA . ALA A 1 695 ? -12.687 20.660 20.567 1.00 77.12 695 ALA A CA 1
ATOM 5529 C C . ALA A 1 695 ? -13.414 21.208 19.332 1.00 77.12 695 ALA A C 1
ATOM 5531 O O . ALA A 1 695 ? -13.882 22.342 19.366 1.00 77.12 695 ALA A O 1
ATOM 5532 N N . ASN A 1 696 ? -13.520 20.424 18.256 1.00 69.56 696 ASN A N 1
ATOM 5533 C CA . ASN A 1 696 ? -14.339 20.786 17.100 1.00 69.56 696 ASN A CA 1
ATOM 5534 C C . ASN A 1 696 ? -15.831 20.735 17.440 1.00 69.56 696 ASN A C 1
ATOM 5536 O O . ASN A 1 696 ? -16.520 21.719 17.198 1.00 69.56 696 ASN A O 1
ATOM 5540 N N . ALA A 1 697 ? -16.287 19.688 18.131 1.00 71.31 697 ALA A N 1
ATOM 5541 C CA . ALA A 1 697 ? -17.666 19.599 18.607 1.00 71.31 697 ALA A CA 1
ATOM 5542 C C . ALA A 1 697 ? -18.077 20.807 19.473 1.00 71.31 697 ALA A C 1
ATOM 5544 O O . ALA A 1 697 ? -19.143 21.382 19.288 1.00 71.31 697 ALA A O 1
ATOM 5545 N N . LEU A 1 698 ? -17.206 21.280 20.376 1.00 76.25 698 LEU A N 1
ATOM 5546 C CA . LEU A 1 698 ? -17.478 22.488 21.171 1.00 76.25 698 LEU A CA 1
ATOM 5547 C C . LEU A 1 698 ? -17.673 23.760 20.321 1.00 76.25 698 LEU A C 1
ATOM 5549 O O . LEU A 1 698 ? -18.347 24.676 20.786 1.00 76.25 698 LEU A O 1
ATOM 5553 N N . LYS A 1 699 ? -17.120 23.835 19.101 1.00 75.00 699 LYS A N 1
ATOM 5554 C CA . LYS A 1 699 ? -17.370 24.959 18.176 1.00 75.00 699 LYS A CA 1
ATOM 5555 C C . LYS A 1 699 ? -18.784 24.897 17.598 1.00 75.00 699 LYS A C 1
ATOM 5557 O O . LYS A 1 699 ? -19.427 25.932 17.479 1.00 75.00 699 LYS A O 1
ATOM 5562 N N . GLU A 1 700 ? -19.268 23.697 17.291 1.00 69.88 700 GLU A N 1
ATOM 5563 C CA . GLU A 1 700 ? -20.602 23.448 16.720 1.00 69.88 700 GLU A CA 1
ATOM 5564 C C . GLU A 1 700 ? -21.723 23.637 17.757 1.00 69.88 700 GLU A C 1
ATOM 5566 O O . GLU A 1 700 ? -22.842 24.033 17.434 1.00 69.88 700 GLU A O 1
ATOM 5571 N N . VAL A 1 701 ? -21.407 23.440 19.041 1.00 72.94 701 VAL A N 1
ATOM 5572 C CA . VAL A 1 701 ? -22.347 23.590 20.164 1.00 72.94 701 VAL A CA 1
ATOM 5573 C C . VAL A 1 701 ? -22.823 25.040 20.370 1.00 72.94 701 VAL A C 1
ATOM 5575 O O . VAL A 1 701 ? -23.832 25.258 21.041 1.00 72.94 701 VAL A O 1
ATOM 5578 N N . GLN A 1 702 ? -22.169 26.042 19.771 1.00 68.31 702 GLN A N 1
ATOM 5579 C CA . GLN A 1 702 ? -22.628 27.439 19.820 1.00 68.31 702 GLN A CA 1
ATOM 5580 C C . GLN A 1 702 ? -24.028 27.616 19.206 1.00 68.31 702 GLN A C 1
ATOM 5582 O O . GLN A 1 702 ? -24.821 28.418 19.698 1.00 68.31 702 GLN A O 1
ATOM 5587 N N . ASP A 1 703 ? -24.370 26.800 18.206 1.00 65.69 703 ASP A N 1
ATOM 5588 C CA . ASP A 1 703 ? -25.672 26.834 17.537 1.00 65.69 703 ASP A CA 1
ATOM 5589 C C . ASP A 1 703 ? -26.766 26.063 18.301 1.00 65.69 703 ASP A C 1
ATOM 5591 O O . ASP A 1 703 ? -27.935 26.103 17.912 1.00 65.69 703 ASP A O 1
ATOM 5595 N N . LEU A 1 704 ? -26.428 25.374 19.404 1.00 66.38 704 LEU A N 1
ATOM 5596 C CA . LEU A 1 704 ? -27.392 24.639 20.238 1.00 66.38 704 LEU A CA 1
ATOM 5597 C C . LEU A 1 704 ? -28.256 25.533 21.124 1.00 66.38 704 LEU A C 1
ATOM 5599 O O . LEU A 1 704 ? -29.280 25.061 21.610 1.00 66.38 704 LEU A O 1
ATOM 5603 N N . GLU A 1 705 ? -27.912 26.809 21.312 1.00 63.47 705 GLU A N 1
ATOM 5604 C CA . GLU A 1 705 ? -28.710 27.748 22.117 1.00 63.47 705 GLU A CA 1
ATOM 5605 C C . GLU A 1 705 ? -30.172 27.811 21.639 1.00 63.47 705 GLU A C 1
ATOM 5607 O O . GLU A 1 705 ? -31.102 27.725 22.446 1.00 63.47 705 GLU A O 1
ATOM 5612 N N . ASN A 1 706 ? -30.359 27.890 20.319 1.00 64.31 706 ASN A N 1
ATOM 5613 C CA . ASN A 1 706 ? -31.648 28.139 19.668 1.00 64.31 706 ASN A CA 1
ATOM 5614 C C . ASN A 1 706 ? -32.369 26.862 19.205 1.00 64.31 706 ASN A C 1
ATOM 5616 O O . ASN A 1 706 ? -33.396 26.947 18.531 1.00 64.31 706 ASN A O 1
ATOM 5620 N N . ARG A 1 707 ? -31.826 25.689 19.540 1.00 73.50 707 ARG A N 1
ATOM 5621 C CA . ARG A 1 707 ? -32.354 24.379 19.144 1.00 73.50 707 ARG A CA 1
ATOM 5622 C C . ARG A 1 707 ? -33.307 23.814 20.188 1.00 73.50 707 ARG A C 1
ATOM 5624 O O . ARG A 1 707 ? -33.258 24.187 21.366 1.00 73.50 707 ARG A O 1
ATOM 5631 N N . ASP A 1 708 ? -34.182 22.916 19.744 1.00 77.12 708 ASP A N 1
ATOM 5632 C CA . ASP A 1 708 ? -35.127 22.250 20.632 1.00 77.12 708 ASP A CA 1
ATOM 5633 C C . ASP A 1 708 ? -34.423 21.312 21.636 1.00 77.12 708 ASP A C 1
ATOM 5635 O O . ASP A 1 708 ? -33.239 20.978 21.522 1.00 77.12 708 ASP A O 1
ATOM 5639 N N . LEU A 1 709 ? -35.154 20.930 22.685 1.00 78.25 709 LEU A N 1
ATOM 5640 C CA . LEU A 1 709 ? -34.622 20.109 23.770 1.00 78.25 709 LEU A CA 1
ATOM 5641 C C . LEU A 1 709 ? -34.220 18.699 23.304 1.00 78.25 709 LEU A C 1
ATOM 5643 O O . LEU A 1 709 ? -33.293 18.126 23.874 1.00 78.25 709 LEU A O 1
ATOM 5647 N N . GLU A 1 710 ? -34.875 18.137 22.286 1.00 71.62 710 GLU A N 1
ATOM 5648 C CA . GLU A 1 710 ? -34.548 16.800 21.778 1.00 71.62 710 GLU A CA 1
ATOM 5649 C C . GLU A 1 710 ? -33.225 16.803 21.006 1.00 71.62 710 GLU A C 1
ATOM 5651 O O . GLU A 1 710 ? -32.404 15.905 21.203 1.00 71.62 710 GLU A O 1
ATOM 5656 N N . GLU A 1 711 ? -32.945 17.854 20.231 1.00 71.38 711 GLU A N 1
ATOM 5657 C CA . GLU A 1 711 ? -31.635 18.063 19.607 1.00 71.38 711 GLU A CA 1
ATOM 5658 C C . GLU A 1 711 ? -30.536 18.235 20.671 1.00 71.38 711 GLU A C 1
ATOM 5660 O O . GLU A 1 711 ? -29.511 17.552 20.617 1.00 71.38 711 GLU A O 1
ATOM 5665 N N . LYS A 1 712 ? -30.771 19.051 21.713 1.00 77.38 712 LYS A N 1
ATOM 5666 C CA . LYS A 1 712 ? -29.834 19.213 22.850 1.00 77.38 712 LYS A CA 1
ATOM 5667 C C . LYS A 1 712 ? -29.548 17.883 23.565 1.00 77.38 712 LYS A C 1
ATOM 5669 O O . LYS A 1 712 ? -28.401 17.594 23.913 1.00 77.38 712 LYS A O 1
ATOM 5674 N N . LYS A 1 713 ? -30.576 17.053 23.778 1.00 76.94 713 LYS A N 1
ATOM 5675 C CA . LYS A 1 713 ? -30.458 15.720 24.400 1.00 76.94 713 LYS A CA 1
ATOM 5676 C C . LYS A 1 713 ? -29.691 14.735 23.522 1.00 76.94 713 LYS A C 1
ATOM 5678 O O . LYS A 1 713 ? -28.880 13.972 24.054 1.00 76.94 713 LYS A O 1
ATOM 5683 N N . GLY A 1 714 ? -29.933 14.753 22.210 1.00 67.56 714 GLY A N 1
ATOM 5684 C CA . GLY A 1 714 ? -29.227 13.927 21.230 1.00 67.56 714 GLY A CA 1
ATOM 5685 C C . GLY A 1 714 ? -27.722 14.188 21.244 1.00 67.56 714 GLY A C 1
ATOM 5686 O O . GLY A 1 714 ? -26.938 13.254 21.422 1.00 67.56 714 GLY A O 1
ATOM 5687 N N . GLU A 1 715 ? -27.339 15.463 21.180 1.00 70.94 715 GLU A N 1
ATOM 5688 C CA . GLU A 1 715 ? -25.947 15.924 21.232 1.00 70.94 715 GLU A CA 1
ATOM 5689 C C . GLU A 1 715 ? -25.260 15.524 22.546 1.00 70.94 715 GLU A C 1
ATOM 5691 O O . GLU A 1 715 ? -24.195 14.905 22.552 1.00 70.94 715 GLU A O 1
ATOM 5696 N N . LEU A 1 716 ? -25.904 15.775 23.692 1.00 77.81 716 LEU A N 1
ATOM 5697 C CA . LEU A 1 716 ? -25.335 15.415 24.992 1.00 77.81 716 LEU A CA 1
ATOM 5698 C C . LEU A 1 716 ? -25.147 13.895 25.151 1.00 77.81 716 LEU A C 1
ATOM 5700 O O . LEU A 1 716 ? -24.150 13.443 25.719 1.00 77.81 716 LEU A O 1
ATOM 5704 N N . ASN A 1 717 ? -26.087 13.091 24.646 1.00 69.44 717 ASN A N 1
ATOM 5705 C CA . ASN A 1 717 ? -25.991 11.634 24.686 1.00 69.44 717 ASN A CA 1
ATOM 5706 C C . ASN A 1 717 ? -24.870 11.092 23.785 1.00 69.44 717 ASN A C 1
ATOM 5708 O O . ASN A 1 717 ? -24.243 10.088 24.130 1.00 69.44 717 ASN A O 1
ATOM 5712 N N . TYR A 1 718 ? -24.614 11.754 22.659 1.00 68.19 718 TYR A N 1
ATOM 5713 C CA . TYR A 1 718 ? -23.528 11.430 21.742 1.00 68.19 718 TYR A CA 1
ATOM 5714 C C . TYR A 1 718 ? -22.157 11.724 22.368 1.00 68.19 718 TYR A C 1
ATOM 5716 O O . TYR A 1 718 ? -21.318 10.826 22.484 1.00 68.19 718 TYR A O 1
ATOM 5724 N N . TYR A 1 719 ? -21.963 12.929 22.918 1.00 74.62 719 TYR A N 1
ATOM 5725 C CA . TYR A 1 719 ? -20.716 13.286 23.606 1.00 74.62 719 TYR A CA 1
ATOM 5726 C C . TYR A 1 719 ? -20.462 12.450 24.862 1.00 74.62 719 TYR A C 1
ATOM 5728 O O . TYR A 1 719 ? -19.310 12.152 25.179 1.00 74.62 719 TYR A O 1
ATOM 5736 N N . ARG A 1 720 ? -21.522 11.986 25.537 1.00 74.56 720 ARG A N 1
ATOM 5737 C CA . ARG A 1 720 ? -21.424 11.019 26.639 1.00 74.56 720 ARG A CA 1
ATOM 5738 C C . ARG A 1 720 ? -20.678 9.754 26.244 1.00 74.56 720 ARG A C 1
ATOM 5740 O O . ARG A 1 720 ? -19.748 9.365 26.943 1.00 74.56 720 ARG A O 1
ATOM 5747 N N . GLN A 1 721 ? -21.060 9.134 25.132 1.00 66.38 721 GLN A N 1
ATOM 5748 C CA . GLN A 1 721 ? -20.427 7.899 24.659 1.00 66.38 721 GLN A CA 1
ATOM 5749 C C . GLN A 1 721 ? -18.959 8.129 24.283 1.00 66.38 721 GLN A C 1
ATOM 5751 O O . GLN A 1 721 ? -18.102 7.282 24.534 1.00 66.38 721 GLN A O 1
ATOM 5756 N N . TYR A 1 722 ? -18.654 9.307 23.744 1.00 67.06 722 TYR A N 1
ATOM 5757 C CA . TYR A 1 722 ? -17.300 9.669 23.355 1.00 67.06 722 TYR A CA 1
ATOM 5758 C C . TYR A 1 722 ? -16.379 9.946 24.549 1.00 67.06 722 TYR A C 1
ATOM 5760 O O . TYR A 1 722 ? -15.274 9.404 24.632 1.00 67.06 722 TYR A O 1
ATOM 5768 N N . CYS A 1 723 ? -16.842 10.754 25.507 1.00 70.94 723 CYS A N 1
ATOM 5769 C CA . CYS A 1 723 ? -16.145 10.986 26.771 1.00 70.94 723 CYS A CA 1
ATOM 5770 C C . CYS A 1 723 ? -15.917 9.674 27.524 1.00 70.94 723 CYS A C 1
ATOM 5772 O O . CYS A 1 723 ? -14.834 9.478 28.068 1.00 70.94 723 CYS A O 1
ATOM 5774 N N . ASP A 1 724 ? -16.892 8.761 27.501 1.00 66.75 724 ASP A N 1
ATOM 5775 C CA . ASP A 1 724 ? -16.753 7.428 28.080 1.00 66.75 724 ASP A CA 1
ATOM 5776 C C . ASP A 1 724 ? -15.608 6.652 27.431 1.00 66.75 724 ASP A C 1
ATOM 5778 O O . ASP A 1 724 ? -14.788 6.093 28.154 1.00 66.75 724 ASP A O 1
ATOM 5782 N N . ARG A 1 725 ? -15.504 6.670 26.096 1.00 64.50 725 ARG A N 1
ATOM 5783 C CA . ARG A 1 725 ? -14.455 5.966 25.347 1.00 64.50 725 ARG A CA 1
ATOM 5784 C C . ARG A 1 725 ? -13.061 6.549 25.589 1.00 64.50 725 ARG A C 1
ATOM 5786 O O . ARG A 1 725 ? -12.103 5.812 25.809 1.00 64.50 725 ARG A O 1
ATOM 5793 N N . ALA A 1 726 ? -12.950 7.875 25.616 1.00 65.06 726 ALA A N 1
ATOM 5794 C CA . ALA A 1 726 ? -11.701 8.567 25.925 1.00 65.06 726 ALA A CA 1
ATOM 5795 C C . ALA A 1 726 ? -11.265 8.365 27.387 1.00 65.06 726 ALA A C 1
ATOM 5797 O O . ALA A 1 726 ? -10.080 8.175 27.663 1.00 65.06 726 ALA A O 1
ATOM 5798 N N . ALA A 1 727 ? -12.221 8.330 28.321 1.00 66.44 727 ALA A N 1
ATOM 5799 C CA . ALA A 1 727 ? -11.980 7.956 29.709 1.00 66.44 727 ALA A CA 1
ATOM 5800 C C . ALA A 1 727 ? -11.378 6.548 29.818 1.00 66.44 727 ALA A C 1
ATOM 5802 O O . ALA A 1 727 ? -10.508 6.338 30.657 1.00 66.44 727 ALA A O 1
ATOM 5803 N N . GLU A 1 728 ? -11.768 5.601 28.957 1.00 61.59 728 GLU A N 1
ATOM 5804 C CA . GLU A 1 728 ? -11.152 4.269 28.927 1.00 61.59 728 GLU A CA 1
ATOM 5805 C C . GLU A 1 728 ? -9.686 4.306 28.489 1.00 61.59 728 GLU A C 1
ATOM 5807 O O . GLU A 1 728 ? -8.860 3.677 29.141 1.00 61.59 728 GLU A O 1
ATOM 5812 N N . LEU A 1 729 ? -9.346 5.089 27.459 1.00 60.66 729 LEU A N 1
ATOM 5813 C CA . LEU A 1 729 ? -7.960 5.266 26.992 1.00 60.66 729 LEU A CA 1
ATOM 5814 C C . LEU A 1 729 ? -7.048 5.891 28.057 1.00 60.66 729 LEU A C 1
ATOM 5816 O O . LEU A 1 729 ? -5.840 5.657 28.059 1.00 60.66 729 LEU A O 1
ATOM 5820 N N . MET A 1 730 ? -7.607 6.704 28.957 1.00 62.69 730 MET A N 1
ATOM 5821 C CA . MET A 1 730 ? -6.858 7.256 30.089 1.00 62.69 730 MET A CA 1
ATOM 5822 C C . MET A 1 730 ? -6.566 6.220 31.178 1.00 62.69 730 MET A C 1
ATOM 5824 O O . MET A 1 730 ? -5.628 6.418 31.943 1.00 62.69 730 MET A O 1
ATOM 5828 N N . ARG A 1 731 ? -7.332 5.122 31.252 1.00 55.91 731 ARG A N 1
ATOM 5829 C CA . ARG A 1 731 ? -7.151 4.073 32.271 1.00 55.91 731 ARG A CA 1
ATOM 5830 C C . ARG A 1 731 ? -5.992 3.114 31.979 1.00 55.91 731 ARG A C 1
ATOM 5832 O O . ARG A 1 731 ? -5.609 2.393 32.893 1.00 55.91 731 ARG A O 1
ATOM 5839 N N . ASP A 1 732 ? -5.415 3.110 30.772 1.00 54.66 732 ASP A N 1
ATOM 5840 C CA . ASP A 1 732 ? -4.384 2.154 30.302 1.00 54.66 732 ASP A CA 1
ATOM 5841 C C . ASP A 1 732 ? -2.989 2.302 30.974 1.00 54.66 732 ASP A C 1
ATOM 5843 O O . ASP A 1 732 ? -1.933 2.152 30.348 1.00 54.66 732 ASP A O 1
ATOM 5847 N N . THR A 1 733 ? -2.939 2.581 32.277 1.00 48.59 733 THR A N 1
ATOM 5848 C CA . THR A 1 733 ? -1.696 2.748 33.048 1.00 48.59 733 THR A CA 1
ATOM 5849 C C . THR A 1 733 ? -1.453 1.719 34.153 1.00 48.59 733 THR A C 1
ATOM 5851 O O . THR A 1 733 ? -0.543 1.917 34.950 1.00 48.59 733 THR A O 1
ATOM 5854 N N . GLU A 1 734 ? -2.108 0.556 34.118 1.00 39.56 734 GLU A N 1
ATOM 5855 C CA . GLU A 1 734 ? -1.654 -0.656 34.824 1.00 39.56 734 GLU A CA 1
ATOM 5856 C C . GLU A 1 734 ? -1.667 -1.858 33.861 1.00 39.56 734 GLU A C 1
ATOM 5858 O O . GLU A 1 734 ? -2.713 -2.418 33.581 1.00 39.56 734 GLU A O 1
ATOM 5863 N N . GLY A 1 735 ? -0.489 -2.214 33.328 1.00 40.41 735 GLY A N 1
ATOM 5864 C CA . GLY A 1 735 ? -0.193 -3.485 32.642 1.00 40.41 735 GLY A CA 1
ATOM 5865 C C . GLY A 1 735 ? -1.004 -3.859 31.380 1.00 40.41 735 GLY A C 1
ATOM 5866 O O . GLY A 1 735 ? -2.112 -4.361 31.444 1.00 40.41 735 GLY A O 1
ATOM 5867 N N . THR A 1 736 ? -0.374 -3.745 30.207 1.00 42.72 736 THR A N 1
ATOM 5868 C CA . THR A 1 736 ? -0.546 -4.684 29.069 1.00 42.72 736 THR A CA 1
ATOM 5869 C C . THR A 1 736 ? -1.938 -4.933 28.452 1.00 42.72 736 THR A C 1
ATOM 5871 O O . THR A 1 736 ? -2.196 -6.059 28.047 1.00 42.72 736 THR A O 1
ATOM 5874 N N . ALA A 1 737 ? -2.788 -3.926 28.221 1.00 39.84 737 ALA A N 1
ATOM 5875 C CA . ALA A 1 737 ? -3.993 -4.106 27.387 1.00 39.84 737 ALA A CA 1
ATOM 5876 C C . ALA A 1 737 ? -3.873 -3.467 25.978 1.00 39.84 737 ALA A C 1
ATOM 5878 O O . ALA A 1 737 ? -4.521 -2.459 25.701 1.00 39.84 737 ALA A O 1
ATOM 5879 N N . PRO A 1 738 ? -3.115 -4.048 25.022 1.00 39.31 738 PRO A N 1
ATOM 5880 C CA . PRO A 1 738 ? -3.093 -3.580 23.624 1.00 39.31 738 PRO A CA 1
ATOM 5881 C C . PRO A 1 738 ? -4.465 -3.688 22.919 1.00 39.31 738 PRO A C 1
ATOM 5883 O O . PRO A 1 738 ? -4.672 -3.147 21.832 1.00 39.31 738 PRO A O 1
ATOM 5886 N N . PHE A 1 739 ? -5.420 -4.392 23.531 1.00 42.88 739 PHE A N 1
ATOM 5887 C CA . PHE A 1 739 ? -6.701 -4.768 22.940 1.00 42.88 739 PHE A CA 1
ATOM 5888 C C . PHE A 1 739 ? -7.815 -3.736 23.119 1.00 42.88 739 PHE A C 1
ATOM 5890 O O . PHE A 1 739 ? -8.708 -3.661 22.271 1.00 42.88 739 PHE A O 1
ATOM 5897 N N . ALA A 1 740 ? -7.738 -2.889 24.152 1.00 40.88 740 ALA A N 1
ATOM 5898 C CA . ALA A 1 740 ? -8.642 -1.752 24.293 1.00 40.88 740 ALA A CA 1
ATOM 5899 C C . ALA A 1 740 ? -8.460 -0.819 23.088 1.00 40.88 740 ALA A C 1
ATOM 5901 O O . ALA A 1 740 ? -9.419 -0.496 22.392 1.00 40.88 740 ALA A O 1
ATOM 5902 N N . THR A 1 741 ? -7.206 -0.535 22.739 1.00 37.78 741 THR A N 1
ATOM 5903 C CA . THR A 1 741 ? -6.786 0.331 21.635 1.00 37.78 741 THR A CA 1
ATOM 5904 C C . THR A 1 741 ? -7.338 -0.098 20.263 1.00 37.78 741 THR A C 1
ATOM 5906 O O . THR A 1 741 ? -7.727 0.753 19.465 1.00 37.78 741 THR A O 1
ATOM 5909 N N . ILE A 1 742 ? -7.437 -1.406 19.980 1.00 37.12 742 ILE A N 1
ATOM 5910 C CA . ILE A 1 742 ? -7.926 -1.944 18.690 1.00 37.12 742 ILE A CA 1
ATOM 5911 C C . ILE A 1 742 ? -9.459 -1.956 18.618 1.00 37.12 742 ILE A C 1
ATOM 5913 O O . ILE A 1 742 ? -10.030 -1.590 17.589 1.00 37.12 742 ILE A O 1
ATOM 5917 N N . ALA A 1 743 ? -10.145 -2.321 19.706 1.00 36.22 743 ALA A N 1
ATOM 5918 C CA . ALA A 1 743 ? -11.600 -2.200 19.773 1.00 36.22 743 ALA A CA 1
ATOM 5919 C C . ALA A 1 743 ? -12.047 -0.725 19.716 1.00 36.22 743 ALA A C 1
ATOM 5921 O O . ALA A 1 743 ? -13.161 -0.444 19.278 1.00 36.22 743 ALA A O 1
ATOM 5922 N N . MET A 1 744 ? -11.213 0.236 20.151 1.00 40.94 744 MET A N 1
ATOM 5923 C CA . MET A 1 744 ? -11.509 1.675 20.014 1.00 40.94 744 MET A CA 1
ATOM 5924 C C . MET A 1 744 ? -11.275 2.171 18.592 1.00 40.94 744 MET A C 1
ATOM 5926 O O . MET A 1 744 ? -12.087 2.952 18.116 1.00 40.94 744 MET A O 1
ATOM 5930 N N . LYS A 1 745 ? -10.252 1.663 17.888 1.00 39.09 745 LYS A N 1
ATOM 5931 C CA . LYS A 1 745 ? -10.048 1.947 16.455 1.00 39.09 745 LYS A CA 1
ATOM 5932 C C . LYS A 1 745 ? -11.234 1.526 15.583 1.00 39.09 745 LYS A C 1
ATOM 5934 O O . LYS A 1 745 ? -11.494 2.180 14.593 1.00 39.09 745 LYS A O 1
ATOM 5939 N N . LYS A 1 746 ? -11.968 0.471 15.962 1.00 37.09 746 LYS A N 1
ATOM 5940 C CA . LYS A 1 746 ? -13.198 0.032 15.269 1.00 37.09 746 LYS A CA 1
ATOM 5941 C C . LYS A 1 746 ? -14.474 0.785 15.680 1.00 37.09 746 LYS A C 1
ATOM 5943 O O . LYS A 1 746 ? -15.512 0.560 15.074 1.00 37.09 746 LYS A O 1
ATOM 5948 N N . GLY A 1 747 ? -14.424 1.599 16.738 1.00 38.06 747 GLY A N 1
ATOM 5949 C CA . GLY A 1 747 ? -15.581 2.315 17.301 1.00 38.06 747 GLY A CA 1
ATOM 5950 C C . GLY A 1 747 ? -15.433 3.839 17.322 1.00 38.06 747 GLY A C 1
ATOM 5951 O O . GLY A 1 747 ? -16.282 4.520 17.885 1.00 38.06 747 GLY A O 1
ATOM 5952 N N . LEU A 1 748 ? -14.351 4.366 16.753 1.00 40.66 748 LEU A N 1
ATOM 5953 C CA . LEU A 1 748 ? -14.220 5.761 16.350 1.00 40.66 748 LEU A CA 1
ATOM 5954 C C . LEU A 1 748 ? -14.583 5.796 14.868 1.00 40.66 748 LEU A C 1
ATOM 5956 O O . LEU A 1 748 ? -14.041 4.991 14.115 1.00 40.66 748 LEU A O 1
ATOM 5960 N N . PRO A 1 749 ? -15.519 6.665 14.464 1.00 48.50 749 PRO A N 1
ATOM 5961 C CA . PRO A 1 749 ? -15.337 8.101 14.660 1.00 48.50 749 PRO A CA 1
ATOM 5962 C C . PRO A 1 749 ? -16.557 8.809 15.257 1.00 48.50 749 PRO A C 1
ATOM 5964 O O . PRO A 1 749 ? -17.687 8.324 15.207 1.00 48.50 749 PRO A O 1
ATOM 5967 N N . ILE A 1 750 ? -16.320 10.033 15.733 1.00 47.78 750 ILE A N 1
ATOM 5968 C CA . ILE A 1 750 ? -17.344 11.069 15.630 1.00 47.78 750 ILE A CA 1
ATOM 5969 C C . ILE A 1 750 ? -17.656 11.196 14.132 1.00 47.78 750 ILE A C 1
ATOM 5971 O O . ILE A 1 750 ? -16.889 11.822 13.402 1.00 47.78 750 ILE A O 1
ATOM 5975 N N . LEU A 1 751 ? -18.696 10.516 13.634 1.00 49.28 751 LEU A N 1
ATOM 5976 C CA . LEU A 1 751 ? -19.278 10.905 12.356 1.00 49.28 751 LEU A CA 1
ATOM 5977 C C . LEU A 1 751 ? -20.034 12.203 12.602 1.00 49.28 751 LEU A C 1
ATOM 5979 O O . LEU A 1 751 ? -21.123 12.221 13.174 1.00 49.28 751 LEU A O 1
ATOM 5983 N N . ASP A 1 752 ? -19.328 13.259 12.226 1.00 54.28 752 ASP A N 1
ATOM 5984 C CA . ASP A 1 752 ? -19.713 14.651 12.135 1.00 54.28 752 ASP A CA 1
ATOM 5985 C C . ASP A 1 752 ? -21.133 14.793 11.558 1.00 54.28 752 ASP A C 1
ATOM 5987 O O . ASP A 1 752 ? -21.495 14.171 10.557 1.00 54.28 752 ASP A O 1
ATOM 5991 N N . ARG A 1 753 ? -21.965 15.609 12.199 1.00 53.22 753 ARG A N 1
ATOM 5992 C CA . ARG A 1 753 ? -23.289 15.973 11.693 1.00 53.22 753 ARG A CA 1
ATOM 5993 C C . ARG A 1 753 ? -23.199 16.580 10.288 1.00 53.22 753 ARG A C 1
ATOM 5995 O O . ARG A 1 753 ? -24.113 16.363 9.491 1.00 53.22 753 ARG A O 1
ATOM 6002 N N . ASN A 1 754 ? -22.087 17.242 9.963 1.00 58.03 754 ASN A N 1
ATOM 6003 C CA . ASN A 1 754 ? -21.792 17.705 8.612 1.00 58.03 754 ASN A CA 1
ATOM 6004 C C . ASN A 1 754 ? -21.774 16.540 7.615 1.00 58.03 754 ASN A C 1
ATOM 6006 O O . ASN A 1 754 ? -22.308 16.690 6.528 1.00 58.03 754 ASN A O 1
ATOM 6010 N N . LEU A 1 755 ? -21.287 15.346 7.983 1.00 65.50 755 LEU A N 1
ATOM 6011 C CA . LEU A 1 755 ? -21.332 14.160 7.112 1.00 65.50 755 LEU A CA 1
ATOM 6012 C C . LEU A 1 755 ? -22.763 13.700 6.851 1.00 65.50 755 LEU A C 1
ATOM 6014 O O . LEU A 1 755 ? -23.070 13.258 5.747 1.00 65.50 755 LEU A O 1
ATOM 6018 N N . LYS A 1 756 ? -23.643 13.802 7.854 1.00 70.19 756 LYS A N 1
ATOM 6019 C CA . LYS A 1 756 ? -25.064 13.483 7.690 1.00 70.19 756 LYS A CA 1
ATOM 6020 C C . LYS A 1 756 ? -25.759 14.494 6.779 1.00 70.19 756 LYS A C 1
ATOM 6022 O O . LYS A 1 756 ? -26.443 14.083 5.847 1.00 70.19 756 LYS A O 1
ATOM 6027 N N . GLU A 1 757 ? -25.573 15.789 7.025 1.00 71.81 757 GLU A N 1
ATOM 6028 C CA . GLU A 1 757 ? -26.156 16.856 6.199 1.00 71.81 757 GLU A CA 1
ATOM 6029 C C . GLU A 1 757 ? -25.625 16.791 4.755 1.00 71.81 757 GLU A C 1
ATOM 6031 O O . GLU A 1 757 ? -26.401 16.872 3.802 1.00 71.81 757 GLU A O 1
ATOM 6036 N N . LEU A 1 758 ? -24.330 16.524 4.587 1.00 76.25 758 LEU A N 1
ATOM 6037 C CA . LEU A 1 758 ? -23.672 16.359 3.294 1.00 76.25 758 LEU A CA 1
ATOM 6038 C C . LEU A 1 758 ? -24.131 15.083 2.574 1.00 76.25 758 LEU A C 1
ATOM 6040 O O . LEU A 1 758 ? -24.358 15.114 1.368 1.00 76.25 758 LEU A O 1
ATOM 6044 N N . LEU A 1 759 ? -24.353 13.973 3.286 1.00 82.12 759 LEU A N 1
ATOM 6045 C CA . LEU A 1 759 ? -24.940 12.758 2.711 1.00 82.12 759 LEU A CA 1
ATOM 6046 C C . LEU A 1 759 ? -26.371 13.004 2.210 1.00 82.12 759 LEU A C 1
ATOM 6048 O O . LEU A 1 759 ? -26.715 12.595 1.098 1.00 82.12 759 LEU A O 1
ATOM 6052 N N . GLU A 1 760 ? -27.198 13.691 2.998 1.00 82.56 760 GLU A N 1
ATOM 6053 C CA . GLU A 1 760 ? -28.556 14.074 2.598 1.00 82.56 760 GLU A CA 1
ATOM 6054 C C . GLU A 1 760 ? -28.535 15.026 1.384 1.00 82.56 760 GLU A C 1
ATOM 6056 O O . GLU A 1 760 ? -29.338 14.877 0.452 1.00 82.56 760 GLU A O 1
ATOM 6061 N N . GLU A 1 761 ? -27.578 15.960 1.337 1.00 86.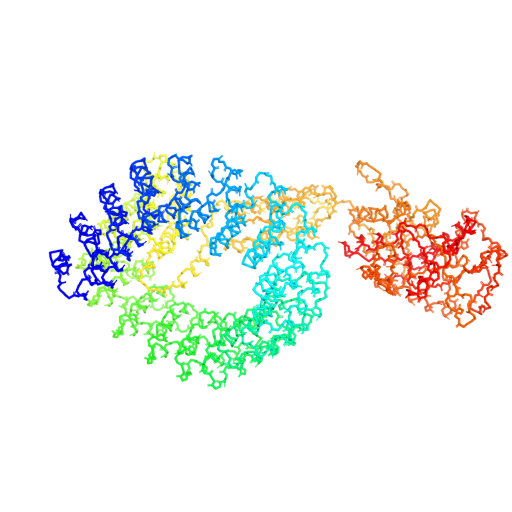06 761 GLU A N 1
ATOM 6062 C CA . GLU A 1 761 ? -27.344 16.842 0.190 1.00 86.06 761 GLU A CA 1
ATOM 6063 C C . GLU A 1 761 ? -26.951 16.050 -1.065 1.00 86.06 761 GLU A C 1
ATOM 6065 O O . GLU A 1 761 ? -27.567 16.226 -2.119 1.00 86.06 761 GLU A O 1
ATOM 6070 N N . ILE A 1 762 ? -25.989 15.133 -0.953 1.00 87.94 762 ILE A N 1
ATOM 6071 C CA . ILE A 1 762 ? -25.529 14.255 -2.037 1.00 87.94 762 ILE A CA 1
ATOM 6072 C C . ILE A 1 762 ? -26.693 13.417 -2.577 1.00 87.94 762 ILE A C 1
ATOM 6074 O O . ILE A 1 762 ? -26.934 13.381 -3.788 1.00 87.94 762 ILE A O 1
ATOM 6078 N N . GLN A 1 763 ? -27.484 12.798 -1.697 1.00 89.12 763 GLN A N 1
ATOM 6079 C CA . GLN A 1 763 ? -28.665 12.027 -2.087 1.00 89.12 763 GLN A CA 1
ATOM 6080 C C . GLN A 1 763 ? -29.699 12.883 -2.827 1.00 89.12 763 GLN A C 1
ATOM 6082 O O . GLN A 1 763 ? -30.328 12.410 -3.783 1.00 89.12 763 GLN A O 1
ATOM 6087 N N . LYS A 1 764 ? -29.879 14.143 -2.418 1.00 91.38 764 LYS A N 1
ATOM 6088 C CA . LYS A 1 764 ? -30.773 15.092 -3.086 1.00 91.38 764 LYS A CA 1
ATOM 6089 C C . LYS A 1 764 ? -30.227 15.516 -4.451 1.00 91.38 764 LYS A C 1
ATOM 6091 O O . LYS A 1 764 ? -30.966 15.442 -5.436 1.00 91.38 764 LYS A O 1
ATOM 6096 N N . LYS A 1 765 ? -28.953 15.904 -4.542 1.00 91.12 765 LYS A N 1
ATOM 6097 C CA . LYS A 1 765 ? -28.299 16.290 -5.803 1.00 91.12 765 LYS A CA 1
ATOM 6098 C C . LYS A 1 765 ? -28.305 15.149 -6.814 1.00 91.12 765 LYS A C 1
ATOM 6100 O O . LYS A 1 765 ? -28.640 15.373 -7.972 1.00 91.12 765 LYS A O 1
ATOM 6105 N N . ALA A 1 766 ? -28.073 13.911 -6.379 1.00 89.06 766 ALA A N 1
ATOM 6106 C CA . ALA A 1 766 ? -28.084 12.750 -7.266 1.00 89.06 766 ALA A CA 1
ATOM 6107 C C . ALA A 1 766 ? -29.468 12.492 -7.887 1.00 89.06 766 ALA A C 1
ATOM 6109 O O . ALA A 1 766 ? -29.580 12.093 -9.048 1.00 89.06 766 ALA A O 1
ATOM 6110 N N . LYS A 1 767 ? -30.554 12.735 -7.139 1.00 90.94 767 LYS A N 1
ATOM 6111 C CA . LYS A 1 767 ? -31.927 12.694 -7.677 1.00 90.94 767 LYS A CA 1
ATOM 6112 C C . LYS A 1 767 ? -32.153 13.784 -8.725 1.00 90.94 767 LYS A C 1
ATOM 6114 O O . LYS A 1 767 ? -32.711 13.491 -9.781 1.00 90.94 767 LYS A O 1
ATOM 6119 N N . ILE A 1 768 ? -31.692 15.006 -8.456 1.00 89.94 768 ILE A N 1
ATOM 6120 C CA . ILE A 1 768 ? -31.812 16.143 -9.381 1.00 89.94 768 ILE A CA 1
ATOM 6121 C C . ILE A 1 768 ? -31.015 15.877 -10.665 1.00 89.94 768 ILE A C 1
ATOM 6123 O O . ILE A 1 768 ? -31.569 16.005 -11.752 1.00 89.94 768 ILE A O 1
ATOM 6127 N N . ALA A 1 769 ? -29.765 15.423 -10.563 1.00 87.31 769 ALA A N 1
ATOM 6128 C CA . ALA A 1 769 ? -28.923 15.109 -11.717 1.00 87.31 769 ALA A CA 1
ATOM 6129 C C . ALA A 1 769 ? -29.562 14.049 -12.633 1.00 87.31 769 ALA A C 1
ATOM 6131 O O . ALA A 1 769 ? -29.571 14.211 -13.855 1.00 87.31 769 ALA A O 1
ATOM 6132 N N . CYS A 1 770 ? -30.168 12.997 -12.062 1.00 90.06 770 CYS A N 1
ATOM 6133 C CA . CYS A 1 770 ? -30.924 11.999 -12.831 1.00 90.06 770 CYS A CA 1
ATOM 6134 C C . CYS A 1 770 ? -32.149 12.601 -13.534 1.00 90.06 770 CYS A C 1
ATOM 6136 O O . CYS A 1 770 ? -32.423 12.241 -14.675 1.00 90.06 770 CYS A O 1
ATOM 6138 N N . GLN A 1 771 ? -32.871 13.525 -12.892 1.00 88.94 771 GLN A N 1
ATOM 6139 C CA . GLN A 1 771 ? -34.016 14.208 -13.506 1.00 88.94 771 GLN A CA 1
ATOM 6140 C C . GLN A 1 771 ? -33.592 15.137 -14.650 1.00 88.94 771 GLN A C 1
ATOM 6142 O O . GLN A 1 771 ? -34.191 15.092 -15.719 1.00 88.94 771 GLN A O 1
ATOM 6147 N N . VAL A 1 772 ? -32.546 15.943 -14.447 1.00 87.56 772 VAL A N 1
ATOM 6148 C CA . VAL A 1 772 ? -32.016 16.876 -15.457 1.00 87.56 772 VAL A CA 1
ATOM 6149 C C . VAL A 1 772 ? -31.458 16.130 -16.669 1.00 87.56 772 VAL A C 1
ATOM 6151 O O . VAL A 1 772 ? -31.613 16.586 -17.797 1.00 87.56 772 VAL A O 1
ATOM 6154 N N . SER A 1 773 ? -30.863 14.957 -16.450 1.00 85.62 773 SER A N 1
ATOM 6155 C CA . SER A 1 773 ? -30.292 14.138 -17.523 1.00 85.62 773 SER A CA 1
ATOM 6156 C C . SER A 1 773 ? -31.338 13.308 -18.282 1.00 85.62 773 SER A C 1
ATOM 6158 O O . SER A 1 773 ? -30.976 12.505 -19.133 1.00 85.62 773 SER A O 1
ATOM 6160 N N . GLN A 1 774 ? -32.640 13.437 -17.998 1.00 86.25 774 GLN A N 1
ATOM 6161 C CA . GLN A 1 774 ? -33.665 12.709 -18.755 1.00 86.25 774 GLN A CA 1
ATOM 6162 C C . GLN A 1 774 ? -33.715 13.180 -20.214 1.00 86.25 774 GLN A C 1
ATOM 6164 O O . GLN A 1 774 ? -33.879 14.363 -20.497 1.00 86.25 774 GLN A O 1
ATOM 6169 N N . GLY A 1 775 ? -33.609 12.239 -21.152 1.00 75.06 775 GLY A N 1
ATOM 6170 C CA . GLY A 1 775 ? -33.602 12.516 -22.588 1.00 75.06 775 GLY A CA 1
ATOM 6171 C C . GLY A 1 775 ? -32.257 12.997 -23.145 1.00 75.06 775 GLY A C 1
ATOM 6172 O O . GLY A 1 775 ? -32.187 13.304 -24.334 1.00 75.06 775 GLY A O 1
ATOM 6173 N N . THR A 1 776 ? -31.195 13.047 -22.333 1.00 83.12 776 THR A N 1
ATOM 6174 C CA . THR A 1 776 ? -29.823 13.349 -22.776 1.00 83.12 776 THR A CA 1
ATOM 6175 C C . THR A 1 776 ? -28.975 12.075 -22.855 1.00 83.12 776 THR A C 1
ATOM 6177 O O . THR A 1 776 ? -29.360 11.007 -22.375 1.00 83.12 776 THR A O 1
ATOM 6180 N N . SER A 1 777 ? -27.775 12.173 -23.434 1.00 77.12 777 SER A N 1
ATOM 6181 C CA . SER A 1 777 ? -26.801 11.073 -23.459 1.00 77.12 777 SER A CA 1
ATOM 6182 C C . SER A 1 777 ? -26.267 10.686 -22.072 1.00 77.12 777 SER A C 1
ATOM 6184 O O . SER A 1 777 ? -25.725 9.596 -21.921 1.00 77.12 777 SER A O 1
ATOM 6186 N N . THR A 1 778 ? -26.421 11.543 -21.055 1.00 83.31 778 THR A N 1
ATOM 6187 C CA . THR A 1 778 ? -25.936 11.329 -19.678 1.00 83.31 778 THR A CA 1
ATOM 6188 C C . THR A 1 778 ? -26.964 10.643 -18.766 1.00 83.31 778 THR A C 1
ATOM 6190 O O . THR A 1 778 ? -26.630 10.280 -17.635 1.00 83.31 778 THR A O 1
ATOM 6193 N N . GLN A 1 779 ? -28.191 10.391 -19.254 1.00 84.75 779 GLN A N 1
ATOM 6194 C CA . GLN A 1 779 ? -29.303 9.820 -18.480 1.00 84.75 779 GLN A CA 1
ATOM 6195 C C . GLN A 1 779 ? -28.930 8.543 -17.720 1.00 84.75 779 GLN A C 1
ATOM 6197 O O . GLN A 1 779 ? -29.240 8.393 -16.537 1.00 84.75 779 GLN A O 1
ATOM 6202 N N . GLU A 1 780 ? -28.290 7.598 -18.408 1.00 81.56 780 GLU A N 1
ATOM 6203 C CA . GLU A 1 780 ? -27.974 6.286 -17.845 1.00 81.56 780 GLU A CA 1
ATOM 6204 C C . GLU A 1 780 ? -26.972 6.395 -16.688 1.00 81.56 780 GLU A C 1
ATOM 6206 O O . GLU A 1 780 ? -27.155 5.765 -15.642 1.00 81.56 780 GLU A O 1
ATOM 6211 N N . ILE A 1 781 ? -25.955 7.245 -16.850 1.00 82.69 781 ILE A N 1
ATOM 6212 C CA . ILE A 1 781 ? -24.926 7.509 -15.841 1.00 82.69 781 ILE A CA 1
ATOM 6213 C C . ILE A 1 781 ? -25.577 8.152 -14.612 1.00 82.69 781 ILE A C 1
ATOM 6215 O O . ILE A 1 781 ? -25.489 7.608 -13.508 1.00 82.69 781 ILE A O 1
ATOM 6219 N N . ALA A 1 782 ? -26.313 9.247 -14.818 1.00 85.56 782 ALA A N 1
ATOM 6220 C CA . ALA A 1 782 ? -26.933 10.016 -13.745 1.00 85.56 782 ALA A CA 1
ATOM 6221 C C . ALA A 1 782 ? -27.943 9.192 -12.931 1.00 85.56 782 ALA A C 1
ATOM 6223 O O . ALA A 1 782 ? -27.937 9.216 -11.699 1.00 85.56 782 ALA A O 1
ATOM 6224 N N . CYS A 1 783 ? -28.794 8.409 -13.597 1.00 85.56 783 CYS A N 1
ATOM 6225 C CA . CYS A 1 783 ? -29.814 7.620 -12.910 1.00 85.56 783 CYS A CA 1
ATOM 6226 C C . CYS A 1 783 ? -29.272 6.342 -12.261 1.00 85.56 783 CYS A C 1
ATOM 6228 O O . CYS A 1 783 ? -29.813 5.907 -11.241 1.00 85.56 783 CYS A O 1
ATOM 6230 N N . SER A 1 784 ? -28.197 5.754 -12.794 1.00 82.81 784 SER A N 1
ATOM 6231 C CA . SER A 1 784 ? -27.487 4.656 -12.129 1.00 82.81 784 SER A CA 1
ATOM 6232 C C . SER A 1 784 ? -26.856 5.119 -10.817 1.00 82.81 784 SER A C 1
ATOM 6234 O O . SER A 1 784 ? -27.005 4.447 -9.801 1.00 82.81 784 SER A O 1
ATOM 6236 N N . ILE A 1 785 ? -26.193 6.276 -10.836 1.00 84.75 785 ILE A N 1
ATOM 6237 C CA . ILE A 1 785 ? -25.539 6.860 -9.660 1.00 84.75 785 ILE A CA 1
ATOM 6238 C C . ILE A 1 785 ? -26.569 7.269 -8.617 1.00 84.75 785 ILE A C 1
ATOM 6240 O O . ILE A 1 785 ? -26.403 6.972 -7.438 1.00 84.75 785 ILE A O 1
ATOM 6244 N N . SER A 1 786 ? -27.679 7.868 -9.055 1.00 88.06 786 SER A N 1
ATOM 6245 C CA . SER A 1 786 ? -28.790 8.201 -8.166 1.00 88.06 786 SER A CA 1
ATOM 6246 C C . SER A 1 786 ? -29.259 6.985 -7.366 1.00 88.06 786 SER A C 1
ATOM 6248 O O . SER A 1 786 ? -29.348 7.070 -6.144 1.00 88.06 786 SER A O 1
ATOM 6250 N N . LYS A 1 787 ? -29.479 5.835 -8.023 1.00 85.00 787 LYS A N 1
ATOM 6251 C CA . LYS A 1 787 ? -29.887 4.591 -7.350 1.00 85.00 787 LYS A CA 1
ATOM 6252 C C . LYS A 1 787 ? -28.855 4.094 -6.339 1.00 85.00 787 LYS A C 1
ATOM 6254 O O . LYS A 1 787 ? -29.257 3.660 -5.268 1.00 85.00 787 LYS A O 1
ATOM 6259 N N . GLU A 1 788 ? -27.567 4.147 -6.670 1.00 82.62 788 GLU A N 1
ATOM 6260 C CA . GLU A 1 788 ? -26.497 3.704 -5.771 1.00 82.62 788 GLU A CA 1
ATOM 6261 C C . GLU A 1 788 ? -26.405 4.594 -4.527 1.00 82.62 788 GLU A C 1
ATOM 6263 O O . GLU A 1 788 ? -26.462 4.093 -3.406 1.00 82.62 788 GLU A O 1
ATOM 6268 N N . VAL A 1 789 ? -26.343 5.911 -4.713 1.00 86.19 789 VAL A N 1
ATOM 6269 C CA . VAL A 1 789 ? -26.191 6.883 -3.621 1.00 86.19 789 VAL A CA 1
ATOM 6270 C C . VAL A 1 789 ? -27.401 6.876 -2.675 1.00 86.19 789 VAL A C 1
ATOM 6272 O O . VAL A 1 789 ? -27.252 7.105 -1.478 1.00 86.19 789 VAL A O 1
ATOM 6275 N N . GLN A 1 790 ? -28.605 6.543 -3.165 1.00 87.00 790 GLN A N 1
ATOM 6276 C CA . GLN A 1 790 ? -29.775 6.363 -2.290 1.00 87.00 790 GLN A CA 1
ATOM 6277 C C . GLN A 1 790 ? -29.636 5.192 -1.302 1.00 87.00 790 GLN A C 1
ATOM 6279 O O . GLN A 1 790 ? -30.403 5.134 -0.347 1.00 87.00 790 GLN A O 1
ATOM 6284 N N . THR A 1 791 ? -28.714 4.253 -1.531 1.00 79.12 791 THR A N 1
ATOM 6285 C CA . THR A 1 791 ? -28.475 3.114 -0.624 1.00 79.12 791 THR A CA 1
ATOM 6286 C C . THR A 1 791 ? -27.416 3.398 0.435 1.00 79.12 791 THR A C 1
ATOM 6288 O O . THR A 1 791 ? -27.146 2.537 1.266 1.00 79.12 791 THR A O 1
ATOM 6291 N N . TRP A 1 792 ? -26.786 4.574 0.393 1.00 82.62 792 TRP A N 1
ATOM 6292 C CA . TRP A 1 792 ? -25.766 4.950 1.361 1.00 82.62 792 TRP A CA 1
ATOM 6293 C C . TRP A 1 792 ? -26.401 5.218 2.724 1.00 82.62 792 TRP A C 1
ATOM 6295 O O . TRP A 1 792 ? -27.303 6.048 2.849 1.00 82.62 792 TRP A O 1
ATOM 6305 N N . GLU A 1 793 ? -25.894 4.525 3.737 1.00 71.06 793 GLU A N 1
ATOM 6306 C CA . GLU A 1 793 ? -26.257 4.694 5.140 1.00 71.06 793 GLU A CA 1
ATOM 6307 C C . GLU A 1 793 ? -25.018 5.113 5.937 1.00 71.06 793 GLU A C 1
ATOM 6309 O O . GLU A 1 793 ? -23.887 4.824 5.551 1.00 71.06 793 GLU A O 1
ATOM 6314 N N . ILE A 1 794 ? -25.233 5.808 7.054 1.00 59.81 794 ILE A N 1
ATOM 6315 C CA . ILE A 1 794 ? -24.159 6.305 7.918 1.00 59.81 794 ILE A CA 1
ATOM 6316 C C . ILE A 1 794 ? -23.554 5.124 8.692 1.00 59.81 794 ILE A C 1
ATOM 6318 O O . ILE A 1 794 ? -24.143 4.655 9.667 1.00 59.81 794 ILE A O 1
ATOM 6322 N N . GLY A 1 795 ? -22.392 4.652 8.232 1.00 56.97 795 GLY A N 1
ATOM 6323 C CA . GLY A 1 795 ? -21.571 3.603 8.854 1.00 56.97 795 GLY A CA 1
ATOM 6324 C C . GLY A 1 795 ? -20.290 4.148 9.502 1.00 56.97 795 GLY A C 1
ATOM 6325 O O . GLY A 1 795 ? -20.253 5.302 9.928 1.00 56.97 795 GLY A O 1
ATOM 6326 N N . SER A 1 796 ? -19.221 3.347 9.580 1.00 58.22 796 SER A N 1
ATOM 6327 C CA . SER A 1 796 ? -17.886 3.833 9.993 1.00 58.22 796 SER A CA 1
ATOM 6328 C C . SER A 1 796 ? -17.254 4.771 8.946 1.00 58.22 796 SER A C 1
ATOM 6330 O O . SER A 1 796 ? -17.710 4.836 7.804 1.00 58.22 796 SER A O 1
ATOM 6332 N N . GLN A 1 797 ? -16.179 5.494 9.297 1.00 58.28 797 GLN A N 1
ATOM 6333 C CA . GLN A 1 797 ? -15.435 6.302 8.314 1.00 58.28 797 GLN A CA 1
ATOM 6334 C C . GLN A 1 797 ? -14.879 5.441 7.179 1.00 58.28 797 GLN A C 1
ATOM 6336 O O . GLN A 1 797 ? -14.903 5.874 6.034 1.00 58.28 797 GLN A O 1
ATOM 6341 N N . GLU A 1 798 ? -14.427 4.223 7.474 1.00 59.38 798 GLU A N 1
ATOM 6342 C CA . GLU A 1 798 ? -13.947 3.271 6.474 1.00 59.38 798 GLU A CA 1
ATOM 6343 C C . GLU A 1 798 ? -15.082 2.736 5.598 1.00 59.38 798 GLU A C 1
ATOM 6345 O O . GLU A 1 798 ? -14.887 2.567 4.401 1.00 59.38 798 GLU A O 1
ATOM 6350 N N . GLU A 1 799 ? -16.273 2.499 6.153 1.00 63.09 799 GLU A N 1
ATOM 6351 C CA . GLU A 1 799 ? -17.447 2.082 5.374 1.00 63.09 799 GLU A CA 1
ATOM 6352 C C . GLU A 1 799 ? -17.953 3.211 4.468 1.00 63.09 799 GLU A C 1
ATOM 6354 O O . GLU A 1 799 ? -18.292 2.971 3.308 1.00 63.09 799 GLU A O 1
ATOM 6359 N N . MET A 1 800 ? -17.952 4.452 4.966 1.00 72.19 800 MET A N 1
ATOM 6360 C CA . MET A 1 800 ? -18.293 5.636 4.176 1.00 72.19 800 MET A CA 1
ATOM 6361 C C . MET A 1 800 ? -17.238 5.922 3.108 1.00 72.19 800 MET A C 1
ATOM 6363 O O . MET A 1 800 ? -17.597 6.165 1.957 1.00 72.19 800 MET A O 1
ATOM 6367 N N . ALA A 1 801 ? -15.950 5.827 3.448 1.00 72.19 801 ALA A N 1
ATOM 6368 C CA . ALA A 1 801 ? -14.859 5.924 2.485 1.00 72.19 801 ALA A CA 1
ATOM 6369 C C . ALA A 1 801 ? -14.993 4.837 1.416 1.00 72.19 801 ALA A C 1
ATOM 6371 O O . ALA A 1 801 ? -14.942 5.150 0.235 1.00 72.19 801 ALA A O 1
ATOM 6372 N N . PHE A 1 802 ? -15.298 3.596 1.801 1.00 74.12 802 PHE A N 1
ATOM 6373 C CA . PHE A 1 802 ? -15.543 2.497 0.869 1.00 74.12 802 PHE A CA 1
ATOM 6374 C C . PHE A 1 802 ? -16.750 2.756 -0.049 1.00 74.12 802 PHE A C 1
ATOM 6376 O O . PHE A 1 802 ? -16.699 2.449 -1.241 1.00 74.12 802 PHE A O 1
ATOM 6383 N N . CYS A 1 803 ? -17.835 3.349 0.463 1.00 77.06 803 CYS A N 1
ATOM 6384 C CA . CYS A 1 803 ? -18.982 3.748 -0.358 1.00 77.06 803 CYS A CA 1
ATOM 6385 C C . CYS A 1 803 ? -18.597 4.817 -1.389 1.00 77.06 803 CYS A C 1
ATOM 6387 O O . CYS A 1 803 ? -18.960 4.691 -2.561 1.00 77.06 803 CYS A O 1
ATOM 6389 N N . VAL A 1 804 ? -17.833 5.832 -0.973 1.00 80.12 804 VAL A N 1
ATOM 6390 C CA . VAL A 1 804 ? -17.353 6.901 -1.860 1.00 80.12 804 VAL A CA 1
ATOM 6391 C C . VAL A 1 804 ? -16.335 6.367 -2.872 1.00 80.12 804 VAL A C 1
ATOM 6393 O O . VAL A 1 804 ? -16.454 6.668 -4.055 1.00 80.12 804 VAL A O 1
ATOM 6396 N N . GLU A 1 805 ? -15.396 5.514 -2.462 1.00 78.56 805 GLU A N 1
ATOM 6397 C CA . GLU A 1 805 ? -14.434 4.840 -3.344 1.00 78.56 805 GLU A CA 1
ATOM 6398 C C . GLU A 1 805 ? -15.146 3.998 -4.407 1.00 78.56 805 GLU A C 1
ATOM 6400 O O . GLU A 1 805 ? -14.812 4.077 -5.592 1.00 78.56 805 GLU A O 1
ATOM 6405 N N . ARG A 1 806 ? -16.178 3.239 -4.015 1.00 79.12 806 ARG A N 1
ATOM 6406 C CA . ARG A 1 806 ? -16.996 2.461 -4.954 1.00 79.12 806 ARG A CA 1
ATOM 6407 C C . ARG A 1 806 ? -17.742 3.362 -5.939 1.00 79.12 806 ARG A C 1
ATOM 6409 O O . ARG A 1 806 ? -17.782 3.051 -7.126 1.00 79.12 806 ARG A O 1
ATOM 6416 N N . PHE A 1 807 ? -18.277 4.493 -5.484 1.00 84.75 807 PHE A N 1
ATOM 6417 C CA . PHE A 1 807 ? -18.910 5.487 -6.356 1.00 84.75 807 PHE A CA 1
ATOM 6418 C C . PHE A 1 807 ? -17.924 6.129 -7.333 1.00 84.75 807 PHE A C 1
ATOM 6420 O O . PHE A 1 807 ? -18.235 6.236 -8.520 1.00 84.75 807 PHE A O 1
ATOM 6427 N N . ILE A 1 808 ? -16.728 6.499 -6.865 1.00 82.19 808 ILE A N 1
ATOM 6428 C CA . ILE A 1 808 ? -15.655 7.034 -7.709 1.00 82.19 808 ILE A CA 1
ATOM 6429 C C . ILE A 1 808 ? -15.275 6.005 -8.778 1.00 82.19 808 ILE A C 1
ATOM 6431 O O . ILE A 1 808 ? -15.161 6.352 -9.952 1.00 82.19 808 ILE A O 1
ATOM 6435 N N . PHE A 1 809 ? -15.150 4.732 -8.398 1.00 76.00 809 PHE A N 1
ATOM 6436 C CA . PHE A 1 809 ? -14.876 3.638 -9.326 1.00 76.00 809 PHE A CA 1
ATOM 6437 C C . PHE A 1 809 ? -15.997 3.461 -10.367 1.00 76.00 809 PHE A C 1
ATOM 6439 O O . PHE A 1 809 ? -15.729 3.359 -11.566 1.00 76.00 809 PHE A O 1
ATOM 6446 N N . THR A 1 810 ? -17.265 3.483 -9.940 1.00 74.56 810 THR A N 1
ATOM 6447 C CA . THR A 1 810 ? -18.422 3.409 -10.846 1.00 74.56 810 THR A CA 1
ATOM 6448 C C . THR A 1 810 ? -18.430 4.579 -11.834 1.00 74.56 810 THR A C 1
ATOM 6450 O O . THR A 1 810 ? -18.627 4.360 -13.032 1.00 74.56 810 THR A O 1
ATOM 6453 N N . LEU A 1 811 ? -18.180 5.806 -11.370 1.00 79.25 811 LEU A N 1
ATOM 6454 C CA . LEU A 1 811 ? -18.058 6.992 -12.221 1.00 79.25 811 LEU A CA 1
ATOM 6455 C C . LEU A 1 811 ? -16.922 6.847 -13.235 1.00 79.25 811 LEU A C 1
ATOM 6457 O O . LEU A 1 811 ? -17.147 7.026 -14.430 1.00 79.25 811 LEU A O 1
ATOM 6461 N N . GLU A 1 812 ? -15.730 6.461 -12.782 1.00 76.69 812 GLU A N 1
ATOM 6462 C CA . GLU A 1 812 ? -14.567 6.264 -13.649 1.00 76.69 812 GLU A CA 1
ATOM 6463 C C . GLU A 1 812 ? -14.838 5.237 -14.757 1.00 76.69 812 GLU A C 1
ATOM 6465 O O . GLU A 1 812 ? -14.392 5.423 -15.887 1.00 76.69 812 GLU A O 1
ATOM 6470 N N . SER A 1 813 ? -15.611 4.189 -14.459 1.00 72.75 813 SER A N 1
ATOM 6471 C CA . SER A 1 813 ? -15.974 3.162 -15.443 1.00 72.75 813 SER A CA 1
ATOM 6472 C C . SER A 1 813 ? -17.010 3.620 -16.478 1.00 72.75 813 SER A C 1
ATOM 6474 O O . SER A 1 813 ? -17.062 3.071 -17.578 1.00 72.75 813 SER A O 1
ATOM 6476 N N . LYS A 1 814 ? -17.855 4.603 -16.136 1.00 73.69 814 LYS A N 1
ATOM 6477 C CA . LYS A 1 814 ? -18.992 5.034 -16.966 1.00 73.69 814 LYS A CA 1
ATOM 6478 C C . LYS A 1 814 ? -18.738 6.328 -17.732 1.00 73.69 814 LYS A C 1
ATOM 6480 O O . LYS A 1 814 ? -19.387 6.556 -18.752 1.00 73.69 814 LYS A O 1
ATOM 6485 N N . ILE A 1 815 ? -17.824 7.176 -17.261 1.00 79.94 815 ILE A N 1
ATOM 6486 C CA . ILE A 1 815 ? -17.460 8.419 -17.944 1.00 79.94 815 ILE A CA 1
ATOM 6487 C C . ILE A 1 815 ? -16.445 8.109 -19.049 1.00 79.94 815 ILE A C 1
ATOM 6489 O O . ILE A 1 815 ? -15.395 7.528 -18.776 1.00 79.94 815 ILE A O 1
ATOM 6493 N N . PRO A 1 816 ? -16.693 8.523 -20.303 1.00 70.75 816 PRO A N 1
ATOM 6494 C CA . PRO A 1 816 ? -15.704 8.351 -21.353 1.00 70.75 816 PRO A CA 1
ATOM 6495 C C . PRO A 1 816 ? -14.501 9.271 -21.098 1.00 70.75 816 PRO A C 1
ATOM 6497 O O . PRO A 1 816 ? -14.667 10.467 -20.829 1.00 70.75 816 PRO A O 1
ATOM 6500 N N . ARG A 1 817 ? -13.284 8.720 -21.212 1.00 68.50 817 ARG A N 1
ATOM 6501 C CA . ARG A 1 817 ? -12.002 9.440 -21.075 1.00 68.50 817 ARG A CA 1
ATOM 6502 C C . ARG A 1 817 ? -11.744 10.367 -22.267 1.00 68.50 817 ARG A C 1
ATOM 6504 O O . ARG A 1 817 ? -10.852 10.137 -23.073 1.00 68.50 817 ARG A O 1
ATOM 6511 N N . LEU A 1 818 ? -12.570 11.399 -22.398 1.00 72.88 818 LEU A N 1
ATOM 6512 C CA . LEU A 1 818 ? -12.411 12.459 -23.388 1.00 72.88 818 LEU A CA 1
ATOM 6513 C C . LEU A 1 818 ? -11.654 13.636 -22.746 1.00 72.88 818 LEU A C 1
ATOM 6515 O O . LEU A 1 818 ? -11.890 13.907 -21.567 1.00 72.88 818 LEU A O 1
ATOM 6519 N N . PRO A 1 819 ? -10.808 14.379 -23.487 1.00 66.69 819 PRO A N 1
ATOM 6520 C CA . PRO A 1 819 ? -10.126 15.567 -22.961 1.00 66.69 819 PRO A CA 1
ATOM 6521 C C . PRO A 1 819 ? -11.086 16.612 -22.372 1.00 66.69 819 PRO A C 1
ATOM 6523 O O . PRO A 1 819 ? -10.772 17.292 -21.404 1.00 66.69 819 PRO A O 1
ATOM 6526 N N . GLU A 1 820 ? -12.299 16.712 -22.916 1.00 76.31 820 GLU A N 1
ATOM 6527 C CA . GLU A 1 820 ? -13.356 17.591 -22.410 1.00 76.31 820 GLU A CA 1
ATOM 6528 C C . GLU A 1 820 ? -13.834 17.205 -20.997 1.00 76.31 820 GLU A C 1
ATOM 6530 O O . GLU A 1 820 ? -14.307 18.060 -20.253 1.00 76.31 820 GLU A O 1
ATOM 6535 N N . ASN A 1 821 ? -13.651 15.941 -20.606 1.00 81.31 821 ASN A N 1
ATOM 6536 C CA . ASN A 1 821 ? -13.981 15.413 -19.283 1.00 81.31 821 ASN A CA 1
ATOM 6537 C C . ASN A 1 821 ? -12.748 15.358 -18.353 1.00 81.31 821 ASN A C 1
ATOM 6539 O O . ASN A 1 821 ? -12.852 14.865 -17.232 1.00 81.31 821 ASN A O 1
ATOM 6543 N N . GLU A 1 822 ? -11.573 15.845 -18.775 1.00 75.44 822 GLU A N 1
ATOM 6544 C CA . GLU A 1 822 ? -10.314 15.717 -18.019 1.00 75.44 822 GLU A CA 1
ATOM 6545 C C . GLU A 1 822 ? -10.377 16.403 -16.646 1.00 75.44 822 GLU A C 1
ATOM 6547 O O . GLU A 1 822 ? -9.881 15.860 -15.662 1.00 75.44 822 GLU A O 1
ATOM 6552 N N . ASN A 1 823 ? -11.079 17.536 -16.541 1.00 77.06 823 ASN A N 1
ATOM 6553 C CA . ASN A 1 823 ? -11.327 18.197 -15.255 1.00 77.06 823 ASN A CA 1
ATOM 6554 C C . ASN A 1 823 ? -12.109 17.302 -14.278 1.00 77.06 823 ASN A C 1
ATOM 6556 O O . ASN A 1 823 ? -11.839 17.325 -13.081 1.00 77.06 823 ASN A O 1
ATOM 6560 N N . ILE A 1 824 ? -13.020 16.464 -14.781 1.00 82.31 824 ILE A N 1
ATOM 6561 C CA . ILE A 1 824 ? -13.783 15.509 -13.965 1.00 82.31 824 ILE A CA 1
ATOM 6562 C C . ILE A 1 824 ? -12.856 14.389 -13.482 1.00 82.31 824 ILE A C 1
ATOM 6564 O O . ILE A 1 824 ? -12.862 14.039 -12.303 1.00 82.31 824 ILE A O 1
ATOM 6568 N N . PHE A 1 825 ? -11.993 13.871 -14.364 1.00 79.31 825 PHE A N 1
ATOM 6569 C CA . PHE A 1 825 ? -10.989 12.871 -13.986 1.00 79.31 825 PHE A CA 1
ATOM 6570 C C . PHE A 1 825 ? -9.929 13.416 -13.025 1.00 79.31 825 PHE A C 1
ATOM 6572 O O . PHE A 1 825 ? -9.419 12.665 -12.196 1.00 79.31 825 PHE A O 1
ATOM 6579 N N . LYS A 1 826 ? -9.625 14.715 -13.086 1.00 81.25 826 LYS A N 1
ATOM 6580 C CA . LYS A 1 826 ? -8.770 15.387 -12.108 1.00 81.25 826 LYS A CA 1
ATOM 6581 C C . LYS A 1 826 ? -9.402 15.356 -10.715 1.00 81.25 826 LYS A C 1
ATOM 6583 O O . LYS A 1 826 ? -8.741 14.899 -9.790 1.00 81.25 826 LYS A O 1
ATOM 6588 N N . ILE A 1 827 ? -10.678 15.729 -10.586 1.00 80.31 827 ILE A N 1
ATOM 6589 C CA . ILE A 1 827 ? -11.414 15.665 -9.309 1.00 80.31 827 ILE A CA 1
ATOM 6590 C C . ILE A 1 827 ? -11.517 14.211 -8.814 1.00 80.31 827 ILE A C 1
ATOM 6592 O O . ILE A 1 827 ? -11.281 13.935 -7.637 1.00 80.31 827 ILE A O 1
ATOM 6596 N N . ILE A 1 828 ? -11.786 13.253 -9.711 1.00 81.88 828 ILE A N 1
ATOM 6597 C CA . ILE A 1 828 ? -11.789 11.811 -9.399 1.00 81.88 828 ILE A CA 1
ATOM 6598 C C . ILE A 1 828 ? -10.432 11.357 -8.842 1.00 81.88 828 ILE A C 1
ATOM 6600 O O . ILE A 1 828 ? -10.389 10.688 -7.813 1.00 81.88 828 ILE A O 1
ATOM 6604 N N . ASN A 1 829 ? -9.320 11.724 -9.483 1.00 77.88 829 ASN A N 1
ATOM 6605 C CA . ASN A 1 829 ? -7.985 11.312 -9.047 1.00 77.88 829 ASN A CA 1
ATOM 6606 C C . ASN A 1 829 ? -7.552 12.010 -7.750 1.00 77.88 829 ASN A C 1
ATOM 6608 O O . ASN A 1 829 ? -7.011 11.351 -6.870 1.00 77.88 829 ASN A O 1
ATOM 6612 N N . GLU A 1 830 ? -7.853 13.300 -7.585 1.00 77.75 830 GLU A N 1
ATOM 6613 C CA . GLU A 1 830 ? -7.619 14.033 -6.331 1.00 77.75 830 GLU A CA 1
ATOM 6614 C C . GLU A 1 830 ? -8.418 13.440 -5.161 1.00 77.75 830 GLU A C 1
ATOM 6616 O O . GLU A 1 830 ? -7.965 13.475 -4.017 1.00 77.75 830 GLU A O 1
ATOM 6621 N N . SER A 1 831 ? -9.580 12.847 -5.448 1.00 75.69 831 SER A N 1
ATOM 6622 C CA . SER A 1 831 ? -10.391 12.144 -4.454 1.00 75.69 831 SER A CA 1
ATOM 6623 C C . SER A 1 831 ? -9.797 10.790 -4.052 1.00 75.69 831 SER A C 1
ATOM 6625 O O . SER A 1 831 ? -9.929 10.411 -2.897 1.00 75.69 831 SER A O 1
ATOM 6627 N N . LYS A 1 832 ? -9.095 10.072 -4.941 1.00 73.94 832 LYS A N 1
ATOM 6628 C CA . LYS A 1 832 ? -8.487 8.758 -4.622 1.00 73.94 832 LYS A CA 1
ATOM 6629 C C . LYS A 1 832 ? -7.370 8.837 -3.579 1.00 73.94 832 LYS A C 1
ATOM 6631 O O . LYS A 1 832 ? -7.174 7.892 -2.823 1.00 73.94 832 LYS A O 1
ATOM 6636 N N . ASP A 1 833 ? -6.649 9.955 -3.536 1.00 70.69 833 ASP A N 1
ATOM 6637 C CA . ASP A 1 833 ? -5.571 10.187 -2.566 1.00 70.69 833 ASP A CA 1
ATOM 6638 C C . ASP A 1 833 ? -6.061 10.901 -1.291 1.00 70.69 833 ASP A C 1
ATOM 6640 O O . ASP A 1 833 ? -5.284 11.119 -0.351 1.00 70.69 833 ASP A O 1
ATOM 6644 N N . GLN A 1 834 ? -7.341 11.291 -1.249 1.00 73.44 834 GLN A N 1
ATOM 6645 C CA . GLN A 1 834 ? -7.915 12.035 -0.138 1.00 73.44 834 GLN A CA 1
ATOM 6646 C C . GLN A 1 834 ? -8.185 11.113 1.052 1.00 73.44 834 GLN A C 1
ATOM 6648 O O . GLN A 1 834 ? -8.856 10.094 0.937 1.00 73.44 834 GLN A O 1
ATOM 6653 N N . LYS A 1 835 ? -7.677 11.505 2.223 1.00 67.50 835 LYS A N 1
ATOM 6654 C CA . LYS A 1 835 ? -7.853 10.756 3.478 1.00 67.50 835 LYS A CA 1
ATOM 6655 C C . LYS A 1 835 ? -8.916 11.364 4.393 1.00 67.50 835 LYS A C 1
ATOM 6657 O O . LYS A 1 835 ? -9.297 10.735 5.372 1.00 67.50 835 LYS A O 1
ATOM 6662 N N . ASP A 1 836 ? -9.363 12.584 4.094 1.00 73.56 836 ASP A N 1
ATOM 6663 C CA . ASP A 1 836 ? -10.422 13.281 4.825 1.00 73.56 836 ASP A CA 1
ATOM 6664 C C . ASP A 1 836 ? -11.808 12.928 4.256 1.00 73.56 836 ASP A C 1
ATOM 6666 O O . ASP A 1 836 ? -12.090 13.186 3.084 1.00 73.56 836 ASP A O 1
ATOM 6670 N N . ILE A 1 837 ? -12.681 12.355 5.092 1.00 72.75 837 ILE A N 1
ATOM 6671 C CA . ILE A 1 837 ? -14.012 11.887 4.687 1.00 72.75 837 ILE A CA 1
ATOM 6672 C C . ILE A 1 837 ? -14.990 13.022 4.345 1.00 72.75 837 ILE A C 1
ATOM 6674 O O . ILE A 1 837 ? -15.810 12.857 3.443 1.00 72.75 837 ILE A O 1
ATOM 6678 N N . ASN A 1 838 ? -14.890 14.179 5.012 1.00 72.56 838 ASN A N 1
ATOM 6679 C CA . ASN A 1 838 ? -15.732 15.338 4.703 1.00 72.56 838 ASN A CA 1
ATOM 6680 C C . ASN A 1 838 ? -15.394 15.820 3.296 1.00 72.56 838 ASN A C 1
ATOM 6682 O O . ASN A 1 838 ? -16.270 15.976 2.450 1.00 72.56 838 ASN A O 1
ATOM 6686 N N . LYS A 1 839 ? -14.095 15.921 3.011 1.00 78.56 839 LYS A N 1
ATOM 6687 C CA . LYS A 1 839 ? -13.603 16.324 1.697 1.00 78.56 839 LYS A CA 1
ATOM 6688 C C . LYS A 1 839 ? -13.918 15.299 0.604 1.00 78.56 839 LYS A C 1
ATOM 6690 O O . LYS A 1 839 ? -14.224 15.676 -0.519 1.00 78.56 839 LYS A O 1
ATOM 6695 N N . LEU A 1 840 ? -13.891 14.004 0.927 1.00 81.19 840 LEU A N 1
ATOM 6696 C CA . LEU A 1 840 ? -14.324 12.937 0.017 1.00 81.19 840 LEU A CA 1
ATOM 6697 C C . LEU A 1 840 ? -15.805 13.064 -0.366 1.00 81.19 840 LEU A C 1
ATOM 6699 O O . LEU A 1 840 ? -16.154 12.903 -1.535 1.00 81.19 840 LEU A O 1
ATOM 6703 N N . LEU A 1 841 ? -16.677 13.367 0.595 1.00 80.31 841 LEU A N 1
ATOM 6704 C CA . LEU A 1 841 ? -18.105 13.560 0.341 1.00 80.31 841 LEU A CA 1
ATOM 6705 C C . LEU A 1 841 ? -18.396 14.903 -0.347 1.00 80.31 841 LEU A C 1
ATOM 6707 O O . LEU A 1 841 ? -19.252 14.948 -1.226 1.00 80.31 841 LEU A O 1
ATOM 6711 N N . GLU A 1 842 ? -17.656 15.970 -0.040 1.00 84.19 842 GLU A N 1
ATOM 6712 C CA . GLU A 1 842 ? -17.732 17.244 -0.771 1.00 84.19 842 GLU A CA 1
ATOM 6713 C C . GLU A 1 842 ? -17.377 17.032 -2.245 1.00 84.19 842 GLU A C 1
ATOM 6715 O O . GLU A 1 842 ? -18.148 17.409 -3.127 1.00 84.19 842 GLU A O 1
ATOM 6720 N N . ASN A 1 843 ? -16.275 16.327 -2.513 1.00 84.50 843 ASN A N 1
ATOM 6721 C CA . ASN A 1 843 ? -15.881 15.961 -3.869 1.00 84.50 843 ASN A CA 1
ATOM 6722 C C . ASN A 1 843 ? -16.948 15.087 -4.549 1.00 84.50 843 ASN A C 1
ATOM 6724 O O . ASN A 1 843 ? -17.232 15.267 -5.732 1.00 84.50 843 ASN A O 1
ATOM 6728 N N . ALA A 1 844 ? -17.571 14.150 -3.825 1.00 86.12 844 ALA A N 1
ATOM 6729 C CA . ALA A 1 844 ? -18.669 13.348 -4.364 1.00 86.12 844 ALA A CA 1
ATOM 6730 C C . ALA A 1 844 ? -19.897 14.208 -4.714 1.00 86.12 844 ALA A C 1
ATOM 6732 O O . ALA A 1 844 ? -20.509 14.003 -5.763 1.00 86.12 844 ALA A O 1
ATOM 6733 N N . SER A 1 845 ? -20.228 15.194 -3.875 1.00 87.69 845 SER A N 1
ATOM 6734 C CA . SER A 1 845 ? -21.289 16.181 -4.115 1.00 87.69 845 SER A CA 1
ATOM 6735 C C . SER A 1 845 ? -21.009 17.012 -5.371 1.00 87.69 845 SER A C 1
ATOM 6737 O O . SER A 1 845 ? -21.885 17.131 -6.230 1.00 87.69 845 SER A O 1
ATOM 6739 N N . GLU A 1 846 ? -19.781 17.520 -5.520 1.00 87.00 846 GLU A N 1
ATOM 6740 C CA . GLU A 1 846 ? -19.333 18.288 -6.689 1.00 87.00 846 GLU A CA 1
ATOM 6741 C C . GLU A 1 846 ? -19.375 17.442 -7.969 1.00 87.00 846 GLU A C 1
ATOM 6743 O O . GLU A 1 846 ? -19.942 17.856 -8.981 1.00 87.00 846 GLU A O 1
ATOM 6748 N N . LEU A 1 847 ? -18.859 16.210 -7.916 1.00 87.69 847 LEU A N 1
ATOM 6749 C CA . LEU A 1 847 ? -18.887 15.288 -9.052 1.00 87.69 847 LEU A CA 1
ATOM 6750 C C . LEU A 1 847 ? -20.315 15.012 -9.521 1.00 87.69 847 LEU A C 1
ATOM 6752 O O . LEU A 1 847 ? -20.565 15.013 -10.724 1.00 87.69 847 LEU A O 1
ATOM 6756 N N . ILE A 1 848 ? -21.254 14.805 -8.592 1.00 87.50 848 ILE A N 1
ATOM 6757 C CA . ILE A 1 848 ? -22.664 14.552 -8.915 1.00 87.50 848 ILE A CA 1
ATOM 6758 C C . ILE A 1 848 ? -23.308 15.740 -9.631 1.00 87.50 848 ILE A C 1
ATOM 6760 O O . ILE A 1 848 ? -24.123 15.542 -10.535 1.00 87.50 848 ILE A O 1
ATOM 6764 N N . GLU A 1 849 ? -22.942 16.959 -9.243 1.00 85.06 849 GLU A N 1
ATOM 6765 C CA . GLU A 1 849 ? -23.462 18.193 -9.830 1.00 85.06 849 GLU A CA 1
ATOM 6766 C C . GLU A 1 849 ? -23.007 18.378 -11.285 1.00 85.06 849 GLU A C 1
ATOM 6768 O O . GLU A 1 849 ? -23.783 18.853 -12.111 1.00 85.06 849 GLU A O 1
ATOM 6773 N N . ILE A 1 850 ? -21.803 17.908 -11.619 1.00 86.75 850 ILE A N 1
ATOM 6774 C CA . ILE A 1 850 ? -21.204 18.029 -12.957 1.00 86.75 850 ILE A CA 1
ATOM 6775 C C . ILE A 1 850 ? -21.665 16.903 -13.908 1.00 86.75 850 ILE A C 1
ATOM 6777 O O . ILE A 1 850 ? -21.539 17.035 -15.125 1.00 86.75 850 ILE A O 1
ATOM 6781 N N . ILE A 1 851 ? -22.255 15.805 -13.406 1.00 85.06 851 ILE A N 1
ATOM 6782 C CA . ILE A 1 851 ? -22.699 14.663 -14.241 1.00 85.06 851 ILE A CA 1
ATOM 6783 C C . ILE A 1 851 ? -23.524 15.082 -15.476 1.00 85.06 851 ILE A C 1
ATOM 6785 O O . ILE A 1 851 ? -23.264 14.560 -16.565 1.00 85.06 851 ILE A O 1
ATOM 6789 N N . PRO A 1 852 ? -24.512 15.993 -15.376 1.00 82.38 852 PRO A N 1
ATOM 6790 C CA . PRO A 1 852 ? -25.303 16.399 -16.535 1.00 82.38 852 PRO A CA 1
ATOM 6791 C C . PRO A 1 852 ? -24.491 17.111 -17.631 1.00 82.38 852 PRO A C 1
ATOM 6793 O O . PRO A 1 852 ? -24.925 17.118 -18.781 1.00 82.38 852 PRO A O 1
ATOM 6796 N N . GLU A 1 853 ? -23.325 17.672 -17.299 1.00 79.56 853 GLU A N 1
ATOM 6797 C CA . GLU A 1 853 ? -22.440 18.418 -18.206 1.00 79.56 853 GLU A CA 1
ATOM 6798 C C . GLU A 1 853 ? -21.384 17.535 -18.895 1.00 79.56 853 GLU A C 1
ATOM 6800 O O . GLU A 1 853 ? -20.632 18.017 -19.747 1.00 79.56 853 GLU A O 1
ATOM 6805 N N . ILE A 1 854 ? -21.327 16.236 -18.566 1.00 82.38 854 ILE A N 1
ATOM 6806 C CA . ILE A 1 854 ? -20.369 15.298 -19.162 1.00 82.38 854 ILE A CA 1
ATOM 6807 C C . ILE A 1 854 ? -20.539 15.273 -20.680 1.00 82.38 854 ILE A C 1
ATOM 6809 O O . ILE A 1 854 ? -21.612 14.978 -21.218 1.00 82.38 854 ILE A O 1
ATOM 6813 N N . THR A 1 855 ? -19.431 15.494 -21.387 1.00 78.44 855 THR A N 1
ATOM 6814 C CA . THR A 1 855 ? -19.415 15.347 -22.836 1.00 78.44 855 THR A CA 1
ATOM 6815 C C . THR A 1 855 ? -19.431 13.864 -23.176 1.00 78.44 855 THR A C 1
ATOM 6817 O O . THR A 1 855 ? -18.495 13.121 -22.878 1.00 78.44 855 THR A O 1
ATOM 6820 N N . ILE A 1 856 ? -20.503 13.434 -23.833 1.00 74.12 856 ILE A N 1
ATOM 6821 C CA . ILE A 1 856 ? -20.609 12.128 -24.475 1.00 74.12 856 ILE A CA 1
ATOM 6822 C C . ILE A 1 856 ? -20.806 12.425 -25.954 1.00 74.12 856 ILE A C 1
ATOM 6824 O O . ILE A 1 856 ? -21.890 12.836 -26.354 1.00 74.12 856 ILE A O 1
ATOM 6828 N N . ASP A 1 857 ? -19.751 12.268 -26.756 1.00 77.94 857 ASP A N 1
ATOM 6829 C CA . ASP A 1 857 ? -19.868 12.302 -28.215 1.00 77.94 857 ASP A CA 1
ATOM 6830 C C . ASP A 1 857 ? -20.096 10.868 -28.717 1.00 77.94 857 ASP A C 1
ATOM 6832 O O . ASP A 1 857 ? -19.148 10.073 -28.747 1.00 77.94 857 ASP A O 1
ATOM 6836 N N . PRO A 1 858 ? -21.325 10.508 -29.132 1.00 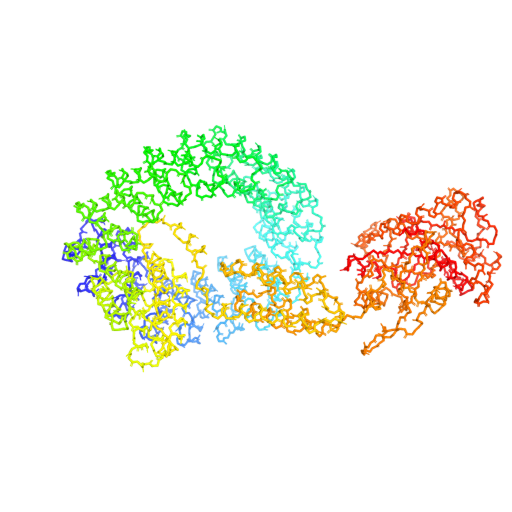75.75 858 PRO A N 1
ATOM 6837 C CA . PRO A 1 858 ? -21.630 9.149 -29.563 1.00 75.75 858 PRO A CA 1
ATOM 6838 C C . PRO A 1 858 ? -20.786 8.701 -30.760 1.00 75.75 858 PRO A C 1
ATOM 6840 O O . PRO A 1 858 ? -20.513 7.514 -30.903 1.00 75.75 858 PRO A O 1
ATOM 6843 N N . GLU A 1 859 ? -20.337 9.624 -31.616 1.00 82.12 859 GLU A N 1
ATOM 6844 C CA . GLU A 1 859 ? -19.528 9.304 -32.796 1.00 82.12 859 GLU A CA 1
ATOM 6845 C C . GLU A 1 859 ? -18.083 8.944 -32.422 1.00 82.12 859 GLU A C 1
ATOM 6847 O O . GLU A 1 859 ? -17.454 8.165 -33.134 1.00 82.12 859 GLU A O 1
ATOM 6852 N N . ARG A 1 860 ? -17.567 9.450 -31.291 1.00 85.12 860 ARG A N 1
ATOM 6853 C CA . ARG A 1 860 ? -16.241 9.080 -30.748 1.00 85.12 860 ARG A CA 1
ATOM 6854 C C . ARG A 1 860 ? -16.250 7.727 -30.044 1.00 85.12 860 ARG A C 1
ATOM 6856 O O . ARG A 1 860 ? -15.212 7.080 -29.948 1.00 85.12 860 ARG A O 1
ATOM 6863 N N . MET A 1 861 ? -17.421 7.295 -29.583 1.00 84.50 861 MET A N 1
ATOM 6864 C CA . MET A 1 861 ? -17.603 6.023 -28.883 1.00 84.50 861 MET A CA 1
ATOM 6865 C C . MET A 1 861 ? -17.893 4.850 -29.830 1.00 84.50 861 MET A C 1
ATOM 6867 O O . MET A 1 861 ? -17.786 3.699 -29.425 1.00 84.50 861 MET A O 1
ATOM 6871 N N . LYS A 1 862 ? -18.272 5.097 -31.088 1.00 88.81 862 LYS A N 1
ATOM 6872 C CA . LYS A 1 862 ? -18.578 4.022 -32.048 1.00 88.81 862 LYS A CA 1
ATOM 6873 C C . LYS A 1 862 ? -17.356 3.214 -32.507 1.00 88.81 862 LYS A C 1
ATOM 6875 O O . LYS A 1 862 ? -17.487 1.993 -32.563 1.00 88.81 862 LYS A O 1
ATOM 6880 N N . PRO A 1 863 ? -16.212 3.826 -32.877 1.00 94.31 863 PRO A N 1
ATOM 6881 C CA . PRO A 1 863 ? -15.102 3.081 -33.461 1.00 94.31 863 PRO A CA 1
ATOM 6882 C C . PRO A 1 863 ? -14.496 2.071 -32.491 1.00 94.31 863 PRO A C 1
ATOM 6884 O O . PRO A 1 863 ? -14.174 2.408 -31.354 1.00 94.31 863 PRO A O 1
ATOM 6887 N N . THR A 1 864 ? -14.302 0.848 -32.975 1.00 94.25 864 THR A N 1
ATOM 6888 C CA . THR A 1 864 ? -13.669 -0.255 -32.239 1.00 94.25 864 THR A CA 1
ATOM 6889 C C . THR A 1 864 ? -12.320 -0.649 -32.838 1.00 94.25 864 THR A C 1
ATOM 6891 O O . THR A 1 864 ? -11.497 -1.246 -32.141 1.00 94.25 864 THR A O 1
ATOM 6894 N N . ILE A 1 865 ? -12.060 -0.271 -34.095 1.00 96.62 865 ILE A N 1
ATOM 6895 C CA . ILE A 1 865 ? -10.802 -0.524 -34.804 1.00 96.62 865 ILE A CA 1
ATOM 6896 C C . ILE A 1 865 ? -10.217 0.805 -35.297 1.00 96.62 865 ILE A C 1
ATOM 6898 O O . ILE A 1 865 ? -10.874 1.580 -35.994 1.00 96.62 865 ILE A O 1
ATOM 6902 N N . GLY A 1 866 ? -8.963 1.073 -34.947 1.00 97.50 866 GLY A N 1
ATOM 6903 C CA . GLY A 1 866 ? -8.186 2.178 -35.499 1.00 97.50 866 GLY A CA 1
ATOM 6904 C C . GLY A 1 866 ? -7.344 1.718 -36.686 1.00 97.50 866 GLY A C 1
ATOM 6905 O O . GLY A 1 866 ? -6.743 0.650 -36.636 1.00 97.50 866 GLY A O 1
ATOM 6906 N N . ILE A 1 867 ? -7.251 2.529 -37.738 1.00 98.19 867 ILE A N 1
ATOM 6907 C CA . ILE A 1 867 ? -6.302 2.327 -38.837 1.00 98.19 867 ILE A CA 1
ATOM 6908 C C . ILE A 1 867 ? -5.371 3.532 -38.919 1.00 98.19 867 ILE A C 1
ATOM 6910 O O . ILE A 1 867 ? -5.818 4.680 -39.013 1.00 98.19 867 ILE A O 1
ATOM 6914 N N . ILE A 1 868 ? -4.066 3.267 -38.910 1.00 97.75 868 ILE A N 1
ATOM 6915 C CA . ILE A 1 868 ? -3.031 4.288 -39.080 1.00 97.75 868 ILE A CA 1
ATOM 6916 C C . ILE A 1 868 ? -2.248 4.001 -40.359 1.00 97.75 868 ILE A C 1
ATOM 6918 O O . ILE A 1 868 ? -1.915 2.860 -40.663 1.00 97.75 868 ILE A O 1
ATOM 6922 N N . THR A 1 869 ? -1.983 5.067 -41.109 1.00 97.31 869 THR A N 1
ATOM 6923 C CA . THR A 1 869 ? -1.172 5.078 -42.335 1.00 97.31 869 THR A CA 1
ATOM 6924 C C . THR A 1 869 ? -0.092 6.155 -42.215 1.00 97.31 869 THR A C 1
ATOM 6926 O O . THR A 1 869 ? -0.289 7.156 -41.519 1.00 97.31 869 THR A O 1
ATOM 6929 N N . ALA A 1 870 ? 1.049 6.001 -42.883 1.00 94.81 870 ALA A N 1
ATOM 6930 C CA . ALA A 1 870 ? 2.149 6.965 -42.826 1.00 94.81 870 ALA A CA 1
ATOM 6931 C C . ALA A 1 870 ? 2.101 7.979 -43.982 1.00 94.81 870 ALA A C 1
ATOM 6933 O O . ALA A 1 870 ? 2.391 9.162 -43.782 1.00 94.81 870 ALA A O 1
ATOM 6934 N N . LEU A 1 871 ? 1.716 7.540 -45.184 1.00 95.12 871 LEU A N 1
ATOM 6935 C CA . LEU A 1 871 ? 1.808 8.309 -46.428 1.00 95.12 871 LEU A CA 1
ATOM 6936 C C . LEU A 1 871 ? 0.433 8.601 -47.059 1.00 95.12 871 LEU A C 1
ATOM 6938 O O . LEU A 1 871 ? -0.494 7.800 -46.938 1.00 95.12 871 LEU A O 1
ATOM 6942 N N . PRO A 1 872 ? 0.291 9.693 -47.842 1.00 95.38 872 PRO A N 1
ATOM 6943 C CA . PRO A 1 872 ? -0.973 10.027 -48.507 1.00 95.38 872 PRO A CA 1
ATOM 6944 C C . PRO A 1 872 ? -1.531 8.925 -49.420 1.00 95.38 872 PRO A C 1
ATOM 6946 O O . PRO A 1 872 ? -2.742 8.748 -49.494 1.00 95.38 872 PRO A O 1
ATOM 6949 N N . LYS A 1 873 ? -0.660 8.173 -50.106 1.00 95.44 873 LYS A N 1
ATOM 6950 C CA . LYS A 1 873 ? -1.060 7.053 -50.977 1.00 95.44 873 LYS A CA 1
ATOM 6951 C C . LYS A 1 873 ? -1.593 5.849 -50.203 1.00 95.44 873 LYS A C 1
ATOM 6953 O O . LYS A 1 873 ? -2.536 5.217 -50.658 1.00 95.44 873 LYS A O 1
ATOM 6958 N N . GLU A 1 874 ? -1.040 5.584 -49.022 1.00 97.94 874 GLU A N 1
ATOM 6959 C CA . GLU A 1 874 ? -1.527 4.541 -48.114 1.00 97.94 874 GLU A CA 1
ATOM 6960 C C . GLU A 1 874 ? -2.896 4.928 -47.556 1.00 97.94 874 GLU A C 1
ATOM 6962 O O . GLU A 1 874 ? -3.836 4.142 -47.624 1.00 97.94 874 GLU A O 1
ATOM 6967 N N . TYR A 1 875 ? -3.042 6.180 -47.103 1.00 96.44 875 TYR A N 1
ATOM 6968 C CA . TYR A 1 875 ? -4.332 6.712 -46.665 1.00 96.44 875 TYR A CA 1
ATOM 6969 C C . TYR A 1 875 ? -5.382 6.613 -47.774 1.00 96.44 875 TYR A C 1
ATOM 6971 O O . TYR A 1 875 ? -6.493 6.155 -47.528 1.00 96.44 875 TYR A O 1
ATOM 6979 N N . ALA A 1 876 ? -5.040 7.025 -49.000 1.00 96.00 876 ALA A N 1
ATOM 6980 C CA . ALA A 1 876 ? -5.953 6.958 -50.136 1.00 96.00 876 ALA A CA 1
ATOM 6981 C C . ALA A 1 876 ? -6.391 5.516 -50.433 1.00 96.00 876 ALA A C 1
ATOM 6983 O O . ALA A 1 876 ? -7.583 5.297 -50.633 1.00 96.00 876 ALA A O 1
ATOM 6984 N N . ALA A 1 877 ? -5.461 4.554 -50.405 1.00 97.56 877 ALA A N 1
ATOM 6985 C CA . ALA A 1 877 ? -5.746 3.139 -50.631 1.00 97.56 877 ALA A CA 1
ATOM 6986 C C . ALA A 1 877 ? -6.705 2.550 -49.584 1.00 97.56 877 ALA A C 1
ATOM 6988 O O . ALA A 1 877 ? -7.648 1.855 -49.948 1.00 97.56 877 ALA A O 1
ATOM 6989 N N . VAL A 1 878 ? -6.530 2.876 -48.299 1.00 97.56 878 VAL A N 1
ATOM 6990 C CA . VAL A 1 878 ? -7.463 2.431 -47.249 1.00 97.56 878 VAL A CA 1
ATOM 6991 C C . VAL A 1 878 ? -8.811 3.150 -47.363 1.00 97.56 878 VAL A C 1
ATOM 6993 O O . VAL A 1 878 ? -9.862 2.520 -47.296 1.00 97.56 878 VAL A O 1
ATOM 6996 N N . ASN A 1 879 ? -8.804 4.471 -47.564 1.00 95.75 879 ASN A N 1
ATOM 6997 C CA . ASN A 1 879 ? -10.011 5.299 -47.508 1.00 95.75 879 ASN A CA 1
ATOM 6998 C C . ASN A 1 879 ? -11.057 4.945 -48.579 1.00 95.75 879 ASN A C 1
ATOM 7000 O O . ASN A 1 879 ? -12.247 5.171 -48.369 1.00 95.75 879 ASN A O 1
ATOM 7004 N N . ILE A 1 880 ? -10.638 4.427 -49.737 1.00 95.50 880 ILE A N 1
ATOM 7005 C CA . ILE A 1 880 ? -11.569 4.006 -50.798 1.00 95.50 880 ILE A CA 1
ATOM 7006 C C . ILE A 1 880 ? -12.288 2.685 -50.493 1.00 95.50 880 ILE A C 1
ATOM 7008 O O . ILE A 1 880 ? -13.328 2.418 -51.091 1.00 95.50 880 ILE A O 1
ATOM 7012 N N . LEU A 1 881 ? -11.754 1.879 -49.570 1.00 95.56 881 LEU A N 1
ATOM 7013 C CA . LEU A 1 881 ? -12.311 0.585 -49.169 1.00 95.56 881 LEU A CA 1
ATOM 7014 C C . LEU A 1 881 ? -13.223 0.683 -47.935 1.00 95.56 881 LEU A C 1
ATOM 7016 O O . LEU A 1 881 ? -13.775 -0.329 -47.507 1.00 95.56 881 LEU A O 1
ATOM 7020 N N . LEU A 1 882 ? -13.394 1.878 -47.361 1.00 94.25 882 LEU A N 1
ATOM 7021 C CA . LEU A 1 882 ? -14.327 2.130 -46.261 1.00 94.25 882 LEU A CA 1
ATOM 7022 C C . LEU A 1 882 ? -15.731 2.461 -46.783 1.00 94.25 882 LEU A C 1
ATOM 7024 O O . LEU A 1 882 ? -15.894 3.225 -47.738 1.00 94.25 882 LEU A O 1
ATOM 7028 N N . GLU A 1 883 ? -16.750 1.947 -46.101 1.00 92.62 883 GLU A N 1
ATOM 7029 C CA . GLU A 1 883 ? -18.160 2.258 -46.351 1.00 92.62 883 GLU A CA 1
ATOM 7030 C C . GLU A 1 883 ? -18.670 3.331 -45.377 1.00 92.62 883 GLU A C 1
ATOM 7032 O O . GLU A 1 883 ? -18.028 3.624 -44.370 1.00 92.62 883 GLU A O 1
ATOM 7037 N N . ASN A 1 884 ? -19.818 3.953 -45.681 1.00 89.62 884 ASN A N 1
ATOM 7038 C CA . ASN A 1 884 ? -20.495 4.944 -44.820 1.00 89.62 884 ASN A CA 1
ATOM 7039 C C . ASN A 1 884 ? -19.571 6.045 -44.261 1.00 89.62 884 ASN A C 1
ATOM 7041 O O . ASN A 1 884 ? -19.687 6.474 -43.113 1.00 89.62 884 ASN A O 1
ATOM 7045 N N . LYS A 1 885 ? -18.629 6.504 -45.090 1.00 88.69 885 LYS A N 1
ATOM 7046 C CA . LYS A 1 885 ? -17.507 7.324 -44.638 1.00 88.69 885 LYS A CA 1
ATOM 7047 C C . LYS A 1 885 ? -17.866 8.771 -44.300 1.00 88.69 885 LYS A C 1
ATOM 7049 O O . LYS A 1 885 ? -18.652 9.432 -44.982 1.00 88.69 885 LYS A O 1
ATOM 7054 N N . LYS A 1 886 ? -17.168 9.305 -43.300 1.00 88.38 886 LYS A N 1
ATOM 7055 C CA . LYS A 1 886 ? -17.189 10.707 -42.869 1.00 88.38 886 LYS A CA 1
ATOM 7056 C C . LYS A 1 886 ? -15.773 11.279 -42.946 1.00 88.38 886 LYS A C 1
ATOM 7058 O O . LYS A 1 886 ? -15.092 11.432 -41.935 1.00 88.38 886 LYS A O 1
ATOM 7063 N N . ASP A 1 887 ? -15.354 11.643 -44.161 1.00 75.19 887 ASP A N 1
ATOM 7064 C CA . ASP A 1 887 ? -13.973 12.025 -44.531 1.00 75.19 887 ASP A CA 1
ATOM 7065 C C . ASP A 1 887 ? -13.397 13.268 -43.804 1.00 75.19 887 ASP A C 1
ATOM 7067 O O . ASP A 1 887 ? -12.222 13.601 -43.963 1.00 75.19 887 ASP A O 1
ATOM 7071 N N . LYS A 1 888 ? -14.213 14.022 -43.058 1.00 77.00 888 LYS A N 1
ATOM 7072 C CA . LYS A 1 888 ? -13.829 15.308 -42.442 1.00 77.00 888 LYS A CA 1
ATOM 7073 C C . LYS A 1 888 ? -14.196 15.391 -40.962 1.00 77.00 888 LYS A C 1
ATOM 7075 O O . LYS A 1 888 ? -14.514 16.476 -40.474 1.00 77.00 888 LYS A O 1
ATOM 7080 N N . TYR A 1 889 ? -14.175 14.267 -40.249 1.00 85.56 889 TYR A N 1
ATOM 7081 C CA . TYR A 1 889 ? -14.413 14.294 -38.812 1.00 85.56 889 TYR A CA 1
ATOM 7082 C C . TYR A 1 889 ? -13.255 15.026 -38.118 1.00 85.56 889 TYR A C 1
ATOM 7084 O O . TYR A 1 889 ? -12.088 14.634 -38.209 1.00 85.56 889 TYR A O 1
ATOM 7092 N N . LYS A 1 890 ? -13.569 16.161 -37.489 1.00 85.12 890 LYS A N 1
ATOM 7093 C CA . LYS A 1 890 ? -12.588 17.040 -36.857 1.00 85.12 890 LYS A CA 1
ATOM 7094 C C . LYS A 1 890 ? -12.939 17.210 -35.392 1.00 85.12 890 LYS A C 1
ATOM 7096 O O . LYS A 1 890 ? -14.038 17.648 -35.073 1.00 85.12 890 LYS A O 1
ATOM 7101 N N . ILE A 1 891 ? -11.961 16.942 -34.542 1.00 83.81 891 ILE A N 1
ATOM 7102 C CA . ILE A 1 891 ? -12.067 17.175 -33.106 1.00 83.81 891 ILE A CA 1
ATOM 7103 C C . ILE A 1 891 ? -11.632 18.612 -32.811 1.00 83.81 891 ILE A C 1
ATOM 7105 O O . ILE A 1 891 ? -10.659 19.115 -33.389 1.00 83.81 891 ILE A O 1
ATOM 7109 N N . SER A 1 892 ? -12.384 19.295 -31.950 1.00 75.75 892 SER A N 1
ATOM 7110 C CA . SER A 1 892 ? -12.076 20.643 -31.469 1.00 75.75 892 SER A CA 1
ATOM 7111 C C . SER A 1 892 ? -10.719 20.703 -30.756 1.00 75.75 892 SER A C 1
ATOM 7113 O O . SER A 1 892 ? -10.196 19.700 -30.272 1.00 75.75 892 SER A O 1
ATOM 7115 N N . GLY A 1 893 ? -10.117 21.894 -30.721 1.00 72.94 893 GLY A N 1
ATOM 7116 C CA . GLY A 1 893 ? -8.845 22.149 -30.040 1.00 72.94 893 GLY A CA 1
ATOM 7117 C C . GLY A 1 893 ? -7.740 22.686 -30.950 1.00 72.94 893 GLY A C 1
ATOM 7118 O O . GLY A 1 893 ? -7.930 22.909 -32.149 1.00 72.94 893 GLY A O 1
ATOM 7119 N N . TYR A 1 894 ? -6.573 22.909 -30.346 1.00 69.25 894 TYR A N 1
ATOM 7120 C CA . TYR A 1 894 ? -5.396 23.495 -30.988 1.00 69.25 894 TYR A CA 1
ATOM 7121 C C . TYR A 1 894 ? -4.409 22.409 -31.458 1.00 69.25 894 TYR A C 1
ATOM 7123 O O . TYR A 1 894 ? -4.362 21.313 -30.896 1.00 69.25 894 TYR A O 1
ATOM 7131 N N . GLY A 1 895 ? -3.617 22.715 -32.493 1.00 71.19 895 GLY A N 1
ATOM 7132 C CA . GLY A 1 895 ? -2.567 21.831 -33.025 1.00 71.19 895 GLY A CA 1
ATOM 7133 C C . GLY A 1 895 ? -2.980 20.921 -34.195 1.00 71.19 895 GLY A C 1
ATOM 7134 O O . GLY A 1 895 ? -4.142 20.862 -34.603 1.00 71.19 895 GLY A O 1
ATOM 7135 N N . ALA A 1 896 ? -1.991 20.234 -34.778 1.00 76.00 896 ALA A N 1
ATOM 7136 C CA . ALA A 1 896 ? -2.183 19.228 -35.829 1.00 76.00 896 ALA A CA 1
ATOM 7137 C C . ALA A 1 896 ? -2.650 17.874 -35.241 1.00 76.00 896 ALA A C 1
ATOM 7139 O O . ALA A 1 896 ? -2.672 17.699 -34.030 1.00 76.00 896 ALA A O 1
ATOM 7140 N N . GLY A 1 897 ? -3.049 16.908 -36.084 1.00 79.56 897 GLY A N 1
ATOM 7141 C CA . GLY A 1 897 ? -3.442 15.567 -35.607 1.00 79.56 897 GLY A CA 1
ATOM 7142 C C . GLY A 1 897 ? -4.869 15.453 -35.040 1.00 79.56 897 GLY A C 1
ATOM 7143 O O . GLY A 1 897 ? -5.164 14.558 -34.262 1.00 79.56 897 GLY A O 1
ATOM 7144 N N . ARG A 1 898 ? -5.793 16.334 -35.432 1.00 85.06 898 ARG A N 1
ATOM 7145 C CA . ARG A 1 898 ? -7.206 16.291 -34.982 1.00 85.06 898 ARG A CA 1
ATOM 7146 C C . ARG A 1 898 ? -8.213 15.977 -36.093 1.00 85.06 898 ARG A C 1
ATOM 7148 O O . ARG A 1 898 ? -9.413 16.162 -35.919 1.00 85.06 898 ARG A O 1
ATOM 7155 N N . ARG A 1 899 ? -7.719 15.564 -37.264 1.00 89.00 899 ARG A N 1
ATOM 7156 C CA . ARG A 1 899 ? -8.533 15.164 -38.422 1.00 89.00 899 ARG A CA 1
ATOM 7157 C C . ARG A 1 899 ? -8.538 13.646 -38.545 1.00 89.00 899 ARG A C 1
ATOM 7159 O O . ARG A 1 899 ? -7.466 13.045 -38.490 1.00 89.00 899 ARG A O 1
ATOM 7166 N N . TYR A 1 900 ? -9.721 13.082 -38.733 1.00 93.50 900 TYR A N 1
ATOM 7167 C CA . TYR A 1 900 ? -9.969 11.652 -38.858 1.00 93.50 900 TYR A CA 1
ATOM 7168 C C . TYR A 1 900 ? -11.013 11.399 -39.949 1.00 93.50 900 TYR A C 1
ATOM 7170 O O . TYR A 1 900 ? -11.827 12.277 -40.256 1.00 93.50 900 TYR A O 1
ATOM 7178 N N . CYS A 1 901 ? -11.004 10.192 -40.501 1.00 94.88 901 CYS A N 1
ATOM 7179 C CA . CYS A 1 901 ? -12.118 9.662 -41.277 1.00 94.88 901 CYS A CA 1
ATOM 7180 C C . CYS A 1 901 ? -12.771 8.539 -40.473 1.00 94.88 901 CYS A C 1
ATOM 7182 O O . CYS A 1 901 ? -12.076 7.646 -39.998 1.00 94.88 901 CYS A O 1
ATOM 7184 N N . LEU A 1 902 ? -14.086 8.614 -40.282 1.00 95.81 902 LEU A N 1
ATOM 7185 C CA . LEU A 1 902 ? -14.862 7.516 -39.702 1.00 95.81 902 LEU A CA 1
ATOM 7186 C C . LEU A 1 902 ? -15.475 6.707 -40.838 1.00 95.81 902 LEU A C 1
ATOM 7188 O O . LEU A 1 902 ? -15.886 7.303 -41.833 1.00 95.81 902 LEU A O 1
ATOM 7192 N N . GLY A 1 903 ? -15.554 5.391 -40.698 1.00 94.88 903 GLY A N 1
ATOM 7193 C CA . GLY A 1 903 ? -16.162 4.520 -41.702 1.00 94.88 903 GLY A CA 1
ATOM 7194 C C . GLY A 1 903 ? -16.598 3.183 -41.122 1.00 94.88 903 GLY A C 1
ATOM 7195 O O . GLY A 1 903 ? -16.387 2.908 -39.943 1.00 94.88 903 GLY A O 1
ATOM 7196 N N . GLU A 1 904 ? -17.207 2.363 -41.967 1.00 95.44 904 GLU A N 1
ATOM 7197 C CA . GLU A 1 904 ? -17.718 1.036 -41.630 1.00 95.44 904 GLU A CA 1
ATOM 7198 C C . GLU A 1 904 ? -17.125 -0.023 -42.577 1.00 95.44 904 GLU A C 1
ATOM 7200 O O . GLU A 1 904 ? -16.827 0.261 -43.742 1.00 95.44 904 GLU A O 1
ATOM 7205 N N . ILE A 1 905 ? -16.959 -1.245 -42.071 1.00 95.69 905 ILE A N 1
ATOM 7206 C CA . ILE A 1 905 ? -16.715 -2.469 -42.847 1.00 95.69 905 ILE A CA 1
ATOM 7207 C C . ILE A 1 905 ? -17.704 -3.516 -42.333 1.00 95.69 905 ILE A C 1
ATOM 7209 O O . ILE A 1 905 ? -17.868 -3.661 -41.122 1.00 95.69 905 ILE A O 1
ATOM 7213 N N . LEU A 1 906 ? -18.380 -4.224 -43.235 1.00 92.44 906 LEU A N 1
ATOM 7214 C CA . LEU A 1 906 ? -19.278 -5.320 -42.869 1.00 92.44 906 LEU A CA 1
ATOM 7215 C C . LEU A 1 906 ? -18.494 -6.627 -42.757 1.00 92.44 906 LEU A C 1
ATOM 7217 O O . LEU A 1 906 ? -17.697 -6.920 -43.642 1.00 92.44 906 LEU A O 1
ATOM 7221 N N . SER A 1 907 ? -18.728 -7.412 -41.706 1.00 90.38 907 SER A N 1
ATOM 7222 C CA . SER A 1 907 ? -18.224 -8.784 -41.629 1.00 90.38 907 SER A CA 1
ATOM 7223 C C . SER A 1 907 ? -18.914 -9.687 -42.652 1.00 90.38 907 SER A C 1
ATOM 7225 O O . SER A 1 907 ? -19.964 -9.335 -43.202 1.00 90.38 907 SER A O 1
ATOM 7227 N N . GLU A 1 908 ? -18.361 -10.879 -42.877 1.00 84.69 908 GLU A N 1
ATOM 7228 C CA . GLU A 1 908 ? -18.985 -11.911 -43.721 1.00 84.69 908 GLU A CA 1
ATOM 7229 C C . GLU A 1 908 ? -20.404 -12.285 -43.245 1.00 84.69 908 GLU A C 1
ATOM 7231 O O . GLU A 1 908 ? -21.272 -12.609 -44.057 1.00 84.69 908 GLU A O 1
ATOM 7236 N N . GLU A 1 909 ? -20.674 -12.154 -41.942 1.00 83.25 909 GLU A N 1
ATOM 7237 C CA . GLU A 1 909 ? -21.978 -12.414 -41.315 1.00 83.25 909 GLU A CA 1
ATOM 7238 C C . GLU A 1 909 ? -22.920 -11.192 -41.317 1.00 83.25 909 GLU A C 1
ATOM 7240 O O . GLU A 1 909 ? -24.072 -11.281 -40.888 1.00 83.25 909 GLU A O 1
ATOM 7245 N N . GLY A 1 910 ? -22.458 -10.041 -41.817 1.00 84.12 910 GLY A N 1
ATOM 7246 C CA . GLY A 1 910 ? -23.224 -8.794 -41.875 1.00 84.12 910 GLY A CA 1
ATOM 7247 C C . GLY A 1 910 ? -23.137 -7.921 -40.618 1.00 84.12 910 GLY A C 1
ATOM 7248 O O . GLY A 1 910 ? -23.866 -6.926 -40.524 1.00 84.12 910 GLY A O 1
ATOM 7249 N N . ASN A 1 911 ? -22.250 -8.241 -39.668 1.00 87.69 911 ASN A N 1
ATOM 7250 C CA . ASN A 1 911 ? -21.983 -7.395 -38.503 1.00 87.69 911 ASN A CA 1
ATOM 7251 C C . ASN A 1 911 ? -21.195 -6.147 -38.915 1.00 87.69 911 ASN A C 1
ATOM 7253 O O . ASN A 1 911 ? -20.400 -6.168 -39.849 1.00 87.69 911 ASN A O 1
ATOM 7257 N N . LYS A 1 912 ? -21.412 -5.028 -38.221 1.00 90.75 912 LYS A N 1
ATOM 7258 C CA . LYS A 1 912 ? -20.751 -3.756 -38.541 1.00 90.75 912 LYS A CA 1
ATOM 7259 C C . LYS A 1 912 ? -19.502 -3.544 -37.696 1.00 90.75 912 LYS A C 1
ATOM 7261 O O . LYS A 1 912 ? -19.612 -3.312 -36.491 1.00 90.75 912 LYS A O 1
ATOM 7266 N N . HIS A 1 913 ? -18.346 -3.471 -38.345 1.00 94.25 913 HIS A N 1
ATOM 7267 C CA . HIS A 1 913 ? -17.109 -2.973 -37.748 1.00 94.25 913 HIS A CA 1
ATOM 7268 C C . HIS A 1 913 ? -17.016 -1.463 -37.963 1.00 94.25 913 HIS A C 1
ATOM 7270 O O . HIS A 1 913 ? -17.065 -0.991 -39.097 1.00 94.25 913 HIS A O 1
ATOM 7276 N N . ASN A 1 914 ? -16.904 -0.693 -36.878 1.00 95.62 914 ASN A N 1
ATOM 7277 C CA . ASN A 1 914 ? -16.782 0.767 -36.929 1.00 95.62 914 ASN A CA 1
ATOM 7278 C C . ASN A 1 914 ? -15.310 1.164 -36.829 1.00 95.62 914 ASN A C 1
ATOM 7280 O O . ASN A 1 914 ? -14.616 0.767 -35.887 1.00 95.62 914 ASN A O 1
ATOM 7284 N N . LEU A 1 915 ? -14.845 1.983 -37.770 1.00 96.62 915 LEU A N 1
ATOM 7285 C CA . LEU A 1 915 ? -13.431 2.291 -37.938 1.00 96.62 915 LEU A CA 1
ATOM 7286 C C . LEU A 1 915 ? -13.137 3.777 -37.826 1.00 96.62 915 LEU A C 1
ATOM 7288 O O . LEU A 1 915 ? -13.935 4.628 -38.224 1.00 96.62 915 LEU A O 1
ATOM 7292 N N . VAL A 1 916 ? -11.929 4.071 -37.352 1.00 97.12 916 VAL A N 1
ATOM 7293 C CA . VAL A 1 916 ? -11.327 5.401 -37.415 1.00 97.12 916 VAL A CA 1
ATOM 7294 C C . VAL A 1 916 ? -9.993 5.343 -38.154 1.00 97.12 916 VAL A C 1
ATOM 7296 O O . VAL A 1 916 ? -9.072 4.644 -37.747 1.00 97.12 916 VAL A O 1
ATOM 7299 N N . LEU A 1 917 ? -9.879 6.104 -39.240 1.00 97.25 917 LEU A N 1
ATOM 7300 C CA . LEU A 1 917 ? -8.692 6.200 -40.083 1.00 97.25 917 LEU A CA 1
ATOM 7301 C C . LEU A 1 917 ? -7.938 7.514 -39.829 1.00 97.25 917 LEU A C 1
ATOM 7303 O O . LEU A 1 917 ? -8.520 8.607 -39.823 1.00 97.25 917 LEU A O 1
ATOM 7307 N N . ALA A 1 918 ? -6.618 7.406 -39.678 1.00 95.38 918 ALA A N 1
ATOM 7308 C CA . ALA A 1 918 ? -5.704 8.524 -39.491 1.00 95.38 918 ALA A CA 1
ATOM 7309 C C . ALA A 1 918 ? -4.404 8.371 -40.298 1.00 95.38 918 ALA A C 1
ATOM 7311 O O . ALA A 1 918 ? -3.928 7.268 -40.561 1.00 95.38 918 ALA A O 1
ATOM 7312 N N . THR A 1 919 ? -3.782 9.505 -40.629 1.00 92.88 919 THR A N 1
ATOM 7313 C CA . THR A 1 919 ? -2.397 9.559 -41.132 1.00 92.88 919 THR A CA 1
ATOM 7314 C C . THR A 1 919 ? -1.461 10.075 -40.038 1.00 92.88 919 THR A C 1
ATOM 7316 O O . THR A 1 919 ? -1.797 11.081 -39.402 1.00 92.88 919 THR A O 1
ATOM 7319 N N . SER A 1 920 ? -0.317 9.426 -39.807 1.00 88.56 920 SER A N 1
ATOM 7320 C CA . SER A 1 920 ? 0.710 9.851 -38.839 1.00 88.56 920 SER A CA 1
ATOM 7321 C C . SER A 1 920 ? 1.817 10.696 -39.469 1.00 88.56 920 SER A C 1
ATOM 7323 O O . SER A 1 920 ? 2.164 11.736 -38.919 1.00 88.56 920 SER A O 1
ATOM 7325 N N . GLY A 1 921 ? 2.337 10.285 -40.627 1.00 85.69 921 GLY A N 1
ATOM 7326 C CA . GLY A 1 921 ? 3.669 10.672 -41.108 1.00 85.69 921 GLY A CA 1
ATOM 7327 C C . GLY A 1 921 ? 4.713 9.589 -40.800 1.00 85.69 921 GLY A C 1
ATOM 7328 O O . GLY A 1 921 ? 4.424 8.656 -40.049 1.00 85.69 921 GLY A O 1
ATOM 7329 N N . MET A 1 922 ? 5.903 9.708 -41.400 1.00 84.25 922 MET A N 1
ATOM 7330 C CA . MET A 1 922 ? 6.979 8.710 -41.287 1.00 84.25 922 MET A CA 1
ATOM 7331 C C . MET A 1 922 ? 7.720 8.787 -39.948 1.00 84.25 922 MET A C 1
ATOM 7333 O O . MET A 1 922 ? 7.992 9.882 -39.449 1.00 84.25 922 MET A O 1
ATOM 7337 N N . GLY A 1 923 ? 8.127 7.628 -39.429 1.00 84.75 923 GLY A N 1
ATOM 7338 C CA . GLY A 1 923 ? 8.952 7.508 -38.226 1.00 84.75 923 GLY A CA 1
ATOM 7339 C C . GLY A 1 923 ? 8.183 7.123 -36.956 1.00 84.75 923 GLY A C 1
ATOM 7340 O O . GLY A 1 923 ? 7.067 7.589 -36.699 1.00 84.75 923 GLY A O 1
ATOM 7341 N N . ASN A 1 924 ? 8.834 6.321 -36.109 1.00 85.31 924 ASN A N 1
ATOM 7342 C CA . ASN A 1 924 ? 8.242 5.684 -34.932 1.00 85.31 924 ASN A CA 1
ATOM 7343 C C . ASN A 1 924 ? 7.674 6.691 -33.936 1.00 85.31 924 ASN A C 1
ATOM 7345 O O . ASN A 1 924 ? 6.580 6.492 -33.418 1.00 85.31 924 ASN A O 1
ATOM 7349 N N . ASN A 1 925 ? 8.388 7.788 -33.674 1.00 87.31 925 ASN A N 1
ATOM 7350 C CA . ASN A 1 925 ? 7.955 8.769 -32.674 1.00 87.31 925 ASN A CA 1
ATOM 7351 C C . ASN A 1 925 ? 6.646 9.453 -33.097 1.00 87.31 925 ASN A C 1
ATOM 7353 O O . ASN A 1 925 ? 5.742 9.630 -32.284 1.00 87.31 925 ASN A O 1
ATOM 7357 N N . ILE A 1 926 ? 6.528 9.798 -34.383 1.00 88.94 926 ILE A N 1
ATOM 7358 C CA . ILE A 1 926 ? 5.334 10.449 -34.931 1.00 88.94 926 ILE A CA 1
ATOM 7359 C C . ILE A 1 926 ? 4.163 9.460 -34.953 1.00 88.94 926 ILE A C 1
ATOM 7361 O O . ILE A 1 926 ? 3.045 9.820 -34.578 1.00 88.94 926 ILE A O 1
ATOM 7365 N N . ALA A 1 927 ? 4.421 8.208 -35.336 1.00 92.38 927 ALA A N 1
ATOM 7366 C CA . ALA A 1 927 ? 3.430 7.140 -35.314 1.00 92.38 927 ALA A CA 1
ATOM 7367 C C . ALA A 1 927 ? 2.921 6.845 -33.891 1.00 92.38 927 ALA A C 1
ATOM 7369 O O . ALA A 1 927 ? 1.710 6.772 -33.688 1.00 92.38 927 ALA A O 1
ATOM 7370 N N . ALA A 1 928 ? 3.815 6.791 -32.896 1.00 92.81 928 ALA A N 1
ATOM 7371 C CA . ALA A 1 928 ? 3.468 6.625 -31.484 1.00 92.81 928 ALA A CA 1
ATOM 7372 C C . ALA A 1 928 ? 2.588 7.775 -30.973 1.00 92.81 928 ALA A C 1
ATOM 7374 O O . ALA A 1 928 ? 1.527 7.535 -30.399 1.00 92.81 928 ALA A O 1
ATOM 7375 N N . THR A 1 929 ? 2.975 9.031 -31.240 1.00 91.44 929 THR A N 1
ATOM 7376 C CA . THR A 1 929 ? 2.157 10.201 -30.879 1.00 91.44 929 THR A CA 1
ATOM 7377 C C . THR A 1 929 ? 0.790 10.151 -31.555 1.00 91.44 929 THR A C 1
ATOM 7379 O O . THR A 1 929 ? -0.222 10.470 -30.935 1.00 91.44 929 THR A O 1
ATOM 7382 N N . ARG A 1 930 ? 0.726 9.730 -32.825 1.00 93.25 930 ARG A N 1
ATOM 7383 C CA . ARG A 1 930 ? -0.544 9.630 -33.548 1.00 93.25 930 ARG A CA 1
ATOM 7384 C C . ARG A 1 930 ? -1.450 8.543 -32.981 1.00 93.25 930 ARG A C 1
ATOM 7386 O O . ARG A 1 930 ? -2.649 8.785 -32.878 1.00 93.25 930 ARG A O 1
ATOM 7393 N N . ALA A 1 931 ? -0.888 7.388 -32.633 1.00 94.94 931 ALA A N 1
ATOM 7394 C CA . ALA A 1 931 ? -1.611 6.285 -32.017 1.00 94.94 931 ALA A CA 1
ATOM 7395 C C . ALA A 1 931 ? -2.158 6.679 -30.643 1.00 94.94 931 ALA A C 1
ATOM 7397 O O . ALA A 1 931 ? -3.355 6.533 -30.422 1.00 94.94 931 ALA A O 1
ATOM 7398 N N . ALA A 1 932 ? -1.332 7.280 -29.782 1.00 91.69 932 ALA A N 1
ATOM 7399 C CA . ALA A 1 932 ? -1.772 7.794 -28.485 1.00 91.69 932 ALA A CA 1
ATOM 7400 C C . ALA A 1 932 ? -2.925 8.801 -28.639 1.00 91.69 932 ALA A C 1
ATOM 7402 O O . ALA A 1 932 ? -3.988 8.618 -28.054 1.00 91.69 932 ALA A O 1
ATOM 7403 N N . LEU A 1 933 ? -2.779 9.791 -29.531 1.00 90.69 933 LEU A N 1
ATOM 7404 C CA . LEU A 1 933 ? -3.845 10.760 -29.807 1.00 90.69 933 LEU A CA 1
ATOM 7405 C C . LEU A 1 933 ? -5.119 10.102 -30.350 1.00 90.69 933 LEU A C 1
ATOM 7407 O O . LEU A 1 933 ? -6.212 10.575 -30.059 1.00 90.69 933 LEU A O 1
ATOM 7411 N N . LEU A 1 934 ? -5.020 9.064 -31.183 1.00 93.50 934 LEU A N 1
ATOM 7412 C CA . LEU A 1 934 ? -6.199 8.352 -31.682 1.00 93.50 934 LEU A CA 1
ATOM 7413 C C . LEU A 1 934 ? -6.926 7.651 -30.530 1.00 93.50 934 LEU A C 1
ATOM 7415 O O . LEU A 1 934 ? -8.140 7.792 -30.427 1.00 93.50 934 LEU A O 1
ATOM 7419 N N . LEU A 1 935 ? -6.194 6.964 -29.651 1.00 92.00 935 LEU A N 1
ATOM 7420 C CA . LEU A 1 935 ? -6.760 6.251 -28.501 1.00 92.00 935 LEU A CA 1
ATOM 7421 C C . LEU A 1 935 ? -7.370 7.199 -27.460 1.00 92.00 935 LEU A C 1
ATOM 7423 O O . LEU A 1 935 ? -8.425 6.902 -26.912 1.00 92.00 935 LEU A O 1
ATOM 7427 N N . GLU A 1 936 ? -6.772 8.372 -27.246 1.00 86.50 936 GLU A N 1
ATOM 7428 C CA . GLU A 1 936 ? -7.355 9.433 -26.409 1.00 86.50 936 GLU A CA 1
ATOM 7429 C C . GLU A 1 936 ? -8.652 9.997 -27.003 1.00 86.50 936 GLU A C 1
ATOM 7431 O O . GLU A 1 936 ? -9.609 10.332 -26.303 1.00 86.50 936 GLU A O 1
ATOM 7436 N N . HIS A 1 937 ? -8.702 10.134 -28.325 1.00 88.31 937 HIS A N 1
ATOM 7437 C CA . HIS A 1 937 ? -9.865 10.697 -28.988 1.00 88.31 937 HIS A CA 1
ATOM 7438 C C . HIS A 1 937 ? -11.007 9.685 -29.170 1.00 88.31 937 HIS A C 1
ATOM 7440 O O . HIS A 1 937 ? -12.164 10.111 -29.185 1.00 88.31 937 HIS A O 1
ATOM 7446 N N . PHE A 1 938 ? -10.705 8.390 -29.281 1.00 90.75 938 PHE A N 1
ATOM 7447 C CA . PHE A 1 938 ? -11.653 7.306 -29.558 1.00 90.75 938 PHE A CA 1
ATOM 7448 C C . PHE A 1 938 ? -11.468 6.156 -28.554 1.00 90.75 938 PHE A C 1
ATOM 7450 O O . PHE A 1 938 ? -10.817 5.157 -28.864 1.00 90.75 938 PHE A O 1
ATOM 7457 N N . PRO A 1 939 ? -12.045 6.271 -27.347 1.00 85.19 939 PRO A N 1
ATOM 7458 C CA . PRO A 1 939 ? -11.711 5.397 -26.219 1.00 85.19 939 PRO A CA 1
ATOM 7459 C C . PRO A 1 939 ? -12.218 3.951 -26.355 1.00 85.19 939 PRO A C 1
ATOM 7461 O O . PRO A 1 939 ? -11.760 3.081 -25.624 1.00 85.19 939 PRO A O 1
ATOM 7464 N N . ASN A 1 940 ? -13.143 3.673 -27.281 1.00 90.38 940 ASN A N 1
ATOM 7465 C CA . ASN A 1 940 ? -13.663 2.320 -27.522 1.00 90.38 940 ASN A CA 1
ATOM 7466 C C . ASN A 1 940 ? -12.837 1.512 -28.535 1.00 90.38 940 ASN A C 1
ATOM 7468 O O . ASN A 1 940 ? -13.167 0.354 -28.806 1.00 90.38 940 ASN A O 1
ATOM 7472 N N . VAL A 1 941 ? -11.766 2.092 -29.086 1.00 94.69 941 VAL A N 1
ATOM 7473 C CA . VAL A 1 941 ? -10.858 1.384 -29.989 1.00 94.69 941 VAL A CA 1
ATOM 7474 C C . VAL A 1 941 ? -10.102 0.308 -29.212 1.00 94.69 941 VAL A C 1
ATOM 7476 O O . VAL A 1 941 ? -9.343 0.602 -28.297 1.00 94.69 941 VAL A O 1
ATOM 7479 N N . LYS A 1 942 ? -10.295 -0.952 -29.608 1.00 93.12 942 LYS A N 1
ATOM 7480 C CA . LYS A 1 942 ? -9.690 -2.138 -28.982 1.00 93.12 942 LYS A CA 1
ATOM 7481 C C . LYS A 1 942 ? -8.502 -2.686 -29.758 1.00 93.12 942 LYS A C 1
ATOM 7483 O O . LYS A 1 942 ? -7.747 -3.508 -29.238 1.00 93.12 942 LYS A O 1
ATOM 7488 N N . SER A 1 943 ? -8.325 -2.277 -31.012 1.00 95.12 943 SER A N 1
ATOM 7489 C CA . SER A 1 943 ? -7.149 -2.640 -31.801 1.00 95.12 943 SER A CA 1
ATOM 7490 C C . SER A 1 943 ? -6.775 -1.564 -32.818 1.00 95.12 943 SER A C 1
ATOM 7492 O O . SER A 1 943 ? -7.657 -0.925 -33.389 1.00 95.12 943 SER A O 1
ATOM 7494 N N . ILE A 1 944 ? -5.474 -1.388 -33.068 1.00 98.12 944 ILE A N 1
ATOM 7495 C CA . ILE A 1 944 ? -4.945 -0.537 -34.143 1.00 98.12 944 ILE A CA 1
ATOM 7496 C C . ILE A 1 944 ? -4.254 -1.388 -35.210 1.00 98.12 944 ILE A C 1
ATOM 7498 O O . ILE A 1 944 ? -3.353 -2.165 -34.909 1.00 98.12 944 ILE A O 1
ATOM 7502 N N . ILE A 1 945 ? -4.617 -1.190 -36.474 1.00 98.31 945 ILE A N 1
ATOM 7503 C CA . ILE A 1 945 ? -3.935 -1.800 -37.616 1.00 98.31 945 ILE A CA 1
ATOM 7504 C C . ILE A 1 945 ? -3.063 -0.738 -38.287 1.00 98.31 945 ILE A C 1
ATOM 7506 O O . ILE A 1 945 ? -3.563 0.291 -38.750 1.00 98.31 945 ILE A O 1
ATOM 7510 N N . MET A 1 946 ? -1.753 -0.980 -38.341 1.00 97.75 946 MET A N 1
ATOM 7511 C CA . MET A 1 946 ? -0.837 -0.179 -39.149 1.00 97.75 946 MET A CA 1
ATOM 7512 C C . MET A 1 946 ? -0.830 -0.725 -40.572 1.00 97.75 946 MET A C 1
ATOM 7514 O O . MET A 1 946 ? -0.433 -1.869 -40.792 1.00 97.75 946 MET A O 1
ATOM 7518 N N . VAL A 1 947 ? -1.244 0.102 -41.529 1.00 98.44 947 VAL A N 1
ATOM 7519 C CA . VAL A 1 947 ? -1.323 -0.269 -42.944 1.00 98.44 947 VAL A CA 1
ATOM 7520 C C . VAL A 1 947 ? -0.404 0.633 -43.745 1.00 98.44 947 VAL A C 1
ATOM 7522 O O . VAL A 1 947 ? -0.480 1.858 -43.643 1.00 98.44 947 VAL A O 1
ATOM 7525 N N . GLY A 1 948 ? 0.448 0.045 -44.577 1.00 97.06 948 GLY A N 1
ATOM 7526 C CA . GLY A 1 948 ? 1.305 0.844 -45.440 1.00 97.06 948 GLY A CA 1
ATOM 7527 C C . GLY A 1 948 ? 2.261 0.033 -46.290 1.00 97.06 948 GLY A C 1
ATOM 7528 O O . GLY A 1 948 ? 2.047 -1.151 -46.534 1.00 97.06 948 GLY A O 1
ATOM 7529 N N . ILE A 1 949 ? 3.328 0.677 -46.743 1.00 97.19 949 ILE A N 1
ATOM 7530 C CA . ILE A 1 949 ? 4.384 0.044 -47.537 1.00 97.19 949 ILE A CA 1
ATOM 7531 C C . ILE A 1 949 ? 5.605 -0.284 -46.679 1.00 97.19 949 ILE A C 1
ATOM 7533 O O . ILE A 1 949 ? 5.799 0.310 -45.617 1.00 97.19 949 ILE A O 1
ATOM 7537 N N . ALA A 1 950 ? 6.421 -1.231 -47.127 1.00 96.44 950 ALA A N 1
ATOM 7538 C CA . ALA A 1 950 ? 7.686 -1.594 -46.499 1.00 96.44 950 ALA A CA 1
ATOM 7539 C C . ALA A 1 950 ? 8.698 -2.088 -47.538 1.00 96.44 950 ALA A C 1
ATOM 7541 O O . ALA A 1 950 ? 8.336 -2.445 -48.662 1.00 96.44 950 ALA A O 1
ATOM 7542 N N . GLY A 1 951 ? 9.965 -2.151 -47.138 1.00 95.94 951 GLY A N 1
ATOM 7543 C CA . GLY A 1 951 ? 10.963 -2.899 -47.888 1.00 95.94 951 GLY A CA 1
ATOM 7544 C C . GLY A 1 951 ? 10.892 -4.387 -47.541 1.00 95.94 951 GLY A C 1
ATOM 7545 O O . GLY A 1 951 ? 10.720 -4.756 -46.379 1.00 95.94 951 GLY A O 1
ATOM 7546 N N . GLY A 1 952 ? 10.988 -5.247 -48.546 1.00 95.88 952 GLY A N 1
ATOM 7547 C CA . GLY A 1 952 ? 10.937 -6.696 -48.422 1.00 95.88 952 GLY A CA 1
ATOM 7548 C C . GLY A 1 952 ? 12.298 -7.284 -48.087 1.00 95.88 952 GLY A C 1
ATOM 7549 O O . GLY A 1 952 ? 13.344 -6.732 -48.431 1.00 95.88 952 GLY A O 1
ATOM 7550 N N . VAL A 1 953 ? 12.277 -8.435 -47.421 1.00 96.50 953 VAL A N 1
ATOM 7551 C CA . VAL A 1 953 ? 13.479 -9.181 -47.048 1.00 96.50 953 VAL A CA 1
ATOM 7552 C C . VAL A 1 953 ? 13.539 -10.468 -47.880 1.00 96.50 953 VAL A C 1
ATOM 7554 O O . VAL A 1 953 ? 12.911 -11.463 -47.514 1.00 96.50 953 VAL A O 1
ATOM 7557 N N . PRO A 1 954 ? 14.261 -10.469 -49.015 1.00 95.00 954 PRO A N 1
ATOM 7558 C CA . PRO A 1 954 ? 14.320 -11.619 -49.907 1.00 95.00 954 PRO A CA 1
ATOM 7559 C C . PRO A 1 954 ? 15.224 -12.728 -49.346 1.00 95.00 954 PRO A C 1
ATOM 7561 O O . PRO A 1 954 ? 16.209 -12.483 -48.640 1.00 95.00 954 PRO A O 1
ATOM 7564 N N . ASN A 1 955 ? 14.917 -13.971 -49.719 1.00 92.81 955 ASN A N 1
ATOM 7565 C CA . ASN A 1 955 ? 15.733 -15.152 -49.428 1.00 92.81 955 ASN A CA 1
ATOM 7566 C C . ASN A 1 955 ? 15.998 -15.925 -50.733 1.00 92.81 955 ASN A C 1
ATOM 7568 O O . ASN A 1 955 ? 15.192 -16.770 -51.113 1.00 92.81 955 ASN A O 1
ATOM 7572 N N . PRO A 1 956 ? 17.026 -15.565 -51.523 1.00 87.50 956 PRO A N 1
ATOM 7573 C CA . PRO A 1 956 ? 17.209 -16.090 -52.883 1.00 87.50 956 PRO A CA 1
ATOM 7574 C C . PRO A 1 956 ? 17.680 -17.555 -52.936 1.00 87.50 956 PRO A C 1
ATOM 7576 O O . PRO A 1 956 ? 17.822 -18.118 -54.021 1.00 87.50 956 PRO A O 1
ATOM 7579 N N . TYR A 1 957 ? 17.923 -18.194 -51.788 1.00 86.00 957 TYR A N 1
ATOM 7580 C CA . TYR A 1 957 ? 18.376 -19.580 -51.728 1.00 86.00 957 TYR A CA 1
ATOM 7581 C C . TYR A 1 957 ? 17.221 -20.552 -52.006 1.00 86.00 957 TYR A C 1
ATOM 7583 O O . TYR A 1 957 ? 16.178 -20.499 -51.357 1.00 86.00 957 TYR A O 1
ATOM 7591 N N . LYS A 1 958 ? 17.433 -21.490 -52.944 1.00 75.81 958 LYS A N 1
ATOM 7592 C CA . LYS A 1 958 ? 16.417 -22.463 -53.400 1.00 75.81 958 LYS A CA 1
ATOM 7593 C C . LYS A 1 958 ? 15.780 -23.277 -52.269 1.00 75.81 958 LYS A C 1
ATOM 7595 O O . LYS A 1 958 ? 14.617 -23.644 -52.367 1.00 75.81 958 LYS A O 1
ATOM 7600 N N . GLU A 1 959 ? 16.532 -23.540 -51.206 1.00 81.12 959 GLU A N 1
ATOM 7601 C CA . GLU A 1 959 ? 16.087 -24.320 -50.045 1.00 81.12 959 GLU A CA 1
ATOM 7602 C C . GLU A 1 959 ? 15.047 -23.578 -49.183 1.00 81.12 959 GLU A C 1
ATOM 7604 O O . GLU A 1 959 ? 14.351 -24.214 -48.400 1.00 81.12 959 GLU A O 1
ATOM 7609 N N . ASN A 1 960 ? 14.894 -22.257 -49.355 1.00 82.44 960 ASN A N 1
ATOM 7610 C CA . ASN A 1 960 ? 14.048 -21.396 -48.523 1.00 82.44 960 ASN A CA 1
ATOM 7611 C C . ASN A 1 960 ? 13.066 -20.548 -49.356 1.00 82.44 960 ASN A C 1
ATOM 7613 O O . ASN A 1 960 ? 12.798 -19.391 -49.028 1.00 82.44 960 ASN A O 1
ATOM 7617 N N . VAL A 1 961 ? 12.516 -21.106 -50.442 1.00 87.44 961 VAL A N 1
ATOM 7618 C CA . VAL A 1 961 ? 11.559 -20.405 -51.326 1.00 87.44 961 VAL A CA 1
ATOM 7619 C C . VAL A 1 961 ? 10.312 -19.892 -50.589 1.00 87.44 961 VAL A C 1
ATOM 7621 O O . VAL A 1 961 ? 9.729 -18.876 -50.968 1.00 87.44 961 VAL A O 1
ATOM 7624 N N . ASP A 1 962 ? 9.923 -20.543 -49.489 1.00 88.31 962 ASP A N 1
ATOM 7625 C CA . ASP A 1 962 ? 8.797 -20.114 -48.654 1.00 88.31 962 ASP A CA 1
ATOM 7626 C C . ASP A 1 962 ? 9.065 -18.839 -47.845 1.00 88.31 962 ASP A C 1
ATOM 7628 O O . ASP A 1 962 ? 8.128 -18.196 -47.378 1.00 88.31 962 ASP A O 1
ATOM 7632 N N . ASP A 1 963 ? 10.327 -18.419 -47.767 1.00 91.25 963 ASP A N 1
ATOM 7633 C CA . ASP A 1 963 ? 10.760 -17.195 -47.104 1.00 91.25 963 ASP A CA 1
ATOM 7634 C C . ASP A 1 963 ? 11.148 -16.086 -48.096 1.00 91.25 963 ASP A C 1
ATOM 7636 O O . ASP A 1 963 ? 11.626 -15.029 -47.680 1.00 91.25 963 ASP A O 1
ATOM 7640 N N . HIS A 1 964 ? 10.979 -16.317 -49.401 1.00 95.00 964 HIS A N 1
ATOM 7641 C CA . HIS A 1 964 ? 11.429 -15.415 -50.454 1.00 95.00 964 HIS A CA 1
ATOM 7642 C C . HIS A 1 964 ? 10.384 -14.340 -50.800 1.00 95.00 964 HIS A C 1
ATOM 7644 O O . HIS A 1 964 ? 9.586 -14.497 -51.726 1.00 95.00 964 HIS A O 1
ATOM 7650 N N . VAL A 1 965 ? 10.423 -13.228 -50.064 1.00 96.69 965 VAL A N 1
ATOM 7651 C CA . VAL A 1 965 ? 9.558 -12.056 -50.280 1.00 96.69 965 VAL A CA 1
ATOM 7652 C C . VAL A 1 965 ? 9.960 -11.294 -51.550 1.00 96.69 965 VAL A C 1
ATOM 7654 O O . VAL A 1 965 ? 11.151 -11.048 -51.760 1.00 96.69 965 VAL A O 1
ATOM 7657 N N . ARG A 1 966 ? 8.984 -10.886 -52.377 1.00 95.75 966 ARG A N 1
ATOM 7658 C CA . ARG A 1 966 ? 9.191 -10.112 -53.615 1.00 95.75 966 ARG A CA 1
ATOM 7659 C C . ARG A 1 966 ? 8.446 -8.775 -53.664 1.00 95.75 966 ARG A C 1
ATOM 7661 O O . ARG A 1 966 ? 7.604 -8.503 -52.808 1.00 95.75 966 ARG A O 1
ATOM 7668 N N . LEU A 1 967 ? 8.765 -7.927 -54.650 1.00 96.12 967 LEU A N 1
ATOM 7669 C CA . LEU A 1 967 ? 8.044 -6.670 -54.844 1.00 96.12 967 LEU A CA 1
ATOM 7670 C C . LEU A 1 967 ? 6.566 -6.932 -55.155 1.00 96.12 967 LEU A C 1
ATOM 7672 O O . LEU A 1 967 ? 6.198 -7.857 -55.876 1.00 96.12 967 LEU A O 1
ATOM 7676 N N . GLY A 1 968 ? 5.696 -6.123 -54.554 1.00 95.06 968 GLY A N 1
ATOM 7677 C CA . GLY A 1 968 ? 4.251 -6.273 -54.665 1.00 95.06 968 GLY A CA 1
ATOM 7678 C C . GLY A 1 968 ? 3.630 -7.347 -53.769 1.00 95.06 968 GLY A C 1
ATOM 7679 O O . GLY A 1 968 ? 2.406 -7.438 -53.758 1.00 95.06 968 GLY A O 1
ATOM 7680 N N . ASP A 1 969 ? 4.412 -8.118 -53.007 1.00 97.88 969 ASP A N 1
ATOM 7681 C CA . ASP A 1 969 ? 3.878 -9.060 -52.014 1.00 97.88 969 ASP A CA 1
ATOM 7682 C C . ASP A 1 969 ? 3.302 -8.349 -50.779 1.00 97.88 969 ASP A C 1
ATOM 7684 O O . ASP A 1 969 ? 3.534 -7.158 -50.547 1.00 97.88 969 ASP A O 1
ATOM 7688 N N . ILE A 1 970 ? 2.545 -9.100 -49.976 1.00 98.50 970 ILE A N 1
ATOM 7689 C CA . ILE A 1 970 ? 1.956 -8.650 -48.713 1.00 98.50 970 ILE A CA 1
ATOM 7690 C C . ILE A 1 970 ? 2.682 -9.347 -47.562 1.00 98.50 970 ILE A C 1
ATOM 7692 O O . ILE A 1 970 ? 2.836 -10.566 -47.563 1.00 98.50 970 ILE A O 1
ATOM 7696 N N . VAL A 1 971 ? 3.090 -8.584 -46.553 1.00 98.62 971 VAL A N 1
ATOM 7697 C CA . VAL A 1 971 ? 3.666 -9.090 -45.307 1.00 98.62 971 VAL A CA 1
ATOM 7698 C C . VAL A 1 971 ? 2.787 -8.684 -44.131 1.00 98.62 971 VAL A C 1
ATOM 7700 O O . VAL A 1 971 ? 2.468 -7.506 -43.959 1.00 98.62 971 VAL A O 1
ATOM 7703 N N . VAL A 1 972 ? 2.426 -9.656 -43.300 1.00 98.25 972 VAL A N 1
ATOM 7704 C CA . VAL A 1 972 ? 1.592 -9.475 -42.109 1.00 98.25 972 VAL A CA 1
ATOM 7705 C C . VAL A 1 972 ? 2.377 -9.893 -40.872 1.00 98.25 972 VAL A C 1
ATOM 7707 O O . VAL A 1 972 ? 3.017 -10.947 -40.858 1.00 98.25 972 VAL A O 1
ATOM 7710 N N . SER A 1 973 ? 2.340 -9.073 -39.821 1.00 97.38 973 SER A N 1
ATOM 7711 C CA . SER A 1 973 ? 2.996 -9.410 -38.554 1.00 97.38 973 SER A CA 1
ATOM 7712 C C . SER A 1 973 ? 2.362 -10.649 -37.917 1.00 97.38 973 SER A C 1
ATOM 7714 O O . SER A 1 973 ? 1.148 -10.674 -37.722 1.00 97.38 973 SER A O 1
ATOM 7716 N N . ASN A 1 974 ? 3.172 -11.637 -37.536 1.00 93.62 974 ASN A N 1
ATOM 7717 C CA . ASN A 1 974 ? 2.720 -12.822 -36.797 1.00 93.62 974 ASN A CA 1
ATOM 7718 C C . ASN A 1 974 ? 2.795 -12.613 -35.272 1.00 93.62 974 ASN A C 1
ATOM 7720 O O . ASN A 1 974 ? 3.049 -11.509 -34.813 1.00 93.62 974 ASN A O 1
ATOM 7724 N N . GLU A 1 975 ? 2.643 -13.666 -34.469 1.00 91.62 975 GLU A N 1
ATOM 7725 C CA . GLU A 1 975 ? 2.743 -13.622 -32.995 1.00 91.62 975 GLU A CA 1
ATOM 7726 C C . GLU A 1 975 ? 4.053 -13.037 -32.425 1.00 91.62 975 GLU A C 1
ATOM 7728 O O . GLU A 1 975 ? 4.057 -12.548 -31.297 1.00 91.62 975 GLU A O 1
ATOM 7733 N N . ASN A 1 976 ? 5.137 -12.994 -33.210 1.00 89.62 976 ASN A N 1
ATOM 7734 C CA . ASN A 1 976 ? 6.389 -12.330 -32.826 1.00 89.62 976 ASN A CA 1
ATOM 7735 C C . ASN A 1 976 ? 6.370 -10.807 -33.072 1.00 89.62 976 ASN A C 1
ATOM 7737 O O . ASN A 1 976 ? 7.315 -10.115 -32.694 1.00 89.62 976 ASN A O 1
ATOM 7741 N N . GLY A 1 977 ? 5.317 -10.285 -33.706 1.00 93.00 977 GLY A N 1
ATOM 7742 C CA . GLY A 1 977 ? 5.035 -8.863 -33.857 1.00 93.00 977 GLY A CA 1
ATOM 7743 C C . GLY A 1 977 ? 6.131 -8.071 -34.565 1.00 93.00 977 GLY A C 1
ATOM 7744 O O . GLY A 1 977 ? 6.602 -8.437 -35.647 1.00 93.00 977 GLY A O 1
ATOM 7745 N N . VAL A 1 978 ? 6.494 -6.942 -33.955 1.00 94.31 978 VAL A N 1
ATOM 7746 C CA . VAL A 1 978 ? 7.459 -5.981 -34.498 1.00 94.31 978 VAL A CA 1
ATOM 7747 C C . VAL A 1 978 ? 8.792 -6.048 -33.755 1.00 94.31 978 VAL A C 1
ATOM 7749 O O . VAL A 1 978 ? 8.858 -5.883 -32.537 1.00 94.31 978 VAL A O 1
ATOM 7752 N N . ILE A 1 979 ? 9.878 -6.216 -34.507 1.00 91.88 979 ILE A N 1
ATOM 7753 C CA . ILE A 1 979 ? 11.254 -6.224 -34.009 1.00 91.88 979 ILE A CA 1
ATOM 7754 C C . ILE A 1 979 ? 11.848 -4.821 -34.138 1.00 91.88 979 ILE A C 1
ATOM 7756 O O . ILE A 1 979 ? 12.225 -4.395 -35.230 1.00 91.88 979 ILE A O 1
ATOM 7760 N N . GLN A 1 980 ? 11.986 -4.096 -33.027 1.00 89.94 980 GLN A N 1
ATOM 7761 C CA . GLN A 1 980 ? 12.671 -2.805 -33.047 1.00 89.94 980 GLN A CA 1
ATOM 7762 C C . GLN A 1 980 ? 14.197 -2.997 -33.084 1.00 89.94 980 GLN A C 1
ATOM 7764 O O . GLN A 1 980 ? 14.798 -3.438 -32.100 1.00 89.94 980 GLN A O 1
ATOM 7769 N N . TYR A 1 981 ? 14.836 -2.665 -34.212 1.00 85.81 981 TYR A N 1
ATOM 7770 C CA . TYR A 1 981 ? 16.259 -2.965 -34.442 1.00 85.81 981 TYR A CA 1
ATOM 7771 C C . TYR A 1 981 ? 17.217 -1.784 -34.221 1.00 85.81 981 TYR A C 1
ATOM 7773 O O . TYR A 1 981 ? 18.431 -1.984 -34.216 1.00 85.81 981 TYR A O 1
ATOM 7781 N N . ASP A 1 982 ? 16.711 -0.568 -33.994 1.00 81.12 982 ASP A N 1
ATOM 7782 C CA . ASP A 1 982 ? 17.520 0.590 -33.578 1.00 81.12 982 ASP A CA 1
ATOM 7783 C C . ASP A 1 982 ? 17.648 0.725 -32.050 1.00 81.12 982 ASP A C 1
ATOM 7785 O O . ASP A 1 982 ? 18.555 1.394 -31.554 1.00 81.12 982 ASP A O 1
ATOM 7789 N N . LEU A 1 983 ? 16.801 0.024 -31.287 1.00 70.69 983 LEU A N 1
ATOM 7790 C CA . LEU A 1 983 ? 16.842 -0.047 -29.825 1.00 70.69 983 LEU A CA 1
ATOM 7791 C C . LEU A 1 983 ? 17.507 -1.347 -29.345 1.00 70.69 983 LEU A C 1
ATOM 7793 O O . LEU A 1 983 ? 16.926 -2.171 -28.633 1.00 70.69 983 LEU A O 1
ATOM 7797 N N . ILE A 1 984 ? 18.761 -1.533 -29.743 1.00 66.44 984 ILE A N 1
ATOM 7798 C CA . ILE A 1 984 ? 19.533 -2.750 -29.475 1.00 66.44 984 ILE A CA 1
ATOM 7799 C C . ILE A 1 984 ? 20.562 -2.558 -28.357 1.00 66.44 984 ILE A C 1
ATOM 7801 O O . ILE A 1 984 ? 21.035 -1.454 -28.057 1.00 66.44 984 ILE A O 1
ATOM 7805 N N . LYS A 1 985 ? 20.900 -3.656 -27.684 1.00 50.25 985 LYS A N 1
ATOM 7806 C CA . LYS A 1 985 ? 22.085 -3.760 -26.835 1.00 50.25 985 LYS A CA 1
ATOM 7807 C C . LYS A 1 985 ? 23.154 -4.461 -27.665 1.00 50.25 985 LYS A C 1
ATOM 7809 O O . LYS A 1 985 ? 22.947 -5.582 -28.119 1.00 50.25 985 LYS A O 1
ATOM 7814 N N . GLN A 1 986 ? 24.260 -3.771 -27.913 1.00 45.00 986 GLN A N 1
ATOM 7815 C CA . GLN A 1 986 ? 25.386 -4.339 -28.640 1.00 45.00 986 GLN A CA 1
ATOM 7816 C C . GLN A 1 986 ? 26.323 -5.002 -27.625 1.00 45.00 986 GLN A C 1
ATOM 7818 O O . GLN A 1 986 ? 27.011 -4.311 -26.874 1.00 45.00 986 GLN A O 1
ATOM 7823 N N . GLU A 1 987 ? 26.295 -6.332 -27.552 1.00 45.12 987 GLU A N 1
ATOM 7824 C CA . GLU A 1 987 ? 27.259 -7.134 -26.790 1.00 45.12 987 GLU A CA 1
ATOM 7825 C C . GLU A 1 987 ? 28.350 -7.676 -27.735 1.00 45.12 987 GLU A C 1
ATOM 7827 O O . GLU A 1 987 ? 28.185 -7.646 -28.953 1.00 45.12 987 GLU A O 1
ATOM 7832 N N . ILE A 1 988 ? 29.485 -8.145 -27.194 1.00 43.41 988 ILE A N 1
ATOM 7833 C CA . ILE A 1 988 ? 30.725 -8.457 -27.947 1.00 43.41 988 ILE A CA 1
ATOM 7834 C C . ILE A 1 988 ? 30.499 -9.464 -29.100 1.00 43.41 988 ILE A C 1
ATOM 7836 O O . ILE A 1 988 ? 31.282 -9.474 -30.049 1.00 43.41 988 ILE A O 1
ATOM 7840 N N . GLN A 1 989 ? 29.434 -10.281 -29.057 1.00 38.91 989 GLN A N 1
ATOM 7841 C CA . GLN A 1 989 ? 29.135 -11.299 -30.078 1.00 38.91 989 GLN A CA 1
ATOM 7842 C C . GLN A 1 989 ? 27.658 -11.389 -30.520 1.00 38.91 989 GLN A C 1
ATOM 7844 O O . GLN A 1 989 ? 27.380 -12.105 -31.478 1.00 38.91 989 GLN A O 1
ATOM 7849 N N . GLU A 1 990 ? 26.711 -10.646 -29.922 1.00 45.75 990 GLU A N 1
ATOM 7850 C CA . GLU A 1 990 ? 25.291 -10.709 -30.312 1.00 45.75 990 GLU A CA 1
ATOM 7851 C C . GLU A 1 990 ? 24.536 -9.365 -30.209 1.00 45.75 990 GLU A C 1
ATOM 7853 O O . GLU A 1 990 ? 24.671 -8.613 -29.246 1.00 45.75 990 GLU A O 1
ATOM 7858 N N . ILE A 1 991 ? 23.687 -9.081 -31.211 1.00 54.28 991 ILE A N 1
ATOM 7859 C CA . ILE A 1 991 ? 22.709 -7.971 -31.214 1.00 54.28 991 ILE A CA 1
ATOM 7860 C C . ILE A 1 991 ? 21.396 -8.423 -30.558 1.00 54.28 991 ILE A C 1
ATOM 7862 O O . ILE A 1 991 ? 20.634 -9.135 -31.203 1.00 54.28 991 ILE A O 1
ATOM 7866 N N . THR A 1 992 ? 21.087 -8.040 -29.322 1.00 56.59 992 THR A N 1
ATOM 7867 C CA . THR A 1 992 ? 19.782 -8.367 -28.707 1.00 56.59 992 THR A CA 1
ATOM 7868 C C . THR A 1 992 ? 18.894 -7.125 -28.639 1.00 56.59 992 THR A C 1
ATOM 7870 O O . THR A 1 992 ? 19.350 -6.062 -28.201 1.00 56.59 992 THR A O 1
ATOM 7873 N N . CYS A 1 993 ? 17.626 -7.235 -29.051 1.00 60.28 993 CYS A N 1
ATOM 7874 C CA . CYS A 1 993 ? 16.629 -6.182 -28.829 1.00 60.28 993 CYS A CA 1
ATOM 7875 C C . CYS A 1 993 ? 16.511 -5.908 -27.322 1.00 60.28 993 CYS A C 1
ATOM 7877 O O . CYS A 1 993 ? 16.454 -6.847 -26.529 1.00 60.28 993 CYS A O 1
ATOM 7879 N N . ARG A 1 994 ? 16.527 -4.632 -26.907 1.00 59.66 994 ARG A N 1
ATOM 7880 C CA . ARG A 1 994 ? 16.499 -4.272 -25.473 1.00 59.66 994 ARG A CA 1
ATOM 7881 C C . ARG A 1 994 ? 15.184 -4.638 -24.794 1.00 59.66 994 ARG A C 1
ATOM 7883 O O . ARG A 1 994 ? 15.197 -4.955 -23.610 1.00 59.66 994 ARG A O 1
ATOM 7890 N N . ASN A 1 995 ? 14.088 -4.588 -25.545 1.00 65.06 995 ASN A N 1
ATOM 7891 C CA . ASN A 1 995 ? 12.764 -4.994 -25.103 1.00 65.06 995 ASN A CA 1
ATOM 7892 C C . ASN A 1 995 ? 12.288 -6.157 -25.983 1.00 65.06 995 ASN A C 1
ATOM 7894 O O . ASN A 1 995 ? 12.548 -6.132 -27.192 1.00 65.06 995 ASN A O 1
ATOM 7898 N N . PRO A 1 996 ? 11.593 -7.157 -25.416 1.00 67.94 996 PRO A N 1
ATOM 7899 C CA . PRO A 1 996 ? 10.881 -8.126 -26.232 1.00 67.94 996 PRO A CA 1
ATOM 7900 C C . PRO A 1 996 ? 9.805 -7.405 -27.069 1.00 67.94 996 PRO A C 1
ATOM 7902 O O . PRO A 1 996 ? 9.232 -6.419 -26.588 1.00 67.94 996 PRO A O 1
ATOM 7905 N N . PRO A 1 997 ? 9.523 -7.874 -28.298 1.00 79.19 997 PRO A N 1
ATOM 7906 C CA . PRO A 1 997 ? 8.421 -7.365 -29.109 1.00 79.19 997 PRO A CA 1
ATOM 7907 C C . PRO A 1 997 ? 7.116 -7.346 -28.317 1.00 79.19 997 PRO A C 1
ATOM 7909 O O . PRO A 1 997 ? 6.803 -8.301 -27.602 1.00 79.19 997 PRO A O 1
ATOM 7912 N N . ARG A 1 998 ? 6.338 -6.266 -28.441 1.00 86.25 998 ARG A N 1
ATOM 7913 C CA . ARG A 1 998 ? 4.986 -6.244 -27.872 1.00 86.25 998 ARG A CA 1
ATOM 7914 C C . ARG A 1 998 ? 4.138 -7.268 -28.632 1.00 86.25 998 ARG A C 1
ATOM 7916 O O . ARG A 1 998 ? 4.168 -7.231 -29.862 1.00 86.25 998 ARG A O 1
ATOM 7923 N N . PRO A 1 999 ? 3.405 -8.172 -27.969 1.00 87.44 999 PRO A N 1
ATOM 7924 C CA . PRO A 1 999 ? 2.579 -9.148 -28.669 1.00 87.44 999 PRO A CA 1
ATOM 7925 C C . PRO A 1 999 ? 1.449 -8.444 -29.448 1.00 87.44 999 PRO A C 1
ATOM 7927 O O . PRO A 1 999 ? 0.832 -7.519 -28.910 1.00 87.44 999 PRO A O 1
ATOM 7930 N N . PRO A 1 1000 ? 1.173 -8.848 -30.700 1.00 93.44 1000 PRO A N 1
ATOM 7931 C CA . PRO A 1 1000 ? 0.019 -8.364 -31.464 1.00 93.44 1000 PRO A CA 1
ATOM 7932 C C . PRO A 1 1000 ? -1.336 -8.785 -30.876 1.00 93.44 1000 PRO A C 1
ATOM 7934 O O . PRO A 1 1000 ? -1.419 -9.621 -29.977 1.00 93.44 1000 PRO A O 1
ATOM 7937 N N . SER A 1 1001 ? -2.418 -8.219 -31.417 1.00 95.19 1001 SER A N 1
ATOM 7938 C CA . SER A 1 1001 ? -3.799 -8.540 -31.033 1.00 95.19 1001 SER A CA 1
ATOM 7939 C C . SER A 1 1001 ? -4.135 -9.998 -31.344 1.00 95.19 1001 SER A C 1
ATOM 7941 O O . SER A 1 1001 ? -4.089 -10.410 -32.502 1.00 95.19 1001 SER A O 1
ATOM 7943 N N . SER A 1 1002 ? -4.536 -10.769 -30.330 1.00 92.25 1002 SER A N 1
ATOM 7944 C CA . SER A 1 1002 ? -4.919 -12.177 -30.497 1.00 92.25 1002 SER A CA 1
ATOM 7945 C C . SER A 1 1002 ? -6.092 -12.356 -31.463 1.00 92.25 1002 SER A C 1
ATOM 7947 O O . SER A 1 1002 ? -6.040 -13.243 -32.307 1.00 92.25 1002 SER A O 1
ATOM 7949 N N . SER A 1 1003 ? -7.099 -11.479 -31.395 1.00 92.81 1003 SER A N 1
ATOM 7950 C CA . SER A 1 1003 ? -8.264 -11.506 -32.292 1.00 92.81 1003 SER A CA 1
ATOM 7951 C C . SER A 1 1003 ? -7.883 -11.205 -33.745 1.00 92.81 1003 SER A C 1
ATOM 7953 O O . SER A 1 1003 ? -8.382 -11.850 -34.662 1.00 92.81 1003 SER A O 1
ATOM 7955 N N . LEU A 1 1004 ? -6.946 -10.279 -33.975 1.00 96.25 1004 LEU A N 1
ATOM 7956 C CA . LEU A 1 1004 ? -6.467 -10.012 -35.332 1.00 96.25 1004 LEU A CA 1
ATOM 7957 C C . LEU A 1 1004 ? -5.574 -11.144 -35.855 1.00 96.25 1004 LEU A C 1
ATOM 7959 O O . LEU A 1 1004 ? -5.635 -11.460 -37.036 1.00 96.25 1004 LEU A O 1
ATOM 7963 N N . ILE A 1 1005 ? -4.772 -11.781 -34.995 1.00 97.06 1005 ILE A N 1
ATOM 7964 C CA . ILE A 1 1005 ? -3.974 -12.962 -35.365 1.00 97.06 1005 ILE A CA 1
ATOM 7965 C C . ILE A 1 1005 ? -4.873 -14.158 -35.705 1.00 97.06 1005 ILE A C 1
ATOM 7967 O O . ILE A 1 1005 ? -4.567 -14.905 -36.632 1.00 97.06 1005 ILE A O 1
ATOM 7971 N N . GLU A 1 1006 ? -5.987 -14.337 -34.999 1.00 95.62 1006 GLU A N 1
ATOM 7972 C CA . GLU A 1 1006 ? -6.996 -15.345 -35.340 1.00 95.62 1006 GLU A CA 1
ATOM 7973 C C . GLU A 1 1006 ? -7.578 -15.105 -36.740 1.00 95.62 1006 GLU A C 1
ATOM 7975 O O . GLU A 1 1006 ? -7.594 -16.029 -37.553 1.00 95.62 1006 GLU A O 1
ATOM 7980 N N . ALA A 1 1007 ? -7.932 -13.858 -37.067 1.00 95.56 1007 ALA A N 1
ATOM 7981 C CA . ALA A 1 1007 ? -8.382 -13.478 -38.408 1.00 95.56 1007 ALA A CA 1
ATOM 7982 C C . ALA A 1 1007 ? -7.306 -13.721 -39.490 1.00 95.56 1007 ALA A C 1
ATOM 7984 O O . ALA A 1 1007 ? -7.618 -14.182 -40.586 1.00 95.56 1007 ALA A O 1
ATOM 7985 N N . VAL A 1 1008 ? -6.020 -13.487 -39.186 1.00 97.38 1008 VAL A N 1
ATOM 7986 C CA . VAL A 1 1008 ? -4.913 -13.836 -40.101 1.00 97.38 1008 VAL A CA 1
ATOM 7987 C C . VAL A 1 1008 ? -4.876 -15.342 -40.362 1.00 97.38 1008 VAL A C 1
ATOM 7989 O O . VAL A 1 1008 ? -4.813 -15.751 -41.516 1.00 97.38 1008 VAL A O 1
ATOM 7992 N N . ARG A 1 1009 ? -4.969 -16.172 -39.316 1.00 96.75 1009 ARG A N 1
ATOM 7993 C CA . ARG A 1 1009 ? -4.972 -17.640 -39.451 1.00 96.75 1009 ARG A CA 1
ATOM 7994 C C . ARG A 1 1009 ? -6.188 -18.148 -40.228 1.00 96.75 1009 ARG A C 1
ATOM 7996 O O . ARG A 1 1009 ? -6.075 -19.127 -40.961 1.00 96.75 1009 ARG A O 1
ATOM 8003 N N . TYR A 1 1010 ? -7.334 -17.484 -40.088 1.00 95.69 1010 TYR A N 1
ATOM 8004 C CA . TYR A 1 1010 ? -8.513 -17.770 -40.902 1.00 95.69 1010 TYR A CA 1
ATOM 8005 C C . TYR A 1 1010 ? -8.254 -17.474 -42.385 1.00 95.69 1010 TYR A C 1
ATOM 8007 O O . TYR A 1 1010 ? -8.474 -18.343 -43.223 1.00 95.69 1010 TYR A O 1
ATOM 8015 N N . LEU A 1 1011 ? -7.699 -16.304 -42.720 1.00 96.19 1011 LEU A N 1
ATOM 8016 C CA . LEU A 1 1011 ? -7.347 -15.978 -44.107 1.00 96.19 1011 LEU A CA 1
ATOM 8017 C C . LEU A 1 1011 ? -6.265 -16.900 -44.692 1.00 96.19 1011 LEU A C 1
ATOM 8019 O O . LEU A 1 1011 ? -6.322 -17.220 -45.877 1.00 96.19 1011 LEU A O 1
ATOM 8023 N N . GLU A 1 1012 ? -5.308 -17.359 -43.882 1.00 95.38 1012 GLU A N 1
ATOM 8024 C CA . GLU A 1 1012 ? -4.338 -18.385 -44.290 1.00 95.38 1012 GLU A CA 1
ATOM 8025 C C . GLU A 1 1012 ? -5.032 -19.713 -44.631 1.00 95.38 1012 GLU A C 1
ATOM 8027 O O . GLU A 1 1012 ? -4.685 -20.359 -45.622 1.00 95.38 1012 GLU A O 1
ATOM 8032 N N . ALA A 1 1013 ? -6.033 -20.119 -43.842 1.00 95.38 1013 ALA A N 1
ATOM 8033 C CA . ALA A 1 1013 ? -6.830 -21.310 -44.123 1.00 95.38 1013 ALA A CA 1
ATOM 8034 C C . ALA A 1 1013 ? -7.659 -21.152 -45.409 1.00 95.38 1013 ALA A C 1
ATOM 8036 O O . ALA A 1 1013 ? -7.672 -22.062 -46.239 1.00 95.38 1013 ALA A O 1
ATOM 8037 N N . GLU A 1 1014 ? -8.282 -19.990 -45.615 1.00 94.56 1014 GLU A N 1
ATOM 8038 C CA . GLU A 1 1014 ? -9.012 -19.672 -46.846 1.00 94.56 1014 GLU A CA 1
ATOM 8039 C C . GLU A 1 1014 ? -8.094 -19.705 -48.074 1.00 94.56 1014 GLU A C 1
ATOM 8041 O O . GLU A 1 1014 ? -8.456 -20.288 -49.099 1.00 94.56 1014 GLU A O 1
ATOM 8046 N N . GLU A 1 1015 ? -6.865 -19.191 -47.967 1.00 93.06 1015 GLU A N 1
ATOM 8047 C CA . GLU A 1 1015 ? -5.896 -19.266 -49.062 1.00 93.06 1015 GLU A CA 1
ATOM 8048 C C . GLU A 1 1015 ? -5.553 -20.714 -49.431 1.00 93.06 1015 GLU A C 1
ATOM 8050 O O . GLU A 1 1015 ? -5.483 -21.049 -50.616 1.00 93.06 1015 GLU A O 1
ATOM 8055 N N . ILE A 1 1016 ? -5.374 -21.588 -48.433 1.00 92.06 1016 ILE A N 1
ATOM 8056 C CA . ILE A 1 1016 ? -5.128 -23.024 -48.646 1.00 92.06 1016 ILE A CA 1
ATOM 8057 C C . ILE A 1 1016 ? -6.308 -23.676 -49.380 1.00 92.06 1016 ILE A C 1
ATOM 8059 O O . ILE A 1 1016 ? -6.100 -24.559 -50.216 1.00 92.06 1016 ILE A O 1
ATOM 8063 N N . LEU A 1 1017 ? -7.535 -23.227 -49.105 1.00 93.12 1017 LEU A N 1
ATOM 8064 C CA . LEU A 1 1017 ? -8.749 -23.658 -49.804 1.00 93.12 1017 LEU A CA 1
ATOM 8065 C C . LEU A 1 1017 ? -8.896 -23.039 -51.208 1.00 93.12 1017 LEU A C 1
ATOM 8067 O O . LEU A 1 1017 ? -9.798 -23.421 -51.954 1.00 93.12 1017 LEU A O 1
ATOM 8071 N N . GLY A 1 1018 ? -7.995 -22.133 -51.596 1.00 89.88 1018 GLY A N 1
ATOM 8072 C CA . GLY A 1 1018 ? -8.002 -21.429 -52.878 1.00 89.88 1018 GLY A CA 1
ATOM 8073 C C . GLY A 1 1018 ? -8.821 -20.135 -52.877 1.00 89.88 1018 GLY A C 1
ATOM 8074 O O . GLY A 1 1018 ? -8.947 -19.497 -53.923 1.00 89.88 1018 GLY A O 1
ATOM 8075 N N . ASN A 1 1019 ? -9.356 -19.724 -51.727 1.00 93.25 1019 ASN A N 1
ATOM 8076 C CA . ASN A 1 1019 ? -10.123 -18.497 -51.567 1.00 93.25 1019 ASN A CA 1
ATOM 8077 C C . ASN A 1 1019 ? -9.183 -17.337 -51.216 1.00 93.25 1019 ASN A C 1
ATOM 8079 O O . ASN A 1 1019 ? -8.531 -17.324 -50.177 1.00 93.25 1019 ASN A O 1
ATOM 8083 N N . ARG A 1 1020 ? -9.120 -16.325 -52.090 1.00 94.19 1020 ARG A N 1
ATOM 8084 C CA . ARG A 1 1020 ? -8.271 -15.134 -51.911 1.00 94.19 1020 ARG A CA 1
ATOM 8085 C C . ARG A 1 1020 ? -9.110 -13.857 -51.911 1.00 94.19 1020 ARG A C 1
ATOM 8087 O O . ARG A 1 1020 ? -9.127 -13.117 -52.899 1.00 94.19 1020 ARG A O 1
ATOM 8094 N N . PRO A 1 1021 ? -9.847 -13.580 -50.820 1.00 94.38 1021 PRO A N 1
ATOM 8095 C CA . PRO A 1 1021 ? -10.849 -12.515 -50.783 1.00 94.38 1021 PRO A CA 1
ATOM 8096 C C . PRO A 1 1021 ? -10.276 -11.109 -51.003 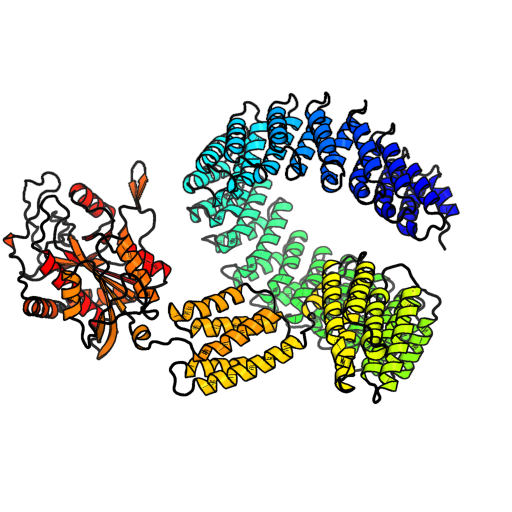1.00 94.38 1021 PRO A C 1
ATOM 8098 O O . PRO A 1 1021 ? -11.017 -10.213 -51.396 1.00 94.38 1021 PRO A O 1
ATOM 8101 N N . TRP A 1 1022 ? -8.975 -10.889 -50.808 1.00 96.56 1022 TRP A N 1
ATOM 8102 C CA . TRP A 1 1022 ? -8.334 -9.597 -51.071 1.00 96.56 1022 TRP A CA 1
ATOM 8103 C C . TRP A 1 1022 ? -8.167 -9.276 -52.565 1.00 96.56 1022 TRP A C 1
ATOM 8105 O O . TRP A 1 1022 ? -8.122 -8.098 -52.917 1.00 96.56 1022 TRP A O 1
ATOM 8115 N N . GLU A 1 1023 ? -8.126 -10.264 -53.469 1.00 95.88 1023 GLU A N 1
ATOM 8116 C CA . GLU A 1 1023 ? -7.875 -10.031 -54.906 1.00 95.88 1023 GLU A CA 1
ATOM 8117 C C . GLU A 1 1023 ? -8.954 -9.148 -55.558 1.00 95.88 1023 GLU A C 1
ATOM 8119 O O . GLU A 1 1023 ? -8.641 -8.258 -56.356 1.00 95.88 1023 GLU A O 1
ATOM 8124 N N . LYS A 1 1024 ? -10.225 -9.305 -55.157 1.00 95.44 1024 LYS A N 1
ATOM 8125 C CA . LYS A 1 1024 ? -11.323 -8.439 -55.631 1.00 95.44 1024 LYS A CA 1
ATOM 8126 C C . LYS A 1 1024 ? -11.125 -6.982 -55.196 1.00 95.44 1024 LYS A C 1
ATOM 8128 O O . LYS A 1 1024 ? -11.378 -6.066 -55.978 1.00 95.44 1024 LYS A O 1
ATOM 8133 N N . TYR A 1 1025 ? -10.623 -6.762 -53.978 1.00 97.25 1025 TYR A N 1
ATOM 8134 C CA . TYR A 1 1025 ? -10.356 -5.425 -53.443 1.00 97.25 1025 TYR A CA 1
ATOM 8135 C C . TYR A 1 1025 ? -9.123 -4.787 -54.082 1.00 97.25 1025 TYR A C 1
ATOM 8137 O O . TYR A 1 1025 ? -9.110 -3.569 -54.276 1.00 97.25 1025 TYR A O 1
ATOM 8145 N N . ILE A 1 1026 ? -8.131 -5.588 -54.488 1.00 97.38 1026 ILE A N 1
ATOM 8146 C CA . ILE A 1 1026 ? -7.007 -5.121 -55.312 1.00 97.38 1026 ILE A CA 1
ATOM 8147 C C . ILE A 1 1026 ? -7.541 -4.609 -56.651 1.00 97.38 1026 ILE A C 1
ATOM 8149 O O . ILE A 1 1026 ? -7.322 -3.446 -56.985 1.00 97.38 1026 ILE A O 1
ATOM 8153 N N . ALA A 1 1027 ? -8.302 -5.427 -57.386 1.00 95.69 1027 ALA A N 1
ATOM 8154 C CA . ALA A 1 1027 ? -8.848 -5.045 -58.691 1.00 95.69 1027 ALA A CA 1
ATOM 8155 C C . ALA A 1 1027 ? -9.731 -3.785 -58.608 1.00 95.69 1027 ALA A C 1
ATOM 8157 O O . ALA A 1 1027 ? -9.589 -2.861 -59.415 1.00 95.69 1027 ALA A O 1
ATOM 8158 N N . GLN A 1 1028 ? -10.596 -3.714 -57.590 1.00 95.38 1028 GLN A N 1
ATOM 8159 C CA . GLN A 1 1028 ? -11.414 -2.537 -57.304 1.00 95.38 1028 GLN A CA 1
ATOM 8160 C C . GLN A 1 1028 ? -10.551 -1.290 -57.074 1.00 95.38 1028 GLN A C 1
ATOM 8162 O O . GLN A 1 1028 ? -10.809 -0.238 -57.662 1.00 95.38 1028 GLN A O 1
ATOM 8167 N N . SER A 1 1029 ? -9.525 -1.400 -56.232 1.00 95.69 1029 SER A N 1
ATOM 8168 C CA . SER A 1 1029 ? -8.684 -0.269 -55.838 1.00 95.69 1029 SER A CA 1
ATOM 8169 C C . SER A 1 1029 ? -7.821 0.249 -56.985 1.00 95.69 1029 SER A C 1
ATOM 8171 O O . SER A 1 1029 ? -7.745 1.462 -57.183 1.00 95.69 1029 SER A O 1
ATOM 8173 N N . LEU A 1 1030 ? -7.227 -0.647 -57.781 1.00 95.62 1030 LEU A N 1
ATOM 8174 C CA . LEU A 1 1030 ? -6.451 -0.284 -58.973 1.00 95.62 1030 LEU A CA 1
ATOM 8175 C C . LEU A 1 1030 ? -7.310 0.481 -59.984 1.00 95.62 1030 LEU A C 1
ATOM 8177 O O . LEU A 1 1030 ? -6.899 1.529 -60.483 1.00 95.62 1030 LEU A O 1
ATOM 8181 N N . SER A 1 1031 ? -8.544 0.018 -60.212 1.00 95.06 1031 SER A N 1
ATOM 8182 C CA . SER A 1 1031 ? -9.494 0.693 -61.099 1.00 95.06 1031 SER A CA 1
ATOM 8183 C C . SER A 1 1031 ? -9.900 2.078 -60.579 1.00 95.06 1031 SER A C 1
ATOM 8185 O O . SER A 1 1031 ? -9.847 3.055 -61.329 1.00 95.06 1031 SER A O 1
ATOM 8187 N N . GLN A 1 1032 ? -10.269 2.193 -59.298 1.00 94.12 1032 GLN A N 1
ATOM 8188 C CA . GLN A 1 1032 ? -10.738 3.460 -58.722 1.00 94.12 1032 GLN A CA 1
ATOM 8189 C C . GLN A 1 1032 ? -9.628 4.511 -58.600 1.00 94.12 1032 GLN A C 1
ATOM 8191 O O . GLN A 1 1032 ? -9.875 5.693 -58.850 1.00 94.12 1032 GLN A O 1
ATOM 8196 N N . LEU A 1 1033 ? -8.410 4.095 -58.242 1.00 93.81 1033 LEU A N 1
ATOM 8197 C CA . LEU A 1 1033 ? -7.258 4.991 -58.101 1.00 93.81 1033 LEU A CA 1
ATOM 8198 C C . LEU A 1 1033 ? -6.509 5.226 -59.418 1.00 93.81 1033 LEU A C 1
ATOM 8200 O O . LEU A 1 1033 ? -5.663 6.116 -59.463 1.00 93.81 1033 LEU A O 1
ATOM 8204 N N . LYS A 1 1034 ? -6.844 4.482 -60.483 1.00 94.38 1034 LYS A N 1
ATOM 8205 C CA . LYS A 1 1034 ? -6.168 4.513 -61.791 1.00 94.38 1034 LYS A CA 1
ATOM 8206 C C . LYS A 1 1034 ? -4.668 4.227 -61.665 1.00 94.38 1034 LYS A C 1
ATOM 8208 O O . LYS A 1 1034 ? -3.840 4.981 -62.173 1.00 94.38 1034 LYS A O 1
ATOM 8213 N N . ILE A 1 1035 ? -4.349 3.162 -60.936 1.00 92.50 1035 ILE A N 1
ATOM 8214 C CA . ILE A 1 1035 ? -2.986 2.679 -60.698 1.00 92.50 1035 ILE A CA 1
ATOM 8215 C C . ILE A 1 1035 ? -2.827 1.358 -61.446 1.00 92.50 1035 ILE A C 1
ATOM 8217 O O . ILE A 1 1035 ? -3.683 0.484 -61.325 1.00 92.50 1035 ILE A O 1
ATOM 8221 N N . ASP A 1 1036 ? -1.715 1.194 -62.156 1.00 91.00 1036 ASP A N 1
ATOM 8222 C CA . ASP A 1 1036 ? -1.337 -0.076 -62.775 1.00 91.00 1036 ASP A CA 1
ATOM 8223 C C . ASP A 1 1036 ? -0.325 -0.826 -61.896 1.00 91.00 1036 ASP A C 1
ATOM 8225 O O . ASP A 1 1036 ? 0.507 -0.216 -61.217 1.00 91.00 1036 ASP A O 1
ATOM 8229 N N . ARG A 1 1037 ? -0.376 -2.165 -61.915 1.00 93.06 1037 ARG A N 1
ATOM 8230 C CA . ARG A 1 1037 ? 0.692 -3.000 -61.345 1.00 93.06 1037 ARG A CA 1
ATOM 8231 C C . ARG A 1 1037 ? 1.947 -2.838 -62.220 1.00 93.06 1037 ARG A C 1
ATOM 8233 O O . ARG A 1 1037 ? 1.836 -3.028 -63.434 1.00 93.06 1037 ARG A O 1
ATOM 8240 N N . PRO A 1 1038 ? 3.123 -2.520 -61.649 1.00 94.06 1038 PRO A N 1
ATOM 8241 C CA . PRO A 1 1038 ? 4.375 -2.556 -62.399 1.00 94.06 1038 PRO A CA 1
ATOM 8242 C C . PRO A 1 1038 ? 4.614 -3.935 -63.033 1.00 94.06 1038 PRO A C 1
ATOM 8244 O O . PRO A 1 1038 ? 4.196 -4.961 -62.499 1.00 94.06 1038 PRO A O 1
ATOM 8247 N N . SER A 1 1039 ? 5.255 -3.965 -64.199 1.00 91.06 1039 SER A N 1
ATOM 8248 C CA . SER A 1 1039 ? 5.510 -5.209 -64.924 1.00 91.06 1039 SER A CA 1
ATOM 8249 C C . SER A 1 1039 ? 6.552 -6.084 -64.212 1.00 91.06 1039 SER A C 1
ATOM 8251 O O . SER A 1 1039 ? 7.422 -5.579 -63.507 1.00 91.06 1039 SER A O 1
ATOM 8253 N N . GLU A 1 1040 ? 6.465 -7.406 -64.390 1.00 86.56 1040 GLU A N 1
ATOM 8254 C CA . GLU A 1 1040 ? 7.318 -8.384 -63.687 1.00 86.56 1040 GLU A CA 1
ATOM 8255 C C . GLU A 1 1040 ? 8.822 -8.201 -63.970 1.00 86.56 1040 GLU A C 1
ATOM 8257 O O . GLU A 1 1040 ? 9.648 -8.518 -63.125 1.00 86.56 1040 GLU A O 1
ATOM 8262 N N . ASP A 1 1041 ? 9.206 -7.640 -65.121 1.00 89.38 1041 ASP A N 1
ATOM 8263 C CA . ASP A 1 1041 ? 10.604 -7.314 -65.456 1.00 89.38 1041 ASP A CA 1
ATOM 8264 C C . ASP A 1 1041 ? 11.209 -6.209 -64.574 1.00 89.38 1041 ASP A C 1
ATOM 8266 O O . ASP A 1 1041 ? 12.421 -5.997 -64.594 1.00 89.38 1041 ASP A O 1
ATOM 8270 N N . LYS A 1 1042 ? 10.374 -5.518 -63.790 1.00 91.25 1042 LYS A N 1
ATOM 8271 C CA . LYS A 1 1042 ? 10.781 -4.489 -62.826 1.00 91.25 1042 LYS A CA 1
ATOM 8272 C C . LYS A 1 1042 ? 10.921 -5.019 -61.399 1.00 91.25 1042 LYS A C 1
ATOM 8274 O O . LYS A 1 1042 ? 11.260 -4.247 -60.502 1.00 91.25 1042 LYS A O 1
ATOM 8279 N N . ASP A 1 1043 ? 10.656 -6.306 -61.182 1.00 93.19 1043 ASP A N 1
ATOM 8280 C CA . ASP A 1 1043 ? 11.002 -7.024 -59.956 1.00 93.19 1043 ASP A CA 1
ATOM 8281 C C . ASP A 1 1043 ? 12.462 -7.494 -60.064 1.00 93.19 1043 ASP A C 1
ATOM 8283 O O . ASP A 1 1043 ? 12.754 -8.583 -60.556 1.00 93.19 1043 ASP A O 1
ATOM 8287 N N . ILE A 1 1044 ? 13.401 -6.602 -59.724 1.00 92.62 1044 ILE A N 1
ATOM 8288 C CA . ILE A 1 1044 ? 14.845 -6.835 -59.875 1.00 92.62 1044 ILE A CA 1
ATOM 8289 C C . ILE A 1 1044 ? 15.479 -7.002 -58.495 1.00 92.62 1044 ILE A C 1
ATOM 8291 O O . ILE A 1 1044 ? 15.448 -6.087 -57.671 1.00 92.62 1044 ILE A O 1
ATOM 8295 N N . LEU A 1 1045 ? 16.111 -8.156 -58.269 1.00 92.75 1045 LEU A N 1
ATOM 8296 C CA . LEU A 1 1045 ? 16.873 -8.444 -57.058 1.00 92.75 1045 LEU A CA 1
ATOM 8297 C C . LEU A 1 1045 ? 18.380 -8.368 -57.315 1.00 92.75 1045 LEU A C 1
ATOM 8299 O O . LEU A 1 1045 ? 18.919 -9.086 -58.157 1.00 92.75 1045 LEU A O 1
ATOM 8303 N N . HIS A 1 1046 ? 19.068 -7.541 -56.535 1.00 91.94 1046 HIS A N 1
ATOM 8304 C CA . HIS A 1 1046 ? 20.523 -7.409 -56.568 1.00 91.94 1046 HIS A CA 1
ATOM 8305 C C . HIS A 1 1046 ? 21.205 -8.283 -55.504 1.00 91.94 1046 HIS A C 1
ATOM 8307 O O . HIS A 1 1046 ? 20.637 -8.551 -54.440 1.00 91.94 1046 HIS A O 1
ATOM 8313 N N . ASN A 1 1047 ? 22.437 -8.721 -55.777 1.00 89.06 1047 ASN A N 1
ATOM 8314 C CA . ASN A 1 1047 ? 23.256 -9.484 -54.837 1.00 89.06 1047 ASN A CA 1
ATOM 8315 C C . ASN A 1 1047 ? 23.641 -8.627 -53.613 1.00 89.06 1047 ASN A C 1
ATOM 8317 O O . ASN A 1 1047 ? 24.089 -7.488 -53.752 1.00 89.06 1047 ASN A O 1
ATOM 8321 N N . SER A 1 1048 ? 23.491 -9.180 -52.405 1.00 87.75 1048 SER A N 1
ATOM 8322 C CA . SER A 1 1048 ? 23.845 -8.507 -51.147 1.00 87.75 1048 SER A CA 1
ATOM 8323 C C . SER A 1 1048 ? 25.342 -8.183 -51.031 1.00 87.75 1048 SER A C 1
ATOM 8325 O O . SER A 1 1048 ? 25.692 -7.121 -50.511 1.00 87.75 1048 SER A O 1
ATOM 8327 N N . ASP A 1 1049 ? 26.217 -9.056 -51.541 1.00 87.00 1049 ASP A N 1
ATOM 8328 C CA . ASP A 1 1049 ? 27.676 -8.875 -51.499 1.00 87.00 1049 ASP A CA 1
ATOM 8329 C C . ASP A 1 1049 ? 28.181 -7.955 -52.622 1.00 87.00 1049 ASP A C 1
ATOM 8331 O O . ASP A 1 1049 ? 29.153 -7.220 -52.442 1.00 87.00 1049 ASP A O 1
ATOM 8335 N N . ASN A 1 1050 ? 27.515 -7.979 -53.782 1.00 87.44 1050 ASN A N 1
ATOM 8336 C CA . ASN A 1 1050 ? 27.862 -7.179 -54.954 1.00 87.44 1050 ASN A CA 1
ATOM 8337 C C . ASN A 1 1050 ? 26.609 -6.594 -55.620 1.00 87.44 1050 ASN A C 1
ATOM 8339 O O . ASN A 1 1050 ? 26.024 -7.204 -56.510 1.00 87.44 1050 ASN A O 1
ATOM 8343 N N . GLN A 1 1051 ? 26.214 -5.385 -55.229 1.00 82.81 1051 GLN A N 1
ATOM 8344 C CA . GLN A 1 1051 ? 24.949 -4.801 -55.686 1.00 82.81 1051 GLN A CA 1
ATOM 8345 C C . GLN A 1 1051 ? 24.893 -4.477 -57.191 1.00 82.81 1051 GLN A C 1
ATOM 8347 O O . GLN A 1 1051 ? 23.805 -4.222 -57.694 1.00 82.81 1051 GLN A O 1
ATOM 8352 N N . ASP A 1 1052 ? 26.003 -4.536 -57.931 1.00 87.75 1052 ASP A N 1
ATOM 8353 C CA . ASP A 1 1052 ? 25.995 -4.406 -59.398 1.00 87.75 1052 ASP A CA 1
ATOM 8354 C C . ASP A 1 1052 ? 25.567 -5.709 -60.111 1.00 87.75 1052 ASP A C 1
ATOM 8356 O O . ASP A 1 1052 ? 25.293 -5.713 -61.312 1.00 87.75 1052 ASP A O 1
ATOM 8360 N N . GLU A 1 1053 ? 25.504 -6.831 -59.387 1.00 91.50 1053 GLU A N 1
ATOM 8361 C CA . GLU A 1 1053 ? 25.097 -8.137 -59.903 1.00 91.50 1053 GLU A CA 1
ATOM 8362 C C . GLU A 1 1053 ? 23.608 -8.400 -59.635 1.00 91.50 1053 GLU A C 1
ATOM 8364 O O . GLU A 1 1053 ? 23.147 -8.347 -58.494 1.00 91.50 1053 GLU A O 1
ATOM 8369 N N . ILE A 1 1054 ? 22.857 -8.735 -60.686 1.00 92.00 1054 ILE A N 1
ATOM 8370 C CA . ILE A 1 1054 ? 21.446 -9.131 -60.592 1.00 92.00 1054 ILE A CA 1
ATOM 8371 C C . ILE A 1 1054 ? 21.360 -10.643 -60.369 1.00 92.00 1054 ILE A C 1
ATOM 8373 O O . ILE A 1 1054 ? 21.965 -11.421 -61.108 1.00 92.00 1054 ILE A O 1
ATOM 8377 N N . ILE A 1 1055 ? 20.556 -11.062 -59.393 1.00 91.75 1055 ILE A N 1
ATOM 8378 C CA . ILE A 1 1055 ? 20.270 -12.469 -59.103 1.00 91.75 1055 ILE A CA 1
ATOM 8379 C C . ILE A 1 1055 ? 18.838 -12.792 -59.532 1.00 91.75 1055 ILE A C 1
ATOM 8381 O O . ILE A 1 1055 ? 17.899 -12.055 -59.244 1.00 91.75 1055 ILE A O 1
ATOM 8385 N N . SER A 1 1056 ? 18.652 -13.937 -60.188 1.00 89.94 1056 SER A N 1
ATOM 8386 C CA . SER A 1 1056 ? 17.316 -14.438 -60.514 1.00 89.94 1056 SER A CA 1
ATOM 8387 C C . SER A 1 1056 ? 16.573 -14.920 -59.268 1.00 89.94 1056 SER A C 1
ATOM 8389 O O . SER A 1 1056 ? 17.121 -15.654 -58.444 1.00 89.94 1056 SER A O 1
ATOM 8391 N N . HIS A 1 1057 ? 15.290 -14.579 -59.168 1.00 92.00 1057 HIS A N 1
ATOM 8392 C CA . HIS A 1 1057 ? 14.427 -15.138 -58.135 1.00 92.00 1057 HIS A CA 1
ATOM 8393 C C . HIS A 1 1057 ? 14.293 -16.671 -58.273 1.00 92.00 1057 HIS A C 1
ATOM 8395 O O . HIS A 1 1057 ? 14.212 -17.176 -59.397 1.00 92.00 1057 HIS A O 1
ATOM 8401 N N . PRO A 1 1058 ? 14.216 -17.431 -57.162 1.00 91.75 1058 PRO A N 1
ATOM 8402 C CA . PRO A 1 1058 ? 13.958 -18.869 -57.203 1.00 91.75 1058 PRO A CA 1
ATOM 8403 C C . PRO A 1 1058 ? 12.548 -19.170 -57.738 1.00 91.75 1058 PRO A C 1
ATOM 8405 O O . PRO A 1 1058 ? 11.615 -18.398 -57.507 1.00 91.75 1058 PRO A O 1
ATOM 8408 N N . GLU A 1 1059 ? 12.379 -20.301 -58.429 1.00 89.25 1059 GLU A N 1
ATOM 8409 C CA . GLU A 1 1059 ? 11.063 -20.776 -58.878 1.00 89.25 1059 GLU A CA 1
ATOM 8410 C C . GLU A 1 1059 ? 10.164 -21.099 -57.675 1.00 89.25 1059 GLU A C 1
ATOM 8412 O O . GLU A 1 1059 ? 10.531 -21.909 -56.826 1.00 89.25 1059 GLU A O 1
ATOM 8417 N N . ASP A 1 1060 ? 8.987 -20.469 -57.614 1.00 89.50 1060 ASP A N 1
ATOM 8418 C CA . ASP A 1 1060 ? 8.010 -20.614 -56.531 1.00 89.50 1060 ASP A CA 1
ATOM 8419 C C . ASP A 1 1060 ? 6.670 -21.125 -57.094 1.00 89.50 1060 ASP A C 1
ATOM 8421 O O . ASP A 1 1060 ? 5.953 -20.353 -57.738 1.00 89.50 1060 ASP A O 1
ATOM 8425 N N . PRO A 1 1061 ? 6.298 -22.399 -56.862 1.00 86.88 1061 PRO A N 1
ATOM 8426 C CA . PRO A 1 1061 ? 5.065 -22.973 -57.396 1.00 86.88 1061 PRO A CA 1
ATOM 8427 C C . PRO A 1 1061 ? 3.793 -22.419 -56.735 1.00 86.88 1061 PRO A C 1
ATOM 8429 O O . PRO A 1 1061 ? 2.707 -22.616 -57.275 1.00 86.88 1061 PRO A O 1
ATOM 8432 N N . LYS A 1 1062 ? 3.895 -21.742 -55.579 1.00 86.75 1062 LYS A N 1
ATOM 8433 C CA . LYS A 1 1062 ? 2.744 -21.134 -54.882 1.00 86.75 1062 LYS A CA 1
ATOM 8434 C C . LYS A 1 1062 ? 2.398 -19.746 -55.431 1.00 86.75 1062 LYS A C 1
ATOM 8436 O O . LYS A 1 1062 ? 1.325 -19.211 -55.137 1.00 86.75 1062 LYS A O 1
ATOM 8441 N N . ARG A 1 1063 ? 3.291 -19.147 -56.225 1.00 89.56 1063 ARG A N 1
ATOM 8442 C CA . ARG A 1 1063 ? 3.103 -17.813 -56.797 1.00 89.56 1063 ARG A CA 1
ATOM 8443 C C . ARG A 1 1063 ? 2.199 -17.870 -58.025 1.00 89.56 1063 ARG A C 1
ATOM 8445 O O . ARG A 1 1063 ? 2.445 -18.614 -58.968 1.00 89.56 1063 ARG A O 1
ATOM 8452 N N . VAL A 1 1064 ? 1.175 -17.020 -58.030 1.00 88.38 1064 VAL A N 1
ATOM 8453 C CA . VAL A 1 1064 ? 0.284 -16.824 -59.179 1.00 88.38 1064 VAL A CA 1
ATOM 8454 C C . VAL A 1 1064 ? 0.706 -15.557 -59.913 1.00 88.38 1064 VAL A C 1
ATOM 8456 O O . VAL A 1 1064 ? 0.894 -14.510 -59.296 1.00 88.38 1064 VAL A O 1
ATOM 8459 N N . ASN A 1 1065 ? 0.873 -15.655 -61.233 1.00 84.62 1065 ASN A N 1
ATOM 8460 C CA . ASN A 1 1065 ? 1.337 -14.537 -62.051 1.00 84.62 1065 ASN A CA 1
ATOM 8461 C C . ASN A 1 1065 ? 0.390 -13.330 -61.936 1.00 84.62 1065 ASN A C 1
ATOM 8463 O O . ASN A 1 1065 ? -0.827 -13.485 -62.047 1.00 84.62 1065 ASN A O 1
ATOM 8467 N N . GLY A 1 1066 ? 0.945 -12.136 -61.717 1.00 85.75 1066 GLY A N 1
ATOM 8468 C CA . GLY A 1 1066 ? 0.172 -10.904 -61.555 1.00 85.75 1066 GLY A CA 1
ATOM 8469 C C . GLY A 1 1066 ? -0.561 -10.751 -60.214 1.00 85.75 1066 GLY A C 1
ATOM 8470 O O . GLY A 1 1066 ? -1.165 -9.701 -59.996 1.00 85.75 1066 GLY A O 1
ATOM 8471 N N . GLN A 1 1067 ? -0.471 -11.722 -59.296 1.00 90.75 1067 GLN A N 1
ATOM 8472 C CA . GLN A 1 1067 ? -1.059 -11.647 -57.951 1.00 90.75 1067 GLN A CA 1
ATOM 8473 C C . GLN A 1 1067 ? 0.020 -11.514 -56.865 1.00 90.75 1067 GLN A C 1
ATOM 8475 O O . GLN A 1 1067 ? 1.163 -11.926 -57.084 1.00 90.75 1067 GLN A O 1
ATOM 8480 N N . PRO A 1 1068 ? -0.277 -10.872 -55.721 1.00 94.19 1068 PRO A N 1
ATOM 8481 C CA . PRO A 1 1068 ? 0.641 -10.834 -54.587 1.00 94.19 1068 PRO A CA 1
ATOM 8482 C C . PRO A 1 1068 ? 0.634 -12.169 -53.835 1.00 94.19 1068 PRO A C 1
ATOM 8484 O O . PRO A 1 1068 ? -0.407 -12.817 -53.720 1.00 94.19 1068 PRO A O 1
ATOM 8487 N N . ARG A 1 1069 ? 1.778 -12.559 -53.269 1.00 94.12 1069 ARG A N 1
ATOM 8488 C CA . ARG A 1 1069 ? 1.848 -13.624 -52.261 1.00 94.12 1069 ARG A CA 1
ATOM 8489 C C . ARG A 1 1069 ? 1.749 -13.013 -50.860 1.00 94.12 1069 ARG A C 1
ATOM 8491 O O . ARG A 1 1069 ? 2.277 -11.924 -50.631 1.00 94.12 1069 ARG A O 1
ATOM 8498 N N . VAL A 1 1070 ? 1.085 -13.702 -49.932 1.00 96.69 1070 VAL A N 1
ATOM 8499 C CA . VAL A 1 1070 ? 0.998 -13.294 -48.521 1.00 96.69 1070 VAL A CA 1
ATOM 8500 C C . VAL A 1 1070 ? 2.067 -14.027 -47.709 1.00 96.69 1070 VAL A C 1
ATOM 8502 O O . VAL A 1 1070 ? 2.249 -15.237 -47.844 1.00 96.69 1070 VAL A O 1
ATOM 8505 N N . PHE A 1 1071 ? 2.792 -13.287 -46.875 1.00 97.12 1071 PHE A N 1
ATOM 8506 C CA . PHE A 1 1071 ? 3.777 -13.817 -45.939 1.00 97.12 1071 PHE A CA 1
ATOM 8507 C C . PHE A 1 1071 ? 3.442 -13.378 -44.520 1.00 97.12 1071 PHE A C 1
ATOM 8509 O O . PHE A 1 1071 ? 3.346 -12.185 -44.234 1.00 97.12 1071 PHE A O 1
ATOM 8516 N N . THR A 1 1072 ? 3.369 -14.342 -43.612 1.00 96.31 1072 THR A N 1
ATOM 8517 C CA . THR A 1 1072 ? 3.156 -14.087 -42.187 1.00 96.31 1072 THR A CA 1
ATOM 8518 C C . THR A 1 1072 ? 4.478 -14.243 -41.445 1.00 96.31 1072 THR A C 1
ATOM 8520 O O . THR A 1 1072 ? 5.140 -15.279 -41.528 1.00 96.31 1072 THR A O 1
ATOM 8523 N N . GLY A 1 1073 ? 4.915 -13.205 -40.733 1.00 95.12 1073 GLY A N 1
ATOM 8524 C CA . GLY A 1 1073 ? 6.190 -13.245 -40.019 1.00 95.12 1073 GLY A CA 1
ATOM 8525 C C . GLY A 1 1073 ? 6.539 -11.957 -39.274 1.00 95.12 1073 GLY A C 1
ATOM 8526 O O . GLY A 1 1073 ? 5.809 -10.975 -39.366 1.00 95.12 1073 GLY A O 1
ATOM 8527 N N . PRO A 1 1074 ? 7.657 -11.937 -38.529 1.00 95.12 1074 PRO A N 1
ATOM 8528 C CA . PRO A 1 1074 ? 8.114 -10.739 -37.832 1.00 95.12 1074 PRO A CA 1
ATOM 8529 C C . PRO A 1 1074 ? 8.425 -9.596 -38.813 1.00 95.12 1074 PRO A C 1
ATOM 8531 O O . PRO A 1 1074 ? 8.974 -9.823 -39.897 1.00 95.12 1074 PRO A O 1
ATOM 8534 N N . ILE A 1 1075 ? 8.137 -8.355 -38.417 1.00 97.06 1075 ILE A N 1
ATOM 8535 C CA . ILE A 1 1075 ? 8.459 -7.147 -39.198 1.00 97.06 1075 ILE A CA 1
ATOM 8536 C C . ILE A 1 1075 ? 9.458 -6.298 -38.411 1.00 97.06 1075 ILE A C 1
ATOM 8538 O O . ILE A 1 1075 ? 9.266 -6.066 -37.222 1.00 97.06 1075 ILE A O 1
ATOM 8542 N N . ALA A 1 1076 ? 10.539 -5.845 -39.042 1.00 94.25 1076 ALA A N 1
ATOM 8543 C CA . ALA A 1 1076 ? 11.536 -5.002 -38.391 1.00 94.25 1076 ALA A CA 1
ATOM 8544 C C . ALA A 1 1076 ? 11.153 -3.515 -38.482 1.00 94.25 1076 ALA A C 1
ATOM 8546 O O . ALA A 1 1076 ? 10.786 -3.051 -39.558 1.00 94.25 1076 ALA A O 1
ATOM 8547 N N . SER A 1 1077 ? 11.3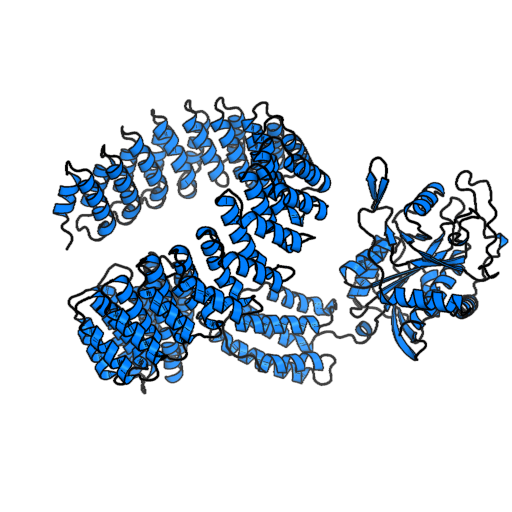10 -2.762 -37.389 1.00 93.62 1077 SER A N 1
ATOM 8548 C CA . SER A 1 1077 ? 11.044 -1.316 -37.337 1.00 93.62 1077 SER A CA 1
ATOM 8549 C C . SER A 1 1077 ? 12.229 -0.515 -36.795 1.00 93.62 1077 SER A C 1
ATOM 8551 O O . SER A 1 1077 ? 12.867 -0.933 -35.823 1.00 93.62 1077 SER A O 1
ATOM 8553 N N . ALA A 1 1078 ? 12.495 0.665 -37.366 1.00 87.69 1078 ALA A N 1
ATOM 8554 C CA . ALA A 1 1078 ? 13.424 1.656 -36.810 1.00 87.69 1078 ALA A CA 1
ATOM 8555 C C . ALA A 1 1078 ? 13.154 3.083 -37.310 1.00 87.69 1078 ALA A C 1
ATOM 8557 O O . ALA A 1 1078 ? 12.581 3.298 -38.369 1.00 87.69 1078 ALA A O 1
ATOM 8558 N N . ASN A 1 1079 ? 13.690 4.084 -36.608 1.00 80.81 1079 ASN A N 1
ATOM 8559 C CA . ASN A 1 1079 ? 13.735 5.469 -37.096 1.00 80.81 1079 ASN A CA 1
ATOM 8560 C C . ASN A 1 1079 ? 14.815 5.702 -38.173 1.00 80.81 1079 ASN A C 1
ATOM 8562 O O . ASN A 1 1079 ? 14.953 6.818 -38.675 1.00 80.81 1079 ASN A O 1
ATOM 8566 N N . ILE A 1 1080 ? 15.600 4.677 -38.517 1.00 79.12 1080 ILE A N 1
ATOM 8567 C CA . ILE A 1 1080 ? 16.687 4.750 -39.496 1.00 79.12 1080 ILE A CA 1
ATOM 8568 C C . ILE A 1 1080 ? 16.279 3.987 -40.752 1.00 79.12 1080 ILE A C 1
ATOM 8570 O O . ILE A 1 1080 ? 15.977 2.796 -40.692 1.00 79.12 1080 ILE A O 1
ATOM 8574 N N . LEU A 1 1081 ? 16.346 4.662 -41.899 1.00 81.81 1081 LEU A N 1
ATOM 8575 C CA . LEU A 1 1081 ? 16.123 4.044 -43.201 1.00 81.81 1081 LEU A CA 1
ATOM 8576 C C . LEU A 1 1081 ? 17.222 3.011 -43.505 1.00 81.81 1081 LEU A C 1
ATOM 8578 O O . LEU A 1 1081 ? 18.398 3.368 -43.580 1.00 81.81 1081 LEU A O 1
ATOM 8582 N N . GLN A 1 1082 ? 16.839 1.750 -43.715 1.00 86.25 1082 GLN A N 1
ATOM 8583 C CA . GLN A 1 1082 ? 17.761 0.680 -44.101 1.00 86.25 1082 GLN A CA 1
ATOM 8584 C C . GLN A 1 1082 ? 17.978 0.661 -45.623 1.00 86.25 1082 GLN A C 1
ATOM 8586 O O . GLN A 1 1082 ? 17.018 0.562 -46.385 1.00 86.25 1082 GLN A O 1
ATOM 8591 N N . LYS A 1 1083 ? 19.240 0.755 -46.056 1.00 87.19 1083 LYS A N 1
ATOM 8592 C CA . LYS A 1 1083 ? 19.668 0.641 -47.468 1.00 87.19 1083 LYS A CA 1
ATOM 8593 C C . LYS A 1 1083 ? 20.867 -0.292 -47.666 1.00 87.19 1083 LYS A C 1
ATOM 8595 O O . LYS A 1 1083 ? 21.386 -0.401 -48.775 1.00 87.19 1083 LYS A O 1
ATOM 8600 N N . ASP A 1 1084 ? 21.357 -0.902 -46.590 1.00 88.81 1084 ASP A N 1
ATOM 8601 C CA . ASP A 1 1084 ? 22.440 -1.873 -46.645 1.00 88.81 1084 ASP A CA 1
ATOM 8602 C C . ASP A 1 1084 ? 21.845 -3.294 -46.693 1.00 88.81 1084 ASP A C 1
ATOM 8604 O O . ASP A 1 1084 ? 21.312 -3.768 -45.679 1.00 88.81 1084 ASP A O 1
ATOM 8608 N N . PRO A 1 1085 ? 21.938 -4.002 -47.837 1.00 90.50 1085 PRO A N 1
ATOM 8609 C CA . PRO A 1 1085 ? 21.407 -5.352 -47.972 1.00 90.50 1085 PRO A CA 1
ATOM 8610 C C . PRO A 1 1085 ? 22.117 -6.351 -47.049 1.00 90.50 1085 PRO A C 1
ATOM 8612 O O . PRO A 1 1085 ? 21.492 -7.317 -46.620 1.00 90.50 1085 PRO A O 1
ATOM 8615 N N . ASN A 1 1086 ? 23.371 -6.104 -46.650 1.00 90.50 1086 ASN A N 1
ATOM 8616 C CA . ASN A 1 1086 ? 24.059 -6.957 -45.678 1.00 90.50 1086 ASN A CA 1
ATOM 8617 C C . ASN A 1 1086 ? 23.487 -6.780 -44.271 1.00 90.50 1086 ASN A C 1
ATOM 8619 O O . ASN A 1 1086 ? 23.344 -7.745 -43.519 1.00 90.50 1086 ASN A O 1
ATOM 8623 N N . ALA A 1 1087 ? 23.141 -5.550 -43.889 1.00 88.00 1087 ALA A N 1
ATOM 8624 C CA . ALA A 1 1087 ? 22.456 -5.295 -42.628 1.00 88.00 1087 ALA A CA 1
ATOM 8625 C C . ALA A 1 1087 ? 21.027 -5.866 -42.633 1.00 88.00 1087 ALA A C 1
ATOM 8627 O O . ALA A 1 1087 ? 20.616 -6.467 -41.639 1.00 88.00 1087 ALA A O 1
ATOM 8628 N N . ARG A 1 1088 ? 20.298 -5.752 -43.753 1.00 92.56 1088 ARG A N 1
ATOM 8629 C CA . ARG A 1 1088 ? 18.994 -6.406 -43.970 1.00 92.56 1088 ARG A CA 1
ATOM 8630 C C . ARG A 1 1088 ? 19.092 -7.925 -43.807 1.00 92.56 1088 ARG A C 1
ATOM 8632 O O . ARG A 1 1088 ? 18.320 -8.506 -43.049 1.00 92.56 1088 ARG A O 1
ATOM 8639 N N . ASP A 1 1089 ? 20.058 -8.559 -44.461 1.00 92.56 1089 ASP A N 1
ATOM 8640 C CA . ASP A 1 1089 ? 20.239 -10.013 -44.425 1.00 92.56 1089 ASP A CA 1
ATOM 8641 C C . ASP A 1 1089 ? 20.635 -10.505 -43.028 1.00 92.56 1089 ASP A C 1
ATOM 8643 O O . ASP A 1 1089 ? 20.131 -11.522 -42.560 1.00 92.56 1089 ASP A O 1
ATOM 8647 N N . LYS A 1 1090 ? 21.421 -9.727 -42.274 1.00 90.81 1090 LYS A N 1
ATOM 8648 C CA . LYS A 1 1090 ? 21.668 -10.017 -40.850 1.00 90.81 1090 LYS A CA 1
ATOM 8649 C C . LYS A 1 1090 ? 20.384 -10.003 -40.021 1.00 90.81 1090 LYS A C 1
ATOM 8651 O O . LYS A 1 1090 ? 20.232 -10.843 -39.134 1.00 90.81 1090 LYS A O 1
ATOM 8656 N N . LEU A 1 1091 ? 19.460 -9.073 -40.286 1.00 90.06 1091 LEU A N 1
ATOM 8657 C CA . LEU A 1 1091 ? 18.157 -9.046 -39.612 1.00 90.06 1091 LEU A CA 1
ATOM 8658 C C . LEU A 1 1091 ? 17.304 -10.254 -40.013 1.00 90.06 1091 LEU A C 1
ATOM 8660 O O . LEU A 1 1091 ? 16.715 -10.883 -39.131 1.00 90.06 1091 LEU A O 1
ATOM 8664 N N . ARG A 1 1092 ? 17.287 -10.620 -41.303 1.00 93.00 1092 ARG A N 1
ATOM 8665 C CA . ARG A 1 1092 ? 16.643 -11.845 -41.809 1.00 93.00 1092 ARG A CA 1
ATOM 8666 C C . ARG A 1 1092 ? 17.136 -13.064 -41.049 1.00 93.00 1092 ARG A C 1
ATOM 8668 O O . ARG A 1 1092 ? 16.344 -13.814 -40.489 1.00 93.00 1092 ARG A O 1
ATOM 8675 N N . ASP A 1 1093 ? 18.445 -13.259 -41.007 1.00 91.19 1093 ASP A N 1
ATOM 8676 C CA . ASP A 1 1093 ? 19.021 -14.502 -40.512 1.00 91.19 1093 ASP A CA 1
ATOM 8677 C C . ASP A 1 1093 ? 18.855 -14.615 -38.998 1.00 91.19 1093 ASP A C 1
ATOM 8679 O O . ASP A 1 1093 ? 18.546 -15.703 -38.498 1.00 91.19 1093 ASP A O 1
ATOM 8683 N N . LYS A 1 1094 ? 18.968 -13.481 -38.294 1.00 87.81 1094 LYS A N 1
ATOM 8684 C CA . LYS A 1 1094 ? 18.850 -13.403 -36.840 1.00 87.81 1094 LYS A CA 1
ATOM 8685 C C . LYS A 1 1094 ? 17.412 -13.443 -36.329 1.00 87.81 1094 LYS A C 1
ATOM 8687 O O . LYS A 1 1094 ? 17.117 -14.207 -35.417 1.00 87.81 1094 LYS A O 1
ATOM 8692 N N . PHE A 1 1095 ? 16.538 -12.600 -36.870 1.00 89.00 1095 PHE A N 1
ATOM 8693 C CA . PHE A 1 1095 ? 15.190 -12.378 -36.335 1.00 89.00 1095 PHE A CA 1
ATOM 8694 C C . PHE A 1 1095 ? 14.086 -12.957 -37.219 1.00 89.00 1095 PHE A C 1
ATOM 8696 O O . PHE A 1 1095 ? 12.914 -12.837 -36.879 1.00 89.00 1095 PHE A O 1
ATOM 8703 N N . LYS A 1 1096 ? 14.448 -13.575 -38.351 1.00 92.81 1096 LYS A N 1
ATOM 8704 C CA . LYS A 1 1096 ? 13.511 -14.154 -39.327 1.00 92.81 1096 LYS A CA 1
ATOM 8705 C C . LYS A 1 1096 ? 12.496 -13.140 -39.860 1.00 92.81 1096 LYS A C 1
ATOM 8707 O O . LYS A 1 1096 ? 11.398 -13.517 -40.264 1.00 92.81 1096 LYS A O 1
ATOM 8712 N N . VAL A 1 1097 ? 12.872 -11.857 -39.869 1.00 94.88 1097 VAL A N 1
ATOM 8713 C CA . VAL A 1 1097 ? 12.004 -10.771 -40.336 1.00 94.88 1097 VAL A CA 1
ATOM 8714 C C . VAL A 1 1097 ? 11.737 -10.887 -41.834 1.00 94.88 1097 VAL A C 1
ATOM 8716 O O . VAL A 1 1097 ? 12.609 -11.304 -42.597 1.00 94.88 1097 VAL A O 1
ATOM 8719 N N . LYS A 1 1098 ? 10.525 -10.510 -42.244 1.00 97.00 1098 LYS A N 1
ATOM 8720 C CA . LYS A 1 1098 ? 10.049 -10.580 -43.637 1.00 97.00 1098 LYS A CA 1
ATOM 8721 C C . LYS A 1 1098 ? 10.005 -9.221 -44.331 1.00 97.00 1098 LYS A C 1
ATOM 8723 O O . LYS A 1 1098 ? 10.088 -9.144 -45.554 1.00 97.00 1098 LYS A O 1
ATOM 8728 N N . ALA A 1 1099 ? 9.901 -8.154 -43.546 1.00 97.44 1099 ALA A N 1
ATOM 8729 C CA . ALA A 1 1099 ? 9.865 -6.781 -44.027 1.00 97.44 1099 ALA A CA 1
ATOM 8730 C C . ALA A 1 1099 ? 10.571 -5.834 -43.049 1.00 97.44 1099 ALA A C 1
ATOM 8732 O O . ALA A 1 1099 ? 10.721 -6.159 -41.867 1.00 97.44 1099 ALA A O 1
ATOM 8733 N N . ILE A 1 1100 ? 10.978 -4.667 -43.549 1.00 95.75 1100 ILE A N 1
ATOM 8734 C CA . ILE A 1 1100 ? 11.574 -3.571 -42.779 1.00 95.75 1100 ILE A CA 1
ATOM 8735 C C . ILE A 1 1100 ? 10.800 -2.274 -43.061 1.00 95.75 1100 ILE A C 1
ATOM 8737 O O . ILE A 1 1100 ? 10.623 -1.880 -44.216 1.00 95.75 1100 ILE A O 1
ATOM 8741 N N . GLU A 1 1101 ? 10.342 -1.608 -42.004 1.00 94.00 1101 GLU A N 1
ATOM 8742 C CA . GLU A 1 1101 ? 9.571 -0.358 -42.039 1.00 94.00 1101 GLU A CA 1
ATOM 8743 C C . GLU A 1 1101 ? 9.976 0.597 -40.895 1.00 94.00 1101 GLU A C 1
ATOM 8745 O O . GLU A 1 1101 ? 10.979 0.353 -40.221 1.00 94.00 1101 GLU A O 1
ATOM 8750 N N . MET A 1 1102 ? 9.285 1.734 -40.730 1.00 92.88 1102 MET A N 1
ATOM 8751 C CA . MET A 1 1102 ? 9.756 2.837 -39.875 1.00 92.88 1102 MET A CA 1
ATOM 8752 C C . MET A 1 1102 ? 8.748 3.367 -38.841 1.00 92.88 1102 MET A C 1
ATOM 8754 O O . MET A 1 1102 ? 9.038 4.369 -38.186 1.00 92.88 1102 MET A O 1
ATOM 8758 N N . GLU A 1 1103 ? 7.575 2.755 -38.675 1.00 93.88 1103 GLU A N 1
ATOM 8759 C CA . GLU A 1 1103 ? 6.495 3.271 -37.823 1.00 93.88 1103 GLU A CA 1
ATOM 8760 C C . GLU A 1 1103 ? 5.995 2.291 -36.754 1.00 93.88 1103 GLU A C 1
ATOM 8762 O O . GLU A 1 1103 ? 5.537 2.724 -35.690 1.00 93.88 1103 GLU A O 1
ATOM 8767 N N . ALA A 1 1104 ? 6.007 0.983 -37.021 1.00 93.31 1104 ALA A N 1
ATOM 8768 C CA . ALA A 1 1104 ? 5.139 0.069 -36.290 1.00 93.31 1104 ALA A CA 1
ATOM 8769 C C . ALA A 1 1104 ? 5.589 -0.202 -34.852 1.00 93.31 1104 ALA A C 1
ATOM 8771 O O . ALA A 1 1104 ? 4.740 -0.484 -34.008 1.00 93.31 1104 ALA A O 1
ATOM 8772 N N . SER A 1 1105 ? 6.879 -0.061 -34.527 1.00 92.56 1105 SER A N 1
ATOM 8773 C CA . SER A 1 1105 ? 7.331 -0.212 -33.133 1.00 92.56 1105 SER A CA 1
ATOM 8774 C C . SER A 1 1105 ? 6.794 0.905 -32.239 1.00 92.56 1105 SER A C 1
ATOM 8776 O O . SER A 1 1105 ? 6.440 0.648 -31.092 1.00 92.56 1105 SER A O 1
ATOM 8778 N N . GLY A 1 1106 ? 6.656 2.126 -32.769 1.00 92.62 1106 GLY A N 1
ATOM 8779 C CA . GLY A 1 1106 ? 6.029 3.228 -32.038 1.00 92.62 1106 GLY A CA 1
ATOM 8780 C C . GLY A 1 1106 ? 4.541 2.988 -31.767 1.00 92.62 1106 GLY A C 1
ATOM 8781 O O . GLY A 1 1106 ? 4.056 3.285 -30.677 1.00 92.62 1106 GLY A O 1
ATOM 8782 N N . ILE A 1 1107 ? 3.823 2.408 -32.735 1.00 94.94 1107 ILE A N 1
ATOM 8783 C CA . ILE A 1 1107 ? 2.413 2.024 -32.563 1.00 94.94 1107 ILE A CA 1
ATOM 8784 C C . ILE A 1 1107 ? 2.293 0.896 -31.541 1.00 94.94 1107 ILE A C 1
ATOM 8786 O O . ILE A 1 1107 ? 1.473 1.006 -30.637 1.00 94.94 1107 ILE A O 1
ATOM 8790 N N . ALA A 1 1108 ? 3.138 -0.132 -31.641 1.00 93.94 1108 ALA A N 1
ATOM 8791 C CA . ALA A 1 1108 ? 3.157 -1.258 -30.716 1.00 93.94 1108 ALA A CA 1
ATOM 8792 C C . ALA A 1 1108 ? 3.373 -0.813 -29.257 1.00 93.94 1108 ALA A C 1
ATOM 8794 O O . ALA A 1 1108 ? 2.690 -1.298 -28.355 1.00 93.94 1108 ALA A O 1
ATOM 8795 N N . ASP A 1 1109 ? 4.284 0.137 -29.012 1.00 91.00 1109 ASP A N 1
ATOM 8796 C CA . ASP A 1 1109 ? 4.500 0.701 -27.674 1.00 91.00 1109 ASP A CA 1
ATOM 8797 C C . ASP A 1 1109 ? 3.329 1.582 -27.207 1.00 91.00 1109 ASP A C 1
ATOM 8799 O O . ASP A 1 1109 ? 2.931 1.505 -26.042 1.00 91.00 1109 ASP A O 1
ATOM 8803 N N . ALA A 1 1110 ? 2.750 2.400 -28.094 1.00 91.31 1110 ALA A N 1
ATOM 8804 C CA . ALA A 1 1110 ? 1.594 3.227 -27.754 1.00 91.31 1110 ALA A CA 1
ATOM 8805 C C . ALA A 1 1110 ? 0.374 2.369 -27.388 1.00 91.31 1110 ALA A C 1
ATOM 8807 O O . ALA A 1 1110 ? -0.252 2.607 -26.361 1.00 91.31 1110 ALA A O 1
ATOM 8808 N N . THR A 1 1111 ? 0.057 1.337 -28.169 1.00 92.62 1111 THR A N 1
ATOM 8809 C CA . THR A 1 1111 ? -1.081 0.455 -27.879 1.00 92.62 1111 THR A CA 1
ATOM 8810 C C . THR A 1 1111 ? -0.848 -0.380 -26.623 1.00 92.62 1111 THR A C 1
ATOM 8812 O O . THR A 1 1111 ? -1.773 -0.541 -25.831 1.00 92.62 1111 THR A O 1
ATOM 8815 N N . TRP A 1 1112 ? 0.391 -0.832 -26.377 1.00 88.31 1112 TRP A N 1
ATOM 8816 C CA . TRP A 1 1112 ? 0.752 -1.563 -25.157 1.00 88.31 1112 TRP A CA 1
ATOM 8817 C C . TRP A 1 1112 ? 0.466 -0.759 -23.884 1.00 88.31 1112 TRP A C 1
ATOM 8819 O O . TRP A 1 1112 ? -0.097 -1.294 -22.933 1.00 88.31 1112 TRP A O 1
ATOM 8829 N N . ASN A 1 1113 ? 0.795 0.536 -23.874 1.00 79.44 1113 ASN A N 1
ATOM 8830 C CA . ASN A 1 1113 ? 0.535 1.412 -22.726 1.00 79.44 1113 ASN A CA 1
ATOM 8831 C C . ASN A 1 1113 ? -0.961 1.682 -22.487 1.00 79.44 1113 ASN A C 1
ATOM 8833 O O . ASN A 1 1113 ? -1.331 2.095 -21.392 1.00 79.44 1113 ASN A O 1
ATOM 8837 N N . HIS A 1 1114 ? -1.803 1.465 -23.499 1.00 80.44 1114 HIS A N 1
ATOM 8838 C CA . HIS A 1 1114 ? -3.251 1.661 -23.438 1.00 80.44 1114 HIS A CA 1
ATOM 8839 C C . HIS A 1 1114 ? -4.036 0.339 -23.329 1.00 80.44 1114 HIS A C 1
ATOM 8841 O O . HIS A 1 1114 ? -5.259 0.374 -23.405 1.00 80.44 1114 HIS A O 1
ATOM 8847 N N . GLU A 1 1115 ? -3.361 -0.809 -23.168 1.00 84.25 1115 GLU A N 1
ATOM 8848 C CA . GLU A 1 1115 ? -3.979 -2.152 -23.159 1.00 84.25 1115 GLU A CA 1
ATOM 8849 C C . GLU A 1 1115 ? -4.806 -2.456 -24.427 1.00 84.25 1115 GLU A C 1
ATOM 8851 O O . GLU A 1 1115 ? -5.804 -3.176 -24.410 1.00 84.25 1115 GLU A O 1
ATOM 8856 N N . VAL A 1 1116 ? -4.365 -1.907 -25.560 1.00 91.81 1116 VAL A N 1
ATOM 8857 C CA . VAL A 1 1116 ? -4.991 -2.051 -26.877 1.00 91.81 1116 VAL A CA 1
ATOM 8858 C C . VAL A 1 1116 ? -4.157 -2.998 -27.742 1.00 91.81 1116 VAL A C 1
ATOM 8860 O O . VAL A 1 1116 ? -2.926 -2.994 -27.698 1.00 91.81 1116 VAL A O 1
ATOM 8863 N N . GLY A 1 1117 ? -4.818 -3.828 -28.550 1.00 93.19 1117 GLY A N 1
ATOM 8864 C CA . GLY A 1 1117 ? -4.138 -4.722 -29.489 1.00 93.19 1117 GLY A CA 1
ATOM 8865 C C . GLY A 1 1117 ? -3.584 -3.985 -30.715 1.00 93.19 1117 GLY A C 1
ATOM 8866 O O . GLY A 1 1117 ? -4.058 -2.908 -31.074 1.00 93.19 1117 GLY A O 1
ATOM 8867 N N . TYR A 1 1118 ? -2.615 -4.573 -31.418 1.00 97.69 1118 TYR A N 1
ATOM 8868 C CA . TYR A 1 1118 ? -2.176 -4.045 -32.713 1.00 97.69 1118 TYR A CA 1
ATOM 8869 C C . TYR A 1 1118 ? -1.899 -5.146 -33.741 1.00 97.69 1118 TYR A C 1
ATOM 8871 O O . TYR A 1 1118 ? -1.721 -6.303 -33.370 1.00 97.69 1118 TYR A O 1
ATOM 8879 N N . LEU A 1 1119 ? -1.867 -4.792 -35.024 1.00 98.12 1119 LEU A N 1
ATOM 8880 C CA . LEU A 1 1119 ? -1.361 -5.636 -36.113 1.00 98.12 1119 LEU A CA 1
ATOM 8881 C C . LEU A 1 1119 ? -0.719 -4.749 -37.186 1.00 98.12 1119 LEU A C 1
ATOM 8883 O O . LEU A 1 1119 ? -1.087 -3.583 -37.336 1.00 98.12 1119 LEU A O 1
ATOM 8887 N N . VAL A 1 1120 ? 0.226 -5.293 -37.946 1.00 98.31 1120 VAL A N 1
ATOM 8888 C CA . VAL A 1 1120 ? 0.906 -4.586 -39.032 1.00 98.31 1120 VAL A CA 1
ATOM 8889 C C . VAL A 1 1120 ? 0.696 -5.328 -40.347 1.00 98.31 1120 VAL A C 1
ATOM 8891 O O . VAL A 1 1120 ? 0.973 -6.523 -40.435 1.00 98.31 1120 VAL A O 1
ATOM 8894 N N . VAL A 1 1121 ? 0.244 -4.604 -41.372 1.00 98.62 1121 VAL A N 1
ATOM 8895 C CA . VAL A 1 1121 ? 0.058 -5.102 -42.741 1.00 98.62 1121 VAL A CA 1
ATOM 8896 C C . VAL A 1 1121 ? 0.852 -4.213 -43.694 1.00 98.62 1121 VAL A C 1
ATOM 8898 O O . VAL A 1 1121 ? 0.607 -3.006 -43.788 1.00 98.62 1121 VAL A O 1
ATOM 8901 N N . ARG A 1 1122 ? 1.820 -4.800 -44.401 1.00 98.31 1122 ARG A N 1
ATOM 8902 C CA . ARG A 1 1122 ? 2.724 -4.082 -45.301 1.00 98.31 1122 ARG A CA 1
ATOM 8903 C C . ARG A 1 1122 ? 2.704 -4.646 -46.711 1.00 98.31 1122 ARG A C 1
ATOM 8905 O O . ARG A 1 1122 ? 2.828 -5.847 -46.899 1.00 98.31 1122 ARG A O 1
ATOM 8912 N N . GLY A 1 1123 ? 2.611 -3.768 -47.701 1.00 98.31 1123 GLY A N 1
ATOM 8913 C CA . GLY A 1 1123 ? 2.890 -4.105 -49.094 1.00 98.31 1123 GLY A CA 1
ATOM 8914 C C . GLY A 1 1123 ? 4.349 -3.819 -49.424 1.00 98.31 1123 GLY A C 1
ATOM 8915 O O . GLY A 1 1123 ? 4.895 -2.803 -48.990 1.00 98.31 1123 GLY A O 1
ATOM 8916 N N . ILE A 1 1124 ? 4.985 -4.689 -50.197 1.00 98.00 1124 ILE A N 1
ATOM 8917 C CA . ILE A 1 1124 ? 6.418 -4.586 -50.470 1.00 98.00 1124 ILE A CA 1
ATOM 8918 C C . ILE A 1 1124 ? 6.699 -3.692 -51.677 1.00 98.00 1124 ILE A C 1
ATOM 8920 O O . ILE A 1 1124 ? 6.181 -3.933 -52.767 1.00 98.00 1124 ILE A O 1
ATOM 8924 N N . CYS A 1 1125 ? 7.531 -2.664 -51.489 1.00 95.81 1125 CYS A N 1
ATOM 8925 C CA . CYS A 1 1125 ? 7.844 -1.677 -52.529 1.00 95.81 1125 CYS A CA 1
ATOM 8926 C C . CYS A 1 1125 ? 9.327 -1.544 -52.902 1.00 95.81 1125 CYS A C 1
ATOM 8928 O O . CYS A 1 1125 ? 9.634 -0.891 -53.893 1.00 95.81 1125 CYS A O 1
ATOM 8930 N N . ASP A 1 1126 ? 10.237 -2.113 -52.116 1.00 95.25 1126 ASP A N 1
ATOM 8931 C CA . ASP A 1 1126 ? 11.678 -2.149 -52.392 1.00 95.25 1126 ASP A CA 1
ATOM 8932 C C . ASP A 1 1126 ? 12.332 -3.319 -51.639 1.00 95.25 1126 ASP A C 1
ATOM 8934 O O . ASP A 1 1126 ? 11.644 -4.025 -50.905 1.00 95.25 1126 ASP A O 1
ATOM 8938 N N . TYR A 1 1127 ? 13.645 -3.517 -51.789 1.00 94.75 1127 TYR A N 1
ATOM 8939 C CA . TYR A 1 1127 ? 14.406 -4.564 -51.095 1.00 94.75 1127 TYR A CA 1
ATOM 8940 C C . TYR A 1 1127 ? 15.382 -4.042 -50.033 1.00 94.75 1127 TYR A C 1
ATOM 8942 O O . TYR A 1 1127 ? 16.291 -4.768 -49.636 1.00 94.75 1127 TYR A O 1
ATOM 8950 N N . CYS A 1 1128 ? 15.235 -2.806 -49.546 1.00 91.06 1128 CYS A N 1
ATOM 8951 C CA . CYS A 1 1128 ? 16.167 -2.197 -48.581 1.00 91.06 1128 CYS A CA 1
ATOM 8952 C C . CYS A 1 1128 ? 17.639 -2.195 -49.047 1.00 91.06 1128 CYS A C 1
ATOM 8954 O O . CYS A 1 1128 ? 18.550 -2.407 -48.244 1.00 91.06 1128 CYS A O 1
ATOM 8956 N N . ASP A 1 1129 ? 17.870 -1.960 -50.338 1.00 88.94 1129 ASP A N 1
ATOM 8957 C CA . ASP A 1 1129 ? 19.193 -1.862 -50.956 1.00 88.94 1129 ASP A CA 1
ATOM 8958 C C . ASP A 1 1129 ? 19.449 -0.453 -51.534 1.00 88.94 1129 ASP A C 1
ATOM 8960 O O . ASP A 1 1129 ? 18.671 0.490 -51.329 1.00 88.94 1129 ASP A O 1
ATOM 8964 N N . SER A 1 1130 ? 20.570 -0.282 -52.240 1.00 85.06 1130 SER A N 1
ATOM 8965 C CA . SER A 1 1130 ? 20.931 1.004 -52.847 1.00 85.06 1130 SER A CA 1
ATOM 8966 C C . SER A 1 1130 ? 20.118 1.363 -54.101 1.00 85.06 1130 SER A C 1
ATOM 8968 O O . SER A 1 1130 ? 20.113 2.537 -54.477 1.00 85.06 1130 SER A O 1
ATOM 8970 N N . HIS A 1 1131 ? 19.383 0.412 -54.691 1.00 85.12 1131 HIS A N 1
ATOM 8971 C CA . HIS A 1 1131 ? 18.593 0.572 -55.920 1.00 85.12 1131 HIS A CA 1
ATOM 8972 C C . HIS A 1 1131 ? 17.113 0.902 -55.662 1.00 85.12 1131 HIS A C 1
ATOM 8974 O O . HIS A 1 1131 ? 16.341 1.091 -56.606 1.00 85.12 1131 HIS A O 1
ATOM 8980 N N . LYS A 1 1132 ? 16.718 1.028 -54.388 1.00 81.25 1132 LYS A N 1
ATOM 8981 C CA . LYS A 1 1132 ? 15.383 1.466 -53.952 1.00 81.25 1132 LYS A CA 1
ATOM 8982 C C . LYS A 1 1132 ? 14.855 2.663 -54.761 1.00 81.25 1132 LYS A C 1
ATOM 8984 O O . LYS A 1 1132 ? 15.481 3.725 -54.803 1.00 81.25 1132 LYS A O 1
ATOM 8989 N N . ASN A 1 1133 ? 13.642 2.517 -55.297 1.00 83.19 1133 ASN A N 1
ATOM 8990 C CA . ASN A 1 1133 ? 12.898 3.555 -56.010 1.00 83.19 1133 ASN A CA 1
ATOM 8991 C C . ASN A 1 1133 ? 11.415 3.595 -55.569 1.00 83.19 1133 ASN A C 1
ATOM 8993 O O . ASN A 1 1133 ? 10.980 2.812 -54.724 1.00 83.19 1133 ASN A O 1
ATOM 8997 N N . ASP A 1 1134 ? 10.643 4.537 -56.116 1.00 88.50 1134 ASP A N 1
ATOM 8998 C CA . ASP A 1 1134 ? 9.251 4.774 -55.706 1.00 88.50 1134 ASP A CA 1
ATOM 8999 C C . ASP A 1 1134 ? 8.202 4.064 -56.587 1.00 88.50 1134 ASP A C 1
ATOM 9001 O O . ASP A 1 1134 ? 7.000 4.210 -56.347 1.00 88.50 1134 ASP A O 1
ATOM 9005 N N . GLU A 1 1135 ? 8.628 3.293 -57.591 1.00 93.00 1135 GLU A N 1
ATOM 9006 C CA . GLU A 1 1135 ? 7.769 2.756 -58.654 1.00 93.00 1135 GLU A CA 1
ATOM 9007 C C . GLU A 1 1135 ? 6.678 1.814 -58.130 1.00 93.00 1135 GLU A C 1
ATOM 9009 O O . GLU A 1 1135 ? 5.511 1.930 -58.504 1.00 93.00 1135 GLU A O 1
ATOM 9014 N N . TRP A 1 1136 ? 7.029 0.934 -57.194 1.00 95.81 1136 TRP A N 1
ATOM 9015 C CA . TRP A 1 1136 ? 6.105 -0.052 -56.629 1.00 95.81 1136 TRP A CA 1
ATOM 9016 C C . TRP A 1 1136 ? 5.226 0.492 -55.496 1.00 95.81 1136 TRP A C 1
ATOM 9018 O O . TRP A 1 1136 ? 4.280 -0.172 -55.077 1.00 95.81 1136 TRP A O 1
ATOM 9028 N N . GLN A 1 1137 ? 5.482 1.704 -54.990 1.00 96.25 1137 GLN A N 1
ATOM 9029 C CA . GLN A 1 1137 ? 4.867 2.184 -53.744 1.00 96.25 1137 GLN A CA 1
ATOM 9030 C C . GLN A 1 1137 ? 3.342 2.351 -53.829 1.00 96.25 1137 GLN A C 1
ATOM 9032 O O . GLN A 1 1137 ? 2.648 2.169 -52.832 1.00 96.25 1137 GLN A O 1
ATOM 9037 N N . GLN A 1 1138 ? 2.803 2.717 -54.995 1.00 96.50 1138 GLN A N 1
ATOM 9038 C CA . GLN A 1 1138 ? 1.354 2.860 -55.176 1.00 96.50 1138 GLN A CA 1
ATOM 9039 C C . GLN A 1 1138 ? 0.642 1.501 -55.183 1.00 96.50 1138 GLN A C 1
ATOM 9041 O O . GLN A 1 1138 ? -0.346 1.327 -54.472 1.00 96.50 1138 GLN A O 1
ATOM 9046 N N . TYR A 1 1139 ? 1.177 0.532 -55.929 1.00 97.19 1139 TYR A N 1
ATOM 9047 C CA . TYR A 1 1139 ? 0.651 -0.832 -55.966 1.00 97.19 1139 TYR A CA 1
ATOM 9048 C C . TYR A 1 1139 ? 0.782 -1.526 -54.599 1.00 97.19 1139 TYR A C 1
ATOM 9050 O O . TYR A 1 1139 ? -0.185 -2.096 -54.100 1.00 97.19 1139 TYR A O 1
ATOM 9058 N N . ALA A 1 1140 ? 1.937 -1.387 -53.940 1.00 97.88 1140 ALA A N 1
ATOM 9059 C CA . ALA A 1 1140 ? 2.186 -1.909 -52.597 1.00 97.88 1140 ALA A CA 1
ATOM 9060 C C . ALA A 1 1140 ? 1.165 -1.388 -51.564 1.00 97.88 1140 ALA A C 1
ATOM 9062 O O . ALA A 1 1140 ? 0.624 -2.155 -50.767 1.00 97.88 1140 ALA A O 1
ATOM 9063 N N . ALA A 1 1141 ? 0.836 -0.093 -51.604 1.00 98.19 1141 ALA A N 1
ATOM 9064 C CA . ALA A 1 1141 ? -0.185 0.480 -50.728 1.00 98.19 1141 ALA A CA 1
ATOM 9065 C C . ALA A 1 1141 ? -1.579 -0.130 -50.976 1.00 98.19 1141 ALA A C 1
ATOM 9067 O O . ALA A 1 1141 ? -2.318 -0.388 -50.026 1.00 98.19 1141 ALA A O 1
ATOM 9068 N N . VAL A 1 1142 ? -1.926 -0.389 -52.243 1.00 98.38 1142 VAL A N 1
ATOM 9069 C CA . VAL A 1 1142 ? -3.203 -1.008 -52.629 1.00 98.38 1142 VAL A CA 1
ATOM 9070 C C . VAL A 1 1142 ? -3.323 -2.433 -52.100 1.00 98.38 1142 VAL A C 1
ATOM 9072 O O . VAL A 1 1142 ? -4.343 -2.763 -51.497 1.00 98.38 1142 VAL A O 1
ATOM 9075 N N . VAL A 1 1143 ? -2.301 -3.273 -52.284 1.00 98.12 1143 VAL A N 1
ATOM 9076 C CA . VAL A 1 1143 ? -2.371 -4.677 -51.843 1.00 98.12 1143 VAL A CA 1
ATOM 9077 C C . VAL A 1 1143 ? -2.447 -4.798 -50.319 1.00 98.12 1143 VAL A C 1
ATOM 9079 O O . VAL A 1 1143 ? -3.221 -5.610 -49.813 1.00 98.12 1143 VAL A O 1
ATOM 9082 N N . ALA A 1 1144 ? -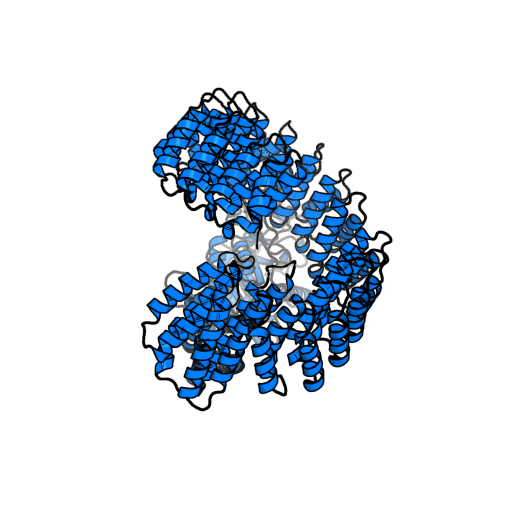1.747 -3.931 -49.579 1.00 98.56 1144 ALA A N 1
ATOM 9083 C CA . ALA A 1 1144 ? -1.830 -3.879 -48.119 1.00 98.56 1144 ALA A CA 1
ATOM 9084 C C . ALA A 1 1144 ? -3.238 -3.483 -47.636 1.00 98.56 1144 ALA A C 1
ATOM 9086 O O . ALA A 1 1144 ? -3.805 -4.116 -46.740 1.00 98.56 1144 ALA A O 1
ATOM 9087 N N . ALA A 1 1145 ? -3.832 -2.458 -48.257 1.00 98.50 1145 ALA A N 1
ATOM 9088 C CA . ALA A 1 1145 ? -5.177 -1.991 -47.928 1.00 98.50 1145 ALA A CA 1
ATOM 9089 C C . ALA A 1 1145 ? -6.247 -3.042 -48.261 1.00 98.50 1145 ALA A C 1
ATOM 9091 O O . ALA A 1 1145 ? -7.143 -3.289 -47.455 1.00 98.50 1145 ALA A O 1
ATOM 9092 N N . ALA A 1 1146 ? -6.124 -3.702 -49.415 1.00 98.44 1146 ALA A N 1
ATOM 9093 C CA . ALA A 1 1146 ? -7.023 -4.766 -49.847 1.00 98.44 1146 ALA A CA 1
ATOM 9094 C C . ALA A 1 1146 ? -6.997 -5.980 -48.908 1.00 98.44 1146 ALA A C 1
ATOM 9096 O O . ALA A 1 1146 ? -8.056 -6.492 -48.542 1.00 98.44 1146 ALA A O 1
ATOM 9097 N N . TYR A 1 1147 ? -5.804 -6.401 -48.470 1.00 98.62 1147 TYR A N 1
ATOM 9098 C CA . TYR A 1 1147 ? -5.669 -7.450 -47.460 1.00 98.62 1147 TYR A CA 1
ATOM 9099 C C . TYR A 1 1147 ? -6.285 -7.028 -46.127 1.00 98.62 1147 TYR A C 1
ATOM 9101 O O . TYR A 1 1147 ? -7.032 -7.788 -45.525 1.00 98.62 1147 TYR A O 1
ATOM 9109 N N . THR A 1 1148 ? -6.041 -5.787 -45.695 1.00 98.50 1148 THR A N 1
ATOM 9110 C CA . THR A 1 1148 ? -6.618 -5.260 -44.449 1.00 98.50 1148 THR A CA 1
ATOM 9111 C C . THR A 1 1148 ? -8.142 -5.247 -44.484 1.00 98.50 1148 THR A C 1
ATOM 9113 O O . THR A 1 1148 ? -8.777 -5.586 -43.490 1.00 98.50 1148 THR A O 1
ATOM 9116 N N . ARG A 1 1149 ? -8.745 -4.891 -45.625 1.00 97.81 1149 ARG A N 1
ATOM 9117 C CA . ARG A 1 1149 ? -10.197 -4.971 -45.801 1.00 97.81 1149 ARG A CA 1
ATOM 9118 C C . ARG A 1 1149 ? -10.678 -6.407 -45.595 1.00 97.81 1149 ARG A C 1
ATOM 9120 O O . ARG A 1 1149 ? -11.522 -6.611 -44.735 1.00 97.81 1149 ARG A O 1
ATOM 9127 N N . ALA A 1 1150 ? -10.110 -7.378 -46.313 1.00 97.62 1150 ALA A N 1
ATOM 9128 C CA . ALA A 1 1150 ? -10.485 -8.789 -46.174 1.00 97.62 1150 ALA A CA 1
ATOM 9129 C C . ALA A 1 1150 ? -10.284 -9.317 -44.740 1.00 97.62 1150 ALA A C 1
ATOM 9131 O O . ALA A 1 1150 ? -11.131 -10.036 -44.221 1.00 97.62 1150 ALA A O 1
ATOM 9132 N N . LEU A 1 1151 ? -9.203 -8.901 -44.075 1.00 97.75 1151 LEU A N 1
ATOM 9133 C CA . LEU A 1 1151 ? -8.922 -9.256 -42.687 1.00 97.75 1151 LEU A CA 1
ATOM 9134 C C . LEU A 1 1151 ? -10.040 -8.788 -41.755 1.00 97.75 1151 LEU A C 1
ATOM 9136 O O . LEU A 1 1151 ? -10.512 -9.567 -40.938 1.00 97.75 1151 LEU A O 1
ATOM 9140 N N . ILE A 1 1152 ? -10.487 -7.538 -41.886 1.00 97.00 1152 ILE A N 1
ATOM 9141 C CA . ILE A 1 1152 ? -11.538 -6.986 -41.023 1.00 97.00 1152 ILE A CA 1
ATOM 9142 C C . ILE A 1 1152 ? -12.894 -7.645 -41.307 1.00 97.00 1152 ILE A C 1
ATOM 9144 O O . ILE A 1 1152 ? -13.663 -7.852 -40.375 1.00 97.00 1152 ILE A O 1
ATOM 9148 N N . GLU A 1 1153 ? -13.178 -8.021 -42.557 1.00 95.56 1153 GLU A N 1
ATOM 9149 C CA . GLU A 1 1153 ? -14.405 -8.761 -42.898 1.00 95.56 1153 GLU A CA 1
ATOM 9150 C C . GLU A 1 1153 ? -14.463 -10.148 -42.249 1.00 95.56 1153 GLU A C 1
ATOM 9152 O O . GLU A 1 1153 ? -15.544 -10.594 -41.871 1.00 95.56 1153 GLU A O 1
ATOM 9157 N N . SER A 1 1154 ? -13.309 -10.800 -42.085 1.00 94.06 1154 SER A N 1
ATOM 9158 C CA . SER A 1 1154 ? -13.212 -12.119 -41.448 1.00 94.06 1154 SER A CA 1
ATOM 9159 C C . SER A 1 1154 ? -13.338 -12.101 -39.920 1.00 94.06 1154 SER A C 1
ATOM 9161 O O . SER A 1 1154 ? -13.396 -13.157 -39.295 1.00 94.06 1154 SER A O 1
ATOM 9163 N N . ILE A 1 1155 ? -13.362 -10.916 -39.296 1.00 92.88 1155 ILE A N 1
ATOM 9164 C CA . ILE A 1 1155 ? -13.567 -10.797 -37.849 1.00 92.88 1155 ILE A CA 1
ATOM 9165 C C . ILE A 1 1155 ? -15.060 -11.028 -37.547 1.00 92.88 1155 ILE A C 1
ATOM 9167 O O . ILE A 1 1155 ? -15.884 -10.326 -38.150 1.00 92.88 1155 ILE A O 1
ATOM 9171 N N . PRO A 1 1156 ? -15.403 -11.939 -36.610 1.00 78.44 1156 PRO A N 1
ATOM 9172 C CA . PRO A 1 1156 ? -16.787 -12.238 -36.227 1.00 78.44 1156 PRO A CA 1
ATOM 9173 C C . PRO A 1 1156 ? -17.613 -11.012 -35.807 1.00 78.44 1156 PRO A C 1
ATOM 9175 O O . PRO A 1 1156 ? -17.077 -10.146 -35.069 1.00 78.44 1156 PRO A O 1
#

Radius of gyration: 40.17 Å; chains: 1; bounding box: 84×65×122 Å

Secondary structure (DSSP, 8-state):
---HHHHHHHHT-S-HHHHHHHHHHHHHTGGG-S-HHHHHHHHHHHTT-SSHHHHHHHHHHHHHHGGG-S-HHHHHHHHHHHHTSS-HHHHHHHHHHHHHHGGG-S-HHHHHHHHHHHHT-SSHHHHHHHHHHHHHHTTT-S-HHHHHHHHHHHTT-SSHHHHHHHHHHHHHHTTT-S-HHHHHHHHHHHTT-SSHHHHHHHHHHHHHHGGG-S-HHHHHHHHHHHTT-S-HHHHHHHHHHHHHHGGG-S-HHHHHHHHHHHHT-SSHHHHHHHHHHHHHHGGG-S-HHHHHHHHHHHTT-SSHHHHHHHHHHHHHHGGG-S-HHHHHHHHHHHTT-SSHHHHHHHHHHHHHHGGG-S-HHHHHHHHHHHTT-SSHHHHHHHHHHHHHHGGG-S-HHHHHHHHHHHTT-S-HHHHHHHHHHHHHHGGG-S-HHHHHHHHHHHTT-SSHHHHHHHHHHHHHHTTT-S-HHHHHHHHHHHTT-SSHHHHHHHHHHHHHHGGG-S-HHHHHHHHHHHTT-SSHHHHHHHHHHHHHHGGG-S-HHHHHHHHHHHTT-S-HHHHHHHHHHHHHHTTT-S-HHHHHHHHHHHTT-SSHHHHHHHHHHHHHHHHHHHHT-SSHHHHHHHHHHHHHHHHHHHHH-SS--HHHHHHHHHHHHHHHHHH---HHHHHHHHHHHHHHHHTT-TTHHHHHHHHHHHHHHHHHGGGGGGS-HHHHHHHHHHHHHHHHHHHHHHT--SS--HHHHHHHHTT-----HHHHHHHHHHHHHHHHHHHHTTTSTTHHHHHHHHHHHTT-----HHHHHHHHHHHHHHHHHHS---GGGHHHHHHHHHHHT---HHHHHHHHHHHHHHGGG----HHHHS--EEEEESSHHHHHHHHTT-EEEEEEEE--SSSS--EEEEEEEE-TTSPEEEEEEEE--SSHHHHHHHHHHHHHH-TT--EEEEEEEEEE-----GGGGGG---TT-EEEEEEEEEEESSSEEE-SS-EEESSPPPPPPHHHHHHHHHHHHHHHTT--THHHHHHHHHHHHT-PPPPGGG--EE-SS-TTSEEPPPP-TTPPTTSPPEEEEEEEE-SS----HHHHHHHHHHH--SEEESSHHHHHHHHHHTT-EEEEEEEEEE-SSTT--STTHHHHHHHHHHHHHHHHHT--

InterPro domains:
  IPR000845 Nucleoside phosphorylase domain [PF01048] (864-1146)
  IPR011989 Armadillo-like helical [G3DSA:1.25.10.10] (4-101)
  IPR011989 Armadillo-like helical [G3DSA:1.25.10.10] (104-247)
  IPR011989 Armadillo-like helical [G3DSA:1.25.10.10] (248-320)
  IPR011989 Armadillo-like helical [G3DSA:1.25.10.10] (321-468)
  IPR011989 Armadillo-like helical [G3DSA:1.25.10.10] (469-639)
  IPR016024 Armadillo-type fold [SSF48371] (6-496)
  IPR016024 Armadillo-type fold [SSF48371] (467-703)
  IPR035994 Nucleoside phosphorylase superfamily [G3DSA:3.40.50.1580] (855-1156)
  IPR035994 Nucleoside phosphorylase superfamily [SSF53167] (864-1154)
  IPR053137 Nucleotide-binding leucine-rich repeat (NLR)-like [PTHR46082] (862-1155)

Organism: NCBI:txid2214